Protein AF-A0A812YJB7-F1 (afdb_monomer_lite)

Secondary structure (DSSP, 8-state):
------TTHHHHHHHHHHHHHHHHHHHHHHHHHHHHHHHHHHHHHH------------------------PPPPHHHHHHHHHHHHHHHHHHHS--TTS-TTTSSSSSSSSTTSHHHHHHHHHHHHHHHHHHTTT---S---HHHHHHHHHHHTTS-GGGTHHHHHHHHT-S-HHHHHHHHS--HHHHHHHHH--STHHHHHHHHHHHHHHHHTTSTTHHHHHHHHHHHHHT-SSS-HHHHHHHHHHHHHHHHHHTTS---HHHHHHHHHHHHHHHHHHHHHHHTT-----HHHHHHHHHHHHHHHHHHHHHHHT-SS---HHHHHHHHHHHHHHHHHHHHHHHHHHHHHHHHHHHHHHHHHHTS------SEEEEESS--S-S-GGG--SHHHHHHHHHH---SEEE-TTT--EEESSEEEEEE-TTS-EEEEEE-TT-B-TTSPBP-HHHHHHHHHHHH-GGG--TTGGGGGGBTTHHHHHHHHHHHHHHHHTS-TTT--HHHHHHHHHHHHHHHHHHSSEEEEETTEEEEEBSS--TTHHHHHHSGGGS---HHHHGGGEEE-TTT--EEE-GGGGSTTT----SSEEEEEEETTTEEEEEE-TT-S-TTT---SEEEEEE--SHHHHHHHHHTTS-SEES----TTHHHHHHHHHTTS-SSEEEEEEEEEEEEEE--SSB-TTS-B-GGGSHHHHHHHHHT--HHHIIIIII-S-PPB-SSSSPTTSSTT----------HHHHHHHHHHTT-B--SSSS--B-TTSPBPPPEEEEEES-HHHHHHHHHHHHHHHHHH---EEEEEE-HHHHHHHHHTT--SEEEEEEE-SSSSTHHHHGGGSTT-TT-TT----HHHHHHHHHHHH--SHHHHHHHHHHHHHIIIIIS-SEEEEEEEEEEEEE--SB-TTS-B-TT-EE----STT----TTT-EE----HHHHHHHHHHHHHHHHHHSSS-TT--TTS-PPPHHHHHHHHHHHTTT-HHHHHHHHHHHHTSHHHHHHHH-TTSPPPSSSS---B-SSSTT-BHHHHHHHHHHHHHHHHHHHHHHHHHHHHHHHHHHHHSTTSHHHHHHHHHHHHHHHS-HHHHHHHHHIIIIIII--S-SS--SSTTTTHHHHHHHHHHHHHHHHHHHHHHHHHS-HHHHTHHHHHHHHHHHHHHHHTTHHHHHHHT--SHHHHHHHHHHTT-HHHHHHHHHHHHHHHHHHHHHHHHHHHHHSTTS----

InterPro domains:
  IPR000515 ABC transporter type 1, transmembrane domain MetI-like [PF00528] (1137-1233)
  IPR000515 ABC transporter type 1, transmembrane domain MetI-like [cd06261] (1047-1219)
  IPR000914 Solute-binding protein family 5 domain [PF00496] (415-853)
  IPR035906 MetI-like superfamily [SSF161098] (1042-1218)
  IPR039424 Solute-binding protein family 5 [PTHR30290] (349-913)

Radius of gyration: 46.29 Å; chains: 1; bounding box: 93×140×131 Å

Sequence (1236 aa):
MMAACGPETDRAARRCREDHQRSRARLTVRRGLMGTLFGVCAAIVVSGPVCGVASAQPGSGGGISTLSQAQTLSASQKDRAVEWMNGHFDAMLSGDASASGSSAQALIEPFTRRDEVTASFRLALQDALVARMRGDLSAGADPAARFAGLRMCGRLGMGKVLPFLEASLASSDPVERSLGVAAHADFFATVRETSSPVRESAVAAHLDALGAALADEDAATVVTEFVVVLAGADEGGTQLRLDAARAMAAGLAANLDRRTPDEMIDTWAVALSHALESVNEAALAGDYNEDVEVDRAFRDAVVGLCEAAIGFAADRPSGVSASTGVLLDDLSRRASAVQLRVGVKKLAAIVLVFALGMAGVVVSDRPLPRAELTVLEIADFNTLDPQRMSYLQDFRLAYGIFEGLARWDNDTMDVGPALAHSWDVSGDGTEYTFYLVDDARWSNGAPVTAGDVAYAWQRAIMPDTAADYSNLFYLIEGAEGFFAWRRDQLDAYASRPAEEKSVKAAEALRAEADEAFRAMVGVEVVDDATLRVRLVRPAPYFMDFIAFPPFYPVHEATVERYVSVDARTGAVRQDHQWTKPGRIVCNGPYVPVSWKFKREMRLARNPEYRDPALAKSGTISIIPITEGNTGVIAYETGVVDWHSDVSVDYLPEMIERMRAGERDDLHVVPAFGTFFWSFNCTGTLSNGAANPFADARVRKAFALCVNKGDLTEKVKRTGEEVADVLIPPGSIPGYAGPDGLAMDVEAARRLMREAGWVDRDGDGVPEDAGGRAFPVVEILVTTLSYHEDVGLAVAGMWREALGVESKVVVRETKVYRDNLKRRDYMVARGGWYGDYGDPLTFLDLHRTGDGNNDRGYSNPAYDALLDRADAERDPAARMEILREAERMIVEEELPIVPFWHYNYVYLFDPPERSDGSPNPGGLRGITRHPRLVQYLFELEIVKGGLPVILLAIYTITFVLAWALPGSAVINDEGRQPPAAVLEAMEAQYDLDDPVRFYFGYLKKATGVQWLHSKIDADVRAPAYVFDFGPSFSYEDWTVNELLASTLPVSVTLGFGAILIAVFIGVGSGVIGAVRPNSLADHATLGVALIGISLPSFVTGTVLLMVFPVLLGIGRVGSWGRPGDFVLPALTLSLPFAAYIARLTRLGMIEHALKNAFLPVLSYLGPATAYAMTGSFVVELVFNVPGVGQHFVNAVQNKDLFVIMGVTLVFAGMLVVFNLVVDVLYSWVDPRIEAGG

Organism: NCBI:txid1628268

Foldseek 3Di:
DDDDDDDPVVVVVVVVVVVVVVVVVVVVVVVVVVVVVVVVVVCVVPDDDDDDDDDDDDDDDDDDDDDDDDDDDDPVVVVVVVVVVVVVVVCVVVPDPPPPPDDPVVPPPPPPPPVVVVVVVVVVVVVVVVCVVVPDDDDDDDPVVVVVVVVVVLVPDPVPCVVVLVVLCVDPDPVSVVVNPPDDPVVVVVVPPDDDPVVPVVVVVVLVVLLVVLPDDVSPVVLLVVLLVVLSDPDDDPVVLVVSLVSLVVSCVVCVVPDDDPVVVVVSLVSVVVSVVSVVVVVVVPPDDDDPVVVVVVVVSLVVSLVVVVVVVVVDPDDDDPVNVVSNVVSVVVVVVVVVVVVVVVVVVVVVVVVVVLQVVLPVDQFDAAFLAEEEDQFDAPACLLLADDDPVSQLVLLFFAWFQWAADQFQRDIAGIQFNDWDADPQQFKIKTFGDQLFAKLVRHHQFLVLLLVLLLCSLAVLNVGPCNVLLLQFFQSVVLNVVNVVVLVVQLPDDPVCQDQVNLVVSVVVSVVCCQVRTQWDRPDRGMIMTGGPHRDPQVSQVRNGRSSTGADPVLFVVQWGADSNRSGIDGDSPCRAAVRGMTRGQWGFNHDDHQAWTKIAGRPSHPDNLLQQTGMYIYHHHNDQVVLVVCCVLVVHQKHFFHDDPCLLVVVVCVVVQNDQQKDKFFAFKFWWKFFQLDQAAPVGDGFLLVDLLQLLLLLLLDPLCCLCVPQVNNPFDFDQFGGDPQQAPLADADPGHYHDLPSSQVSCVVSQFPDPPPPQFTDHPVRHTDDAAEEEEEDDPSRVVSQVNSQVSCCVSRVHHYDYDYDHPVVSVVCLQVVNHRMYIDMDRQPGRDLCSRLVCQDQPDSNVSNNHYDPVLNVLVVVLSNDDPPNVSSVSSSVSRCCCRPNRVSMRTSGGDIGMMGHAAQAGPVRHGDQQGKDQFRSRNPRSGNNSSIRTRHDDPVVVLVVLLVVLLVVLVPDPDALQDDVPDDRDDVVVVVVVCVVQVVVDSVCNSVVLCCQQCLVLQVVVVVDVVRDHDPDSGALADWSLDPPGGLVRLCVVFLVQLLVLLVLLQVVLLVLQLVLLLQCQVDPPDPSVVVSLVQLCVLSNDDLLRQLVVLCCVACNVVVHEDAQDDDDPRLSPSLSPSLNSNSSSVSSVQLNVCSNVHPNLRSCLVVLQVSLQSSLCSSVVSLSSCVSRVGRHLNVVCVVCVVSSGSSNVSNVSSVSVVSSVVSNLVSQCVCCSSNVNHHRDD

Structure (mmCIF, N/CA/C/O backbone):
data_AF-A0A812YJB7-F1
#
_entry.id   AF-A0A812YJB7-F1
#
loop_
_atom_site.group_PDB
_atom_site.id
_atom_site.type_symbol
_atom_site.label_atom_id
_atom_site.label_alt_id
_atom_site.label_comp_id
_atom_site.label_asym_id
_atom_site.label_entity_id
_atom_site.label_seq_id
_atom_site.pdbx_PDB_ins_code
_atom_site.Cartn_x
_atom_site.Cartn_y
_atom_site.Cartn_z
_atom_site.occupancy
_atom_site.B_iso_or_equiv
_atom_site.auth_seq_id
_atom_site.auth_comp_id
_atom_site.auth_asym_id
_atom_site.auth_atom_id
_atom_site.pdbx_PDB_model_num
ATOM 1 N N . MET A 1 1 ? 18.305 -77.089 46.419 1.00 30.67 1 MET A N 1
ATOM 2 C CA . MET A 1 1 ? 18.014 -76.663 45.034 1.00 30.67 1 MET A CA 1
ATOM 3 C C . MET A 1 1 ? 18.472 -75.215 44.928 1.00 30.67 1 MET A C 1
ATOM 5 O O . MET A 1 1 ? 17.911 -74.401 45.639 1.00 30.67 1 MET A O 1
ATOM 9 N N . MET A 1 2 ? 19.611 -74.867 44.312 1.00 23.17 2 MET A N 1
ATOM 10 C CA . MET A 1 2 ? 20.051 -75.192 42.935 1.00 23.17 2 MET A CA 1
ATOM 11 C C . MET A 1 2 ? 18.994 -74.748 41.920 1.00 23.17 2 MET A C 1
ATOM 13 O O . MET A 1 2 ? 17.828 -75.021 42.157 1.00 23.17 2 MET A O 1
ATOM 17 N N . ALA A 1 3 ? 19.257 -74.180 40.753 1.00 24.20 3 ALA A N 1
ATOM 18 C CA . ALA A 1 3 ? 20.416 -73.682 40.018 1.00 24.20 3 ALA A CA 1
ATOM 19 C C . ALA A 1 3 ? 19.834 -73.247 38.648 1.00 24.20 3 ALA A C 1
ATOM 21 O O . ALA A 1 3 ? 18.806 -73.793 38.255 1.00 24.20 3 ALA A O 1
ATOM 22 N N . ALA A 1 4 ? 20.550 -72.378 37.920 1.00 28.11 4 ALA A N 1
ATOM 23 C CA . ALA A 1 4 ? 20.450 -72.140 36.464 1.00 28.11 4 ALA A CA 1
ATOM 24 C C . ALA A 1 4 ? 19.177 -71.427 35.943 1.00 28.11 4 ALA A C 1
ATOM 26 O O . ALA A 1 4 ? 18.068 -71.790 36.298 1.00 28.11 4 ALA A O 1
ATOM 27 N N . CYS A 1 5 ? 19.205 -70.426 35.056 1.00 26.92 5 CYS A N 1
ATOM 28 C CA . CYS A 1 5 ? 20.218 -69.715 34.252 1.00 26.92 5 CYS A CA 1
ATOM 29 C C . CYS A 1 5 ? 19.511 -68.417 33.759 1.00 26.92 5 CYS A C 1
ATOM 31 O O . CYS A 1 5 ? 18.311 -68.453 33.525 1.00 26.92 5 CYS A O 1
ATOM 33 N N . GLY A 1 6 ? 20.126 -67.233 33.665 1.00 30.03 6 GLY A N 1
ATOM 34 C CA . GLY A 1 6 ? 21.035 -66.816 32.587 1.00 30.03 6 GLY A CA 1
ATOM 35 C C . GLY A 1 6 ? 20.982 -65.278 32.351 1.00 30.03 6 GLY A C 1
ATOM 36 O O . GLY A 1 6 ? 20.148 -64.599 32.947 1.00 30.03 6 GLY A O 1
ATOM 37 N N . PRO A 1 7 ? 21.874 -64.708 31.514 1.00 33.50 7 PRO A N 1
ATOM 38 C CA . PRO A 1 7 ? 22.428 -63.347 31.645 1.00 33.50 7 PRO A CA 1
ATOM 39 C C . PRO A 1 7 ? 21.633 -62.207 30.966 1.00 33.50 7 PRO A C 1
ATOM 41 O O . PRO A 1 7 ? 22.196 -61.165 30.624 1.00 33.50 7 PRO A O 1
ATOM 44 N N . GLU A 1 8 ? 20.321 -62.364 30.790 1.00 36.66 8 GLU A N 1
ATOM 45 C CA . GLU A 1 8 ? 19.449 -61.316 30.224 1.00 36.66 8 GLU A CA 1
ATOM 46 C C . GLU A 1 8 ? 18.775 -60.443 31.293 1.00 36.66 8 GLU A C 1
ATOM 48 O O . GLU A 1 8 ? 18.465 -59.274 31.051 1.00 36.66 8 GLU A O 1
ATOM 53 N N . THR A 1 9 ? 18.656 -60.945 32.522 1.00 42.00 9 THR A N 1
ATOM 54 C CA . THR A 1 9 ? 18.075 -60.209 33.657 1.00 42.00 9 THR A CA 1
ATOM 55 C C . THR A 1 9 ? 18.990 -59.101 34.180 1.00 42.00 9 THR A C 1
ATOM 57 O O . THR A 1 9 ? 18.497 -58.093 34.681 1.00 42.00 9 THR A O 1
ATOM 60 N N . ASP A 1 10 ? 20.309 -59.207 33.988 1.00 38.94 10 ASP A N 1
ATOM 61 C CA . ASP A 1 10 ? 21.261 -58.180 34.436 1.00 38.94 10 ASP A CA 1
ATOM 62 C C . ASP A 1 10 ? 21.357 -56.993 33.452 1.00 38.94 10 ASP A C 1
ATOM 64 O O . ASP A 1 10 ? 21.602 -55.853 33.850 1.00 38.94 10 ASP A O 1
ATOM 68 N N . ARG A 1 11 ? 21.037 -57.217 32.165 1.00 39.44 11 ARG A N 1
ATOM 69 C CA . ARG A 1 11 ? 20.844 -56.139 31.177 1.00 39.44 11 ARG A CA 1
ATOM 70 C C . ARG A 1 11 ? 19.532 -55.389 31.411 1.00 39.44 11 ARG A C 1
ATOM 72 O O . ARG A 1 11 ? 19.522 -54.163 31.327 1.00 39.44 11 ARG A O 1
ATOM 79 N N . ALA A 1 12 ? 18.465 -56.097 31.783 1.00 42.34 12 ALA A N 1
ATOM 80 C CA . ALA A 1 12 ? 17.198 -55.483 32.178 1.00 42.34 12 ALA A CA 1
ATOM 81 C C . ALA A 1 12 ? 17.317 -54.715 33.508 1.00 42.34 12 ALA A C 1
ATOM 83 O O . ALA A 1 12 ? 16.810 -53.604 33.617 1.00 42.34 12 ALA A O 1
ATOM 84 N N . ALA A 1 13 ? 18.062 -55.235 34.490 1.00 39.22 13 ALA A N 1
ATOM 85 C CA . ALA A 1 13 ? 18.287 -54.556 35.767 1.00 39.22 13 ALA A CA 1
ATOM 86 C C . ALA A 1 13 ? 19.255 -53.360 35.662 1.00 39.22 13 ALA A C 1
ATOM 88 O O . ALA A 1 13 ? 19.120 -52.400 36.422 1.00 39.22 13 ALA A O 1
ATOM 89 N N . ARG A 1 14 ? 20.214 -53.372 34.719 1.00 41.84 14 ARG A N 1
ATOM 90 C CA . ARG A 1 14 ? 21.017 -52.181 34.378 1.00 41.84 14 ARG A CA 1
ATOM 91 C C . ARG A 1 14 ? 20.202 -51.137 33.622 1.00 41.84 14 ARG A C 1
ATOM 93 O O . ARG A 1 14 ? 20.233 -49.989 34.043 1.00 41.84 14 ARG A O 1
ATOM 100 N N . ARG A 1 15 ? 19.390 -51.526 32.628 1.00 39.97 15 ARG A N 1
ATOM 101 C CA . ARG A 1 15 ? 18.445 -50.605 31.965 1.00 39.97 15 ARG A CA 1
ATOM 102 C C . ARG A 1 15 ? 17.447 -50.003 32.943 1.00 39.97 15 ARG A C 1
ATOM 104 O O . ARG A 1 15 ? 17.234 -48.806 32.914 1.00 39.97 15 ARG A O 1
ATOM 111 N N . CYS A 1 16 ? 16.912 -50.791 33.872 1.00 37.25 16 CYS A N 1
ATOM 112 C CA . CYS A 1 16 ? 15.968 -50.286 34.861 1.00 37.25 16 CYS A CA 1
ATOM 113 C C . CYS A 1 16 ? 16.643 -49.360 35.889 1.00 37.25 16 CYS A C 1
ATOM 115 O O . CYS A 1 16 ? 16.010 -48.422 36.354 1.00 37.25 16 CYS A O 1
ATOM 117 N N . ARG A 1 17 ? 17.930 -49.561 36.221 1.00 39.00 17 ARG A N 1
ATOM 118 C CA . ARG A 1 17 ? 18.706 -48.636 37.074 1.00 39.00 17 ARG A CA 1
ATOM 119 C C . ARG A 1 17 ? 19.152 -47.371 36.336 1.00 39.00 17 ARG A C 1
ATOM 121 O O . ARG A 1 17 ? 19.125 -46.302 36.938 1.00 39.00 17 ARG A O 1
ATOM 128 N N . GLU A 1 18 ? 19.488 -47.468 35.053 1.00 41.44 18 GLU A N 1
ATOM 129 C CA . GLU A 1 18 ? 19.781 -46.321 34.184 1.00 41.44 18 GLU A CA 1
ATOM 130 C C . GLU A 1 18 ? 18.516 -45.507 33.883 1.00 41.44 18 GLU A C 1
ATOM 132 O O . GLU A 1 18 ? 18.564 -44.282 33.936 1.00 41.44 18 GLU A O 1
ATOM 137 N N . ASP A 1 19 ? 17.362 -46.152 33.692 1.00 40.22 19 ASP A N 1
ATOM 138 C CA . ASP A 1 19 ? 16.063 -45.489 33.556 1.00 40.22 19 ASP A CA 1
ATOM 139 C C . ASP A 1 19 ? 15.572 -44.929 34.894 1.00 40.22 19 ASP A C 1
ATOM 141 O O . ASP A 1 19 ? 14.959 -43.864 34.908 1.00 40.22 19 ASP A O 1
ATOM 145 N N . HIS A 1 20 ? 15.905 -45.544 36.037 1.00 36.75 20 HIS A N 1
ATOM 146 C CA . HIS A 1 20 ? 15.619 -44.981 37.363 1.00 36.75 20 HIS A CA 1
ATOM 147 C C . HIS A 1 20 ? 16.531 -43.784 37.708 1.00 36.75 20 HIS A C 1
ATOM 149 O O . HIS A 1 20 ? 16.091 -42.827 38.344 1.00 36.75 20 HIS A O 1
ATOM 155 N N . GLN A 1 21 ? 17.783 -43.770 37.232 1.00 40.00 21 GLN A N 1
ATOM 156 C CA . GLN A 1 21 ? 18.673 -42.606 37.331 1.00 40.00 21 GLN A CA 1
ATOM 157 C C . GLN A 1 21 ? 18.317 -41.498 36.327 1.00 40.00 21 GLN A C 1
ATOM 159 O O . GLN A 1 21 ? 18.346 -40.326 36.698 1.00 40.00 21 GLN A O 1
ATOM 164 N N . ARG A 1 22 ? 17.897 -41.833 35.098 1.00 36.78 22 ARG A N 1
ATOM 165 C CA . ARG A 1 22 ? 17.394 -40.867 34.102 1.00 36.78 22 ARG A CA 1
ATOM 166 C C . ARG A 1 22 ? 16.036 -40.292 34.490 1.00 36.78 22 ARG A C 1
ATOM 168 O O . ARG A 1 22 ? 15.800 -39.111 34.255 1.00 36.78 22 ARG A O 1
ATOM 175 N N . SER A 1 23 ? 15.166 -41.068 35.134 1.00 36.03 23 SER A N 1
ATOM 176 C CA . SER A 1 23 ? 13.912 -40.558 35.700 1.00 36.03 23 SER A CA 1
ATOM 177 C C . SER A 1 23 ? 14.147 -39.730 36.960 1.00 36.03 23 SER A C 1
ATOM 179 O O . SER A 1 23 ? 13.502 -38.697 37.086 1.00 36.03 23 SER A O 1
ATOM 181 N N . ARG A 1 24 ? 15.127 -40.055 37.821 1.00 29.91 24 ARG A N 1
ATOM 182 C CA . ARG A 1 24 ? 15.565 -39.150 38.903 1.00 29.91 24 ARG A CA 1
ATOM 183 C C . ARG A 1 24 ? 16.170 -37.848 38.375 1.00 29.91 24 ARG A C 1
ATOM 185 O O . ARG A 1 24 ? 15.799 -36.800 38.876 1.00 29.91 24 ARG A O 1
ATOM 192 N N . ALA A 1 25 ? 17.002 -37.876 37.332 1.00 34.00 25 ALA A N 1
ATOM 193 C CA . ALA A 1 25 ? 17.526 -36.661 36.699 1.00 34.00 25 ALA A CA 1
ATOM 194 C C . ALA A 1 25 ? 16.416 -35.834 36.018 1.00 34.00 25 ALA A C 1
ATOM 196 O O . ALA A 1 25 ? 16.382 -34.617 36.169 1.00 34.00 25 ALA A O 1
ATOM 197 N N . ARG A 1 26 ? 15.442 -36.482 35.359 1.00 33.19 26 ARG A N 1
ATOM 198 C CA . ARG A 1 26 ? 14.245 -35.819 34.809 1.00 33.19 26 ARG A CA 1
ATOM 199 C C . ARG A 1 26 ? 13.284 -35.317 35.888 1.00 33.19 26 ARG A C 1
ATOM 201 O O . ARG A 1 26 ? 12.611 -34.330 35.638 1.00 33.19 26 ARG A O 1
ATOM 208 N N . LEU A 1 27 ? 13.236 -35.927 37.075 1.00 31.39 27 LEU A N 1
ATOM 209 C CA . LEU A 1 27 ? 12.476 -35.447 38.239 1.00 31.39 27 LEU A CA 1
ATOM 210 C C . LEU A 1 27 ? 13.182 -34.291 38.956 1.00 31.39 27 LEU A C 1
ATOM 212 O O . LEU A 1 27 ? 12.496 -33.405 39.449 1.00 31.39 27 LEU A O 1
ATOM 216 N N . THR A 1 28 ? 14.516 -34.242 38.970 1.00 31.05 28 THR A N 1
ATOM 217 C CA . THR A 1 28 ? 15.277 -33.086 39.476 1.00 31.05 28 THR A CA 1
ATOM 218 C C . THR A 1 28 ? 15.215 -31.911 38.497 1.00 31.05 28 THR A C 1
ATOM 220 O O . THR A 1 28 ? 15.063 -30.779 38.935 1.00 31.05 28 THR A O 1
ATOM 223 N N . VAL A 1 29 ? 15.202 -32.168 37.181 1.00 34.03 29 VAL A N 1
ATOM 224 C CA . VAL A 1 29 ? 14.956 -31.142 36.150 1.00 34.03 29 VAL A CA 1
ATOM 225 C C . VAL A 1 29 ? 13.481 -30.726 36.104 1.00 34.03 29 VAL A C 1
ATOM 227 O O . VAL A 1 29 ? 13.226 -29.543 35.975 1.00 34.03 29 VAL A O 1
ATOM 230 N N . ARG A 1 30 ? 12.498 -31.620 36.315 1.00 32.22 30 ARG A N 1
ATOM 231 C CA . ARG A 1 30 ? 11.076 -31.234 36.485 1.00 32.22 30 ARG A CA 1
ATOM 232 C C . ARG A 1 30 ? 10.807 -30.508 37.800 1.00 32.22 30 ARG A C 1
ATOM 234 O O . ARG A 1 30 ? 9.939 -29.653 37.807 1.00 32.22 30 ARG A O 1
ATOM 241 N N . ARG A 1 31 ? 11.527 -30.808 38.889 1.00 29.06 31 ARG A N 1
ATOM 242 C CA . ARG A 1 31 ? 11.472 -30.031 40.144 1.00 29.06 31 ARG A CA 1
ATOM 243 C C . ARG A 1 31 ? 12.189 -28.688 40.017 1.00 29.06 31 ARG A C 1
ATOM 245 O O . ARG A 1 31 ? 11.725 -27.726 40.607 1.00 29.06 31 ARG A O 1
ATOM 252 N N . GLY A 1 32 ? 13.248 -28.613 39.209 1.00 30.34 32 GLY A N 1
ATOM 253 C CA . GLY A 1 32 ? 13.868 -27.359 38.782 1.00 30.34 32 GLY A CA 1
ATOM 254 C C . GLY A 1 32 ? 12.907 -26.526 37.938 1.00 30.34 32 GLY A C 1
ATOM 255 O O . GLY A 1 32 ? 12.623 -25.405 38.310 1.00 30.34 32 GLY A O 1
ATOM 256 N N . LEU A 1 33 ? 12.303 -27.107 36.897 1.00 31.34 33 LEU A N 1
ATOM 257 C CA . LEU A 1 33 ? 11.356 -26.445 35.995 1.00 31.34 33 LEU A CA 1
ATOM 258 C C . LEU A 1 33 ? 10.043 -26.065 36.694 1.00 31.34 33 LEU A C 1
ATOM 260 O O . LEU A 1 33 ? 9.535 -24.985 36.442 1.00 31.34 33 LEU A O 1
ATOM 264 N N . MET A 1 34 ? 9.515 -26.896 37.605 1.00 30.14 34 MET A N 1
ATOM 265 C CA . MET A 1 34 ? 8.385 -26.523 38.469 1.00 30.14 34 MET A CA 1
ATOM 266 C C . MET A 1 34 ? 8.783 -25.488 39.515 1.00 30.14 34 MET A C 1
ATOM 268 O O . MET A 1 34 ? 7.951 -24.661 39.839 1.00 30.14 34 MET A O 1
ATOM 272 N N . GLY A 1 35 ? 10.022 -25.491 40.016 1.00 28.00 35 GLY A N 1
ATOM 273 C CA . GLY A 1 35 ? 10.548 -24.442 40.894 1.00 28.00 35 GLY A CA 1
ATOM 274 C C . GLY A 1 35 ? 10.780 -23.117 40.163 1.00 28.00 35 GLY A C 1
ATOM 275 O O . GLY A 1 35 ? 10.573 -22.061 40.747 1.00 28.00 35 GLY A O 1
ATOM 276 N N . THR A 1 36 ? 11.129 -23.154 38.874 1.00 30.73 36 THR A N 1
ATOM 277 C CA . THR A 1 36 ? 11.237 -21.979 37.999 1.00 30.73 36 THR A CA 1
ATOM 278 C C . THR A 1 36 ? 9.860 -21.505 37.535 1.00 30.73 36 THR A C 1
ATOM 280 O O . THR A 1 36 ? 9.631 -20.310 37.524 1.00 30.73 36 THR A O 1
ATOM 283 N N . LEU A 1 37 ? 8.905 -22.399 37.256 1.00 31.28 37 LEU A N 1
ATOM 284 C CA . LEU A 1 37 ? 7.502 -22.051 36.984 1.00 31.28 37 LEU A CA 1
ATOM 285 C C . LEU A 1 37 ? 6.800 -21.505 38.236 1.00 31.28 37 LEU A C 1
ATOM 287 O O . LEU A 1 37 ? 6.115 -20.500 38.133 1.00 31.28 37 LEU A O 1
ATOM 291 N N . PHE A 1 38 ? 7.028 -22.070 39.428 1.00 30.42 38 PHE A N 1
ATOM 292 C CA . PHE A 1 38 ? 6.554 -21.480 40.690 1.00 30.42 38 PHE A CA 1
ATOM 293 C C . PHE A 1 38 ? 7.279 -20.172 41.016 1.00 30.42 38 PHE A C 1
ATOM 295 O O . PHE A 1 38 ? 6.648 -19.252 41.517 1.00 30.42 38 PHE A O 1
ATOM 302 N N . GLY A 1 39 ? 8.575 -20.058 40.710 1.00 27.14 39 GLY A N 1
ATOM 303 C CA . GLY A 1 39 ? 9.346 -18.824 40.879 1.00 27.14 39 GLY A CA 1
ATOM 304 C C . GLY A 1 39 ? 8.904 -17.706 39.931 1.00 27.14 39 GLY A C 1
ATOM 305 O O . GLY A 1 39 ? 8.826 -16.556 40.347 1.00 27.14 39 GLY A O 1
ATOM 306 N N . VAL A 1 40 ? 8.541 -18.039 38.689 1.00 29.75 40 VAL A N 1
ATOM 307 C CA . VAL A 1 40 ? 8.009 -17.106 37.682 1.00 29.75 40 VAL A CA 1
ATOM 308 C C . VAL A 1 40 ? 6.544 -16.766 37.972 1.00 29.75 40 VAL A C 1
ATOM 310 O O . VAL A 1 40 ? 6.182 -15.599 37.911 1.00 29.75 40 VAL A O 1
ATOM 313 N N . CYS A 1 41 ? 5.710 -17.718 38.399 1.00 28.73 41 CYS A N 1
ATOM 314 C CA . CYS A 1 41 ? 4.329 -17.441 38.810 1.00 28.73 41 CYS A CA 1
ATOM 315 C C . CYS A 1 41 ? 4.245 -16.658 40.133 1.00 28.73 41 CYS A C 1
ATOM 317 O O . CYS A 1 41 ? 3.390 -15.787 40.262 1.00 28.73 41 CYS A O 1
ATOM 319 N N . ALA A 1 42 ? 5.153 -16.888 41.088 1.00 26.77 42 ALA A N 1
ATOM 320 C CA . ALA A 1 42 ? 5.266 -16.062 42.292 1.00 26.77 42 ALA A CA 1
ATOM 321 C C . ALA A 1 42 ? 5.832 -14.665 41.978 1.00 26.77 42 ALA A C 1
ATOM 323 O O . ALA A 1 42 ? 5.401 -13.687 42.582 1.00 26.77 42 ALA A O 1
ATOM 324 N N . ALA A 1 43 ? 6.726 -14.540 40.989 1.00 26.78 43 ALA A N 1
ATOM 325 C CA . ALA A 1 43 ? 7.201 -13.245 40.502 1.00 26.78 43 ALA A CA 1
ATOM 326 C C . ALA A 1 43 ? 6.122 -12.462 39.730 1.00 26.78 43 ALA A C 1
ATOM 328 O O . ALA A 1 43 ? 6.090 -11.242 39.820 1.00 26.78 43 ALA A O 1
ATOM 329 N N . ILE A 1 44 ? 5.199 -13.129 39.033 1.00 28.41 44 ILE A N 1
ATOM 330 C CA . ILE A 1 44 ? 4.073 -12.473 38.342 1.00 28.41 44 ILE A CA 1
ATOM 331 C C . ILE A 1 44 ? 3.032 -11.927 39.338 1.00 28.41 44 ILE A C 1
ATOM 333 O O . ILE A 1 44 ? 2.336 -10.965 39.032 1.00 28.41 44 ILE A O 1
ATOM 337 N N . VAL A 1 45 ? 2.961 -12.483 40.552 1.00 27.58 45 VAL A N 1
ATOM 338 C CA . VAL A 1 45 ? 2.044 -12.014 41.609 1.00 27.58 45 VAL A CA 1
ATOM 339 C C . VAL A 1 45 ? 2.716 -11.023 42.580 1.00 27.58 45 VAL A C 1
ATOM 341 O O . VAL A 1 45 ? 2.013 -10.295 43.276 1.00 27.58 45 VAL A O 1
ATOM 344 N N . VAL A 1 46 ? 4.058 -10.938 42.624 1.00 26.84 46 VAL A N 1
ATOM 345 C CA . VAL A 1 46 ? 4.790 -10.140 43.640 1.00 26.84 46 VAL A CA 1
ATOM 346 C C . VAL A 1 46 ? 5.847 -9.161 43.072 1.00 26.84 46 VAL A C 1
ATOM 348 O O . VAL A 1 46 ? 6.324 -8.301 43.810 1.00 26.84 46 VAL A O 1
ATOM 351 N N . SER A 1 47 ? 6.186 -9.177 41.777 1.00 24.39 47 SER A N 1
ATOM 352 C CA . SER A 1 47 ? 7.288 -8.360 41.228 1.00 24.39 47 SER A CA 1
ATOM 353 C C . SER A 1 47 ? 6.828 -7.261 40.261 1.00 24.39 47 SER A C 1
ATOM 355 O O . SER A 1 47 ? 6.607 -7.503 39.077 1.00 24.39 47 SER A O 1
ATOM 357 N N . GLY A 1 48 ? 6.802 -6.014 40.742 1.00 25.33 48 GLY A N 1
ATOM 358 C CA . GLY A 1 48 ? 7.084 -4.843 39.899 1.00 25.33 48 GLY A CA 1
ATOM 359 C C . GLY A 1 48 ? 8.569 -4.806 39.484 1.00 25.33 48 GLY A C 1
ATOM 360 O O . GLY A 1 48 ? 9.373 -5.572 40.024 1.00 25.33 48 GLY A O 1
ATOM 361 N N . PRO A 1 49 ? 8.972 -3.950 38.528 1.00 26.38 49 PRO A N 1
ATOM 362 C CA . PRO A 1 49 ? 10.263 -4.059 37.860 1.00 26.38 49 PRO A CA 1
ATOM 363 C C . PRO A 1 49 ? 11.415 -3.731 38.817 1.00 26.38 49 PRO A C 1
ATOM 365 O O . PRO A 1 49 ? 11.652 -2.577 39.159 1.00 26.38 49 PRO A O 1
ATOM 368 N N . VAL A 1 50 ? 12.183 -4.750 39.194 1.00 22.14 50 VAL A N 1
ATOM 369 C CA . VAL A 1 50 ? 13.553 -4.597 39.689 1.00 22.14 50 VAL A CA 1
ATOM 370 C C . VAL A 1 50 ? 14.483 -5.093 38.583 1.00 22.14 50 VAL A C 1
ATOM 372 O O . VAL A 1 50 ? 14.464 -6.266 38.232 1.00 22.14 50 VAL A O 1
ATOM 375 N N . CYS A 1 51 ? 15.245 -4.155 38.016 1.00 23.00 51 CYS A N 1
ATOM 376 C CA . CYS A 1 51 ? 16.442 -4.301 37.180 1.00 23.00 51 CYS A CA 1
ATOM 377 C C . CYS A 1 51 ? 16.807 -5.701 36.643 1.00 23.00 51 CYS A C 1
ATOM 379 O O . CYS A 1 51 ? 17.369 -6.529 37.356 1.00 23.00 51 CYS A O 1
ATOM 381 N N . GLY A 1 52 ? 16.690 -5.859 35.321 1.00 23.03 52 GLY A N 1
ATOM 382 C CA . GLY A 1 52 ? 17.462 -6.804 34.512 1.00 23.03 52 GLY A CA 1
ATOM 383 C C . GLY A 1 52 ? 18.474 -6.071 33.626 1.00 23.03 52 GLY A C 1
ATOM 384 O O . GLY A 1 52 ? 18.315 -6.024 32.415 1.00 23.03 52 GLY A O 1
ATOM 385 N N . VAL A 1 53 ? 19.508 -5.475 34.228 1.00 24.27 53 VAL A N 1
ATOM 386 C CA . VAL A 1 53 ? 20.756 -5.109 33.537 1.00 24.27 53 VAL A CA 1
ATOM 387 C C . VAL A 1 53 ? 21.867 -5.914 34.198 1.00 24.27 53 VAL A C 1
ATOM 389 O O . VAL A 1 53 ? 22.351 -5.512 35.251 1.00 24.27 53 VAL A O 1
ATOM 392 N N . ALA A 1 54 ? 22.244 -7.055 33.611 1.00 23.02 54 ALA A N 1
ATOM 393 C CA . ALA A 1 54 ? 23.546 -7.698 33.825 1.00 23.02 54 ALA A CA 1
ATOM 394 C C . ALA A 1 54 ? 23.743 -8.922 32.906 1.00 23.02 54 ALA A C 1
ATOM 396 O O . ALA A 1 54 ? 23.402 -10.035 33.287 1.00 23.02 54 ALA A O 1
ATOM 397 N N . SER A 1 55 ? 24.372 -8.723 31.744 1.00 23.97 55 SER A N 1
ATOM 398 C CA . SER A 1 55 ? 25.571 -9.484 31.343 1.00 23.97 55 SER A CA 1
ATOM 399 C C . SER A 1 55 ? 26.129 -8.942 30.020 1.00 23.97 55 SER A C 1
ATOM 401 O O . SER A 1 55 ? 25.815 -9.439 28.944 1.00 23.97 55 SER A O 1
ATOM 403 N N . ALA A 1 56 ? 26.981 -7.922 30.110 1.00 23.31 56 ALA A N 1
ATOM 404 C CA . ALA A 1 56 ? 27.918 -7.559 29.053 1.00 23.31 56 ALA A CA 1
ATOM 405 C C . ALA A 1 56 ? 29.340 -7.729 29.598 1.00 23.31 56 ALA A C 1
ATOM 407 O O . ALA A 1 56 ? 29.642 -7.213 30.674 1.00 23.31 56 ALA A O 1
ATOM 408 N N . GLN A 1 57 ? 30.191 -8.445 28.862 1.00 24.77 57 GLN A N 1
ATOM 409 C CA . GLN A 1 57 ? 31.658 -8.456 28.960 1.00 24.77 57 GLN A CA 1
ATOM 410 C C . GLN A 1 57 ? 32.235 -8.997 27.631 1.00 24.77 57 GLN A C 1
ATOM 412 O O . GLN A 1 57 ? 31.602 -9.859 27.028 1.00 24.77 57 GLN A O 1
ATOM 417 N N . PRO A 1 58 ? 33.461 -8.622 27.212 1.00 30.72 58 PRO A N 1
ATOM 418 C CA . PRO A 1 58 ? 33.934 -7.259 26.944 1.00 30.72 58 PRO A CA 1
ATOM 419 C C . PRO A 1 58 ? 34.664 -7.160 25.576 1.00 30.72 58 PRO A C 1
ATOM 421 O O . PRO A 1 58 ? 35.374 -8.080 25.179 1.00 30.72 58 PRO A O 1
ATOM 424 N N . GLY A 1 59 ? 34.602 -6.017 24.882 1.00 22.12 59 GLY A N 1
ATOM 425 C CA . GLY A 1 59 ? 35.478 -5.790 23.721 1.00 22.12 59 GLY A CA 1
ATOM 426 C C . GLY A 1 59 ? 35.302 -4.443 23.016 1.00 22.12 59 GLY A C 1
ATOM 427 O O . GLY A 1 59 ? 34.260 -4.214 22.421 1.00 22.12 59 GLY A O 1
ATOM 428 N N . SER A 1 60 ? 36.366 -3.620 23.045 1.00 23.86 60 SER A N 1
ATOM 429 C CA . SER A 1 60 ? 36.656 -2.400 22.245 1.00 23.86 60 SER A CA 1
ATOM 430 C C . SER A 1 60 ? 35.663 -1.224 22.342 1.00 23.86 60 SER A C 1
ATOM 432 O O . SER A 1 60 ? 34.470 -1.413 22.228 1.00 23.86 60 SER A O 1
ATOM 434 N N . GLY A 1 61 ? 36.025 0.048 22.511 1.00 22.56 61 GLY A N 1
ATOM 435 C CA . GLY A 1 61 ? 37.296 0.768 22.535 1.00 22.56 61 GLY A CA 1
ATOM 436 C C . GLY A 1 61 ? 36.996 2.251 22.232 1.00 22.56 61 GLY A C 1
ATOM 437 O O . GLY A 1 61 ? 36.353 2.535 21.232 1.00 22.56 61 GLY A O 1
ATOM 438 N N . GLY A 1 62 ? 37.460 3.177 23.086 1.00 22.81 62 GLY A N 1
ATOM 439 C CA . GLY A 1 62 ? 37.322 4.643 22.939 1.00 22.81 62 GLY A CA 1
ATOM 440 C C . GLY A 1 62 ? 36.003 5.188 23.509 1.00 22.81 62 GLY A C 1
ATOM 441 O O . GLY A 1 62 ? 34.939 4.712 23.166 1.00 22.81 62 GLY A O 1
ATOM 442 N N . GLY A 1 63 ? 35.928 6.156 24.417 1.00 22.41 63 GLY A N 1
ATOM 443 C CA . GLY A 1 63 ? 36.884 7.126 24.929 1.00 22.41 63 GLY A CA 1
ATOM 444 C C . GLY A 1 63 ? 36.106 8.424 25.148 1.00 22.41 63 GLY A C 1
ATOM 445 O O . GLY A 1 63 ? 35.770 9.060 24.167 1.00 22.41 63 GLY A O 1
ATOM 446 N N . ILE A 1 64 ? 35.795 8.780 26.399 1.00 23.30 64 ILE A N 1
ATOM 447 C CA . ILE A 1 64 ? 35.656 10.153 26.925 1.00 23.30 64 ILE A CA 1
ATOM 448 C C . ILE A 1 64 ? 35.717 10.022 28.452 1.00 23.30 64 ILE A C 1
ATOM 450 O O . ILE A 1 64 ? 34.874 9.416 29.109 1.00 23.30 64 ILE A O 1
ATOM 454 N N . SER A 1 65 ? 36.809 10.537 28.995 1.00 21.83 65 SER A N 1
ATOM 455 C CA . SER A 1 65 ? 37.128 10.627 30.410 1.00 21.83 65 SER A CA 1
ATOM 456 C C . SER A 1 65 ? 36.537 11.900 31.007 1.00 21.83 65 SER A C 1
ATOM 458 O O . SER A 1 65 ? 36.887 12.966 30.511 1.00 21.83 65 SER A O 1
ATOM 460 N N . THR A 1 66 ? 35.766 11.789 32.093 1.00 22.28 66 THR A N 1
ATOM 461 C CA . THR A 1 66 ? 35.825 12.659 33.292 1.00 22.28 66 THR A CA 1
ATOM 462 C C . THR A 1 66 ? 34.736 12.256 34.292 1.00 22.28 66 THR A C 1
ATOM 464 O O . THR A 1 66 ? 33.579 12.600 34.109 1.00 22.28 66 THR A O 1
ATOM 467 N N . LEU A 1 67 ? 35.113 11.535 35.357 1.00 22.94 67 LEU A N 1
ATOM 468 C CA . LEU A 1 67 ? 34.541 11.602 36.717 1.00 22.94 67 LEU A CA 1
ATOM 469 C C . LEU A 1 67 ? 35.241 10.540 37.581 1.00 22.94 67 LEU A C 1
ATOM 471 O O . LEU A 1 67 ? 34.928 9.354 37.532 1.00 22.94 67 LEU A O 1
ATOM 475 N N . SER A 1 68 ? 36.238 10.976 38.351 1.00 22.55 68 SER A N 1
ATOM 476 C CA . SER A 1 68 ? 36.864 10.174 39.403 1.00 22.55 68 SER A CA 1
ATOM 477 C C . SER A 1 68 ? 36.365 10.650 40.765 1.00 22.55 68 SER A C 1
ATOM 479 O O . SER A 1 68 ? 36.296 11.860 40.969 1.00 22.55 68 SER A O 1
ATOM 481 N N . GLN A 1 69 ? 36.181 9.691 41.680 1.00 24.52 69 GLN A N 1
ATOM 482 C CA . GLN A 1 69 ? 35.967 9.788 43.138 1.00 24.52 69 GLN A CA 1
ATOM 483 C C . GLN A 1 69 ? 34.530 9.590 43.651 1.00 24.52 69 GLN A C 1
ATOM 485 O O . GLN A 1 69 ? 33.811 10.543 43.918 1.00 24.52 69 GLN A O 1
ATOM 490 N N . ALA A 1 70 ? 34.189 8.330 43.947 1.00 23.98 70 ALA A N 1
ATOM 491 C CA . ALA A 1 70 ? 33.597 7.931 45.230 1.00 23.98 70 ALA A CA 1
ATOM 492 C C . ALA A 1 70 ? 33.863 6.428 45.462 1.00 23.98 70 ALA A C 1
ATOM 494 O O . ALA A 1 70 ? 33.617 5.600 44.590 1.00 23.98 70 ALA A O 1
ATOM 495 N N . GLN A 1 71 ? 34.445 6.090 46.613 1.00 27.95 71 GLN A N 1
ATOM 496 C CA . GLN A 1 71 ? 34.917 4.753 46.986 1.00 27.95 71 GLN A CA 1
ATOM 497 C C . GLN A 1 71 ? 33.756 3.814 47.372 1.00 27.95 71 GLN A C 1
ATOM 499 O O . GLN A 1 71 ? 32.893 4.173 48.168 1.00 27.95 71 GLN A O 1
ATOM 504 N N . THR A 1 72 ? 33.765 2.588 46.847 1.00 29.98 72 THR A N 1
ATOM 505 C CA . THR A 1 72 ? 32.837 1.487 47.170 1.00 29.98 72 THR A CA 1
ATOM 506 C C . THR A 1 72 ? 33.242 0.731 48.445 1.00 29.98 72 THR A C 1
ATOM 508 O O . THR A 1 72 ? 34.398 0.329 48.576 1.00 29.98 72 THR A O 1
ATOM 511 N N . LEU A 1 73 ? 32.284 0.480 49.352 1.00 30.66 73 LEU A N 1
ATOM 512 C CA . LEU A 1 73 ? 32.431 -0.367 50.554 1.00 30.66 73 LEU A CA 1
ATOM 513 C C . LEU A 1 73 ? 32.774 -1.829 50.199 1.00 30.66 73 LEU A C 1
ATOM 515 O O . LEU A 1 73 ? 32.280 -2.360 49.199 1.00 30.66 73 LEU A O 1
ATOM 519 N N . SER A 1 74 ? 33.579 -2.496 51.037 1.00 32.22 74 SER A N 1
ATOM 520 C CA . SER A 1 74 ? 34.032 -3.879 50.813 1.00 32.22 74 SER A CA 1
ATOM 521 C C . SER A 1 74 ? 32.970 -4.930 51.173 1.00 32.22 74 SER A C 1
ATOM 523 O O . SER A 1 74 ? 32.059 -4.681 51.964 1.00 32.22 74 SER A O 1
ATOM 525 N N . ALA A 1 75 ? 33.104 -6.138 50.611 1.00 30.33 75 ALA A N 1
ATOM 526 C CA . ALA A 1 75 ? 32.174 -7.257 50.810 1.00 30.33 75 ALA A CA 1
ATOM 527 C C . ALA A 1 75 ? 31.945 -7.605 52.296 1.00 30.33 75 ALA A C 1
ATOM 529 O O . ALA A 1 75 ? 30.807 -7.796 52.709 1.00 30.33 75 ALA A O 1
ATOM 530 N N . SER A 1 76 ? 32.981 -7.524 53.140 1.00 30.33 76 SER A N 1
ATOM 531 C CA . SER A 1 76 ? 32.862 -7.801 54.581 1.00 30.33 76 SER A CA 1
ATOM 532 C C . SER A 1 76 ? 32.018 -6.775 55.351 1.00 30.33 76 SER A C 1
ATOM 534 O O . SER A 1 76 ? 31.554 -7.054 56.454 1.00 30.33 76 SER A O 1
ATOM 536 N N . GLN A 1 77 ? 31.838 -5.563 54.812 1.00 33.38 77 GLN A N 1
ATOM 537 C CA . GLN A 1 77 ? 30.964 -4.543 55.401 1.00 33.38 77 GLN A CA 1
ATOM 538 C C . GLN A 1 77 ? 29.504 -4.727 54.971 1.00 33.38 77 GLN A C 1
ATOM 540 O O . GLN A 1 77 ? 28.607 -4.355 55.724 1.00 33.38 77 GLN A O 1
ATOM 545 N N . LYS A 1 78 ? 29.269 -5.338 53.803 1.00 34.50 78 LYS A N 1
ATOM 546 C CA . LYS A 1 78 ? 27.929 -5.715 53.338 1.00 34.50 78 LYS A CA 1
ATOM 547 C C . LYS A 1 78 ? 27.407 -6.935 54.099 1.00 34.50 78 LYS A C 1
ATOM 549 O O . LYS A 1 78 ? 26.279 -6.891 54.575 1.00 34.50 78 LYS A O 1
ATOM 554 N N . ASP A 1 79 ? 28.253 -7.935 54.337 1.00 33.50 79 ASP A N 1
ATOM 555 C CA . ASP A 1 79 ? 27.866 -9.142 55.085 1.00 33.50 79 ASP A CA 1
ATOM 556 C C . ASP A 1 79 ? 27.491 -8.824 56.543 1.00 33.50 79 ASP A C 1
ATOM 558 O O . ASP A 1 79 ? 26.478 -9.302 57.048 1.00 33.50 79 ASP A O 1
ATOM 562 N N . ARG A 1 80 ? 28.214 -7.899 57.190 1.00 32.47 80 ARG A N 1
ATOM 563 C CA . ARG A 1 80 ? 27.876 -7.409 58.539 1.00 32.47 80 ARG A CA 1
ATOM 564 C C . ARG A 1 80 ? 26.571 -6.611 58.615 1.00 32.47 80 ARG A C 1
ATOM 566 O O . ARG A 1 80 ? 25.935 -6.592 59.665 1.00 32.47 80 ARG A O 1
ATOM 573 N N . ALA A 1 81 ? 26.198 -5.903 57.549 1.00 33.53 81 ALA A N 1
ATOM 574 C CA . ALA A 1 81 ? 24.940 -5.157 57.501 1.00 33.53 81 ALA A CA 1
ATOM 575 C C . ALA A 1 81 ? 23.745 -6.103 57.306 1.00 33.53 81 ALA A C 1
ATOM 577 O O . ALA A 1 81 ? 22.689 -5.891 57.897 1.00 33.53 81 ALA A O 1
ATOM 578 N N . VAL A 1 82 ? 23.947 -7.182 56.543 1.00 34.66 82 VAL A N 1
ATOM 579 C CA . VAL A 1 82 ? 22.963 -8.252 56.346 1.00 34.66 82 VAL A CA 1
ATOM 580 C C . VAL A 1 82 ? 22.795 -9.094 57.618 1.00 34.66 82 VAL A C 1
ATOM 582 O O . VAL A 1 82 ? 21.663 -9.367 58.002 1.00 34.66 82 VAL A O 1
ATOM 585 N N . GLU A 1 83 ? 23.873 -9.420 58.341 1.00 33.62 83 GLU A N 1
ATOM 586 C CA . GLU A 1 83 ? 23.786 -10.073 59.663 1.00 33.62 83 GLU A CA 1
ATOM 587 C C . GLU A 1 83 ? 23.069 -9.203 60.707 1.00 33.62 83 GLU A C 1
ATOM 589 O O . GLU A 1 83 ? 22.260 -9.711 61.483 1.00 33.62 83 GLU A O 1
ATOM 594 N N . TRP A 1 84 ? 23.313 -7.887 60.711 1.00 35.12 84 TRP A N 1
ATOM 595 C CA . TRP A 1 84 ? 22.634 -6.957 61.620 1.00 35.12 84 TRP A CA 1
ATOM 596 C C . TRP A 1 84 ? 21.132 -6.828 61.312 1.00 35.12 84 TRP A C 1
ATOM 598 O O . TRP A 1 84 ? 20.319 -6.804 62.236 1.00 35.12 84 TRP A O 1
ATOM 608 N N . MET A 1 85 ? 20.754 -6.803 60.028 1.00 33.22 85 MET A N 1
ATOM 609 C CA . MET A 1 85 ? 19.352 -6.772 59.595 1.00 33.22 85 MET A CA 1
ATOM 610 C C . MET A 1 85 ? 18.621 -8.087 59.875 1.00 33.22 85 MET A C 1
ATOM 612 O O . MET A 1 85 ? 17.519 -8.049 60.415 1.00 33.22 85 MET A O 1
ATOM 616 N N . ASN A 1 86 ? 19.232 -9.235 59.571 1.00 35.09 86 ASN A N 1
ATOM 617 C CA . ASN A 1 86 ? 18.613 -10.542 59.808 1.00 35.09 86 ASN A CA 1
ATOM 618 C C . ASN A 1 86 ? 18.439 -10.817 61.309 1.00 35.09 86 ASN A C 1
ATOM 620 O O . ASN A 1 86 ? 17.387 -11.293 61.720 1.00 35.09 86 ASN A O 1
ATOM 624 N N . GLY A 1 87 ? 19.398 -10.404 62.149 1.00 32.56 87 GLY A N 1
ATOM 625 C CA . GLY A 1 87 ? 19.273 -10.519 63.606 1.00 32.56 87 GLY A CA 1
ATOM 626 C C . GLY A 1 87 ? 18.154 -9.661 64.214 1.00 32.56 87 GLY A C 1
ATOM 627 O O . GLY A 1 87 ? 17.556 -10.058 65.211 1.00 32.56 87 GLY A O 1
ATOM 628 N N . HIS A 1 88 ? 17.833 -8.506 63.618 1.00 34.78 88 HIS A N 1
ATOM 629 C CA . HIS A 1 88 ? 16.685 -7.687 64.037 1.00 34.78 88 HIS A CA 1
ATOM 630 C C . HIS A 1 88 ? 15.350 -8.247 63.532 1.00 34.78 88 HIS A C 1
ATOM 632 O O . HIS A 1 88 ? 14.337 -8.127 64.218 1.00 34.78 88 HIS A O 1
ATOM 638 N N . PHE A 1 89 ? 15.351 -8.869 62.352 1.00 33.22 89 PHE A N 1
ATOM 639 C CA . PHE A 1 89 ? 14.157 -9.448 61.741 1.00 33.22 89 PHE A CA 1
ATOM 640 C C . PHE A 1 89 ? 13.731 -10.753 62.435 1.00 33.22 89 PHE A C 1
ATOM 642 O O . PHE A 1 89 ? 12.551 -10.925 62.737 1.00 33.22 89 PHE A O 1
ATOM 649 N N . ASP A 1 90 ? 14.686 -11.618 62.792 1.00 33.81 90 ASP A N 1
ATOM 650 C CA . ASP A 1 90 ? 14.414 -12.872 63.509 1.00 33.81 90 ASP A CA 1
ATOM 651 C C . ASP A 1 90 ? 13.911 -12.625 64.943 1.00 33.81 90 ASP A C 1
ATOM 653 O O . ASP A 1 90 ? 12.999 -13.312 65.401 1.00 33.81 90 ASP A O 1
ATOM 657 N N . ALA A 1 91 ? 14.416 -11.591 65.629 1.00 32.31 91 ALA A N 1
ATOM 658 C CA . ALA A 1 91 ? 13.943 -11.195 66.962 1.00 32.31 91 ALA A CA 1
ATOM 659 C C . ALA A 1 91 ? 12.519 -10.602 66.953 1.00 32.31 91 ALA A C 1
ATOM 661 O O . ALA A 1 91 ? 11.797 -10.692 67.946 1.00 32.31 91 ALA A O 1
ATOM 662 N N . MET A 1 92 ? 12.104 -10.001 65.833 1.00 31.95 92 MET A N 1
ATOM 663 C CA . MET A 1 92 ? 10.767 -9.425 65.663 1.00 31.95 92 MET A CA 1
ATOM 664 C C . MET A 1 92 ? 9.724 -10.491 65.291 1.00 31.95 92 MET A C 1
ATOM 666 O O . MET A 1 92 ? 8.552 -10.344 65.634 1.00 31.95 92 MET A O 1
ATOM 670 N N . LEU A 1 93 ? 10.151 -11.580 64.640 1.00 31.62 93 LEU A N 1
ATOM 671 C CA . LEU A 1 93 ? 9.297 -12.702 64.238 1.00 31.62 93 LEU A CA 1
ATOM 672 C C . LEU A 1 93 ? 9.155 -13.790 65.319 1.00 31.62 93 LEU A C 1
ATOM 674 O O . LEU A 1 93 ? 8.149 -14.495 65.324 1.00 31.62 93 LEU A O 1
ATOM 678 N N . SER A 1 94 ? 10.110 -13.929 66.249 1.00 30.28 94 SER A N 1
ATOM 679 C CA . SER A 1 94 ? 10.084 -14.985 67.278 1.00 30.28 94 SER A CA 1
ATOM 680 C C . SER A 1 94 ? 9.330 -14.629 68.568 1.00 30.28 94 SER A C 1
ATOM 682 O O . SER A 1 94 ? 9.207 -15.481 69.445 1.00 30.28 94 SER A O 1
ATOM 684 N N . GLY A 1 95 ? 8.828 -13.395 68.714 1.00 31.91 95 GLY A N 1
ATOM 685 C CA . GLY A 1 95 ? 8.007 -12.980 69.862 1.00 31.91 95 GLY A CA 1
ATOM 686 C C . GLY A 1 95 ? 8.713 -13.011 71.229 1.00 31.91 95 GLY A C 1
ATOM 687 O O . GLY A 1 95 ? 8.041 -13.030 72.260 1.00 31.91 95 GLY A O 1
ATOM 688 N N . ASP A 1 96 ? 10.049 -13.015 71.263 1.00 27.05 96 ASP A N 1
ATOM 689 C CA . ASP A 1 96 ? 10.830 -13.199 72.492 1.00 27.05 96 ASP A CA 1
ATOM 690 C C . ASP A 1 96 ? 11.201 -11.838 73.123 1.00 27.05 96 ASP A C 1
ATOM 692 O O . ASP A 1 96 ? 12.185 -11.183 72.771 1.00 27.05 96 ASP A O 1
ATOM 696 N N . ALA A 1 97 ? 10.371 -11.367 74.059 1.00 32.25 97 ALA A N 1
ATOM 697 C CA . ALA A 1 97 ? 10.424 -10.020 74.646 1.00 32.25 97 ALA A CA 1
ATOM 698 C C . ALA A 1 97 ? 11.581 -9.769 75.645 1.00 32.25 97 ALA A C 1
ATOM 700 O O . ALA A 1 97 ? 11.560 -8.779 76.381 1.00 32.25 97 ALA A O 1
ATOM 701 N N . SER A 1 98 ? 12.604 -10.628 75.705 1.00 30.39 98 SER A N 1
ATOM 702 C CA . SER A 1 98 ? 13.702 -10.509 76.680 1.00 30.39 98 SER A CA 1
ATOM 703 C C . SER A 1 98 ? 15.021 -9.948 76.132 1.00 30.39 98 SER A C 1
ATOM 705 O O . SER A 1 98 ? 15.977 -9.833 76.896 1.00 30.39 98 SER A O 1
ATOM 707 N N . ALA A 1 99 ? 15.097 -9.547 74.857 1.00 31.77 99 ALA A N 1
ATOM 708 C CA . ALA A 1 99 ? 16.343 -9.053 74.244 1.00 31.77 99 ALA A CA 1
ATOM 709 C C . ALA A 1 99 ? 16.414 -7.530 73.975 1.00 31.77 99 ALA A C 1
ATOM 711 O O . ALA A 1 99 ? 17.363 -7.069 73.346 1.00 31.77 99 ALA A O 1
ATOM 712 N N . SER A 1 100 ? 15.485 -6.716 74.493 1.00 29.45 100 SER A N 1
ATOM 713 C CA . SER A 1 100 ? 15.579 -5.239 74.424 1.00 29.45 100 SER A CA 1
ATOM 714 C C . SER A 1 100 ? 15.264 -4.531 75.749 1.00 29.45 100 SER A C 1
ATOM 716 O O . SER A 1 100 ? 14.773 -3.398 75.786 1.00 29.45 100 SER A O 1
ATOM 718 N N . GLY A 1 101 ? 15.563 -5.190 76.869 1.00 30.02 101 GLY A N 1
ATOM 719 C CA . GLY A 1 101 ? 15.476 -4.607 78.204 1.00 30.02 101 GLY A CA 1
ATOM 720 C C . GLY A 1 101 ? 16.686 -3.735 78.541 1.00 30.02 101 GLY A C 1
ATOM 721 O O . GLY A 1 101 ? 17.563 -4.192 79.262 1.00 30.02 101 GLY A O 1
ATOM 722 N N . SER A 1 102 ? 16.738 -2.495 78.035 1.00 30.36 102 SER A N 1
ATOM 723 C CA . SER A 1 102 ? 17.420 -1.364 78.718 1.00 30.36 102 SER A CA 1
ATOM 724 C C . SER A 1 102 ? 17.225 0.028 78.082 1.00 30.36 102 SER A C 1
ATOM 726 O O . SER A 1 102 ? 17.940 0.962 78.441 1.00 30.36 102 SER A O 1
ATOM 728 N N . SER A 1 103 ? 16.256 0.245 77.179 1.00 30.12 103 SER A N 1
ATOM 729 C CA . SER A 1 103 ? 16.025 1.602 76.619 1.00 30.12 103 SER A CA 1
ATOM 730 C C . SER A 1 103 ? 14.560 2.008 76.425 1.00 30.12 103 SER A C 1
ATOM 732 O O . SER A 1 103 ? 14.293 3.164 76.117 1.00 30.12 103 SER A O 1
ATOM 734 N N . ALA A 1 104 ? 13.597 1.110 76.657 1.00 28.27 104 ALA A N 1
ATOM 735 C CA . ALA A 1 104 ? 12.170 1.387 76.446 1.00 28.27 104 ALA A CA 1
ATOM 736 C C . ALA A 1 104 ? 11.405 1.817 77.717 1.00 28.27 104 ALA A C 1
ATOM 738 O O . ALA A 1 104 ? 10.299 2.338 77.622 1.00 28.27 104 ALA A O 1
ATOM 739 N N . GLN A 1 105 ? 11.990 1.662 78.912 1.00 27.20 105 GLN A N 1
ATOM 740 C CA . GLN A 1 105 ? 11.327 1.985 80.188 1.00 27.20 105 GLN A CA 1
ATOM 741 C C . GLN A 1 105 ? 11.711 3.349 80.791 1.00 27.20 105 GLN A C 1
ATOM 743 O O . GLN A 1 105 ? 11.197 3.710 81.841 1.00 27.20 105 GLN A O 1
ATOM 748 N N . ALA A 1 106 ? 12.543 4.144 80.108 1.00 29.84 106 ALA A N 1
ATOM 749 C CA . ALA A 1 106 ? 12.871 5.523 80.501 1.00 29.84 106 ALA A CA 1
ATOM 750 C C . ALA A 1 106 ? 12.212 6.597 79.604 1.00 29.84 106 ALA A C 1
ATOM 752 O O . ALA A 1 106 ? 12.480 7.784 79.767 1.00 29.84 106 ALA A O 1
ATOM 753 N N . LEU A 1 107 ? 11.348 6.200 78.660 1.00 29.75 107 LEU A N 1
ATOM 754 C CA . LEU A 1 107 ? 10.734 7.096 77.664 1.00 29.75 107 LEU A CA 1
ATOM 755 C C . LEU A 1 107 ? 9.192 7.089 77.661 1.00 29.75 107 LEU A C 1
ATOM 757 O O . LEU A 1 107 ? 8.589 7.803 76.866 1.00 29.75 107 LEU A O 1
ATOM 761 N N . ILE A 1 108 ? 8.547 6.341 78.567 1.00 30.36 108 ILE A N 1
ATOM 762 C CA . ILE A 1 108 ? 7.075 6.191 78.618 1.00 30.36 108 ILE A CA 1
ATOM 763 C C . ILE A 1 108 ? 6.426 6.915 79.823 1.00 30.36 108 ILE A C 1
ATOM 765 O O . ILE A 1 108 ? 5.206 6.961 79.933 1.00 30.36 108 ILE A O 1
ATOM 769 N N . GLU A 1 109 ? 7.191 7.596 80.682 1.00 25.91 109 GLU A N 1
ATOM 770 C CA . GLU A 1 109 ? 6.628 8.325 81.838 1.00 25.91 109 GLU A CA 1
ATOM 771 C C . GLU A 1 109 ? 6.237 9.820 81.658 1.00 25.91 109 GLU A C 1
ATOM 773 O O . GLU A 1 109 ? 5.571 10.333 82.558 1.00 25.91 109 GLU A O 1
ATOM 778 N N . PRO A 1 110 ? 6.505 10.546 80.539 1.00 26.80 110 PRO A N 1
ATOM 779 C CA . PRO A 1 110 ? 5.980 11.919 80.388 1.00 26.80 110 PRO A CA 1
ATOM 780 C C . PRO A 1 110 ? 4.665 12.085 79.597 1.00 26.80 110 PRO A C 1
ATOM 782 O O . PRO A 1 110 ? 4.087 13.170 79.640 1.00 26.80 110 PRO A O 1
ATOM 785 N N . PHE A 1 111 ? 4.167 11.083 78.858 1.00 29.19 111 PHE A N 1
ATOM 786 C CA . PHE A 1 111 ? 3.122 11.312 77.833 1.00 29.19 111 PHE A CA 1
ATOM 787 C C . PHE A 1 111 ? 1.692 10.864 78.185 1.00 29.19 111 PHE A C 1
ATOM 789 O O . PHE A 1 111 ? 0.774 11.088 77.401 1.00 29.19 111 PHE A O 1
ATOM 796 N N . THR A 1 112 ? 1.452 10.345 79.390 1.00 30.70 112 THR A N 1
ATOM 797 C CA . THR A 1 112 ? 0.117 9.933 79.873 1.00 30.70 112 THR A CA 1
ATOM 798 C C . THR A 1 112 ? -0.696 11.037 80.575 1.00 30.70 112 THR A C 1
ATOM 800 O O . THR A 1 112 ? -1.763 10.749 81.101 1.00 30.70 112 THR A O 1
ATOM 803 N N . ARG A 1 113 ? -0.266 12.314 80.566 1.00 31.72 113 ARG A N 1
ATOM 804 C CA . ARG A 1 113 ? -0.964 13.426 81.269 1.00 31.72 113 ARG A CA 1
ATOM 805 C C . ARG A 1 113 ? -1.661 14.478 80.388 1.00 31.72 113 ARG A C 1
ATOM 807 O O . ARG A 1 113 ? -2.046 15.526 80.901 1.00 31.72 113 ARG A O 1
ATOM 814 N N . ARG A 1 114 ? -1.830 14.263 79.076 1.00 29.70 114 ARG A N 1
ATOM 815 C CA . ARG A 1 114 ? -2.488 15.266 78.203 1.00 29.70 114 ARG A CA 1
ATOM 816 C C . ARG A 1 114 ? -4.014 15.142 78.124 1.00 29.70 114 ARG A C 1
ATOM 818 O O . ARG A 1 114 ? -4.674 16.172 78.029 1.00 29.70 114 ARG A O 1
ATOM 825 N N . ASP A 1 115 ? -4.571 13.942 78.274 1.00 31.28 115 ASP A N 1
ATOM 826 C CA . ASP A 1 115 ? -6.024 13.731 78.160 1.00 31.28 115 ASP A CA 1
ATOM 827 C C . ASP A 1 115 ? -6.800 13.996 79.471 1.00 31.28 115 ASP A C 1
ATOM 829 O O . ASP A 1 115 ? -7.992 14.308 79.433 1.00 31.28 115 ASP A O 1
ATOM 833 N N . GLU A 1 116 ? -6.134 14.010 80.634 1.00 31.64 116 GLU A N 1
ATOM 834 C CA . GLU A 1 116 ? -6.765 14.374 81.919 1.00 31.64 116 GLU A CA 1
ATOM 835 C C . GLU A 1 116 ? -6.980 15.892 82.086 1.00 31.64 116 GLU A C 1
ATOM 837 O O . GLU A 1 116 ? -7.920 16.317 82.764 1.00 31.64 116 GLU A O 1
ATOM 842 N N . VAL A 1 117 ? -6.177 16.740 81.427 1.00 31.72 117 VAL A N 1
ATOM 843 C CA . VAL A 1 117 ? -6.276 18.209 81.556 1.00 31.72 117 VAL A CA 1
ATOM 844 C C . VAL A 1 117 ? -7.454 18.764 80.752 1.00 31.72 117 VAL A C 1
ATOM 846 O O . VAL A 1 117 ? -8.162 19.651 81.226 1.00 31.72 117 VAL A O 1
ATOM 849 N N . THR A 1 118 ? -7.742 18.216 79.569 1.00 31.80 118 THR A N 1
ATOM 850 C CA . THR A 1 118 ? -8.871 18.679 78.741 1.00 31.80 118 THR A CA 1
ATOM 851 C C . THR A 1 118 ? -10.221 18.167 79.258 1.00 31.80 118 THR A C 1
ATOM 853 O O . THR A 1 118 ? -11.225 18.870 79.135 1.00 31.80 118 THR A O 1
ATOM 856 N N . ALA A 1 119 ? -10.252 16.994 79.905 1.00 33.16 119 ALA A N 1
ATOM 857 C CA . ALA A 1 119 ? -11.436 16.491 80.603 1.00 33.16 119 ALA A CA 1
ATOM 858 C C . ALA A 1 119 ? -11.725 17.285 81.895 1.00 33.16 119 ALA A C 1
ATOM 860 O O . ALA A 1 119 ? -12.864 17.705 82.107 1.00 33.16 119 ALA A O 1
ATOM 861 N N . SER A 1 120 ? -10.695 17.599 82.694 1.00 30.61 120 SER A N 1
ATOM 862 C CA . SER A 1 120 ? -10.828 18.405 83.923 1.00 30.61 120 SER A CA 1
ATOM 863 C C . SER A 1 120 ? -11.235 19.859 83.645 1.00 30.61 120 SER A C 1
ATOM 865 O O . SER A 1 120 ? -12.032 20.430 84.385 1.00 30.61 120 SER A O 1
ATOM 867 N N . PHE A 1 121 ? -10.760 20.452 82.542 1.00 32.03 121 PHE A N 1
ATOM 868 C CA . PHE A 1 121 ? -11.123 21.816 82.136 1.00 32.03 121 PHE A CA 1
ATOM 869 C C . PHE A 1 121 ? -12.577 21.919 81.644 1.00 32.03 121 PHE A C 1
ATOM 871 O O . PHE A 1 121 ? -13.253 22.911 81.904 1.00 32.03 121 PHE A O 1
ATOM 878 N N . ARG A 1 122 ? -13.099 20.875 80.982 1.00 33.47 122 ARG A N 1
ATOM 879 C CA . ARG A 1 122 ? -14.511 20.801 80.560 1.00 33.47 122 ARG A CA 1
ATOM 880 C C . ARG A 1 122 ? -15.464 20.631 81.744 1.00 33.47 122 ARG A C 1
ATOM 882 O O . ARG A 1 122 ? -16.507 21.279 81.755 1.00 33.47 122 ARG A O 1
ATOM 889 N N . LEU A 1 123 ? -15.085 19.814 82.731 1.00 36.00 123 LEU A N 1
ATOM 890 C CA . LEU A 1 123 ? -15.832 19.623 83.979 1.00 36.00 123 LEU A CA 1
ATOM 891 C C . LEU A 1 123 ? -15.831 20.893 84.850 1.00 36.00 123 LEU A C 1
ATOM 893 O O . LEU A 1 123 ? -16.895 21.308 85.296 1.00 36.00 123 LEU A O 1
ATOM 897 N N . ALA A 1 124 ? -14.694 21.589 84.985 1.00 34.47 124 ALA A N 1
ATOM 898 C CA . ALA A 1 124 ? -14.615 22.867 85.705 1.00 34.47 124 ALA A CA 1
ATOM 899 C C . ALA A 1 124 ? -15.438 23.990 85.037 1.00 34.47 124 ALA A C 1
ATOM 901 O O . ALA A 1 124 ? -16.047 24.816 85.720 1.00 34.47 124 ALA A O 1
ATOM 902 N N . LEU A 1 125 ? -15.500 24.007 83.699 1.00 35.97 125 LEU A N 1
ATOM 903 C CA . LEU A 1 125 ? -16.312 24.956 82.932 1.00 35.97 125 LEU A CA 1
ATOM 904 C C . LEU A 1 125 ? -17.818 24.662 83.069 1.00 35.97 125 LEU A C 1
ATOM 906 O O . LEU A 1 125 ? -18.618 25.593 83.156 1.00 35.97 125 LEU A O 1
ATOM 910 N N . GLN A 1 126 ? -18.206 23.382 83.135 1.00 38.94 126 GLN A N 1
ATOM 911 C CA . GLN A 1 126 ? -19.582 22.959 83.415 1.00 38.94 126 GLN A CA 1
ATOM 912 C C . GLN A 1 126 ? -20.004 23.285 84.857 1.00 38.94 126 GLN A C 1
ATOM 914 O O . GLN A 1 126 ? -21.099 23.815 85.051 1.00 38.94 126 GLN A O 1
ATOM 919 N N . ASP A 1 127 ? -19.132 23.069 85.846 1.00 35.47 127 ASP A N 1
ATOM 920 C CA . ASP A 1 127 ? -19.401 23.390 87.254 1.00 35.47 127 ASP A CA 1
ATOM 921 C C . ASP A 1 127 ? -19.503 24.907 87.502 1.00 35.47 127 ASP A C 1
ATOM 923 O O . ASP A 1 127 ? -20.389 25.357 88.232 1.00 35.47 127 ASP A O 1
ATOM 927 N N . ALA A 1 128 ? -18.685 25.728 86.827 1.00 36.38 128 ALA A N 1
ATOM 928 C CA . ALA A 1 128 ? -18.764 27.193 86.898 1.00 36.38 128 ALA A CA 1
ATOM 929 C C . ALA A 1 128 ? -20.052 27.763 86.262 1.00 36.38 128 ALA A C 1
ATOM 931 O O . ALA A 1 128 ? -20.623 28.741 86.756 1.00 36.38 128 ALA A O 1
ATOM 932 N N . LEU A 1 129 ? -20.551 27.130 85.193 1.00 37.78 129 LEU A N 1
ATOM 933 C CA . LEU A 1 129 ? -21.835 27.458 84.557 1.00 37.78 129 LEU A CA 1
ATOM 934 C C . LEU A 1 129 ? -23.033 27.067 85.442 1.00 37.78 129 LEU A C 1
ATOM 936 O O . LEU A 1 129 ? -24.005 27.821 85.522 1.00 37.78 129 LEU A O 1
ATOM 940 N N . VAL A 1 130 ? -22.954 25.939 86.158 1.00 38.34 130 VAL A N 1
ATOM 941 C CA . VAL A 1 130 ? -23.985 25.489 87.115 1.00 38.34 130 VAL A CA 1
ATOM 942 C C . VAL A 1 130 ? -23.983 26.330 88.402 1.00 38.34 130 VAL A C 1
ATOM 944 O O . VAL A 1 130 ? -25.057 26.622 88.932 1.00 38.34 130 VAL A O 1
ATOM 947 N N . ALA A 1 131 ? -22.819 26.802 88.865 1.00 36.97 131 ALA A N 1
ATOM 948 C CA . ALA A 1 131 ? -22.696 27.703 90.016 1.00 36.97 131 ALA A CA 1
ATOM 949 C C . ALA A 1 131 ? -23.285 29.102 89.744 1.00 36.97 131 ALA A C 1
ATOM 951 O O . ALA A 1 131 ? -24.013 29.648 90.575 1.00 36.97 131 ALA A O 1
ATOM 952 N N . ARG A 1 132 ? -23.079 29.661 88.540 1.00 38.84 132 ARG A N 1
ATOM 953 C CA . ARG A 1 132 ? -23.642 30.972 88.162 1.00 38.84 132 ARG A CA 1
ATOM 954 C C . ARG A 1 132 ? -25.156 30.947 87.933 1.00 38.84 132 ARG A C 1
ATOM 956 O O . ARG A 1 132 ? -25.815 31.952 88.178 1.00 38.84 132 ARG A O 1
ATOM 963 N N . MET A 1 133 ? -25.730 29.803 87.550 1.00 37.91 133 MET A N 1
ATOM 964 C CA . MET A 1 133 ? -27.190 29.623 87.509 1.00 37.91 133 MET A CA 1
ATOM 965 C C . MET A 1 133 ? -27.837 29.534 88.904 1.00 37.91 133 MET A C 1
ATOM 967 O O . MET A 1 133 ? -29.053 29.671 89.011 1.00 37.91 133 MET A O 1
ATOM 971 N N . ARG A 1 134 ? -27.050 29.329 89.972 1.00 39.22 134 ARG A N 1
ATOM 972 C CA . ARG A 1 134 ? -27.527 29.245 91.366 1.00 39.22 134 ARG A CA 1
ATOM 973 C C . ARG A 1 134 ? -27.227 30.480 92.223 1.00 39.22 134 ARG A C 1
ATOM 975 O O . ARG A 1 134 ? -27.636 30.507 93.375 1.00 39.22 134 ARG A O 1
ATOM 982 N N . GLY A 1 135 ? -26.606 31.516 91.656 1.00 38.91 135 GLY A N 1
ATOM 983 C CA . GLY A 1 135 ? -26.498 32.827 92.303 1.00 38.91 135 GLY A CA 1
ATOM 984 C C . GLY A 1 135 ? -25.439 32.961 93.401 1.00 38.91 135 GLY A C 1
ATOM 985 O O . GLY A 1 135 ? -25.539 33.900 94.179 1.00 38.91 135 GLY A O 1
ATOM 986 N N . ASP A 1 136 ? -24.418 32.103 93.445 1.00 42.22 136 ASP A N 1
ATOM 987 C CA . ASP A 1 136 ? -23.315 32.223 94.409 1.00 42.22 136 ASP A CA 1
ATOM 988 C C . ASP A 1 136 ? -21.973 32.353 93.686 1.00 42.22 136 ASP A C 1
ATOM 990 O O . ASP A 1 136 ? -21.493 31.389 93.098 1.00 42.22 136 ASP A O 1
ATOM 994 N N . LEU A 1 137 ? -21.357 33.538 93.744 1.00 34.19 137 LEU A N 1
ATOM 995 C CA . LEU A 1 137 ? -19.901 33.717 93.659 1.00 34.19 137 LEU A CA 1
ATOM 996 C C . LEU A 1 137 ? -19.524 35.091 94.237 1.00 34.19 137 LEU A C 1
ATOM 998 O O . LEU A 1 137 ? -19.580 36.122 93.567 1.00 34.19 137 LEU A O 1
ATOM 1002 N N . SER A 1 138 ? -19.124 35.089 95.506 1.00 35.47 138 SER A N 1
ATOM 1003 C CA . SER A 1 138 ? -18.396 36.180 96.150 1.00 35.47 138 SER A CA 1
ATOM 1004 C C . SER A 1 138 ? -16.915 36.152 95.748 1.00 35.47 138 SER A C 1
ATOM 1006 O O . SER A 1 138 ? -16.277 35.106 95.818 1.00 35.47 138 SER A O 1
ATOM 1008 N N . ALA A 1 139 ? -16.400 37.319 95.348 1.00 44.28 139 ALA A N 1
ATOM 1009 C CA . ALA A 1 139 ? -15.001 37.770 95.304 1.00 44.28 139 ALA A CA 1
ATOM 1010 C C . ALA A 1 139 ? -13.883 36.698 95.348 1.00 44.28 139 ALA A C 1
ATOM 1012 O O . ALA A 1 139 ? -13.380 36.358 96.417 1.00 44.28 139 ALA A O 1
ATOM 1013 N N . GLY A 1 140 ? -13.419 36.250 94.173 1.00 43.38 140 GLY A N 1
ATOM 1014 C CA . GLY A 1 140 ? -12.191 35.445 94.069 1.00 43.38 140 GLY A CA 1
ATOM 1015 C C . GLY A 1 140 ? -11.843 34.862 92.691 1.00 43.38 140 GLY A C 1
ATOM 1016 O O . GLY A 1 140 ? -11.172 33.839 92.643 1.00 43.38 140 GLY A O 1
ATOM 1017 N N . ALA A 1 141 ? -12.302 35.446 91.575 1.00 36.47 141 ALA A N 1
ATOM 1018 C CA . ALA A 1 141 ? -12.038 34.909 90.231 1.00 36.47 141 ALA A CA 1
ATOM 1019 C C . ALA A 1 141 ? -10.842 35.585 89.523 1.00 36.47 141 ALA A C 1
ATOM 1021 O O . ALA A 1 141 ? -10.747 36.813 89.494 1.00 36.47 141 ALA A O 1
ATOM 1022 N N . ASP A 1 142 ? -9.993 34.737 88.934 1.00 36.47 142 ASP A N 1
ATOM 1023 C CA . ASP A 1 142 ? -8.805 34.976 88.094 1.00 36.47 142 ASP A CA 1
ATOM 1024 C C . ASP A 1 142 ? -9.038 36.006 86.951 1.00 36.47 142 ASP A C 1
ATOM 1026 O O . ASP A 1 142 ? -10.083 35.945 86.287 1.00 36.47 142 ASP A O 1
ATOM 1030 N N . PRO A 1 143 ? -8.095 36.939 86.675 1.00 35.72 143 PRO A N 1
ATOM 1031 C CA . PRO A 1 143 ? -8.113 37.834 85.507 1.00 35.72 143 PRO A CA 1
ATOM 1032 C C . PRO A 1 143 ? -8.451 37.151 84.168 1.00 35.72 143 PRO A C 1
ATOM 1034 O O . PRO A 1 143 ? -9.164 37.735 83.348 1.00 35.72 143 PRO A O 1
ATOM 1037 N N . ALA A 1 144 ? -8.043 35.892 83.971 1.00 34.38 144 ALA A N 1
ATOM 1038 C CA . ALA A 1 144 ? -8.352 35.119 82.765 1.00 34.38 144 ALA A CA 1
ATOM 1039 C C . ALA A 1 144 ? -9.859 34.812 82.602 1.00 34.38 144 ALA A C 1
ATOM 1041 O O . ALA A 1 144 ? -10.382 34.783 81.484 1.00 34.38 144 ALA A O 1
ATOM 1042 N N . ALA A 1 145 ? -10.598 34.656 83.707 1.00 36.44 145 ALA A N 1
ATOM 1043 C CA . ALA A 1 145 ? -12.046 34.433 83.691 1.00 36.44 145 ALA A CA 1
ATOM 1044 C C . ALA A 1 145 ? -12.845 35.729 83.438 1.00 36.44 145 ALA A C 1
ATOM 1046 O O . ALA A 1 145 ? -13.952 35.677 82.898 1.00 36.44 145 ALA A O 1
ATOM 1047 N N . ARG A 1 146 ? -12.281 36.899 83.774 1.00 38.25 146 ARG A N 1
ATOM 1048 C CA . ARG A 1 146 ? -12.865 38.218 83.459 1.00 38.25 146 ARG A CA 1
ATOM 1049 C C . ARG A 1 146 ? -12.697 38.574 81.974 1.00 38.25 146 ARG A C 1
ATOM 1051 O O . ARG A 1 146 ? -13.643 39.070 81.365 1.00 38.25 146 ARG A O 1
ATOM 1058 N N . PHE A 1 147 ? -11.566 38.202 81.367 1.00 35.69 147 PHE A N 1
ATOM 1059 C CA . PHE A 1 147 ? -11.302 38.344 79.924 1.00 35.69 147 PHE A CA 1
ATOM 1060 C C . PHE A 1 147 ? -12.221 37.476 79.041 1.00 35.69 147 PHE A C 1
ATOM 1062 O O . PHE A 1 147 ? -12.651 37.900 77.966 1.00 35.69 147 PHE A O 1
ATOM 1069 N N . ALA A 1 148 ? -12.598 36.281 79.506 1.00 36.03 148 ALA A N 1
ATOM 1070 C CA . ALA A 1 148 ? -13.541 35.412 78.797 1.00 36.03 148 ALA A CA 1
ATOM 1071 C C . ALA A 1 148 ? -14.973 35.991 78.722 1.00 36.03 148 ALA A C 1
ATOM 1073 O O . ALA A 1 148 ? -15.702 35.699 77.773 1.00 36.03 148 ALA A O 1
ATOM 1074 N N . GLY A 1 149 ? -15.369 36.842 79.680 1.00 35.53 149 GLY A N 1
ATOM 1075 C CA . GLY A 1 149 ? -16.678 37.508 79.696 1.00 35.53 149 GLY A CA 1
ATOM 1076 C C . GLY A 1 149 ? -16.834 38.585 78.616 1.00 35.53 149 GLY A C 1
ATOM 1077 O O . GLY A 1 149 ? -17.874 38.652 77.965 1.00 35.53 149 GLY A O 1
ATOM 1078 N N . LEU A 1 150 ? -15.785 39.373 78.359 1.00 37.22 150 LEU A N 1
ATOM 1079 C CA . LEU A 1 150 ? -15.778 40.411 77.315 1.00 37.22 150 LEU A CA 1
ATOM 1080 C C . LEU A 1 150 ? -15.807 39.817 75.897 1.00 37.22 150 LEU A C 1
ATOM 1082 O O . LEU A 1 150 ? -16.531 40.319 75.037 1.00 37.22 150 LEU A O 1
ATOM 1086 N N . ARG A 1 151 ? -15.136 38.674 75.678 1.00 34.12 151 ARG A N 1
ATOM 1087 C CA . ARG A 1 151 ? -15.220 37.899 74.421 1.00 34.12 151 ARG A CA 1
ATOM 1088 C C . ARG A 1 151 ? -16.642 37.446 74.071 1.00 34.12 151 ARG A C 1
ATOM 1090 O O . ARG A 1 151 ? -16.930 37.209 72.900 1.00 34.12 151 ARG A O 1
ATOM 1097 N N . MET A 1 152 ? -17.533 37.314 75.055 1.00 36.19 152 MET A N 1
ATOM 1098 C CA . MET A 1 152 ? -18.916 36.888 74.824 1.00 36.19 152 MET A CA 1
ATOM 1099 C C . MET A 1 152 ? -19.841 38.056 74.430 1.00 36.19 152 MET A C 1
ATOM 1101 O O . MET A 1 152 ? -20.805 37.840 73.697 1.00 36.19 152 MET A O 1
ATOM 1105 N N . CYS A 1 153 ? -19.536 39.295 74.839 1.00 37.62 153 CYS A N 1
ATOM 1106 C CA . CYS A 1 153 ? -20.355 40.477 74.536 1.00 37.62 153 CYS A CA 1
ATOM 1107 C C . CYS A 1 153 ? -20.276 40.912 73.063 1.00 37.62 153 CYS A C 1
ATOM 1109 O O . CYS A 1 153 ? -21.284 41.346 72.506 1.00 37.62 153 CYS A O 1
ATOM 1111 N N . GLY A 1 154 ? -19.128 40.720 72.404 1.00 38.44 154 GLY A N 1
ATOM 1112 C CA . GLY A 1 154 ? -18.947 41.052 70.983 1.00 38.44 154 GLY A CA 1
ATOM 1113 C C . GLY A 1 154 ? -19.828 40.244 70.018 1.00 38.44 154 GLY A C 1
ATOM 1114 O O . GLY A 1 154 ? -20.085 40.690 68.910 1.00 38.44 154 GLY A O 1
ATOM 1115 N N . ARG A 1 155 ? -20.362 39.087 70.437 1.00 37.34 155 ARG A N 1
ATOM 1116 C CA . ARG A 1 155 ? -21.218 38.228 69.592 1.00 37.34 155 ARG A CA 1
ATOM 1117 C C . ARG A 1 155 ? -22.728 38.487 69.720 1.00 37.34 155 ARG A C 1
ATOM 1119 O O . ARG A 1 155 ? -23.504 37.777 69.091 1.00 37.34 155 ARG A O 1
ATOM 1126 N N . LEU A 1 156 ? -23.173 39.446 70.542 1.00 36.28 156 LEU A N 1
ATOM 1127 C CA . LEU A 1 156 ? -24.598 39.610 70.900 1.00 36.28 156 LEU A CA 1
ATOM 1128 C C . LEU A 1 156 ? -25.290 40.891 70.381 1.00 36.28 156 LEU A C 1
ATOM 1130 O O . LEU A 1 156 ? -26.479 41.070 70.652 1.00 36.28 156 LEU A O 1
ATOM 1134 N N . GLY A 1 157 ? -24.608 41.734 69.598 1.00 37.00 157 GLY A N 1
ATOM 1135 C CA . GLY A 1 157 ? -25.181 42.928 68.954 1.00 37.00 157 GLY A CA 1
ATOM 1136 C C . GLY A 1 157 ? -25.365 44.150 69.878 1.00 37.00 157 GLY A C 1
ATOM 1137 O O . GLY A 1 157 ? -25.703 44.033 71.058 1.00 37.00 157 GLY A O 1
ATOM 1138 N N . MET A 1 158 ? -25.179 45.358 69.320 1.00 38.56 158 MET A N 1
ATOM 1139 C CA . MET A 1 158 ? -25.150 46.661 70.027 1.00 38.56 158 MET A CA 1
ATOM 1140 C C . MET A 1 158 ? -26.395 46.983 70.884 1.00 38.56 158 MET A C 1
ATOM 1142 O O . MET A 1 158 ? -26.299 47.740 71.848 1.00 38.56 158 MET A O 1
ATOM 1146 N N . GLY A 1 159 ? -27.555 46.375 70.613 1.00 41.19 159 GLY A N 1
ATOM 1147 C CA . GLY A 1 159 ? -28.789 46.604 71.382 1.00 41.19 159 GLY A CA 1
ATOM 1148 C C . GLY A 1 159 ? -28.769 46.091 72.832 1.00 41.19 159 GLY A C 1
ATOM 1149 O O . GLY A 1 159 ? -29.659 46.439 73.605 1.00 41.19 159 GLY A O 1
ATOM 1150 N N . LYS A 1 160 ? -27.779 45.273 73.223 1.00 40.91 160 LYS A N 1
ATOM 1151 C CA . LYS A 1 160 ? -27.669 44.693 74.579 1.00 40.91 160 LYS A CA 1
ATOM 1152 C C . LYS A 1 160 ? -26.466 45.182 75.391 1.00 40.91 160 LYS A C 1
ATOM 1154 O O . LYS A 1 160 ? -26.378 44.861 76.572 1.00 40.91 160 LYS A O 1
ATOM 1159 N N . VAL A 1 161 ? -25.569 45.964 74.789 1.00 44.28 161 VAL A N 1
ATOM 1160 C CA . VAL A 1 161 ? -24.348 46.486 75.439 1.00 44.28 161 VAL A CA 1
ATOM 1161 C C . VAL A 1 161 ? -24.598 47.843 76.115 1.00 44.28 161 VAL A C 1
ATOM 1163 O O . VAL A 1 161 ? -24.006 48.145 77.147 1.00 44.28 161 VAL A O 1
ATOM 1166 N N . LEU A 1 162 ? -25.541 48.634 75.599 1.00 41.47 162 LEU A N 1
ATOM 1167 C CA . LEU A 1 162 ? -25.874 49.967 76.118 1.00 41.47 162 LEU A CA 1
ATOM 1168 C C . LEU A 1 162 ? -26.328 49.992 77.602 1.00 41.47 162 LEU A C 1
ATOM 1170 O O . LEU A 1 162 ? -25.825 50.828 78.350 1.00 41.47 162 LEU A O 1
ATOM 1174 N N . PRO A 1 163 ? -27.165 49.049 78.090 1.00 41.56 163 PRO A N 1
ATOM 1175 C CA . PRO A 1 163 ? -27.577 49.016 79.500 1.00 41.56 163 PRO A CA 1
ATOM 1176 C C . PRO A 1 163 ? -26.439 48.646 80.465 1.00 41.56 163 PRO A C 1
ATOM 1178 O O . PRO A 1 163 ? -26.494 48.970 81.648 1.00 41.56 163 PRO A O 1
ATOM 1181 N N . PHE A 1 164 ? -25.409 47.948 79.971 1.00 44.75 164 PHE A N 1
ATOM 1182 C CA . PHE A 1 164 ? -24.227 47.563 80.746 1.00 44.75 164 PHE A CA 1
ATOM 1183 C C . PHE A 1 164 ? -23.300 48.768 80.974 1.00 44.75 164 PHE A C 1
ATOM 1185 O O . PHE A 1 164 ? -22.828 48.976 82.088 1.00 44.75 164 PHE A O 1
ATOM 1192 N N . LEU A 1 165 ? -23.125 49.615 79.955 1.00 44.56 165 LEU A N 1
ATOM 1193 C CA . LEU A 1 165 ? -22.356 50.862 80.050 1.00 44.56 165 LEU A CA 1
ATOM 1194 C C . LEU A 1 165 ? -23.051 51.913 80.935 1.00 44.56 165 LEU A C 1
ATOM 1196 O O . LEU A 1 165 ? -22.394 52.569 81.742 1.00 44.56 165 LEU A O 1
ATOM 1200 N N . GLU A 1 166 ? -24.380 52.028 80.854 1.00 44.38 166 GLU A N 1
ATOM 1201 C CA . GLU A 1 166 ? -25.173 52.892 81.746 1.00 44.38 166 GLU A CA 1
ATOM 1202 C C . GLU A 1 166 ? -25.114 52.429 83.216 1.00 44.38 166 GLU A C 1
ATOM 1204 O O . GLU A 1 166 ? -25.070 53.260 84.126 1.00 44.38 166 GLU A O 1
ATOM 1209 N N . ALA A 1 167 ? -25.043 51.114 83.462 1.00 44.75 167 ALA A N 1
ATOM 1210 C CA . ALA A 1 167 ? -24.895 50.543 84.801 1.00 44.75 167 ALA A CA 1
ATOM 1211 C C . ALA A 1 167 ? -23.490 50.762 85.398 1.00 44.75 167 ALA A C 1
ATOM 1213 O O . ALA A 1 167 ? -23.382 51.074 86.585 1.00 44.75 167 ALA A O 1
ATOM 1214 N N . SER A 1 168 ? -22.425 50.672 84.590 1.00 43.94 168 SER A N 1
ATOM 1215 C CA . SER A 1 168 ? -21.051 50.973 85.031 1.00 43.94 168 SER A CA 1
ATOM 1216 C C . SER A 1 168 ? -20.855 52.450 85.394 1.00 43.94 168 SER A C 1
ATOM 1218 O O . SER A 1 168 ? -20.162 52.756 86.363 1.00 43.94 168 SER A O 1
ATOM 1220 N N . LEU A 1 169 ? -21.529 53.375 84.700 1.00 41.47 169 LEU A N 1
ATOM 1221 C CA . LEU A 1 169 ? -21.507 54.811 85.018 1.00 41.47 169 LEU A CA 1
ATOM 1222 C C . LEU A 1 169 ? -22.173 55.153 86.365 1.00 41.47 169 LEU A C 1
ATOM 1224 O O . LEU A 1 169 ? -21.814 56.149 86.996 1.00 41.47 169 LEU A O 1
ATOM 1228 N N . ALA A 1 170 ? -23.114 54.327 86.830 1.00 41.72 170 ALA A N 1
ATOM 1229 C CA . ALA A 1 170 ? -23.809 54.496 88.107 1.00 41.72 170 ALA A CA 1
ATOM 1230 C C . ALA A 1 170 ? -23.091 53.821 89.298 1.00 41.72 170 ALA A C 1
ATOM 1232 O O . ALA A 1 170 ? -23.530 53.965 90.442 1.00 41.72 170 ALA A O 1
ATOM 1233 N N . SER A 1 171 ? -21.987 53.106 89.052 1.00 42.12 171 SER A N 1
ATOM 1234 C CA . SER A 1 171 ? -21.240 52.370 90.074 1.00 42.12 171 SER A CA 1
ATOM 1235 C C . SER A 1 171 ? -20.533 53.294 91.074 1.00 42.12 171 SER A C 1
ATOM 1237 O O . SER A 1 171 ? -20.088 54.406 90.761 1.00 42.12 171 SER A O 1
ATOM 1239 N N . SER A 1 172 ? -20.434 52.842 92.324 1.00 37.97 172 SER A N 1
ATOM 1240 C CA . SER A 1 172 ? -19.644 53.479 93.385 1.00 37.97 172 SER A CA 1
ATOM 1241 C C . SER A 1 172 ? -18.189 52.992 93.442 1.00 37.97 172 SER A C 1
ATOM 1243 O O . SER A 1 172 ? -17.430 53.500 94.266 1.00 37.97 172 SER A O 1
ATOM 1245 N N . ASP A 1 173 ? -17.795 52.047 92.580 1.00 43.75 173 ASP A N 1
ATOM 1246 C CA . ASP A 1 173 ? -16.415 51.569 92.439 1.00 43.75 173 ASP A CA 1
ATOM 1247 C C . ASP A 1 173 ? -15.583 52.545 91.562 1.00 43.75 173 ASP A C 1
ATOM 1249 O O . ASP A 1 173 ? -15.980 52.836 90.427 1.00 43.75 173 ASP A O 1
ATOM 1253 N N . PRO A 1 174 ? -14.441 53.080 92.047 1.00 37.62 174 PRO A N 1
ATOM 1254 C CA . PRO A 1 174 ? -13.591 53.998 91.284 1.00 37.62 174 PRO A CA 1
ATOM 1255 C C . PRO A 1 174 ? -13.042 53.410 89.975 1.00 37.62 174 PRO A C 1
ATOM 1257 O O . PRO A 1 174 ? -12.800 54.171 89.040 1.00 37.62 174 PRO A O 1
ATOM 1260 N N . VAL A 1 175 ? -12.868 52.084 89.898 1.00 42.94 175 VAL A N 1
ATOM 1261 C CA . VAL A 1 175 ? -12.334 51.381 88.717 1.00 42.94 175 VAL A CA 1
ATOM 1262 C C . VAL A 1 175 ? -13.415 51.198 87.645 1.00 42.94 175 VAL A C 1
ATOM 1264 O O . VAL A 1 175 ? -13.147 51.334 86.452 1.00 42.94 175 VAL A O 1
ATOM 1267 N N . GLU A 1 176 ? -14.669 50.970 88.043 1.00 45.84 176 GLU A N 1
ATOM 1268 C CA . GLU A 1 176 ? -15.794 50.917 87.096 1.00 45.84 176 GLU A CA 1
ATOM 1269 C C . GLU A 1 176 ? -16.178 52.311 86.576 1.00 45.84 176 GLU A C 1
ATOM 1271 O O . GLU A 1 176 ? -16.575 52.453 85.420 1.00 45.84 176 GLU A O 1
ATOM 1276 N N . ARG A 1 177 ? -15.975 53.367 87.376 1.00 39.03 177 ARG A N 1
ATOM 1277 C CA . ARG A 1 177 ? -16.128 54.756 86.915 1.00 39.03 177 ARG A CA 1
ATOM 1278 C C . ARG A 1 177 ? -15.027 55.199 85.955 1.00 39.03 177 ARG A C 1
ATOM 1280 O O . ARG A 1 177 ? -15.329 55.935 85.020 1.00 39.03 177 ARG A O 1
ATOM 1287 N N . SER A 1 178 ? -13.776 54.771 86.145 1.00 36.88 178 SER A N 1
ATOM 1288 C CA . SER A 1 178 ? -12.681 55.118 85.223 1.00 36.88 178 SER A CA 1
ATOM 1289 C C . SER A 1 178 ? -12.863 54.489 83.840 1.00 36.88 178 SER A C 1
ATOM 1291 O O . SER A 1 178 ? -12.515 55.118 82.846 1.00 36.88 178 SER A O 1
ATOM 1293 N N . LEU A 1 179 ? -13.501 53.315 83.769 1.00 41.38 179 LEU A N 1
ATOM 1294 C CA . LEU A 1 179 ? -13.931 52.681 82.515 1.00 41.38 179 LEU A CA 1
ATOM 1295 C C . LEU A 1 179 ? -15.054 53.454 81.791 1.00 41.38 179 LEU A C 1
ATOM 1297 O O . LEU A 1 179 ? -15.205 53.306 80.583 1.00 41.38 179 LEU A O 1
ATOM 1301 N N . GLY A 1 180 ? -15.832 54.285 82.498 1.00 43.38 180 GLY A N 1
ATOM 1302 C CA . GLY A 1 180 ? -16.920 55.086 81.917 1.00 43.38 180 GLY A CA 1
ATOM 1303 C C . GLY A 1 180 ? -16.608 56.574 81.681 1.00 43.38 180 GLY A C 1
ATOM 1304 O O . GLY A 1 180 ? -17.278 57.210 80.872 1.00 43.38 180 GLY A O 1
ATOM 1305 N N . VAL A 1 181 ? -15.627 57.158 82.381 1.00 33.72 181 VAL A N 1
ATOM 1306 C CA . VAL A 1 181 ? -15.415 58.625 82.437 1.00 33.72 181 VAL A CA 1
ATOM 1307 C C . VAL A 1 181 ? -14.250 59.131 81.567 1.00 33.72 181 VAL A C 1
ATOM 1309 O O . VAL A 1 181 ? -14.147 60.335 81.334 1.00 33.72 181 VAL A O 1
ATOM 1312 N N . ALA A 1 182 ? -13.428 58.262 80.974 1.00 35.34 182 ALA A N 1
ATOM 1313 C CA . ALA A 1 182 ? -12.521 58.667 79.892 1.00 35.34 182 ALA A CA 1
ATOM 1314 C C . ALA A 1 182 ? -13.313 58.786 78.573 1.00 35.34 182 ALA A C 1
ATOM 1316 O O . ALA A 1 182 ? -13.384 57.878 77.752 1.00 35.34 182 ALA A O 1
ATOM 1317 N N . ALA A 1 183 ? -14.023 59.903 78.465 1.00 37.97 183 ALA A N 1
ATOM 1318 C CA . ALA A 1 183 ? -15.077 60.177 77.510 1.00 37.97 183 ALA A CA 1
ATOM 1319 C C . ALA A 1 183 ? -14.639 60.171 76.036 1.00 37.97 183 ALA A C 1
ATOM 1321 O O . ALA A 1 183 ? -13.697 60.857 75.662 1.00 37.97 183 ALA A O 1
ATOM 1322 N N . HIS A 1 184 ? -15.494 59.579 75.194 1.00 38.34 184 HIS A N 1
ATOM 1323 C CA . HIS A 1 184 ? -16.211 60.366 74.183 1.00 38.34 184 HIS A CA 1
ATOM 1324 C C . HIS A 1 184 ? -17.640 59.838 73.963 1.00 38.34 184 HIS A C 1
ATOM 1326 O O . HIS A 1 184 ? -17.957 59.187 72.969 1.00 38.34 184 HIS A O 1
ATOM 1332 N N . ALA A 1 185 ? -18.543 60.198 74.881 1.00 36.97 185 ALA A N 1
ATOM 1333 C CA . ALA A 1 185 ? -19.991 60.124 74.660 1.00 36.97 185 ALA A CA 1
ATOM 1334 C C . ALA A 1 185 ? -20.464 61.069 73.525 1.00 36.97 185 ALA A C 1
ATOM 1336 O O . ALA A 1 185 ? -21.464 60.785 72.869 1.00 36.97 185 ALA A O 1
ATOM 1337 N N . ASP A 1 186 ? -19.702 62.126 73.209 1.00 38.53 186 ASP A N 1
ATOM 1338 C CA . ASP A 1 186 ? -19.981 63.030 72.077 1.00 38.53 186 ASP A CA 1
ATOM 1339 C C . ASP A 1 186 ? -19.733 62.384 70.699 1.00 38.53 186 ASP A C 1
ATOM 1341 O O . ASP A 1 186 ? -20.421 62.697 69.723 1.00 38.53 186 ASP A O 1
ATOM 1345 N N . PHE A 1 187 ? -18.799 61.430 70.602 1.00 44.03 187 PHE A N 1
ATOM 1346 C CA . PHE A 1 187 ? -18.523 60.712 69.351 1.00 44.03 187 PHE A CA 1
ATOM 1347 C C . PHE A 1 187 ? -19.686 59.782 68.983 1.00 44.03 187 PHE A C 1
ATOM 1349 O O . PHE A 1 187 ? -20.167 59.787 67.849 1.00 44.03 187 PHE A O 1
ATOM 1356 N N . PHE A 1 188 ? -20.222 59.062 69.973 1.00 41.94 188 PHE A N 1
ATOM 1357 C CA . PHE A 1 188 ? -21.381 58.186 69.788 1.00 41.94 188 PHE A CA 1
ATOM 1358 C C . PHE A 1 188 ? -22.684 58.955 69.517 1.00 41.94 188 PHE A C 1
ATOM 1360 O O . PHE A 1 188 ? -23.560 58.424 68.836 1.00 41.94 188 PHE A O 1
ATOM 1367 N N . ALA A 1 189 ? -22.800 60.213 69.963 1.00 39.84 189 ALA A N 1
ATOM 1368 C CA . ALA A 1 189 ? -23.897 61.100 69.567 1.00 39.84 189 ALA A CA 1
ATOM 1369 C C . ALA A 1 189 ? -23.761 61.577 68.104 1.00 39.84 189 ALA A C 1
ATOM 1371 O O . ALA A 1 189 ? -24.743 61.584 67.364 1.00 39.84 189 ALA A O 1
ATOM 1372 N N . THR A 1 190 ? -22.539 61.878 67.647 1.00 38.97 190 THR A N 1
ATOM 1373 C CA . THR A 1 190 ? -22.265 62.370 66.280 1.00 38.97 190 THR A CA 1
ATOM 1374 C C . THR A 1 190 ? -22.430 61.278 65.212 1.00 38.97 190 THR A C 1
ATOM 1376 O O . THR A 1 190 ? -22.969 61.530 64.134 1.00 38.97 190 THR A O 1
ATOM 1379 N N . VAL A 1 191 ? -22.046 60.033 65.523 1.00 42.84 191 VAL A N 1
ATOM 1380 C CA . VAL A 1 191 ? -22.207 58.864 64.630 1.00 42.84 191 VAL A CA 1
ATOM 1381 C C . VAL A 1 191 ? -23.683 58.467 64.441 1.00 42.84 191 VAL A C 1
ATOM 1383 O O . VAL A 1 191 ? -24.014 57.805 63.451 1.00 42.84 191 VAL A O 1
ATOM 1386 N N . ARG A 1 192 ? -24.576 58.897 65.347 1.00 40.31 192 ARG A N 1
ATOM 1387 C CA . ARG A 1 192 ? -25.998 58.519 65.374 1.00 40.31 192 ARG A CA 1
ATOM 1388 C C . ARG A 1 192 ? -26.913 59.397 64.507 1.00 40.31 192 ARG A C 1
ATOM 1390 O O . ARG A 1 192 ? -27.967 58.908 64.112 1.00 40.31 192 ARG A O 1
ATOM 1397 N N . GLU A 1 193 ? -26.548 60.643 64.185 1.00 40.09 193 GLU A N 1
ATOM 1398 C CA . GLU A 1 193 ? -27.491 61.611 63.576 1.00 40.09 193 GLU A CA 1
ATOM 1399 C C . GLU A 1 193 ? -27.208 62.063 62.127 1.00 40.09 193 GLU A C 1
ATOM 1401 O O . GLU A 1 193 ? -27.986 62.848 61.589 1.00 40.09 193 GLU A O 1
ATOM 1406 N N . THR A 1 194 ? -26.180 61.570 61.423 1.00 35.41 194 THR A N 1
ATOM 1407 C CA . THR A 1 194 ? -25.919 62.010 60.029 1.00 35.41 194 THR A CA 1
ATOM 1408 C C . THR A 1 194 ? -25.687 60.873 59.029 1.00 35.41 194 THR A C 1
ATOM 1410 O O . THR A 1 194 ? -24.799 60.038 59.179 1.00 35.41 194 THR A O 1
ATOM 1413 N N . SER A 1 195 ? -26.482 60.873 57.957 1.00 37.16 195 SER A N 1
ATOM 1414 C CA . SER A 1 195 ? -26.440 59.946 56.819 1.00 37.16 195 SER A CA 1
ATOM 1415 C C . SER A 1 195 ? -25.920 60.657 55.556 1.00 37.16 195 SER A C 1
ATOM 1417 O O . SER A 1 195 ? -26.713 61.140 54.753 1.00 37.16 195 SER A O 1
ATOM 1419 N N . SER A 1 196 ? -24.592 60.800 55.381 1.00 39.50 196 SER A N 1
ATOM 1420 C CA . SER A 1 196 ? -23.975 61.403 54.169 1.00 39.50 196 SER A CA 1
ATOM 1421 C C . SER A 1 196 ? -22.428 61.244 54.120 1.00 39.50 196 SER A C 1
ATOM 1423 O O . SER A 1 196 ? -21.838 61.029 55.183 1.00 39.50 196 SER A O 1
ATOM 1425 N N . PRO A 1 197 ? -21.733 61.419 52.960 1.00 39.25 197 PRO A N 1
ATOM 1426 C CA . PRO A 1 197 ? -20.275 61.239 52.754 1.00 39.25 197 PRO A CA 1
ATOM 1427 C C . PRO A 1 197 ? -19.332 62.124 53.590 1.00 39.25 197 PRO A C 1
ATOM 1429 O O . PRO A 1 197 ? -18.118 62.056 53.447 1.00 39.25 197 PRO A O 1
ATOM 1432 N N . VAL A 1 198 ? -19.868 62.935 54.503 1.00 42.84 198 VAL A N 1
ATOM 1433 C CA . VAL A 1 198 ? -19.105 63.681 55.518 1.00 42.84 198 VAL A CA 1
ATOM 1434 C C . VAL A 1 198 ? -18.474 62.731 56.564 1.00 42.84 198 VAL A C 1
ATOM 1436 O O . VAL A 1 198 ? -17.555 63.124 57.283 1.00 42.84 198 VAL A O 1
ATOM 1439 N N . ARG A 1 199 ? -18.916 61.459 56.614 1.00 47.78 199 ARG A N 1
ATOM 1440 C CA . ARG A 1 199 ? -18.387 60.394 57.491 1.00 47.78 199 ARG A CA 1
ATOM 1441 C C . ARG A 1 199 ? -16.891 60.112 57.295 1.00 47.78 199 ARG A C 1
ATOM 1443 O O . ARG A 1 199 ? -16.196 59.924 58.284 1.00 47.78 199 ARG A O 1
ATOM 1450 N N . GLU A 1 200 ? -16.377 60.100 56.067 1.00 46.44 200 GLU A N 1
ATOM 1451 C CA . GLU A 1 200 ? -14.992 59.661 55.810 1.00 46.44 200 GLU A CA 1
ATOM 1452 C C . GLU A 1 200 ? -13.957 60.744 56.131 1.00 46.44 200 GLU A C 1
ATOM 1454 O O . GLU A 1 200 ? -12.946 60.455 56.763 1.00 46.44 200 GLU A O 1
ATOM 1459 N N . SER A 1 201 ? -14.228 62.013 55.805 1.00 41.22 201 SER A N 1
ATOM 1460 C CA . SER A 1 201 ? -13.283 63.108 56.068 1.00 41.22 201 SER A CA 1
ATOM 1461 C C . SER A 1 201 ? -13.171 63.468 57.553 1.00 41.22 201 SER A C 1
ATOM 1463 O O . SER A 1 201 ? -12.099 63.853 58.013 1.00 41.22 201 SER A O 1
ATOM 1465 N N . ALA A 1 202 ? -14.265 63.344 58.316 1.00 43.19 202 ALA A N 1
ATOM 1466 C CA . ALA A 1 202 ? -14.262 63.616 59.755 1.00 43.19 202 ALA A CA 1
ATOM 1467 C C . ALA A 1 202 ? -13.580 62.492 60.552 1.00 43.19 202 ALA A C 1
ATOM 1469 O O . ALA A 1 202 ? -12.874 62.772 61.518 1.00 43.19 202 ALA A O 1
ATOM 1470 N N . VAL A 1 203 ? -13.747 61.235 60.124 1.00 47.28 203 VAL A N 1
ATOM 1471 C CA . VAL A 1 203 ? -13.099 60.075 60.751 1.00 47.28 203 VAL A CA 1
ATOM 1472 C C . VAL A 1 203 ? -11.617 59.998 60.369 1.00 47.28 203 VAL A C 1
ATOM 1474 O O . VAL A 1 203 ? -10.792 59.760 61.246 1.00 47.28 203 VAL A O 1
ATOM 1477 N N . ALA A 1 204 ? -11.246 60.304 59.120 1.00 46.66 204 ALA A N 1
ATOM 1478 C CA . ALA A 1 204 ? -9.845 60.375 58.695 1.00 46.66 204 ALA A CA 1
ATOM 1479 C C . ALA A 1 204 ? -9.057 61.474 59.437 1.00 46.66 204 ALA A C 1
ATOM 1481 O O . ALA A 1 204 ? -7.974 61.211 59.949 1.00 46.66 204 ALA A O 1
ATOM 1482 N N . ALA A 1 205 ? -9.632 62.672 59.603 1.00 45.12 205 ALA A N 1
ATOM 1483 C CA . ALA A 1 205 ? -8.998 63.750 60.371 1.00 45.12 205 ALA A CA 1
ATOM 1484 C C . ALA A 1 205 ? -8.838 63.415 61.870 1.00 45.12 205 ALA A C 1
ATOM 1486 O O . ALA A 1 205 ? -7.922 63.913 62.525 1.00 45.12 205 ALA A O 1
ATOM 1487 N N . HIS A 1 206 ? -9.714 62.568 62.423 1.00 45.81 206 HIS A N 1
ATOM 1488 C CA . HIS A 1 206 ? -9.616 62.095 63.806 1.00 45.81 206 HIS A CA 1
ATOM 1489 C C . HIS A 1 206 ? -8.575 60.976 63.963 1.00 45.81 206 HIS A C 1
ATOM 1491 O O . HIS A 1 206 ? -7.862 60.945 64.963 1.00 45.81 206 HIS A O 1
ATOM 1497 N N . LEU A 1 207 ? -8.436 60.102 62.960 1.00 47.97 207 LEU A N 1
ATOM 1498 C CA . LEU A 1 207 ? -7.401 59.066 62.905 1.00 47.97 207 LEU A CA 1
ATOM 1499 C C . LEU A 1 207 ? -5.994 59.666 62.732 1.00 47.97 207 LEU A C 1
ATOM 1501 O O . LEU A 1 207 ? -5.065 59.206 63.392 1.00 47.97 207 LEU A O 1
ATOM 1505 N N . ASP A 1 208 ? -5.848 60.749 61.961 1.00 45.94 208 ASP A N 1
ATOM 1506 C CA . ASP A 1 208 ? -4.593 61.513 61.871 1.00 45.94 208 ASP A CA 1
ATOM 1507 C C . ASP A 1 208 ? -4.230 62.199 63.205 1.00 45.94 208 ASP A C 1
ATOM 1509 O O . ASP A 1 208 ? -3.063 62.221 63.606 1.00 45.94 208 ASP A O 1
ATOM 1513 N N . ALA A 1 209 ? -5.221 62.711 63.947 1.00 45.84 209 ALA A N 1
ATOM 1514 C CA . ALA A 1 209 ? -5.007 63.284 65.281 1.00 45.84 209 ALA A CA 1
ATOM 1515 C C . ALA A 1 209 ? -4.623 62.218 66.331 1.00 45.84 209 ALA A C 1
ATOM 1517 O O . ALA A 1 209 ? -3.781 62.472 67.193 1.00 45.84 209 ALA A O 1
ATOM 1518 N N . LEU A 1 210 ? -5.188 61.010 66.227 1.00 46.12 210 LEU A N 1
ATOM 1519 C CA . LEU A 1 210 ? -4.826 59.838 67.034 1.00 46.12 210 LEU A CA 1
ATOM 1520 C C . LEU A 1 210 ? -3.411 59.329 66.715 1.00 46.12 210 LEU A C 1
ATOM 1522 O O . LEU A 1 210 ? -2.666 58.976 67.629 1.00 46.12 210 LEU A O 1
ATOM 1526 N N . GLY A 1 211 ? -3.012 59.369 65.440 1.00 46.53 211 GLY A N 1
ATOM 1527 C CA . GLY A 1 211 ? -1.645 59.094 64.990 1.00 46.53 211 GLY A CA 1
ATOM 1528 C C . GLY A 1 211 ? -0.605 60.013 65.638 1.00 46.53 211 GLY A C 1
ATOM 1529 O O . GLY A 1 211 ? 0.476 59.560 66.009 1.00 46.53 211 GLY A O 1
ATOM 1530 N N . ALA A 1 212 ? -0.948 61.288 65.847 1.00 44.69 212 ALA A N 1
ATOM 1531 C CA . ALA A 1 212 ? -0.084 62.257 66.524 1.00 44.69 212 ALA A CA 1
ATOM 1532 C C . ALA A 1 212 ? -0.057 62.106 68.063 1.00 44.69 212 ALA A C 1
ATOM 1534 O O . ALA A 1 212 ? 0.925 62.499 68.693 1.00 44.69 212 ALA A O 1
ATOM 1535 N N . ALA A 1 213 ? -1.101 61.529 68.674 1.00 43.00 213 ALA A N 1
ATOM 1536 C CA . ALA A 1 213 ? -1.200 61.300 70.122 1.00 43.00 213 ALA A CA 1
ATOM 1537 C C . ALA A 1 213 ? -0.478 60.024 70.609 1.00 43.00 213 ALA A C 1
ATOM 1539 O O . ALA A 1 213 ? -0.204 59.888 71.798 1.00 43.00 213 ALA A O 1
ATOM 1540 N N . LEU A 1 214 ? -0.095 59.121 69.699 1.00 46.81 214 LEU A N 1
ATOM 1541 C CA . LEU A 1 214 ? 0.637 57.870 69.976 1.00 46.81 214 LEU A CA 1
ATOM 1542 C C . LEU A 1 214 ? 2.112 58.060 70.408 1.00 46.81 214 LEU A C 1
ATOM 1544 O O . LEU A 1 214 ? 2.884 57.101 70.433 1.00 46.81 214 LEU A O 1
ATOM 1548 N N . ALA A 1 215 ? 2.511 59.283 70.760 1.00 44.72 215 ALA A N 1
ATOM 1549 C CA . ALA A 1 215 ? 3.846 59.622 71.248 1.00 44.72 215 ALA A CA 1
ATOM 1550 C C . ALA A 1 215 ? 3.979 59.623 72.791 1.00 44.72 215 ALA A C 1
ATOM 1552 O O . ALA A 1 215 ? 5.084 59.876 73.278 1.00 44.72 215 ALA A O 1
ATOM 1553 N N . ASP A 1 216 ? 2.897 59.345 73.534 1.00 45.41 216 ASP A N 1
ATOM 1554 C CA . ASP A 1 216 ? 2.837 59.279 75.007 1.00 45.41 216 ASP A CA 1
ATOM 1555 C C . ASP A 1 216 ? 2.495 57.845 75.490 1.00 45.41 216 ASP A C 1
ATOM 1557 O O . ASP A 1 216 ? 1.633 57.184 74.902 1.00 45.41 216 ASP A O 1
ATOM 1561 N N . GLU A 1 217 ? 3.181 57.336 76.524 1.00 45.19 217 GLU A N 1
ATOM 1562 C CA . GLU A 1 217 ? 3.173 55.906 76.918 1.00 45.19 217 GLU A CA 1
ATOM 1563 C C . GLU A 1 217 ? 1.817 55.428 77.470 1.00 45.19 217 GLU A C 1
ATOM 1565 O O . GLU A 1 217 ? 1.412 54.297 77.198 1.00 45.19 217 GLU A O 1
ATOM 1570 N N . ASP A 1 218 ? 1.061 56.290 78.155 1.00 44.06 218 ASP A N 1
ATOM 1571 C CA . ASP A 1 218 ? -0.249 55.929 78.725 1.00 44.06 218 ASP A CA 1
ATOM 1572 C C . ASP A 1 218 ? -1.389 55.929 77.682 1.00 44.06 218 ASP A C 1
ATOM 1574 O O . ASP A 1 218 ? -2.476 55.399 77.930 1.00 44.06 218 ASP A O 1
ATOM 1578 N N . ALA A 1 219 ? -1.156 56.474 76.481 1.00 42.56 219 ALA A N 1
ATOM 1579 C CA . ALA A 1 219 ? -2.155 56.532 75.411 1.00 42.56 219 ALA A CA 1
ATOM 1580 C C . ALA A 1 219 ? -2.229 55.233 74.580 1.00 42.56 219 ALA A C 1
ATOM 1582 O O . ALA A 1 219 ? -3.284 54.909 74.032 1.00 42.56 219 ALA A O 1
ATOM 1583 N N . ALA A 1 220 ? -1.149 54.448 74.502 1.00 43.75 220 ALA A N 1
ATOM 1584 C CA . ALA A 1 220 ? -1.056 53.284 73.612 1.00 43.75 220 ALA A CA 1
ATOM 1585 C C . ALA A 1 220 ? -2.046 52.154 73.964 1.00 43.75 220 ALA A C 1
ATOM 1587 O O . ALA A 1 220 ? -2.625 51.529 73.071 1.00 43.75 220 ALA A O 1
ATOM 1588 N N . THR A 1 221 ? -2.307 51.927 75.252 1.00 44.00 221 THR A N 1
ATOM 1589 C CA . THR A 1 221 ? -3.252 50.899 75.724 1.00 44.00 221 THR A CA 1
ATOM 1590 C C . THR A 1 221 ? -4.700 51.269 75.384 1.00 44.00 221 THR A C 1
ATOM 1592 O O . THR A 1 221 ? -5.463 50.430 74.909 1.00 44.00 221 THR A O 1
ATOM 1595 N N . VAL A 1 222 ? -5.058 52.550 75.523 1.00 42.88 222 VAL A N 1
ATOM 1596 C CA . VAL A 1 222 ? -6.409 53.073 75.246 1.00 42.88 222 VAL A CA 1
ATOM 1597 C C . VAL A 1 222 ? -6.703 53.107 73.741 1.00 42.88 222 VAL A C 1
ATOM 1599 O O . VAL A 1 222 ? -7.810 52.788 73.310 1.00 42.88 222 VAL A O 1
ATOM 1602 N N . VAL A 1 223 ? -5.700 53.419 72.913 1.00 45.84 223 VAL A N 1
ATOM 1603 C CA . VAL A 1 223 ? -5.825 53.404 71.444 1.00 45.84 223 VAL A CA 1
ATOM 1604 C C . VAL A 1 223 ? -5.949 51.975 70.901 1.00 45.84 223 VAL A C 1
ATOM 1606 O O . VAL A 1 223 ? -6.711 51.736 69.963 1.00 45.84 223 VAL A O 1
ATOM 1609 N N . THR A 1 224 ? -5.277 51.005 71.526 1.00 47.19 224 THR A N 1
ATOM 1610 C CA . THR A 1 224 ? -5.386 49.583 71.159 1.00 47.19 224 THR A CA 1
ATOM 1611 C C . THR A 1 224 ? -6.791 49.037 71.442 1.00 47.19 224 THR A C 1
ATOM 1613 O O . THR A 1 224 ? -7.352 48.332 70.604 1.00 47.19 224 THR A O 1
ATOM 1616 N N . GLU A 1 225 ? -7.420 49.427 72.556 1.00 47.34 225 GLU A N 1
ATOM 1617 C CA . GLU A 1 225 ? -8.817 49.068 72.850 1.00 47.34 225 GLU A CA 1
ATOM 1618 C C . GLU A 1 225 ? -9.825 49.766 71.913 1.00 47.34 225 GLU A C 1
ATOM 1620 O O . GLU A 1 225 ? -10.795 49.142 71.477 1.00 47.34 225 GLU A O 1
ATOM 1625 N N . PHE A 1 226 ? -9.577 51.021 71.518 1.00 43.62 226 PHE A N 1
ATOM 1626 C CA . PHE A 1 226 ? -10.453 51.781 70.611 1.00 43.62 226 PHE A CA 1
ATOM 1627 C C . PHE A 1 226 ? -10.475 51.213 69.177 1.00 43.62 226 PHE A C 1
ATOM 1629 O O . PHE A 1 226 ? -11.524 51.157 68.530 1.00 43.62 226 PHE A O 1
ATOM 1636 N N . VAL A 1 227 ? -9.331 50.725 68.684 1.00 47.59 227 VAL A N 1
ATOM 1637 C CA . VAL A 1 227 ? -9.198 50.126 67.341 1.00 47.59 227 VAL A CA 1
ATOM 1638 C C . VAL A 1 227 ? -9.793 48.710 67.279 1.00 47.59 227 VAL A C 1
ATOM 1640 O O . VAL A 1 227 ? -10.405 48.350 66.272 1.00 47.59 227 VAL A O 1
ATOM 1643 N N . VAL A 1 228 ? -9.722 47.935 68.370 1.00 46.94 228 VAL A N 1
ATOM 1644 C CA . VAL A 1 228 ? -10.402 46.627 68.491 1.00 46.94 228 VAL A CA 1
ATOM 1645 C C . VAL A 1 228 ? -11.930 46.778 68.431 1.00 46.94 228 VAL A C 1
ATOM 1647 O O . VAL A 1 228 ? -12.609 45.938 67.841 1.00 46.94 228 VAL A O 1
ATOM 1650 N N . VAL A 1 229 ? -12.481 47.873 68.966 1.00 44.34 229 VAL A N 1
ATOM 1651 C CA . VAL A 1 229 ? -13.920 48.182 68.885 1.00 44.34 229 VAL A CA 1
ATOM 1652 C C . VAL A 1 229 ? -14.341 48.605 67.470 1.00 44.34 229 VAL A C 1
ATOM 1654 O O . VAL A 1 229 ? -15.401 48.186 67.004 1.00 44.34 229 VAL A O 1
ATOM 1657 N N . LEU A 1 230 ? -13.513 49.365 66.742 1.00 45.78 230 LEU A N 1
ATOM 1658 C CA . LEU A 1 230 ? -13.778 49.731 65.340 1.00 45.78 230 LEU A CA 1
ATOM 1659 C C . LEU A 1 230 ? -13.707 48.527 64.383 1.00 45.78 230 LEU A C 1
ATOM 1661 O O . LEU A 1 230 ? -14.483 48.455 63.430 1.00 45.78 230 LEU A O 1
ATOM 1665 N N . ALA A 1 231 ? -12.837 47.550 64.659 1.00 47.06 231 ALA A N 1
ATOM 1666 C CA . ALA A 1 231 ? -12.741 46.308 63.887 1.00 47.06 231 ALA A CA 1
ATOM 1667 C C . ALA A 1 231 ? -13.968 45.380 64.048 1.00 47.06 231 ALA A C 1
ATOM 1669 O O . ALA A 1 231 ? -14.182 44.506 63.209 1.00 47.06 231 ALA A O 1
ATOM 1670 N N . GLY A 1 232 ? -14.786 45.581 65.092 1.00 43.56 232 GLY A N 1
ATOM 1671 C CA . GLY A 1 232 ? -16.002 44.807 65.378 1.00 43.56 232 GLY A CA 1
ATOM 1672 C C . GLY A 1 232 ? -17.329 45.494 65.023 1.00 43.56 232 GLY A C 1
ATOM 1673 O O . GLY A 1 232 ? -18.384 44.967 65.368 1.00 43.56 232 GLY A O 1
ATOM 1674 N N . ALA A 1 233 ? -17.317 46.669 64.383 1.00 46.84 233 ALA A N 1
ATOM 1675 C CA . ALA A 1 233 ? -18.539 47.353 63.954 1.00 46.84 233 ALA A CA 1
ATOM 1676 C C . ALA A 1 233 ? -19.036 46.804 62.601 1.00 46.84 233 ALA A C 1
ATOM 1678 O O . ALA A 1 233 ? -18.306 46.844 61.608 1.00 46.84 233 ALA A O 1
ATOM 1679 N N . ASP A 1 234 ? -20.279 46.312 62.560 1.00 46.47 234 ASP A N 1
ATOM 1680 C CA . ASP A 1 234 ? -20.859 45.605 61.402 1.00 46.47 234 ASP A CA 1
ATOM 1681 C C . ASP A 1 234 ? -21.238 46.506 60.208 1.00 46.47 234 ASP A C 1
ATOM 1683 O O . ASP A 1 234 ? -21.442 46.000 59.110 1.00 46.47 234 ASP A O 1
ATOM 1687 N N . GLU A 1 235 ? -21.288 47.834 60.359 1.00 46.41 235 GLU A N 1
ATOM 1688 C CA . GLU A 1 235 ? -21.726 48.736 59.280 1.00 46.41 235 GLU A CA 1
ATOM 1689 C C . GLU A 1 235 ? -20.758 49.917 59.066 1.00 46.41 235 GLU A C 1
ATOM 1691 O O . GLU A 1 235 ? -20.927 51.005 59.623 1.00 46.41 235 GLU A O 1
ATOM 1696 N N . GLY A 1 236 ? -19.737 49.704 58.221 1.00 47.34 236 GLY A N 1
ATOM 1697 C CA . GLY A 1 236 ? -18.836 50.759 57.730 1.00 47.34 236 GLY A CA 1
ATOM 1698 C C . GLY A 1 236 ? -17.554 50.262 57.034 1.00 47.34 236 GLY A C 1
ATOM 1699 O O . GLY A 1 236 ? -16.608 49.878 57.707 1.00 47.34 236 GLY A O 1
ATOM 1700 N N . GLY A 1 237 ? -17.542 50.314 55.693 1.00 51.31 237 GLY A N 1
ATOM 1701 C CA . GLY A 1 237 ? -16.407 50.372 54.743 1.00 51.31 237 GLY A CA 1
ATOM 1702 C C . GLY A 1 237 ? -15.092 49.616 55.019 1.00 51.31 237 GLY A C 1
ATOM 1703 O O . GLY A 1 237 ? -14.279 50.039 55.836 1.00 51.31 237 GLY A O 1
ATOM 1704 N N . THR A 1 238 ? -14.786 48.604 54.195 1.00 51.34 238 THR A N 1
ATOM 1705 C CA . THR A 1 238 ? -13.503 47.860 54.124 1.00 51.34 238 THR A CA 1
ATOM 1706 C C . THR A 1 238 ? -12.258 48.759 54.079 1.00 51.34 238 THR A C 1
ATOM 1708 O O . THR A 1 238 ? -11.230 48.421 54.667 1.00 51.34 238 THR A O 1
ATOM 1711 N N . GLN A 1 239 ? -12.358 49.933 53.448 1.00 49.22 239 GLN A N 1
ATOM 1712 C CA . GLN A 1 239 ? -11.268 50.908 53.364 1.00 49.22 239 GLN A CA 1
ATOM 1713 C C . GLN A 1 239 ? -10.887 51.489 54.736 1.00 49.22 239 GLN A C 1
ATOM 1715 O O . GLN A 1 239 ? -9.708 51.636 55.036 1.00 49.22 239 GLN A O 1
ATOM 1720 N N . LEU A 1 240 ? -11.867 51.704 55.620 1.00 50.94 240 LEU A N 1
ATOM 1721 C CA . LEU A 1 240 ? -11.646 52.220 56.971 1.00 50.94 240 LEU A CA 1
ATOM 1722 C C . LEU A 1 240 ? -10.886 51.214 57.850 1.00 50.94 240 LEU A C 1
ATOM 1724 O O . LEU A 1 240 ? -10.022 51.595 58.638 1.00 50.94 240 LEU A O 1
ATOM 1728 N N . ARG A 1 241 ? -11.171 49.914 57.682 1.00 52.91 241 ARG A N 1
ATOM 1729 C CA . ARG A 1 241 ? -10.460 48.823 58.374 1.00 52.91 241 ARG A CA 1
ATOM 1730 C C . ARG A 1 241 ? -9.010 48.693 57.884 1.00 52.91 241 ARG A C 1
ATOM 1732 O O . ARG A 1 241 ? -8.115 48.434 58.686 1.00 52.91 241 ARG A O 1
ATOM 1739 N N . LEU A 1 242 ? -8.770 48.924 56.591 1.00 52.94 242 LEU A N 1
ATOM 1740 C CA . LEU A 1 242 ? -7.432 48.957 55.985 1.00 52.94 242 LEU A CA 1
ATOM 1741 C C . LEU A 1 242 ? -6.617 50.183 56.421 1.00 52.94 242 LEU A C 1
ATOM 1743 O O . LEU A 1 242 ? -5.443 50.037 56.760 1.00 52.94 242 LEU A O 1
ATOM 1747 N N . ASP A 1 243 ? -7.225 51.368 56.461 1.00 51.16 243 ASP A N 1
ATOM 1748 C CA . ASP A 1 243 ? -6.551 52.598 56.891 1.00 51.16 243 ASP A CA 1
ATOM 1749 C C . ASP A 1 243 ? -6.247 52.581 58.400 1.00 51.16 243 ASP A C 1
ATOM 1751 O O . ASP A 1 243 ? -5.154 52.979 58.807 1.00 51.16 243 ASP A O 1
ATOM 1755 N N . ALA A 1 244 ? -7.129 52.000 59.225 1.00 51.22 244 ALA A N 1
ATOM 1756 C CA . ALA A 1 244 ? -6.856 51.740 60.641 1.00 51.22 244 ALA A CA 1
ATOM 1757 C C . ALA A 1 244 ? -5.677 50.767 60.836 1.00 51.22 244 ALA A C 1
ATOM 1759 O O . ALA A 1 244 ? -4.786 51.034 61.641 1.00 51.22 244 ALA A O 1
ATOM 1760 N N . ALA A 1 245 ? -5.616 49.678 60.061 1.00 52.62 245 ALA A N 1
ATOM 1761 C CA . ALA A 1 245 ? -4.496 48.735 60.106 1.00 52.62 245 ALA A CA 1
ATOM 1762 C C . ALA A 1 245 ? -3.166 49.376 59.654 1.00 52.62 245 ALA A C 1
ATOM 1764 O O . ALA A 1 245 ? -2.120 49.114 60.251 1.00 52.62 245 ALA A O 1
ATOM 1765 N N . ARG A 1 246 ? -3.193 50.260 58.644 1.00 51.97 246 ARG A N 1
ATOM 1766 C CA . ARG A 1 246 ? -2.017 51.027 58.188 1.00 51.97 246 ARG A CA 1
ATOM 1767 C C . ARG A 1 246 ? -1.538 52.041 59.225 1.00 51.97 246 ARG A C 1
ATOM 1769 O O . ARG A 1 246 ? -0.336 52.112 59.471 1.00 51.97 246 ARG A O 1
ATOM 1776 N N . ALA A 1 247 ? -2.448 52.783 59.858 1.00 50.47 247 ALA A N 1
ATOM 1777 C CA . ALA A 1 247 ? -2.113 53.708 60.942 1.00 50.47 247 ALA A CA 1
ATOM 1778 C C . ALA A 1 247 ? -1.499 52.969 62.147 1.00 50.47 247 ALA A C 1
ATOM 1780 O O . ALA A 1 247 ? -0.520 53.432 62.730 1.00 50.47 247 ALA A O 1
ATOM 1781 N N . MET A 1 248 ? -2.011 51.774 62.463 1.00 52.66 248 MET A N 1
ATOM 1782 C CA . MET A 1 248 ? -1.497 50.911 63.530 1.00 52.66 248 MET A CA 1
ATOM 1783 C C . MET A 1 248 ? -0.078 50.402 63.227 1.00 52.66 248 MET A C 1
ATOM 1785 O O . MET A 1 248 ? 0.794 50.454 64.093 1.00 52.66 248 MET A O 1
ATOM 1789 N N . ALA A 1 249 ? 0.186 49.992 61.982 1.00 51.44 249 ALA A N 1
ATOM 1790 C CA . ALA A 1 249 ? 1.518 49.586 61.532 1.00 51.44 249 ALA A CA 1
ATOM 1791 C C . ALA A 1 249 ? 2.524 50.755 61.528 1.00 51.44 249 ALA A C 1
ATOM 1793 O O . ALA A 1 249 ? 3.669 50.583 61.947 1.00 51.44 249 ALA A O 1
ATOM 1794 N N . ALA A 1 250 ? 2.095 51.954 61.113 1.00 49.41 250 ALA A N 1
ATOM 1795 C CA . ALA A 1 250 ? 2.924 53.161 61.133 1.00 49.41 250 ALA A CA 1
ATOM 1796 C C . ALA A 1 250 ? 3.254 53.626 62.566 1.00 49.41 250 ALA A C 1
ATOM 1798 O O . ALA A 1 250 ? 4.391 54.012 62.838 1.00 49.41 250 ALA A O 1
ATOM 1799 N N . GLY A 1 251 ? 2.297 53.531 63.498 1.00 48.94 251 GLY A N 1
ATOM 1800 C CA . GLY A 1 251 ? 2.508 53.813 64.923 1.00 48.94 251 GLY A CA 1
ATOM 1801 C C . GLY A 1 251 ? 3.446 52.812 65.608 1.00 48.94 251 GLY A C 1
ATOM 1802 O O . GLY A 1 251 ? 4.311 53.216 66.386 1.00 48.94 251 GLY A O 1
ATOM 1803 N N . LEU A 1 252 ? 3.342 51.519 65.269 1.00 51.53 252 LEU A N 1
ATOM 1804 C CA . LEU A 1 252 ? 4.289 50.485 65.711 1.00 51.53 252 LEU A CA 1
ATOM 1805 C C . LEU A 1 252 ? 5.713 50.798 65.240 1.00 51.53 252 LEU A C 1
ATOM 1807 O O . LEU A 1 252 ? 6.648 50.768 66.037 1.00 51.53 252 LEU A O 1
ATOM 1811 N N . ALA A 1 253 ? 5.869 51.130 63.955 1.00 48.16 253 ALA A N 1
ATOM 1812 C CA . ALA A 1 253 ? 7.163 51.447 63.357 1.00 48.16 253 ALA A CA 1
ATOM 1813 C C . ALA A 1 253 ? 7.818 52.689 63.988 1.00 48.16 253 ALA A C 1
ATOM 1815 O O . ALA A 1 253 ? 9.035 52.716 64.147 1.00 48.16 253 ALA A O 1
ATOM 1816 N N . ALA A 1 254 ? 7.027 53.689 64.396 1.00 47.84 254 ALA A N 1
ATOM 1817 C CA . ALA A 1 254 ? 7.528 54.908 65.035 1.00 47.84 254 ALA A CA 1
ATOM 1818 C C . ALA A 1 254 ? 7.944 54.724 66.512 1.00 47.84 254 ALA A C 1
ATOM 1820 O O . ALA A 1 254 ? 8.826 55.442 66.984 1.00 47.84 254 ALA A O 1
ATOM 1821 N N . ASN A 1 255 ? 7.344 53.774 67.244 1.00 47.28 255 ASN A N 1
ATOM 1822 C CA . ASN A 1 255 ? 7.655 53.516 68.662 1.00 47.28 255 ASN A CA 1
ATOM 1823 C C . ASN A 1 255 ? 8.686 52.397 68.894 1.00 47.28 255 ASN A C 1
ATOM 1825 O O . ASN A 1 255 ? 9.239 52.304 69.988 1.00 47.28 255 ASN A O 1
ATOM 1829 N N . LEU A 1 256 ? 9.012 51.602 67.870 1.00 50.66 256 LEU A N 1
ATOM 1830 C CA . LEU A 1 256 ? 10.027 50.539 67.931 1.00 50.66 256 LEU A CA 1
ATOM 1831 C C . LEU A 1 256 ? 11.459 51.040 68.227 1.00 50.66 256 LEU A C 1
ATOM 1833 O O . LEU A 1 256 ? 12.306 50.245 68.634 1.00 50.66 256 LEU A O 1
ATOM 1837 N N . ASP A 1 257 ? 11.721 52.346 68.107 1.00 47.03 257 ASP A N 1
ATOM 1838 C CA . ASP A 1 257 ? 13.017 52.972 68.425 1.00 47.03 257 ASP A CA 1
ATOM 1839 C C . ASP A 1 257 ? 13.183 53.363 69.912 1.00 47.03 257 ASP A C 1
ATOM 1841 O O . ASP A 1 257 ? 14.271 53.753 70.352 1.00 47.03 257 ASP A O 1
ATOM 1845 N N . ARG A 1 258 ? 12.128 53.250 70.734 1.00 48.22 258 ARG A N 1
ATOM 1846 C CA . ARG A 1 258 ? 12.182 53.521 72.181 1.00 48.22 258 ARG A CA 1
ATOM 1847 C C . ARG A 1 258 ? 12.055 52.202 72.938 1.00 48.22 258 ARG A C 1
ATOM 1849 O O . ARG A 1 258 ? 11.112 51.452 72.751 1.00 48.22 258 ARG A O 1
ATOM 1856 N N . ARG A 1 259 ? 13.057 51.878 73.760 1.00 50.94 259 ARG A N 1
ATOM 1857 C CA . ARG A 1 259 ? 13.193 50.582 74.454 1.00 50.94 259 ARG A CA 1
ATOM 1858 C C . ARG A 1 259 ? 11.971 50.271 75.339 1.00 50.94 259 ARG A C 1
ATOM 1860 O O . ARG A 1 259 ? 11.940 50.725 76.477 1.00 50.94 259 ARG A O 1
ATOM 1867 N N . THR A 1 260 ? 11.031 49.457 74.862 1.00 47.34 260 THR A N 1
ATOM 1868 C CA . THR A 1 260 ? 9.852 49.010 75.632 1.00 47.34 260 THR A CA 1
ATOM 1869 C C . THR A 1 260 ? 10.019 47.597 76.240 1.00 47.34 260 THR A C 1
ATOM 1871 O O . THR A 1 260 ? 10.803 46.806 75.702 1.00 47.34 260 THR A O 1
ATOM 1874 N N . PRO A 1 261 ? 9.318 47.254 77.348 1.00 48.12 261 PRO A N 1
ATOM 1875 C CA . PRO A 1 261 ? 9.408 45.954 78.042 1.00 48.12 261 PRO A CA 1
ATOM 1876 C C . PRO A 1 261 ? 8.636 44.808 77.354 1.00 48.12 261 PRO A C 1
ATOM 1878 O O . PRO A 1 261 ? 7.694 45.046 76.599 1.00 48.12 261 PRO A O 1
ATOM 1881 N N . ASP A 1 262 ? 8.994 43.559 77.679 1.00 44.38 262 ASP A N 1
ATOM 1882 C CA . ASP A 1 262 ? 8.483 42.318 77.060 1.00 44.38 262 ASP A CA 1
ATOM 1883 C C . ASP A 1 262 ? 6.948 42.118 77.154 1.00 44.38 262 ASP A C 1
ATOM 1885 O O . ASP A 1 262 ? 6.368 41.464 76.291 1.00 44.38 262 ASP A O 1
ATOM 1889 N N . GLU A 1 263 ? 6.255 42.732 78.122 1.00 45.09 263 GLU A N 1
ATOM 1890 C CA . GLU A 1 263 ? 4.784 42.645 78.266 1.00 45.09 263 GLU A CA 1
ATOM 1891 C C . GLU A 1 263 ? 4.008 43.395 77.160 1.00 45.09 263 GLU A C 1
ATOM 1893 O O . GLU A 1 263 ? 2.878 43.029 76.818 1.00 45.09 263 GLU A O 1
ATOM 1898 N N . MET A 1 264 ? 4.611 44.412 76.530 1.00 46.97 264 MET A N 1
ATOM 1899 C CA . MET A 1 264 ? 3.988 45.098 75.391 1.00 46.97 264 MET A CA 1
ATOM 1900 C C . MET A 1 264 ? 3.979 44.217 74.137 1.00 46.97 264 MET A C 1
ATOM 1902 O O . MET A 1 264 ? 3.023 44.267 73.367 1.00 46.97 264 MET A O 1
ATOM 1906 N N . ILE A 1 265 ? 5.002 43.381 73.937 1.00 49.34 265 ILE A N 1
ATOM 1907 C CA . ILE A 1 265 ? 5.163 42.544 72.735 1.00 49.34 265 ILE A CA 1
ATOM 1908 C C . ILE A 1 265 ? 4.010 41.542 72.601 1.00 49.34 265 ILE A C 1
ATOM 1910 O O . ILE A 1 265 ? 3.462 41.385 71.509 1.00 49.34 265 ILE A O 1
ATOM 1914 N N . ASP A 1 266 ? 3.581 40.931 73.706 1.00 44.84 266 ASP A N 1
ATOM 1915 C CA . ASP A 1 266 ? 2.442 40.007 73.711 1.00 44.84 266 ASP A CA 1
ATOM 1916 C C . ASP A 1 266 ? 1.118 40.731 73.401 1.00 44.84 266 ASP A C 1
ATOM 1918 O O . ASP A 1 266 ? 0.277 40.213 72.664 1.00 44.84 266 ASP A O 1
ATOM 1922 N N . THR A 1 267 ? 0.960 41.970 73.874 1.00 47.19 267 THR A N 1
ATOM 1923 C CA . THR A 1 267 ? -0.229 42.798 73.609 1.00 47.19 267 THR A CA 1
ATOM 1924 C C . THR A 1 267 ? -0.317 43.200 72.129 1.00 47.19 267 THR A C 1
ATOM 1926 O O . THR A 1 267 ? -1.377 43.087 71.507 1.00 47.19 267 THR A O 1
ATOM 1929 N N . TRP A 1 268 ? 0.810 43.583 71.520 1.00 52.12 268 TRP A N 1
ATOM 1930 C CA . TRP A 1 268 ? 0.891 43.930 70.097 1.00 52.12 268 TRP A CA 1
ATOM 1931 C C . TRP A 1 268 ? 0.722 42.719 69.174 1.00 52.12 268 TRP A C 1
ATOM 1933 O O . TRP A 1 268 ? 0.085 42.824 68.125 1.00 52.12 268 TRP A O 1
ATOM 1943 N N . ALA A 1 269 ? 1.227 41.550 69.569 1.00 49.50 269 ALA A N 1
ATOM 1944 C CA . ALA A 1 269 ? 1.075 40.321 68.798 1.00 49.50 269 ALA A CA 1
ATOM 1945 C C . ALA A 1 269 ? -0.379 39.807 68.795 1.00 49.50 269 ALA A C 1
ATOM 1947 O O . ALA A 1 269 ? -0.868 39.315 67.774 1.00 49.50 269 ALA A O 1
ATOM 1948 N N . VAL A 1 270 ? -1.107 39.986 69.904 1.00 47.84 270 VAL A N 1
ATOM 1949 C CA . VAL A 1 270 ? -2.550 39.704 69.987 1.00 47.84 270 VAL A CA 1
ATOM 1950 C C . VAL A 1 270 ? -3.360 40.681 69.128 1.00 47.84 270 VAL A C 1
ATOM 1952 O O . VAL A 1 270 ? -4.263 40.247 68.409 1.00 47.84 270 VAL A O 1
ATOM 1955 N N . ALA A 1 271 ? -3.013 41.972 69.134 1.00 48.97 271 ALA A N 1
ATOM 1956 C CA . ALA A 1 271 ? -3.662 42.974 68.288 1.00 48.97 271 ALA A CA 1
ATOM 1957 C C . ALA A 1 271 ? -3.459 42.688 66.787 1.00 48.97 271 ALA A C 1
ATOM 1959 O O . ALA A 1 271 ? -4.412 42.740 66.007 1.00 48.97 271 ALA A O 1
ATOM 1960 N N . LEU A 1 272 ? -2.244 42.296 66.390 1.00 51.56 272 LEU A N 1
ATOM 1961 C CA . LEU A 1 272 ? -1.922 41.922 65.012 1.00 51.56 272 LEU A CA 1
ATOM 1962 C C . LEU A 1 272 ? -2.651 40.642 64.570 1.00 51.56 272 LEU A C 1
ATOM 1964 O O . LEU A 1 272 ? -3.155 40.564 63.450 1.00 51.56 272 LEU A O 1
ATOM 1968 N N . SER A 1 273 ? -2.756 39.656 65.466 1.00 49.03 273 SER A N 1
ATOM 1969 C CA . SER A 1 273 ? -3.514 38.422 65.236 1.00 49.03 273 SER A CA 1
ATOM 1970 C C . SER A 1 273 ? -5.001 38.705 64.992 1.00 49.03 273 SER A C 1
ATOM 1972 O O . SER A 1 273 ? -5.571 38.200 64.026 1.00 49.03 273 SER A O 1
ATOM 1974 N N . HIS A 1 274 ? -5.620 39.585 65.788 1.00 49.72 274 HIS A N 1
ATOM 1975 C CA . HIS A 1 274 ? -7.023 39.970 65.602 1.00 49.72 274 HIS A CA 1
ATOM 1976 C C . HIS A 1 274 ? -7.262 40.833 64.354 1.00 49.72 274 HIS A C 1
ATOM 1978 O O . HIS A 1 274 ? -8.283 40.655 63.689 1.00 49.72 274 HIS A O 1
ATOM 1984 N N . ALA A 1 275 ? -6.320 41.705 63.979 1.00 50.00 275 ALA A N 1
ATOM 1985 C CA . ALA A 1 275 ? -6.388 42.442 62.717 1.00 50.00 275 ALA A CA 1
ATOM 1986 C C . ALA A 1 275 ? -6.364 41.489 61.506 1.00 50.00 275 ALA A C 1
ATOM 1988 O O . ALA A 1 275 ? -7.176 41.621 60.591 1.00 50.00 275 ALA A O 1
ATOM 1989 N N . LEU A 1 276 ? -5.492 40.475 61.529 1.00 51.34 276 LEU A N 1
ATOM 1990 C CA . LEU A 1 276 ? -5.427 39.438 60.493 1.00 51.34 276 LEU A CA 1
ATOM 1991 C C . LEU A 1 276 ? -6.696 38.571 60.447 1.00 51.34 276 LEU A C 1
ATOM 1993 O O . LEU A 1 276 ? -7.147 38.202 59.364 1.00 51.34 276 LEU A O 1
ATOM 1997 N N . GLU A 1 277 ? -7.286 38.257 61.601 1.00 51.41 277 GLU A N 1
ATOM 1998 C CA . GLU A 1 277 ? -8.505 37.446 61.713 1.00 51.41 277 GLU A CA 1
ATOM 1999 C C . GLU A 1 277 ? -9.740 38.195 61.180 1.00 51.41 277 GLU A C 1
ATOM 2001 O O . GLU A 1 277 ? -10.488 37.644 60.373 1.00 51.41 277 GLU A O 1
ATOM 2006 N N . SER A 1 278 ? -9.886 39.480 61.521 1.00 47.38 278 SER A N 1
ATOM 2007 C CA . SER A 1 278 ? -10.973 40.350 61.044 1.00 47.38 278 SER A CA 1
ATOM 2008 C C . SER A 1 278 ? -10.892 40.606 59.527 1.00 47.38 278 SER A C 1
ATOM 2010 O O . SER A 1 278 ? -11.905 40.593 58.823 1.00 47.38 278 SER A O 1
ATOM 2012 N N . VAL A 1 279 ? -9.678 40.737 58.978 1.00 49.78 279 VAL A N 1
ATOM 2013 C CA . VAL A 1 279 ? -9.465 40.844 57.524 1.00 49.78 279 VAL A CA 1
ATOM 2014 C C . VAL A 1 279 ? -9.754 39.520 56.801 1.00 49.78 279 VAL A C 1
ATOM 2016 O O . VAL A 1 279 ? -10.324 39.518 55.709 1.00 49.78 279 VAL A O 1
ATOM 2019 N N . ASN A 1 280 ? -9.418 38.381 57.411 1.00 48.22 280 ASN A N 1
ATOM 2020 C CA . ASN A 1 280 ? -9.713 37.059 56.856 1.00 48.22 280 ASN A CA 1
ATOM 2021 C C . ASN A 1 280 ? -11.226 36.753 56.850 1.00 48.22 280 ASN A C 1
ATOM 2023 O O . ASN A 1 280 ? -11.722 36.156 55.896 1.00 48.22 280 ASN A O 1
ATOM 2027 N N . GLU A 1 281 ? -11.978 37.196 57.862 1.00 48.16 281 GLU A N 1
ATOM 2028 C CA . GLU A 1 281 ? -13.445 37.087 57.879 1.00 48.16 281 GLU A CA 1
ATOM 2029 C C . GLU A 1 281 ? -14.110 37.978 56.815 1.00 48.16 281 GLU A C 1
ATOM 2031 O O . GLU A 1 281 ? -15.017 37.515 56.121 1.00 48.16 281 GLU A O 1
ATOM 2036 N N . ALA A 1 282 ? -13.606 39.198 56.590 1.00 45.72 282 ALA A N 1
ATOM 2037 C CA . ALA A 1 282 ? -14.081 40.067 55.507 1.00 45.72 282 ALA A CA 1
ATOM 2038 C C . ALA A 1 282 ? -13.858 39.445 54.113 1.00 45.72 282 ALA A C 1
ATOM 2040 O O . ALA A 1 282 ? -14.741 39.496 53.258 1.00 45.72 282 ALA A O 1
ATOM 2041 N N . ALA A 1 283 ? -12.713 38.786 53.894 1.00 46.34 283 ALA A N 1
ATOM 2042 C CA . ALA A 1 283 ? -12.412 38.064 52.652 1.00 46.34 283 ALA A CA 1
ATOM 2043 C C . ALA A 1 283 ? -13.305 36.827 52.425 1.00 46.34 283 ALA A C 1
ATOM 2045 O O . ALA A 1 283 ? -13.549 36.438 51.281 1.00 46.34 283 ALA A O 1
ATOM 2046 N N . LEU A 1 284 ? -13.799 36.198 53.497 1.00 42.50 284 LEU A N 1
ATOM 2047 C CA . LEU A 1 284 ? -14.670 35.019 53.439 1.00 42.50 284 LEU A CA 1
ATOM 2048 C C . LEU A 1 284 ? -16.153 35.366 53.223 1.00 42.50 284 LEU A C 1
ATOM 2050 O O . LEU A 1 284 ? -16.883 34.530 52.691 1.00 42.50 284 LEU A O 1
ATOM 2054 N N . ALA A 1 285 ? -16.591 36.575 53.592 1.00 43.16 285 ALA A N 1
ATOM 2055 C CA . ALA A 1 285 ? -17.980 37.028 53.458 1.00 43.16 285 ALA A CA 1
ATOM 2056 C C . ALA A 1 285 ? -18.396 37.407 52.018 1.00 43.16 285 ALA A C 1
ATOM 2058 O O . ALA A 1 285 ? -19.583 37.578 51.754 1.00 43.16 285 ALA A O 1
ATOM 2059 N N . GLY A 1 286 ? -17.451 37.481 51.072 1.00 42.56 286 GLY A N 1
ATOM 2060 C CA . GLY A 1 286 ? -17.745 37.601 49.637 1.00 42.56 286 GLY A CA 1
ATOM 2061 C C . GLY A 1 286 ? -18.152 38.993 49.138 1.00 42.56 286 GLY A C 1
ATOM 2062 O O . GLY A 1 286 ? -18.586 39.102 47.997 1.00 42.56 286 GLY A O 1
ATOM 2063 N N . ASP A 1 287 ? -17.979 40.049 49.934 1.00 42.31 287 ASP A N 1
ATOM 2064 C CA . ASP A 1 287 ? -18.421 41.416 49.601 1.00 42.31 287 ASP A CA 1
ATOM 2065 C C . ASP A 1 287 ? -17.354 42.249 48.843 1.00 42.31 287 ASP A C 1
ATOM 2067 O O . ASP A 1 287 ? -17.189 43.448 49.064 1.00 42.31 287 ASP A O 1
ATOM 2071 N N . TYR A 1 288 ? -16.566 41.611 47.967 1.00 44.69 288 TYR A N 1
ATOM 2072 C CA . TYR A 1 288 ? -15.468 42.257 47.228 1.00 44.69 288 TYR A CA 1
ATOM 2073 C C . TYR A 1 288 ? -15.844 42.536 45.769 1.00 44.69 288 TYR A C 1
ATOM 2075 O O . TYR A 1 288 ? -16.016 41.609 44.978 1.00 44.69 288 TYR A O 1
ATOM 2083 N N . ASN A 1 289 ? -15.893 43.819 45.402 1.00 36.50 289 ASN A N 1
ATOM 2084 C CA . ASN A 1 289 ? -15.880 44.264 44.007 1.00 36.50 289 ASN A CA 1
ATOM 2085 C C . ASN A 1 289 ? -14.427 44.316 43.477 1.00 36.50 289 ASN A C 1
ATOM 2087 O O . ASN A 1 289 ? -13.495 44.612 44.225 1.00 36.50 289 ASN A O 1
ATOM 2091 N N . GLU A 1 290 ? -14.247 43.985 42.196 1.00 43.91 290 GLU A N 1
ATOM 2092 C CA . GLU A 1 290 ? -12.990 43.596 41.526 1.00 43.91 290 GLU A CA 1
ATOM 2093 C C . GLU A 1 290 ? -11.944 44.715 41.278 1.00 43.91 290 GLU A C 1
ATOM 2095 O O . GLU A 1 290 ? -11.500 44.904 40.146 1.00 43.91 290 GLU A O 1
ATOM 2100 N N . ASP A 1 291 ? -11.451 45.406 42.310 1.00 38.56 291 ASP A N 1
ATOM 2101 C CA . ASP A 1 291 ? -10.299 46.313 42.150 1.00 38.56 291 ASP A CA 1
ATOM 2102 C C . ASP A 1 291 ? -8.968 45.649 42.559 1.00 38.56 291 ASP A C 1
ATOM 2104 O O . ASP A 1 291 ? -8.618 45.493 43.731 1.00 38.56 291 ASP A O 1
ATOM 2108 N N . VAL A 1 292 ? -8.183 45.275 41.540 1.00 42.72 292 VAL A N 1
ATOM 2109 C CA . VAL A 1 292 ? -6.869 44.593 41.605 1.00 42.72 292 VAL A CA 1
ATOM 2110 C C . VAL A 1 292 ? -5.817 45.350 42.443 1.00 42.72 292 VAL A C 1
ATOM 2112 O O . VAL A 1 292 ? -4.837 44.750 42.894 1.00 42.72 292 VAL A O 1
ATOM 2115 N N . GLU A 1 293 ? -6.002 46.648 42.698 1.00 39.97 293 GLU A N 1
ATOM 2116 C CA . GLU A 1 293 ? -5.096 47.448 43.535 1.00 39.97 293 GLU A CA 1
ATOM 2117 C C . GLU A 1 293 ? -5.147 47.075 45.025 1.00 39.97 293 GLU A C 1
ATOM 2119 O O . GLU A 1 293 ? -4.102 47.079 45.686 1.00 39.97 293 GLU A O 1
ATOM 2124 N N . VAL A 1 294 ? -6.311 46.670 45.551 1.00 44.22 294 VAL A N 1
ATOM 2125 C CA . VAL A 1 294 ? -6.466 46.313 46.974 1.00 44.22 294 VAL A CA 1
ATOM 2126 C C . VAL A 1 294 ? -5.681 45.036 47.307 1.00 44.22 294 VAL A C 1
ATOM 2128 O O . VAL A 1 294 ? -5.032 44.961 48.347 1.00 44.22 294 VAL A O 1
ATOM 2131 N N . ASP A 1 295 ? -5.630 44.072 46.382 1.00 48.03 295 ASP A N 1
ATOM 2132 C CA . ASP A 1 295 ? -4.956 42.772 46.549 1.00 48.03 295 ASP A CA 1
ATOM 2133 C C . ASP A 1 295 ? -3.417 42.849 46.434 1.00 48.03 295 ASP A C 1
ATOM 2135 O O . ASP A 1 295 ? -2.695 41.922 46.822 1.00 48.03 295 ASP A O 1
ATOM 2139 N N . ARG A 1 296 ? -2.877 43.943 45.879 1.00 44.09 296 ARG A N 1
ATOM 2140 C CA . ARG A 1 296 ? -1.431 44.224 45.881 1.00 44.09 296 ARG A CA 1
ATOM 2141 C C . ARG A 1 296 ? -1.041 44.976 47.149 1.00 44.09 296 ARG A C 1
ATOM 2143 O O . ARG A 1 296 ? -0.174 44.510 47.878 1.00 44.09 296 ARG A O 1
ATOM 2150 N N . ALA A 1 297 ? -1.757 46.052 47.473 1.00 46.44 297 ALA A N 1
ATOM 2151 C CA . ALA A 1 297 ? -1.459 46.862 48.649 1.00 46.44 297 ALA A CA 1
ATOM 2152 C C . ALA A 1 297 ? -1.673 46.105 49.977 1.00 46.44 297 ALA A C 1
ATOM 2154 O O . ALA A 1 297 ? -0.944 46.334 50.939 1.00 46.44 297 ALA A O 1
ATOM 2155 N N . PHE A 1 298 ? -2.638 45.178 50.030 1.00 48.81 298 PHE A N 1
ATOM 2156 C CA . PHE A 1 298 ? -2.841 44.265 51.161 1.00 48.81 298 PHE A CA 1
ATOM 2157 C C . PHE A 1 298 ? -1.662 43.296 51.345 1.00 48.81 298 PHE A C 1
ATOM 2159 O O . PHE A 1 298 ? -1.186 43.080 52.458 1.00 48.81 298 PHE A O 1
ATOM 2166 N N . ARG A 1 299 ? -1.150 42.749 50.239 1.00 49.03 299 ARG A N 1
ATOM 2167 C CA . ARG A 1 299 ? -0.005 41.829 50.225 1.00 49.03 299 ARG A CA 1
ATOM 2168 C C . ARG A 1 299 ? 1.266 42.516 50.696 1.00 49.03 299 ARG A C 1
ATOM 2170 O O . ARG A 1 299 ? 1.965 41.969 51.539 1.00 49.03 299 ARG A O 1
ATOM 2177 N N . ASP A 1 300 ? 1.513 43.718 50.188 1.00 49.19 300 ASP A N 1
ATOM 2178 C CA . ASP A 1 300 ? 2.705 44.498 50.511 1.00 49.19 300 ASP A CA 1
ATOM 2179 C C . ASP A 1 300 ? 2.695 44.928 51.989 1.00 49.19 300 ASP A C 1
ATOM 2181 O O . ASP A 1 300 ? 3.732 44.890 52.648 1.00 49.19 300 ASP A O 1
ATOM 2185 N N . ALA A 1 301 ? 1.519 45.237 52.552 1.00 48.03 301 ALA A N 1
ATOM 2186 C CA . ALA A 1 301 ? 1.368 45.564 53.972 1.00 48.03 301 ALA A CA 1
ATOM 2187 C C . ALA A 1 301 ? 1.624 44.361 54.899 1.00 48.03 301 ALA A C 1
ATOM 2189 O O . ALA A 1 301 ? 2.334 44.497 55.893 1.00 48.03 301 ALA A O 1
ATOM 2190 N N . VAL A 1 302 ? 1.081 43.180 54.575 1.00 49.41 302 VAL A N 1
ATOM 2191 C CA . VAL A 1 302 ? 1.288 41.954 55.370 1.00 49.41 302 VAL A CA 1
ATOM 2192 C C . VAL A 1 302 ? 2.740 41.477 55.279 1.00 49.41 302 VAL A C 1
ATOM 2194 O O . VAL A 1 302 ? 3.324 41.102 56.293 1.00 49.41 302 VAL A O 1
ATOM 2197 N N . VAL A 1 303 ? 3.345 41.539 54.090 1.00 48.81 303 VAL A N 1
ATOM 2198 C CA . VAL A 1 303 ? 4.757 41.185 53.885 1.00 48.81 303 VAL A CA 1
ATOM 2199 C C . VAL A 1 303 ? 5.673 42.159 54.626 1.00 48.81 303 VAL A C 1
ATOM 2201 O O . VAL A 1 303 ? 6.537 41.703 55.370 1.00 48.81 303 VAL A O 1
ATOM 2204 N N . GLY A 1 304 ? 5.434 43.472 54.532 1.00 48.75 304 GLY A N 1
ATOM 2205 C CA . GLY A 1 304 ? 6.220 44.474 55.260 1.00 48.75 304 GLY A CA 1
ATOM 2206 C C . GLY A 1 304 ? 6.149 44.319 56.786 1.00 48.75 304 GLY A C 1
ATOM 2207 O O . GLY A 1 304 ? 7.156 44.479 57.472 1.00 48.75 304 GLY A O 1
ATOM 2208 N N . LEU A 1 305 ? 4.987 43.934 57.330 1.00 49.78 305 LEU A N 1
ATOM 2209 C CA . LEU A 1 305 ? 4.811 43.638 58.760 1.00 49.78 305 LEU A CA 1
ATOM 2210 C C . LEU A 1 305 ? 5.574 42.382 59.202 1.00 49.78 305 LEU A C 1
ATOM 2212 O O . LEU A 1 305 ? 6.202 42.380 60.263 1.00 49.78 305 LEU A O 1
ATOM 2216 N N . CYS A 1 306 ? 5.554 41.323 58.389 1.00 48.16 306 CYS A N 1
ATOM 2217 C CA . CYS A 1 306 ? 6.336 40.117 58.649 1.00 48.16 306 CYS A CA 1
ATOM 2218 C C . CYS A 1 306 ? 7.845 40.388 58.560 1.00 48.16 306 CYS A C 1
ATOM 2220 O O . CYS A 1 306 ? 8.592 39.920 59.414 1.00 48.16 306 CYS A O 1
ATOM 2222 N N . GLU A 1 307 ? 8.295 41.173 57.580 1.00 47.84 307 GLU A N 1
ATOM 2223 C CA . GLU A 1 307 ? 9.704 41.551 57.424 1.00 47.84 307 GLU A CA 1
ATOM 2224 C C . GLU A 1 307 ? 10.203 42.412 58.595 1.00 47.84 307 GLU A C 1
ATOM 2226 O O . GLU A 1 307 ? 11.291 42.158 59.113 1.00 47.84 307 GLU A O 1
ATOM 2231 N N . ALA A 1 308 ? 9.392 43.355 59.088 1.00 48.41 308 ALA A N 1
ATOM 2232 C CA . ALA A 1 308 ? 9.715 44.155 60.272 1.00 48.41 308 ALA A CA 1
ATOM 2233 C C . ALA A 1 308 ? 9.801 43.305 61.556 1.00 48.41 308 ALA A C 1
ATOM 2235 O O . ALA A 1 308 ? 10.732 43.467 62.347 1.00 48.41 308 ALA A O 1
ATOM 2236 N N . ALA A 1 309 ? 8.877 42.355 61.747 1.00 48.66 309 ALA A N 1
ATOM 2237 C CA . ALA A 1 309 ? 8.886 41.442 62.894 1.00 48.66 309 ALA A CA 1
ATOM 2238 C C . ALA A 1 309 ? 10.080 40.467 62.865 1.00 48.66 309 ALA A C 1
ATOM 2240 O O . ALA A 1 309 ? 10.688 40.191 63.901 1.00 48.66 309 ALA A O 1
ATOM 2241 N N . ILE A 1 310 ? 10.452 39.978 61.676 1.00 47.53 310 ILE A N 1
ATOM 2242 C CA . ILE A 1 310 ? 11.619 39.109 61.472 1.00 47.53 310 ILE A CA 1
ATOM 2243 C C . ILE A 1 310 ? 12.923 39.894 61.678 1.00 47.53 310 ILE A C 1
ATOM 2245 O O . ILE A 1 310 ? 13.836 39.390 62.333 1.00 47.53 310 ILE A O 1
ATOM 2249 N N . GLY A 1 311 ? 13.000 41.138 61.190 1.00 46.66 311 GLY A N 1
ATOM 2250 C CA . GLY A 1 311 ? 14.139 42.033 61.417 1.00 46.66 311 GLY A CA 1
ATOM 2251 C C . GLY A 1 311 ? 14.374 42.332 62.902 1.00 46.66 311 GLY A C 1
ATOM 2252 O O . GLY A 1 311 ? 15.508 42.265 63.368 1.00 46.66 311 GLY A O 1
ATOM 2253 N N . PHE A 1 312 ? 13.304 42.562 63.672 1.00 46.88 312 PHE A N 1
ATOM 2254 C CA . PHE A 1 312 ? 13.376 42.774 65.124 1.00 46.88 312 PHE A CA 1
ATOM 2255 C C . PHE A 1 312 ? 13.822 41.517 65.897 1.00 46.88 312 PHE A C 1
ATOM 2257 O O . PHE A 1 312 ? 14.581 41.617 66.862 1.00 46.88 312 PHE A O 1
ATOM 2264 N N . ALA A 1 313 ? 13.397 40.322 65.466 1.00 46.59 313 ALA A N 1
ATOM 2265 C CA . ALA A 1 313 ? 13.808 39.053 66.075 1.00 46.59 313 ALA A CA 1
ATOM 2266 C C . ALA A 1 313 ? 15.275 38.683 65.775 1.00 46.59 313 ALA A C 1
ATOM 2268 O O . ALA A 1 313 ? 15.916 38.010 66.583 1.00 46.59 313 ALA A O 1
ATOM 2269 N N . ALA A 1 314 ? 15.818 39.129 64.638 1.00 45.91 314 ALA A N 1
ATOM 2270 C CA . ALA A 1 314 ? 17.190 38.836 64.226 1.00 45.91 314 ALA A CA 1
ATOM 2271 C C . ALA A 1 314 ? 18.258 39.603 65.035 1.00 45.91 314 ALA A C 1
ATOM 2273 O O . ALA A 1 314 ? 19.375 39.106 65.180 1.00 45.91 314 ALA A O 1
ATOM 2274 N N . ASP A 1 315 ? 17.921 40.766 65.608 1.00 44.47 315 ASP A N 1
ATOM 2275 C CA . ASP A 1 315 ? 18.880 41.670 66.270 1.00 44.47 315 ASP A CA 1
ATOM 2276 C C . ASP A 1 315 ? 19.040 41.440 67.795 1.00 44.47 315 ASP A C 1
ATOM 2278 O O . ASP A 1 315 ? 19.788 42.150 68.473 1.00 44.47 315 ASP A O 1
ATOM 2282 N N . ARG A 1 316 ? 18.386 40.414 68.373 1.00 45.22 316 ARG A N 1
ATOM 2283 C CA . ARG A 1 316 ? 18.572 39.995 69.782 1.00 45.22 316 ARG A CA 1
ATOM 2284 C C . ARG A 1 316 ? 18.819 38.481 69.915 1.00 45.22 316 ARG A C 1
ATOM 2286 O O . ARG A 1 316 ? 17.864 37.711 69.911 1.00 45.22 316 ARG A O 1
ATOM 2293 N N . PRO A 1 317 ? 20.065 38.022 70.155 1.00 43.12 317 PRO A N 1
ATOM 2294 C CA . PRO A 1 317 ? 20.368 36.588 70.275 1.00 43.12 317 PRO A CA 1
ATOM 2295 C C . PRO A 1 317 ? 19.979 35.939 71.616 1.00 43.12 317 PRO A C 1
ATOM 2297 O O . PRO A 1 317 ? 20.146 34.734 71.782 1.00 43.12 317 PRO A O 1
ATOM 2300 N N . SER A 1 318 ? 19.500 36.699 72.604 1.00 41.97 318 SER A N 1
ATOM 2301 C CA . SER A 1 318 ? 19.213 36.165 73.942 1.00 41.97 318 SER A CA 1
ATOM 2302 C C . SER A 1 318 ? 18.068 36.924 74.613 1.00 41.97 318 SER A C 1
ATOM 2304 O O . SER A 1 318 ? 18.283 38.019 75.133 1.00 41.97 318 SER A O 1
ATOM 2306 N N . GLY A 1 319 ? 16.866 36.343 74.610 1.00 44.34 319 GLY A N 1
ATOM 2307 C CA . GLY A 1 319 ? 15.747 36.838 75.422 1.00 44.34 319 GLY A CA 1
ATOM 2308 C C . GLY A 1 319 ? 14.334 36.648 74.867 1.00 44.34 319 GLY A C 1
ATOM 2309 O O . GLY A 1 319 ? 13.402 37.132 75.491 1.00 44.34 319 GLY A O 1
ATOM 2310 N N . VAL A 1 320 ? 14.124 35.966 73.736 1.00 46.00 320 VAL A N 1
ATOM 2311 C CA . VAL A 1 320 ? 12.756 35.705 73.248 1.00 46.00 320 VAL A CA 1
ATOM 2312 C C . VAL A 1 320 ? 12.125 34.587 74.086 1.00 46.00 320 VAL A C 1
ATOM 2314 O O . VAL A 1 320 ? 12.662 33.479 74.150 1.00 46.00 320 VAL A O 1
ATOM 2317 N N . SER A 1 321 ? 11.007 34.871 74.759 1.00 45.59 321 SER A N 1
ATOM 2318 C CA . SER A 1 321 ? 10.299 33.871 75.564 1.00 45.59 321 SER A CA 1
ATOM 2319 C C . SER A 1 321 ? 9.714 32.752 74.682 1.00 45.59 321 SER A C 1
ATOM 2321 O O . SER A 1 321 ? 9.399 32.955 73.505 1.00 45.59 321 SER A O 1
ATOM 2323 N N . ALA A 1 322 ? 9.549 31.550 75.244 1.00 42.72 322 ALA A N 1
ATOM 2324 C CA . ALA A 1 322 ? 9.033 30.389 74.514 1.00 42.72 322 ALA A CA 1
ATOM 2325 C C . ALA A 1 322 ? 7.617 30.607 73.935 1.00 42.72 322 ALA A C 1
ATOM 2327 O O . ALA A 1 322 ? 7.279 29.987 72.929 1.00 42.72 322 ALA A O 1
ATOM 2328 N N . SER A 1 323 ? 6.802 31.497 74.516 1.00 40.53 323 SER A N 1
ATOM 2329 C CA . SER A 1 323 ? 5.478 31.853 73.982 1.00 40.53 323 SER A CA 1
ATOM 2330 C C . SER A 1 323 ? 5.575 32.709 72.718 1.00 40.53 323 SER A C 1
ATOM 2332 O O . SER A 1 323 ? 4.834 32.468 71.766 1.00 40.53 323 SER A O 1
ATOM 2334 N N . THR A 1 324 ? 6.529 33.640 72.653 1.00 42.03 324 THR A N 1
ATOM 2335 C CA . THR A 1 324 ? 6.734 34.534 71.502 1.00 42.03 324 THR A CA 1
ATOM 2336 C C . THR A 1 324 ? 7.279 33.775 70.281 1.00 42.03 324 THR A C 1
ATOM 2338 O O . THR A 1 324 ? 6.859 34.028 69.153 1.00 42.03 324 THR A O 1
ATOM 2341 N N . GLY A 1 325 ? 8.142 32.772 70.497 1.00 44.84 325 GLY A N 1
ATOM 2342 C CA . GLY A 1 325 ? 8.620 31.872 69.436 1.00 44.84 325 GLY A CA 1
ATOM 2343 C C . GLY A 1 325 ? 7.519 30.978 68.847 1.00 44.84 325 GLY A C 1
ATOM 2344 O O . GLY A 1 325 ? 7.473 30.780 67.637 1.00 44.84 325 GLY A O 1
ATOM 2345 N N . VAL A 1 326 ? 6.589 30.495 69.680 1.00 48.41 326 VAL A N 1
ATOM 2346 C CA . VAL A 1 326 ? 5.420 29.713 69.231 1.00 48.41 326 VAL A CA 1
ATOM 2347 C C . VAL A 1 326 ? 4.436 30.580 68.440 1.00 48.41 326 VAL A C 1
ATOM 2349 O O . VAL A 1 326 ? 3.853 30.110 67.466 1.00 48.41 326 VAL A O 1
ATOM 2352 N N . LEU A 1 327 ? 4.272 31.851 68.819 1.00 43.97 327 LEU A N 1
ATOM 2353 C CA . LEU A 1 327 ? 3.364 32.775 68.138 1.00 43.97 327 LEU A CA 1
ATOM 2354 C C . LEU A 1 327 ? 3.883 33.203 66.755 1.00 43.97 327 LEU A C 1
ATOM 2356 O O . LEU A 1 327 ? 3.111 33.254 65.801 1.00 43.97 327 LEU A O 1
ATOM 2360 N N . LEU A 1 328 ? 5.187 33.472 66.632 1.00 45.97 328 LEU A N 1
ATOM 2361 C CA . LEU A 1 328 ? 5.841 33.781 65.352 1.00 45.97 328 LEU A CA 1
ATOM 2362 C C . LEU A 1 328 ? 5.808 32.586 64.388 1.00 45.97 328 LEU A C 1
ATOM 2364 O O . LEU A 1 328 ? 5.613 32.763 63.185 1.00 45.97 328 LEU A O 1
ATOM 2368 N N . ASP A 1 329 ? 5.937 31.370 64.919 1.00 45.97 329 ASP A N 1
ATOM 2369 C CA . ASP A 1 329 ? 5.828 30.133 64.149 1.00 45.97 329 ASP A CA 1
ATOM 2370 C C . ASP A 1 329 ? 4.371 29.858 63.710 1.00 45.97 329 ASP A C 1
ATOM 2372 O O . ASP A 1 329 ? 4.130 29.495 62.559 1.00 45.97 329 ASP A O 1
ATOM 2376 N N . ASP A 1 330 ? 3.366 30.137 64.554 1.00 47.66 330 ASP A N 1
ATOM 2377 C CA . ASP A 1 330 ? 1.944 30.070 64.166 1.00 47.66 330 ASP A CA 1
ATOM 2378 C C . ASP A 1 330 ? 1.579 31.141 63.115 1.00 47.66 330 ASP A C 1
ATOM 2380 O O . ASP A 1 330 ? 0.898 30.842 62.132 1.00 47.66 330 ASP A O 1
ATOM 2384 N N . LEU A 1 331 ? 2.095 32.371 63.245 1.00 46.34 331 LEU A N 1
ATOM 2385 C CA . LEU A 1 331 ? 1.903 33.454 62.268 1.00 46.34 331 LEU A CA 1
ATOM 2386 C C . LEU A 1 331 ? 2.559 33.140 60.915 1.00 46.34 331 LEU A C 1
ATOM 2388 O O . LEU A 1 331 ? 1.924 33.316 59.874 1.00 46.34 331 LEU A O 1
ATOM 2392 N N . SER A 1 332 ? 3.782 32.604 60.917 1.00 45.81 332 SER A N 1
ATOM 2393 C CA . SER A 1 332 ? 4.484 32.144 59.711 1.00 45.81 332 SER A CA 1
ATOM 2394 C C . SER A 1 332 ? 3.732 31.005 59.009 1.00 45.81 332 SER A C 1
ATOM 2396 O O . SER A 1 332 ? 3.508 31.046 57.792 1.00 45.81 332 SER A O 1
ATOM 2398 N N . ARG A 1 333 ? 3.242 30.014 59.769 1.00 48.59 333 ARG A N 1
ATOM 2399 C CA . ARG A 1 333 ? 2.430 28.904 59.237 1.00 48.59 333 ARG A CA 1
ATOM 2400 C C . ARG A 1 333 ? 1.093 29.385 58.670 1.00 48.59 333 ARG A C 1
ATOM 2402 O O . ARG A 1 333 ? 0.673 28.897 57.620 1.00 48.59 333 ARG A O 1
ATOM 2409 N N . ARG A 1 334 ? 0.431 30.354 59.312 1.00 46.62 334 ARG A N 1
ATOM 2410 C CA . ARG A 1 334 ? -0.841 30.935 58.840 1.00 46.62 334 ARG A CA 1
ATOM 2411 C C . ARG A 1 334 ? -0.661 31.811 57.598 1.00 46.62 334 ARG A C 1
ATOM 2413 O O . ARG A 1 334 ? -1.444 31.670 56.659 1.00 46.62 334 ARG A O 1
ATOM 2420 N N . ALA A 1 335 ? 0.388 32.632 57.536 1.00 42.19 335 ALA A N 1
ATOM 2421 C CA . ALA A 1 335 ? 0.744 33.406 56.343 1.00 42.19 335 ALA A CA 1
ATOM 2422 C C . ALA A 1 335 ? 1.067 32.487 55.148 1.00 42.19 335 ALA A C 1
ATOM 2424 O O . ALA A 1 335 ? 0.555 32.684 54.041 1.00 42.19 335 ALA A O 1
ATOM 2425 N N . SER A 1 336 ? 1.814 31.407 55.401 1.00 42.41 336 SER A N 1
ATOM 2426 C CA . SER A 1 336 ? 2.115 30.367 54.408 1.00 42.41 336 SER A CA 1
ATOM 2427 C C . SER A 1 336 ? 0.855 29.625 53.939 1.00 42.41 336 SER A C 1
ATOM 2429 O O . SER A 1 336 ? 0.711 29.332 52.752 1.00 42.41 336 SER A O 1
ATOM 2431 N N . ALA A 1 337 ? -0.108 29.366 54.833 1.00 43.66 337 ALA A N 1
ATOM 2432 C CA . ALA A 1 337 ? -1.380 28.719 54.497 1.00 43.66 337 ALA A CA 1
ATOM 2433 C C . ALA A 1 337 ? -2.297 29.595 53.619 1.00 43.66 337 ALA A C 1
ATOM 2435 O O . ALA A 1 337 ? -3.016 29.066 52.766 1.00 43.66 337 ALA A O 1
ATOM 2436 N N . VAL A 1 338 ? -2.262 30.923 53.785 1.00 40.78 338 VAL A N 1
ATOM 2437 C CA . VAL A 1 338 ? -2.991 31.875 52.926 1.00 40.78 338 VAL A CA 1
ATOM 2438 C C . VAL A 1 338 ? -2.347 31.956 51.536 1.00 40.78 338 VAL A C 1
ATOM 2440 O O . VAL A 1 338 ? -3.058 31.842 50.533 1.00 40.78 338 VAL A O 1
ATOM 2443 N N . GLN A 1 339 ? -1.012 32.035 51.453 1.00 41.31 339 GLN A N 1
ATOM 2444 C CA . GLN A 1 339 ? -0.285 31.970 50.175 1.00 41.31 339 GLN A CA 1
ATOM 2445 C C . GLN A 1 339 ? -0.542 30.652 49.425 1.00 41.31 339 GLN A C 1
ATOM 2447 O O . GLN A 1 339 ? -0.794 30.677 48.216 1.00 41.31 339 GLN A O 1
ATOM 2452 N N . LEU A 1 340 ? -0.571 29.511 50.129 1.00 40.94 340 LEU A N 1
ATOM 2453 C CA . LEU A 1 340 ? -0.880 28.213 49.523 1.00 40.94 340 LEU A CA 1
ATOM 2454 C C . LEU A 1 340 ? -2.318 28.145 48.989 1.00 40.94 340 LEU A C 1
ATOM 2456 O O . LEU A 1 340 ? -2.534 27.658 47.884 1.00 40.94 340 LEU A O 1
ATOM 2460 N N . ARG A 1 341 ? -3.318 28.645 49.729 1.00 41.88 341 ARG A N 1
ATOM 2461 C CA . ARG A 1 341 ? -4.735 28.575 49.313 1.00 41.88 341 ARG A CA 1
ATOM 2462 C C . ARG A 1 341 ? -5.042 29.446 48.092 1.00 41.88 341 ARG A C 1
ATOM 2464 O O . ARG A 1 341 ? -5.835 29.036 47.243 1.00 41.88 341 ARG A O 1
ATOM 2471 N N . VAL A 1 342 ? -4.397 30.606 47.964 1.00 39.66 342 VAL A N 1
ATOM 2472 C CA . VAL A 1 342 ? -4.501 31.464 46.768 1.00 39.66 342 VAL A CA 1
ATOM 2473 C C . VAL A 1 342 ? -3.744 30.845 45.585 1.00 39.66 342 VAL A C 1
ATOM 2475 O O . VAL A 1 342 ? -4.252 30.856 44.462 1.00 39.66 342 VAL A O 1
ATOM 2478 N N . GLY A 1 343 ? -2.579 30.235 45.834 1.00 39.31 343 GLY A N 1
ATOM 2479 C CA . GLY A 1 343 ? -1.827 29.475 44.832 1.00 39.31 343 GLY A CA 1
ATOM 2480 C C . GLY A 1 343 ? -2.607 28.277 44.279 1.00 39.31 343 GLY A C 1
ATOM 2481 O O . GLY A 1 343 ? -2.679 28.104 43.066 1.00 39.31 343 GLY A O 1
ATOM 2482 N N . VAL A 1 344 ? -3.278 27.512 45.146 1.00 40.31 344 VAL A N 1
ATOM 2483 C CA . VAL A 1 344 ? -4.107 26.352 44.769 1.00 40.31 344 VAL A CA 1
ATOM 2484 C C . VAL A 1 344 ? -5.339 26.770 43.958 1.00 40.31 344 VAL A C 1
ATOM 2486 O O . VAL A 1 344 ? -5.657 26.112 42.972 1.00 40.31 344 VAL A O 1
ATOM 2489 N N . LYS A 1 345 ? -6.004 27.888 44.292 1.00 40.78 345 LYS A N 1
ATOM 2490 C CA . LYS A 1 345 ? -7.136 28.407 43.496 1.00 40.78 345 LYS A CA 1
ATOM 2491 C C . LYS A 1 345 ? -6.703 28.895 42.107 1.00 40.78 345 LYS A C 1
ATOM 2493 O O . LYS A 1 345 ? -7.399 28.626 41.131 1.00 40.78 345 LYS A O 1
ATOM 2498 N N . LYS A 1 346 ? -5.546 29.560 41.995 1.00 40.56 346 LYS A N 1
ATOM 2499 C CA . LYS A 1 346 ? -4.979 29.976 40.697 1.00 40.56 346 LYS A CA 1
ATOM 2500 C C . LYS A 1 346 ? -4.546 28.779 39.855 1.00 40.56 346 LYS A C 1
ATOM 2502 O O . LYS A 1 346 ? -4.824 28.751 38.661 1.00 40.56 346 LYS A O 1
ATOM 2507 N N . LEU A 1 347 ? -3.935 27.772 40.477 1.00 39.94 347 LEU A N 1
ATOM 2508 C CA . LEU A 1 347 ? -3.570 26.525 39.810 1.00 39.94 347 LEU A CA 1
ATOM 2509 C C . LEU A 1 347 ? -4.818 25.774 39.321 1.00 39.94 347 LEU A C 1
ATOM 2511 O O . LEU A 1 347 ? -4.850 25.353 38.173 1.00 39.94 347 LEU A O 1
ATOM 2515 N N . ALA A 1 348 ? -5.877 25.689 40.134 1.00 44.06 348 ALA A N 1
ATOM 2516 C CA . ALA A 1 348 ? -7.148 25.076 39.746 1.00 44.06 348 ALA A CA 1
ATOM 2517 C C . ALA A 1 348 ? -7.840 25.819 38.588 1.00 44.06 348 ALA A C 1
ATOM 2519 O O . ALA A 1 348 ? -8.366 25.177 37.686 1.00 44.06 348 ALA A O 1
ATOM 2520 N N . ALA A 1 349 ? -7.798 27.156 38.568 1.00 44.09 349 ALA A N 1
ATOM 2521 C CA . ALA A 1 349 ? -8.340 27.956 37.468 1.00 44.09 349 ALA A CA 1
ATOM 2522 C C . ALA A 1 349 ? -7.533 27.788 36.168 1.00 44.09 349 ALA A C 1
ATOM 2524 O O . ALA A 1 349 ? -8.120 27.654 35.099 1.00 44.09 349 ALA A O 1
ATOM 2525 N N . ILE A 1 350 ? -6.199 27.729 36.253 1.00 51.41 350 ILE A N 1
ATOM 2526 C CA . ILE A 1 350 ? -5.330 27.456 35.098 1.00 51.41 350 ILE A CA 1
ATOM 2527 C C . ILE A 1 350 ? -5.573 26.038 34.572 1.00 51.41 350 ILE A C 1
ATOM 2529 O O . ILE A 1 350 ? -5.722 25.861 33.367 1.00 51.41 350 ILE A O 1
ATOM 2533 N N . VAL A 1 351 ? -5.690 25.046 35.460 1.00 48.81 351 VAL A N 1
ATOM 2534 C CA . VAL A 1 351 ? -6.035 23.662 35.100 1.00 48.81 351 VAL A CA 1
ATOM 2535 C C . VAL A 1 351 ? -7.421 23.592 34.456 1.00 48.81 351 VAL A C 1
ATOM 2537 O O . VAL A 1 351 ? -7.577 22.898 33.459 1.00 48.81 351 VAL A O 1
ATOM 2540 N N . LEU A 1 352 ? -8.410 24.343 34.951 1.00 54.69 352 LEU A N 1
ATOM 2541 C CA . LEU A 1 352 ? -9.762 24.380 34.386 1.00 54.69 352 LEU A CA 1
ATOM 2542 C C . LEU A 1 352 ? -9.801 25.055 33.009 1.00 54.69 352 LEU A C 1
ATOM 2544 O O . LEU A 1 352 ? -10.434 24.533 32.099 1.00 54.69 352 LEU A O 1
ATOM 2548 N N . VAL A 1 353 ? -9.109 26.183 32.824 1.00 56.38 353 VAL A N 1
ATOM 2549 C CA . VAL A 1 353 ? -9.010 26.869 31.522 1.00 56.38 353 VAL A CA 1
ATOM 2550 C C . VAL A 1 353 ? -8.245 26.012 30.516 1.00 56.38 353 VAL A C 1
ATOM 2552 O O . VAL A 1 353 ? -8.647 25.920 29.359 1.00 56.38 353 VAL A O 1
ATOM 2555 N N . PHE A 1 354 ? -7.187 25.331 30.955 1.00 49.03 354 PHE A N 1
ATOM 2556 C CA . PHE A 1 354 ? -6.453 24.380 30.128 1.00 49.03 354 PHE A CA 1
ATOM 2557 C C . PHE A 1 354 ? -7.312 23.163 29.761 1.00 49.03 354 PHE A C 1
ATOM 2559 O O . PHE A 1 354 ? -7.337 22.765 28.600 1.00 49.03 354 PHE A O 1
ATOM 2566 N N . ALA A 1 355 ? -8.085 22.624 30.710 1.00 50.59 355 ALA A N 1
ATOM 2567 C CA . ALA A 1 355 ? -9.025 21.528 30.479 1.00 50.59 355 ALA A CA 1
ATOM 2568 C C . ALA A 1 355 ? -10.174 21.931 29.538 1.00 50.59 355 ALA A C 1
ATOM 2570 O O . ALA A 1 355 ? -10.532 21.162 28.651 1.00 50.59 355 ALA A O 1
ATOM 2571 N N . LEU A 1 356 ? -10.717 23.146 29.672 1.00 56.34 356 LEU A N 1
ATOM 2572 C CA . LEU A 1 356 ? -11.754 23.691 28.789 1.00 56.34 356 LEU A CA 1
ATOM 2573 C C . LEU A 1 356 ? -11.211 24.009 27.388 1.00 56.34 356 LEU A C 1
ATOM 2575 O O . LEU A 1 356 ? -11.892 23.756 26.396 1.00 56.34 356 LEU A O 1
ATOM 2579 N N . GLY A 1 357 ? -9.975 24.509 27.288 1.00 47.53 357 GLY A N 1
ATOM 2580 C CA . GLY A 1 357 ? -9.274 24.703 26.017 1.00 47.53 357 GLY A CA 1
ATOM 2581 C C . GLY A 1 357 ? -9.002 23.377 25.302 1.00 47.53 357 GLY A C 1
ATOM 2582 O O . GLY A 1 357 ? -9.271 23.255 24.108 1.00 47.53 357 GLY A O 1
ATOM 2583 N N . MET A 1 358 ? -8.567 22.356 26.047 1.00 44.66 358 MET A N 1
ATOM 2584 C CA . MET A 1 358 ? -8.446 20.977 25.562 1.00 44.66 358 MET A CA 1
ATOM 2585 C C . MET A 1 358 ? -9.797 20.429 25.088 1.00 44.66 358 MET A C 1
ATOM 2587 O O . MET A 1 358 ? -9.887 19.920 23.973 1.00 44.66 358 MET A O 1
ATOM 2591 N N . ALA A 1 359 ? -10.866 20.606 25.871 1.00 46.91 359 ALA A N 1
ATOM 2592 C CA . ALA A 1 359 ? -12.212 20.168 25.507 1.00 46.91 359 ALA A CA 1
ATOM 2593 C C . ALA A 1 359 ? -12.741 20.870 24.238 1.00 46.91 359 ALA A C 1
ATOM 2595 O O . ALA A 1 359 ? -13.339 20.224 23.381 1.00 46.91 359 ALA A O 1
ATOM 2596 N N . GLY A 1 360 ? -12.472 22.167 24.047 1.00 43.75 360 GLY A N 1
ATOM 2597 C CA . GLY A 1 360 ? -12.881 22.905 22.842 1.00 43.75 360 GLY A CA 1
ATOM 2598 C C . GLY A 1 360 ? -12.182 22.440 21.553 1.00 43.75 360 GLY A C 1
ATOM 2599 O O . GLY A 1 360 ? -12.804 22.363 20.489 1.00 43.75 360 GLY A O 1
ATOM 2600 N N . VAL A 1 361 ? -10.903 22.065 21.642 1.00 42.59 361 VAL A N 1
ATOM 2601 C CA . VAL A 1 361 ? -10.125 21.485 20.524 1.00 42.59 361 VAL A CA 1
ATOM 2602 C C . VAL A 1 361 ? -10.516 20.023 20.252 1.00 42.59 361 VAL A C 1
ATOM 2604 O O . VAL A 1 361 ? -10.323 19.499 19.153 1.00 42.59 361 VAL A O 1
ATOM 2607 N N . VAL A 1 362 ? -11.077 19.339 21.246 1.00 42.12 362 VAL A N 1
ATOM 2608 C CA . VAL A 1 362 ? -11.613 17.980 21.124 1.00 42.12 362 VAL A CA 1
ATOM 2609 C C . VAL A 1 362 ? -12.992 17.971 20.456 1.00 42.12 362 VAL A C 1
ATOM 2611 O O . VAL A 1 362 ? -13.217 17.156 19.573 1.00 42.12 362 VAL A O 1
ATOM 2614 N N . VAL A 1 363 ? -13.883 18.903 20.808 1.00 45.31 363 VAL A N 1
ATOM 2615 C CA . VAL A 1 363 ? -15.292 18.915 20.359 1.00 45.31 363 VAL A CA 1
ATOM 2616 C C . VAL A 1 363 ? -15.494 19.472 18.935 1.00 45.31 363 VAL A C 1
ATOM 2618 O O . VAL A 1 363 ? -16.519 19.206 18.307 1.00 45.31 363 VAL A O 1
ATOM 2621 N N . SER A 1 364 ? -14.541 20.243 18.400 1.00 39.62 364 SER A N 1
ATOM 2622 C CA . SER A 1 364 ? -14.668 20.915 17.089 1.00 39.62 364 SER A CA 1
ATOM 2623 C C . SER A 1 364 ? -14.361 20.030 15.871 1.00 39.62 364 SER A C 1
ATOM 2625 O O . SER A 1 364 ? -14.769 20.362 14.760 1.00 39.62 364 SER A O 1
ATOM 2627 N N . ASP A 1 365 ? -13.711 18.885 16.067 1.00 39.91 365 ASP A N 1
ATOM 2628 C CA . ASP A 1 365 ? -13.570 17.821 15.072 1.00 39.91 365 ASP A CA 1
ATOM 2629 C C . ASP A 1 365 ? -14.406 16.657 15.607 1.00 39.91 365 ASP A C 1
ATOM 2631 O O . ASP A 1 365 ? -14.151 16.203 16.718 1.00 39.91 365 ASP A O 1
ATOM 2635 N N . ARG A 1 366 ? -15.413 16.185 14.865 1.00 41.88 366 ARG A N 1
ATOM 2636 C CA . ARG A 1 366 ? -16.149 14.949 15.192 1.00 41.88 366 ARG A CA 1
ATOM 2637 C C . ARG A 1 366 ? -15.572 13.804 14.361 1.00 41.88 366 ARG A C 1
ATOM 2639 O O . ARG A 1 366 ? -15.957 13.663 13.199 1.00 41.88 366 ARG A O 1
ATOM 2646 N N . PRO A 1 367 ? -14.568 13.077 14.857 1.00 48.56 367 PRO A N 1
ATOM 2647 C CA . PRO A 1 367 ? -14.090 11.910 14.155 1.00 48.56 367 PRO A CA 1
ATOM 2648 C C . PRO A 1 367 ? -15.012 10.697 14.309 1.00 48.56 367 PRO A C 1
ATOM 2650 O O . PRO A 1 367 ? -15.986 10.719 15.059 1.00 48.56 367 PRO A O 1
ATOM 2653 N N . LEU A 1 368 ? -14.761 9.724 13.436 1.00 47.22 368 LEU A N 1
ATOM 2654 C CA . LEU A 1 368 ? -15.547 8.510 13.274 1.00 47.22 368 LEU A CA 1
ATOM 2655 C C . LEU A 1 368 ? -14.998 7.411 14.201 1.00 47.22 368 LEU A C 1
ATOM 2657 O O . LEU A 1 368 ? -13.828 7.491 14.567 1.00 47.22 368 LEU A O 1
ATOM 2661 N N . PRO A 1 369 ? -15.798 6.379 14.519 1.00 58.19 369 PRO A N 1
ATOM 2662 C CA . PRO A 1 369 ? -15.357 5.175 15.215 1.00 58.19 369 PRO A CA 1
ATOM 2663 C C . PRO A 1 369 ? -13.987 4.632 14.820 1.00 58.19 369 PRO A C 1
ATOM 2665 O O . PRO A 1 369 ? -13.604 4.788 13.665 1.00 58.19 369 PRO A O 1
ATOM 2668 N N . ARG A 1 370 ? -13.327 3.825 15.668 1.00 72.75 370 ARG A N 1
ATOM 2669 C CA . ARG A 1 370 ? -12.205 2.985 15.209 1.00 72.75 370 ARG A CA 1
ATOM 2670 C C . ARG A 1 370 ? -12.772 2.057 14.137 1.00 72.75 370 ARG A C 1
ATOM 2672 O O . ARG A 1 370 ? -13.931 1.646 14.215 1.00 72.75 370 ARG A O 1
ATOM 2679 N N . ALA A 1 371 ? -12.020 1.812 13.075 1.00 83.62 371 ALA A N 1
ATOM 2680 C CA . ALA A 1 371 ? -12.452 0.838 12.086 1.00 83.62 371 ALA A CA 1
ATOM 2681 C C . ALA A 1 371 ? -12.370 -0.570 12.672 1.00 83.62 371 ALA A C 1
ATOM 2683 O O . ALA A 1 371 ? -11.571 -0.826 13.570 1.00 83.62 371 ALA A O 1
ATOM 2684 N N . GLU A 1 372 ? -13.162 -1.492 12.131 1.00 88.12 372 GLU A N 1
ATOM 2685 C CA . GLU A 1 372 ? -12.971 -2.914 12.434 1.00 88.12 372 GLU A CA 1
ATOM 2686 C C . GLU A 1 372 ? -11.630 -3.440 11.901 1.00 88.12 372 GLU A C 1
ATOM 2688 O O . GLU A 1 372 ? -11.117 -4.423 12.425 1.00 88.12 372 GLU A O 1
ATOM 2693 N N . LEU A 1 373 ? -11.084 -2.789 10.869 1.00 91.69 373 LEU A N 1
ATOM 2694 C CA . LEU A 1 373 ? -9.754 -3.031 10.322 1.00 91.69 373 LEU A CA 1
ATOM 2695 C C . LEU A 1 373 ? -9.052 -1.697 10.059 1.00 91.69 373 LEU A C 1
ATOM 2697 O O . LEU A 1 373 ? -9.563 -0.848 9.327 1.00 91.69 373 LEU A O 1
ATOM 2701 N N . THR A 1 374 ? -7.862 -1.520 10.613 1.00 92.62 374 THR A N 1
ATOM 2702 C CA . THR A 1 374 ? -7.025 -0.339 10.417 1.00 92.62 374 THR A CA 1
ATOM 2703 C C . THR A 1 374 ? -5.735 -0.734 9.709 1.00 92.62 374 THR A C 1
ATOM 2705 O O . THR A 1 374 ? -4.920 -1.478 10.245 1.00 92.62 374 THR A O 1
ATOM 2708 N N . VAL A 1 375 ? -5.540 -0.220 8.500 1.00 93.62 375 VAL A N 1
ATOM 2709 C CA . VAL A 1 375 ? -4.373 -0.483 7.653 1.00 93.62 375 VAL A CA 1
ATOM 2710 C C . VAL A 1 375 ? -3.473 0.745 7.642 1.00 93.62 375 VAL A C 1
ATOM 2712 O O . VAL A 1 375 ? -3.955 1.873 7.547 1.00 93.62 375 VAL A O 1
ATOM 2715 N N . LEU A 1 376 ? -2.165 0.543 7.718 1.00 92.88 376 LEU A N 1
ATOM 2716 C CA . LEU A 1 376 ? -1.167 1.583 7.519 1.00 92.88 376 LEU A CA 1
ATOM 2717 C C . LEU A 1 376 ? -0.607 1.494 6.108 1.00 92.88 376 LEU A C 1
ATOM 2719 O O . LEU A 1 376 ? -0.094 0.446 5.726 1.00 92.88 376 LEU A O 1
ATOM 2723 N N . GLU A 1 377 ? -0.629 2.617 5.395 1.00 91.12 377 GLU A N 1
ATOM 2724 C CA . GLU A 1 377 ? 0.085 2.810 4.129 1.00 91.12 377 GLU A CA 1
ATOM 2725 C C . GLU A 1 377 ? 1.203 3.850 4.317 1.00 91.12 377 GLU A C 1
ATOM 2727 O O . GLU A 1 377 ? 1.064 4.796 5.093 1.00 91.12 377 GLU A O 1
ATOM 2732 N N . ILE A 1 378 ? 2.323 3.715 3.603 1.00 84.19 378 ILE A N 1
ATOM 2733 C CA . ILE A 1 378 ? 3.480 4.626 3.758 1.00 84.19 378 ILE A CA 1
ATOM 2734 C C . ILE A 1 378 ? 3.291 6.000 3.092 1.00 84.19 378 ILE A C 1
ATOM 2736 O O . ILE A 1 378 ? 4.085 6.931 3.265 1.00 84.19 378 ILE A O 1
ATOM 2740 N N . ALA A 1 379 ? 2.219 6.162 2.325 1.00 85.88 379 ALA A N 1
ATOM 2741 C CA . ALA A 1 379 ? 1.862 7.401 1.654 1.00 85.88 379 ALA A CA 1
ATOM 2742 C C . ALA A 1 379 ? 0.341 7.564 1.607 1.00 85.88 379 ALA A C 1
ATOM 2744 O O . ALA A 1 379 ? -0.408 6.595 1.698 1.00 85.88 379 ALA A O 1
ATOM 2745 N N . ASP A 1 380 ? -0.112 8.808 1.456 1.00 88.56 380 ASP A N 1
ATOM 2746 C CA . ASP A 1 380 ? -1.519 9.084 1.157 1.00 88.56 380 ASP A CA 1
ATOM 2747 C C . ASP A 1 380 ? -1.827 8.777 -0.319 1.00 88.56 380 ASP A C 1
ATOM 2749 O O . ASP A 1 380 ? -0.920 8.628 -1.148 1.00 88.56 380 ASP A O 1
ATOM 2753 N N . PHE A 1 381 ? -3.113 8.703 -0.645 1.00 91.06 381 PHE A N 1
ATOM 2754 C CA . PHE A 1 381 ? -3.588 8.450 -2.001 1.00 91.06 381 PHE A CA 1
ATOM 2755 C C . PHE A 1 381 ? -3.332 9.660 -2.899 1.00 91.06 381 PHE A C 1
ATOM 2757 O O . PHE A 1 381 ? -3.553 10.809 -2.502 1.00 91.06 381 PHE A O 1
ATOM 2764 N N . ASN A 1 382 ? -2.897 9.417 -4.134 1.00 90.38 382 ASN A N 1
ATOM 2765 C CA . ASN A 1 382 ? -2.708 10.495 -5.107 1.00 90.38 382 ASN A CA 1
ATOM 2766 C C . ASN A 1 382 ? -4.025 10.840 -5.799 1.00 90.38 382 ASN A C 1
ATOM 2768 O O . ASN A 1 382 ? -4.309 12.007 -6.078 1.00 90.38 382 ASN A O 1
ATOM 2772 N N . THR A 1 383 ? -4.837 9.821 -6.077 1.00 90.69 383 THR A N 1
ATOM 2773 C CA . THR A 1 383 ? -6.126 9.960 -6.747 1.00 90.69 383 THR A CA 1
ATOM 2774 C C . THR A 1 383 ? -7.030 8.769 -6.446 1.00 90.69 383 THR A C 1
ATOM 2776 O O . THR A 1 383 ? -6.565 7.674 -6.160 1.00 90.69 383 THR A O 1
ATOM 2779 N N . LEU A 1 384 ? -8.340 8.993 -6.539 1.00 94.19 384 LEU A N 1
ATOM 2780 C CA . LEU A 1 384 ? -9.373 7.952 -6.487 1.00 94.19 384 LEU A CA 1
ATOM 2781 C C . LEU A 1 384 ? -10.021 7.733 -7.872 1.00 94.19 384 LEU A C 1
ATOM 2783 O O . LEU A 1 384 ? -10.983 6.984 -7.987 1.00 94.19 384 LEU A O 1
ATOM 2787 N N . ASP A 1 385 ? -9.526 8.415 -8.910 1.00 94.56 385 ASP A N 1
ATOM 2788 C CA . ASP A 1 385 ? -9.950 8.261 -10.310 1.00 94.56 385 ASP A CA 1
ATOM 2789 C C . ASP A 1 385 ? -9.188 7.084 -10.941 1.00 94.56 385 ASP A C 1
ATOM 2791 O O . ASP A 1 385 ? -7.982 7.246 -11.160 1.00 94.56 385 ASP A O 1
ATOM 2795 N N . PRO A 1 386 ? -9.833 5.934 -11.229 1.00 94.81 386 PRO A N 1
ATOM 2796 C CA . PRO A 1 386 ? -9.135 4.720 -11.657 1.00 94.81 386 PRO A CA 1
ATOM 2797 C C . PRO A 1 386 ? -8.274 4.923 -12.906 1.00 94.81 386 PRO A C 1
ATOM 2799 O O . PRO A 1 386 ? -7.142 4.451 -12.961 1.00 94.81 386 PRO A O 1
ATOM 2802 N N . GLN A 1 387 ? -8.746 5.726 -13.865 1.00 93.94 387 GLN A N 1
ATOM 2803 C CA . GLN A 1 387 ? -8.026 6.010 -15.111 1.00 93.94 387 GLN A CA 1
ATOM 2804 C C . GLN A 1 387 ? -6.768 6.867 -14.906 1.00 93.94 387 GLN A C 1
ATOM 2806 O O . GLN A 1 387 ? -5.996 7.047 -15.840 1.00 93.94 387 GLN A O 1
ATOM 2811 N N . ARG A 1 388 ? -6.545 7.420 -13.710 1.00 91.06 388 ARG A N 1
ATOM 2812 C CA . ARG A 1 388 ? -5.371 8.246 -13.381 1.00 91.06 388 ARG A CA 1
ATOM 2813 C C . ARG A 1 388 ? -4.480 7.628 -12.302 1.00 91.06 388 ARG A C 1
ATOM 2815 O O . ARG A 1 388 ? -3.575 8.309 -11.822 1.00 91.06 388 ARG A O 1
ATOM 2822 N N . MET A 1 389 ? -4.777 6.409 -11.858 1.00 90.75 389 MET A N 1
ATOM 2823 C CA . MET A 1 389 ? -4.018 5.745 -10.802 1.00 90.75 389 MET A CA 1
ATOM 2824 C C . MET A 1 389 ? -2.702 5.190 -11.333 1.00 90.75 389 MET A C 1
ATOM 2826 O O . MET A 1 389 ? -2.678 4.551 -12.384 1.00 90.75 389 MET A O 1
ATOM 2830 N N . SER A 1 390 ? -1.640 5.383 -10.550 1.00 86.31 390 SER A N 1
ATOM 2831 C CA . SER A 1 390 ? -0.297 4.902 -10.901 1.00 86.31 390 SER A CA 1
ATOM 2832 C C . SER A 1 390 ? 0.469 4.280 -9.743 1.00 86.31 390 SER A C 1
ATOM 2834 O O . SER A 1 390 ? 1.556 3.743 -9.943 1.00 86.31 390 SER A O 1
ATOM 2836 N N . TYR A 1 391 ? -0.079 4.353 -8.531 1.00 84.50 391 TYR A N 1
ATOM 2837 C CA . TYR A 1 391 ? 0.603 3.942 -7.314 1.00 84.50 391 TYR A CA 1
ATOM 2838 C C . TYR A 1 391 ? -0.128 2.784 -6.639 1.00 84.50 391 TYR A C 1
ATOM 2840 O O . TYR A 1 391 ? -1.357 2.717 -6.646 1.00 84.50 391 TYR A O 1
ATOM 2848 N N . LEU A 1 392 ? 0.637 1.890 -6.010 1.00 83.56 392 LEU A N 1
ATOM 2849 C CA . LEU A 1 392 ? 0.124 0.658 -5.408 1.00 83.56 392 LEU A CA 1
ATOM 2850 C C . LEU A 1 392 ? -0.958 0.907 -4.350 1.00 83.56 392 LEU A C 1
ATOM 2852 O O . LEU A 1 392 ? -1.955 0.189 -4.327 1.00 83.56 392 LEU A O 1
ATOM 2856 N N . GLN A 1 393 ? -0.802 1.935 -3.512 1.00 87.75 393 GLN A N 1
ATOM 2857 C CA . GLN A 1 393 ? -1.820 2.298 -2.525 1.00 87.75 393 GLN A CA 1
ATOM 2858 C C . GLN A 1 393 ? -3.132 2.745 -3.189 1.00 87.75 393 GLN A C 1
ATOM 2860 O O . GLN A 1 393 ? -4.209 2.385 -2.716 1.00 87.75 393 GLN A O 1
ATOM 2865 N N . ASP A 1 394 ? -3.062 3.452 -4.324 1.00 91.94 394 ASP A N 1
ATOM 2866 C CA . ASP A 1 394 ? -4.254 3.857 -5.076 1.00 91.94 394 ASP A CA 1
ATOM 2867 C C . ASP A 1 394 ? -4.963 2.613 -5.645 1.00 91.94 394 ASP A C 1
ATOM 2869 O O . ASP A 1 394 ? -6.183 2.490 -5.532 1.00 91.94 394 ASP A O 1
ATOM 2873 N N . PHE A 1 395 ? -4.200 1.642 -6.167 1.00 91.31 395 PHE A N 1
ATOM 2874 C CA . PHE A 1 395 ? -4.740 0.374 -6.668 1.00 91.31 395 PHE A CA 1
ATOM 2875 C C . PHE A 1 395 ? -5.369 -0.487 -5.567 1.00 91.31 395 PHE A C 1
ATOM 2877 O O . PHE A 1 395 ? -6.485 -0.968 -5.751 1.00 91.31 395 PHE A O 1
ATOM 2884 N N . ARG A 1 396 ? -4.721 -0.633 -4.399 1.00 90.12 396 ARG A N 1
ATOM 2885 C CA . ARG A 1 396 ? -5.289 -1.352 -3.237 1.00 90.12 396 ARG A CA 1
ATOM 2886 C C . ARG A 1 396 ? -6.625 -0.765 -2.799 1.00 90.12 396 ARG A C 1
ATOM 2888 O O . ARG A 1 396 ? -7.554 -1.507 -2.486 1.00 90.12 396 ARG A O 1
ATOM 2895 N N . LEU A 1 397 ? -6.739 0.563 -2.815 1.00 93.38 397 LEU A N 1
ATOM 2896 C CA . LEU A 1 397 ? -8.005 1.237 -2.558 1.00 93.38 397 LEU A CA 1
ATOM 2897 C C . LEU A 1 397 ? -9.031 0.930 -3.657 1.00 93.38 397 LEU A C 1
ATOM 2899 O O . LEU A 1 397 ? -10.167 0.575 -3.340 1.00 93.38 397 LEU A O 1
ATOM 2903 N N . ALA A 1 398 ? -8.640 1.031 -4.931 1.00 94.94 398 ALA A N 1
ATOM 2904 C CA . ALA A 1 398 ? -9.513 0.771 -6.075 1.00 94.94 398 ALA A CA 1
ATOM 2905 C C . ALA A 1 398 ? -10.107 -0.637 -6.061 1.00 94.94 398 ALA A C 1
ATOM 2907 O O . ALA A 1 398 ? -11.306 -0.779 -6.277 1.00 94.94 398 ALA A O 1
ATOM 2908 N N . TYR A 1 399 ? -9.307 -1.647 -5.714 1.00 93.00 399 TYR A N 1
ATOM 2909 C CA . TYR A 1 399 ? -9.748 -3.031 -5.534 1.00 93.00 399 TYR A CA 1
ATOM 2910 C C . TYR A 1 399 ? -10.858 -3.196 -4.482 1.00 93.00 399 TYR A C 1
ATOM 2912 O O . TYR A 1 399 ?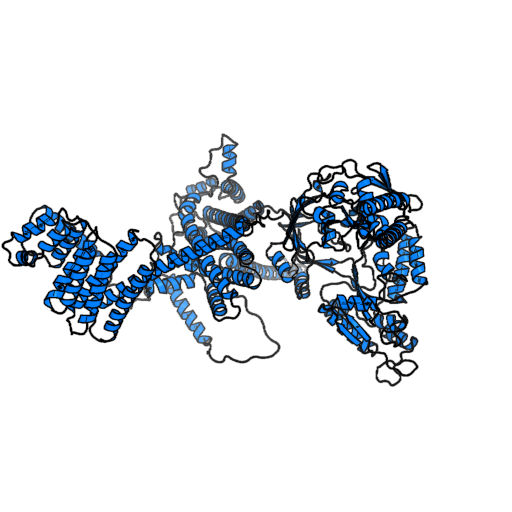 -11.587 -4.184 -4.505 1.00 93.00 399 TYR A O 1
ATOM 2920 N N . GLY A 1 400 ? -10.993 -2.249 -3.548 1.00 93.56 400 GLY A N 1
ATOM 2921 C CA . GLY A 1 400 ? -12.062 -2.234 -2.551 1.00 93.56 400 GLY A CA 1
ATOM 2922 C C . GLY A 1 400 ? -13.284 -1.395 -2.936 1.00 93.56 400 GLY A C 1
ATOM 2923 O O . GLY A 1 400 ? -14.385 -1.702 -2.482 1.00 93.56 400 GLY A O 1
ATOM 2924 N N . ILE A 1 401 ? -13.116 -0.333 -3.730 1.00 95.81 401 ILE A N 1
ATOM 2925 C CA . ILE A 1 401 ? -14.194 0.636 -4.016 1.00 95.81 401 ILE A CA 1
ATOM 2926 C C . ILE A 1 401 ? -14.748 0.551 -5.445 1.00 95.81 401 ILE A C 1
ATOM 2928 O O . ILE A 1 401 ? -15.819 1.081 -5.725 1.00 95.81 401 ILE A O 1
ATOM 2932 N N . PHE A 1 402 ? -14.073 -0.148 -6.348 1.00 96.88 402 PHE A N 1
ATOM 2933 C CA . PHE A 1 402 ? -14.532 -0.414 -7.708 1.00 96.88 402 PHE A CA 1
ATOM 2934 C C . PHE A 1 402 ? -14.439 -1.912 -8.010 1.00 96.88 402 PHE A C 1
ATOM 2936 O O . PHE A 1 402 ? -13.709 -2.650 -7.354 1.00 96.88 402 PHE A O 1
ATOM 2943 N N . GLU A 1 403 ? -15.185 -2.355 -9.015 1.00 95.31 403 GLU A N 1
ATOM 2944 C CA . GLU A 1 403 ? -15.129 -3.718 -9.541 1.00 95.31 403 GLU A CA 1
ATOM 2945 C C . GLU A 1 403 ? -15.023 -3.663 -11.072 1.00 95.31 403 GLU A C 1
ATOM 2947 O O . GLU A 1 403 ? -15.859 -3.045 -11.738 1.00 95.31 403 GLU A O 1
ATOM 2952 N N . GLY A 1 404 ? -13.978 -4.279 -11.630 1.00 95.50 404 GLY A N 1
ATOM 2953 C CA . GLY A 1 404 ? -13.785 -4.417 -13.075 1.00 95.50 404 GLY A CA 1
ATOM 2954 C C . GLY A 1 404 ? -14.638 -5.525 -13.689 1.00 95.50 404 GLY A C 1
ATOM 2955 O O . GLY A 1 404 ? -15.312 -6.277 -12.985 1.00 95.50 404 GLY A O 1
ATOM 2956 N N . LEU A 1 405 ? -14.582 -5.667 -15.019 1.00 97.38 405 LEU A N 1
ATOM 2957 C CA . LEU A 1 405 ? -15.250 -6.774 -15.727 1.00 97.38 405 LEU A CA 1
ATOM 2958 C C . LEU A 1 405 ? -14.761 -8.143 -15.228 1.00 97.38 405 LEU A C 1
ATOM 2960 O O . LEU A 1 405 ? -15.560 -9.068 -15.116 1.00 97.38 405 LEU A O 1
ATOM 2964 N N . ALA A 1 406 ? -13.482 -8.250 -14.873 1.00 95.44 406 ALA A N 1
ATOM 2965 C CA . ALA A 1 406 ? -12.883 -9.443 -14.291 1.00 95.44 406 ALA A CA 1
ATOM 2966 C C . ALA A 1 406 ? -12.106 -9.095 -13.011 1.00 95.44 406 ALA A C 1
ATOM 2968 O O . ALA A 1 406 ? -11.868 -7.922 -12.713 1.00 95.44 406 ALA A O 1
ATOM 2969 N N . ARG A 1 407 ? -11.722 -10.117 -12.247 1.00 92.12 407 ARG A N 1
ATOM 2970 C CA . ARG A 1 407 ? -10.888 -9.992 -11.042 1.00 92.12 407 ARG A CA 1
ATOM 2971 C C . ARG A 1 407 ? -9.887 -11.133 -10.975 1.00 92.12 407 ARG A C 1
ATOM 2973 O O . ARG A 1 407 ? -10.159 -12.203 -11.514 1.00 92.12 407 ARG A O 1
ATOM 2980 N N . TRP A 1 408 ? -8.771 -10.927 -10.291 1.00 90.44 408 TRP A N 1
ATOM 2981 C CA . TRP A 1 408 ? -7.847 -12.018 -9.998 1.00 90.44 408 TRP A CA 1
ATOM 2982 C C . TRP A 1 408 ? -8.355 -12.848 -8.822 1.00 90.44 408 TRP A C 1
ATOM 2984 O O . TRP A 1 408 ? -9.006 -12.332 -7.915 1.00 90.44 408 TRP A O 1
ATOM 2994 N N . ASP A 1 409 ? -8.040 -14.134 -8.830 1.00 87.75 409 ASP A N 1
ATOM 2995 C CA . ASP A 1 409 ? -8.029 -14.941 -7.618 1.00 87.75 409 ASP A CA 1
ATOM 2996 C C . ASP A 1 409 ? -6.776 -14.615 -6.789 1.00 87.75 409 ASP A C 1
ATOM 2998 O O . ASP A 1 409 ? -5.678 -14.512 -7.334 1.00 87.75 409 ASP A O 1
ATOM 3002 N N . ASN A 1 410 ? -6.928 -14.439 -5.475 1.00 81.31 410 ASN A N 1
ATOM 3003 C CA . ASN A 1 410 ? -5.856 -13.942 -4.607 1.00 81.31 410 ASN A CA 1
ATOM 3004 C C . ASN A 1 410 ? -4.676 -14.903 -4.426 1.00 81.31 410 ASN A C 1
ATOM 3006 O O . ASN A 1 410 ? -3.574 -14.450 -4.107 1.00 81.31 410 ASN A O 1
ATOM 3010 N N . ASP A 1 411 ? -4.878 -16.202 -4.627 1.00 80.19 411 ASP A N 1
ATOM 3011 C CA . ASP A 1 411 ? -3.844 -17.210 -4.396 1.00 80.19 411 ASP A CA 1
ATOM 3012 C C . ASP A 1 411 ? -3.208 -17.677 -5.706 1.00 80.19 411 ASP A C 1
ATOM 3014 O O . ASP A 1 411 ? -1.993 -17.862 -5.778 1.00 80.19 411 ASP A O 1
ATOM 3018 N N . THR A 1 412 ? -4.020 -17.856 -6.748 1.00 82.62 412 THR A N 1
ATOM 3019 C CA . THR A 1 412 ? -3.582 -18.382 -8.051 1.00 82.62 412 THR A CA 1
ATOM 3020 C C . THR A 1 412 ? -3.239 -17.291 -9.062 1.00 82.62 412 THR A C 1
ATOM 3022 O O . THR A 1 412 ? -2.501 -17.557 -10.007 1.00 82.62 412 THR A O 1
ATOM 3025 N N . MET A 1 413 ? -3.754 -16.070 -8.869 1.00 85.44 413 MET A N 1
ATOM 3026 C CA . MET A 1 413 ? -3.735 -14.974 -9.848 1.00 85.44 413 MET A CA 1
ATOM 3027 C C . MET A 1 413 ? -4.414 -15.300 -11.183 1.00 85.44 413 MET A C 1
ATOM 3029 O O . MET A 1 413 ? -4.240 -14.559 -12.153 1.00 85.44 413 MET A O 1
ATOM 3033 N N . ASP A 1 414 ? -5.219 -16.361 -11.241 1.00 86.31 414 ASP A N 1
ATOM 3034 C CA . ASP A 1 414 ? -6.053 -16.639 -12.403 1.00 86.31 414 ASP A CA 1
ATOM 3035 C C . ASP A 1 414 ? -7.146 -15.568 -12.520 1.00 86.31 414 ASP A C 1
ATOM 3037 O O . ASP A 1 414 ? -7.742 -15.137 -11.528 1.00 86.31 414 ASP A O 1
ATOM 3041 N N . VAL A 1 415 ? -7.422 -15.122 -13.746 1.00 89.75 415 VAL A N 1
ATOM 3042 C CA . VAL A 1 415 ? -8.465 -14.122 -13.996 1.00 89.75 415 VAL A CA 1
ATOM 3043 C C . VAL A 1 415 ? -9.833 -14.801 -14.040 1.00 89.75 415 VAL A C 1
ATOM 3045 O O . VAL A 1 415 ? -10.117 -15.620 -14.916 1.00 89.75 415 VAL A O 1
ATOM 3048 N N . GLY A 1 416 ? -10.696 -14.431 -13.098 1.00 91.69 416 GLY A N 1
ATOM 3049 C CA . GLY A 1 416 ? -12.048 -14.947 -12.933 1.00 91.69 416 GLY A CA 1
ATOM 3050 C C . GLY A 1 416 ? -13.149 -13.893 -13.123 1.00 91.69 416 GLY A C 1
ATOM 3051 O O . GLY A 1 416 ? -12.876 -12.698 -13.276 1.00 91.69 416 GLY A O 1
ATOM 3052 N N . PRO A 1 417 ? -14.422 -14.328 -13.109 1.00 93.94 417 PRO A N 1
ATOM 3053 C CA . PRO A 1 417 ? -15.575 -13.448 -13.272 1.00 93.94 417 PRO A CA 1
ATOM 3054 C C . PRO A 1 417 ? -15.717 -12.437 -12.125 1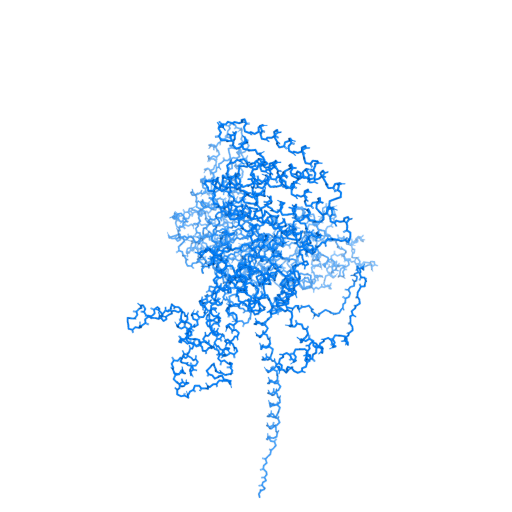.00 93.94 417 PRO A C 1
ATOM 3056 O O . PRO A 1 417 ? -15.466 -12.746 -10.955 1.00 93.94 417 PRO A O 1
ATOM 3059 N N . ALA A 1 418 ? -16.160 -11.232 -12.490 1.00 94.56 418 ALA A N 1
ATOM 3060 C CA . ALA A 1 418 ? -16.481 -10.122 -11.596 1.00 94.56 418 ALA A CA 1
ATOM 3061 C C . ALA A 1 418 ? -17.716 -9.376 -12.130 1.00 94.56 418 ALA A C 1
ATOM 3063 O O . ALA A 1 418 ? -18.813 -9.942 -12.096 1.00 94.56 418 ALA A O 1
ATOM 3064 N N . LEU A 1 419 ? -17.609 -8.127 -12.596 1.00 95.81 419 LEU A N 1
ATOM 3065 C CA . LEU A 1 419 ? -18.753 -7.416 -13.182 1.00 95.81 419 LEU A CA 1
ATOM 3066 C C . LEU A 1 419 ? -19.282 -8.132 -14.437 1.00 95.81 419 LEU A C 1
ATOM 3068 O O . LEU A 1 419 ? -20.491 -8.125 -14.662 1.00 95.81 419 LEU A O 1
ATOM 3072 N N . ALA A 1 420 ? -18.408 -8.798 -15.200 1.00 97.44 420 ALA A N 1
ATOM 3073 C CA . ALA A 1 420 ? -18.794 -9.775 -16.209 1.00 97.44 420 ALA A CA 1
ATOM 3074 C C . ALA A 1 420 ? -18.843 -11.181 -15.597 1.00 97.44 420 ALA A C 1
ATOM 3076 O O . ALA A 1 420 ? -17.856 -11.658 -15.029 1.00 97.44 420 ALA A O 1
ATOM 3077 N N . HIS A 1 421 ? -19.981 -11.867 -15.727 1.00 95.19 421 HIS A N 1
ATOM 3078 C CA . HIS A 1 421 ? -20.108 -13.251 -15.251 1.00 95.19 421 HIS A CA 1
ATOM 3079 C C . HIS A 1 421 ? -19.516 -14.269 -16.230 1.00 95.19 421 HIS A C 1
ATOM 3081 O O . HIS A 1 421 ? -19.258 -15.410 -15.850 1.00 95.19 421 HIS A O 1
ATOM 3087 N N . SER A 1 422 ? -19.348 -13.885 -17.497 1.00 96.94 422 SER A N 1
ATOM 3088 C CA . SER A 1 422 ? -18.730 -14.707 -18.538 1.00 96.94 422 SER A CA 1
ATOM 3089 C C . SER A 1 422 ? -18.256 -13.846 -19.706 1.00 96.94 422 SER A C 1
ATOM 3091 O O . SER A 1 422 ? -18.659 -12.686 -19.839 1.00 96.94 422 SER A O 1
ATOM 3093 N N . TRP A 1 423 ? -17.414 -14.425 -20.559 1.00 97.44 423 TRP A N 1
ATOM 3094 C CA . TRP A 1 423 ? -16.989 -13.823 -21.814 1.00 97.44 423 TRP A CA 1
ATOM 3095 C C . TRP A 1 423 ? -16.727 -14.890 -22.875 1.00 97.44 423 TRP A C 1
ATOM 3097 O O . TRP A 1 423 ? -16.305 -16.003 -22.558 1.00 97.44 423 TRP A O 1
ATOM 3107 N N . ASP A 1 424 ? -16.938 -14.519 -24.133 1.00 96.56 424 ASP A N 1
ATOM 3108 C CA . ASP A 1 424 ? -16.560 -15.313 -25.298 1.00 96.56 424 ASP A CA 1
ATOM 3109 C C . ASP A 1 424 ? -15.305 -14.730 -25.948 1.00 96.56 424 ASP A C 1
ATOM 3111 O O . ASP A 1 424 ? -15.162 -13.510 -26.058 1.00 96.56 424 ASP A O 1
ATOM 3115 N N . VAL A 1 425 ? -14.422 -15.607 -26.427 1.00 94.69 425 VAL A N 1
ATOM 3116 C CA . VAL A 1 425 ? -13.237 -15.234 -27.209 1.00 94.69 425 VAL A CA 1
ATOM 3117 C C . VAL A 1 425 ? -13.352 -15.852 -28.597 1.00 94.69 425 VAL A C 1
ATOM 3119 O O . VAL A 1 425 ? -13.581 -17.054 -28.747 1.00 94.69 425 VAL A O 1
ATOM 3122 N N . SER A 1 426 ? -13.207 -15.022 -29.623 1.00 93.75 426 SER A N 1
ATOM 3123 C CA . SER A 1 426 ? -13.164 -15.451 -31.025 1.00 93.75 426 SER A CA 1
ATOM 3124 C C . SER A 1 426 ? -12.043 -16.464 -31.294 1.00 93.75 426 SER A C 1
ATOM 3126 O O . SER A 1 426 ? -11.012 -16.488 -30.625 1.00 93.75 426 SER A O 1
ATOM 3128 N N . GLY A 1 427 ? -12.210 -17.298 -32.327 1.00 86.00 427 GLY A N 1
ATOM 3129 C CA . GLY A 1 427 ? -11.242 -18.354 -32.655 1.00 86.00 427 GLY A CA 1
ATOM 3130 C C . GLY A 1 427 ? -9.858 -17.858 -33.101 1.00 86.00 427 GLY A C 1
ATOM 3131 O O . GLY A 1 427 ? -8.915 -18.648 -33.148 1.00 86.00 427 GLY A O 1
ATOM 3132 N N . ASP A 1 428 ? -9.717 -16.575 -33.448 1.00 85.75 428 ASP A N 1
ATOM 3133 C CA . ASP A 1 428 ? -8.422 -15.950 -33.720 1.00 85.75 428 ASP A CA 1
ATOM 3134 C C . ASP A 1 428 ? -7.824 -15.209 -32.515 1.00 85.75 428 ASP A C 1
ATOM 3136 O O . ASP A 1 428 ? -6.662 -14.819 -32.599 1.00 85.75 428 ASP A O 1
ATOM 3140 N N . GLY A 1 429 ? -8.557 -15.090 -31.403 1.00 86.81 429 GLY A N 1
ATOM 3141 C CA . GLY A 1 429 ? -8.104 -14.453 -30.167 1.00 86.81 429 GLY A CA 1
ATOM 3142 C C . GLY A 1 429 ? -8.097 -12.924 -30.201 1.00 86.81 429 GLY A C 1
ATOM 3143 O O . GLY A 1 429 ? -7.483 -12.316 -29.329 1.00 86.81 429 GLY A O 1
ATOM 3144 N N . THR A 1 430 ? -8.721 -12.297 -31.203 1.00 92.44 430 THR A N 1
ATOM 3145 C CA . THR A 1 430 ? -8.693 -10.832 -31.378 1.00 92.44 430 THR A CA 1
ATOM 3146 C C . THR A 1 430 ? -9.971 -10.137 -30.928 1.00 92.44 430 THR A C 1
ATOM 3148 O O . THR A 1 430 ? -9.948 -8.950 -30.636 1.00 92.44 430 THR A O 1
ATOM 3151 N N . GLU A 1 431 ? -11.082 -10.856 -30.825 1.00 96.12 431 GLU A N 1
ATOM 3152 C CA . GLU A 1 431 ? -12.361 -10.323 -30.353 1.00 96.12 431 GLU A CA 1
ATOM 3153 C C . GLU A 1 431 ? -12.812 -11.001 -29.055 1.00 96.12 431 GLU A C 1
ATOM 3155 O O . GLU A 1 431 ? -12.816 -12.234 -28.969 1.00 96.12 431 GLU A O 1
ATOM 3160 N N . TYR A 1 432 ? -13.211 -10.176 -28.084 1.00 97.50 432 TYR A N 1
ATOM 3161 C CA . TYR A 1 432 ? -13.741 -10.550 -26.773 1.00 97.50 432 TYR A CA 1
ATOM 3162 C C . TYR A 1 432 ? -15.151 -9.976 -26.615 1.00 97.50 432 TYR A C 1
ATOM 3164 O O . TYR A 1 432 ? -15.370 -8.796 -26.882 1.00 97.50 432 TYR A O 1
ATOM 3172 N N . THR A 1 433 ? -16.109 -10.782 -26.161 1.00 98.25 433 THR A N 1
ATOM 3173 C CA . THR A 1 433 ? -17.464 -10.315 -25.818 1.00 98.25 433 THR A CA 1
ATOM 3174 C C . THR A 1 433 ? -17.739 -10.602 -24.351 1.00 98.25 433 THR A C 1
ATOM 3176 O O . THR A 1 433 ? -17.747 -11.761 -23.956 1.00 98.25 433 THR A O 1
ATOM 3179 N N . PHE A 1 434 ? -17.951 -9.561 -23.551 1.00 98.50 434 PHE A N 1
ATOM 3180 C CA . PHE A 1 434 ? -18.210 -9.637 -22.115 1.00 98.50 434 PHE A CA 1
ATOM 3181 C C . PHE A 1 434 ? -19.704 -9.506 -21.826 1.00 98.50 434 PHE A C 1
ATOM 3183 O O . PHE A 1 434 ? -20.353 -8.591 -22.338 1.00 98.50 434 PHE A O 1
ATOM 3190 N N . TYR A 1 435 ? -20.210 -10.378 -20.954 1.00 98.25 435 TYR A N 1
ATOM 3191 C CA . TYR A 1 435 ? -21.599 -10.382 -20.498 1.00 98.25 435 TYR A CA 1
ATOM 3192 C C . TYR A 1 435 ? -21.658 -9.959 -19.028 1.00 98.25 435 TYR A C 1
ATOM 3194 O O . TYR A 1 435 ? -21.154 -10.663 -18.144 1.00 98.25 435 TYR A O 1
ATOM 3202 N N . LEU A 1 436 ? -22.216 -8.774 -18.781 1.00 97.50 436 LEU A N 1
ATOM 3203 C CA . LEU A 1 436 ? -22.314 -8.143 -17.467 1.00 97.50 436 LEU A CA 1
ATOM 3204 C C . LEU A 1 436 ? -23.440 -8.760 -16.635 1.00 97.50 436 LEU A C 1
ATOM 3206 O O . LEU A 1 436 ? -24.390 -9.336 -17.156 1.00 97.50 436 LEU A O 1
ATOM 3210 N N . VAL A 1 437 ? -23.332 -8.635 -15.315 1.00 94.12 437 VAL A N 1
ATOM 3211 C CA . VAL A 1 437 ? -24.375 -9.092 -14.391 1.00 94.12 437 VAL A CA 1
ATOM 3212 C C . VAL A 1 437 ? -25.538 -8.093 -14.329 1.00 94.12 437 VAL A C 1
ATOM 3214 O O . VAL A 1 437 ? -25.337 -6.926 -14.002 1.00 94.12 437 VAL A O 1
ATOM 3217 N N . ASP A 1 438 ? -26.764 -8.573 -14.554 1.00 89.56 438 ASP A N 1
ATOM 3218 C CA . ASP A 1 438 ? -27.995 -7.760 -14.622 1.00 89.56 438 ASP A CA 1
ATOM 3219 C C . ASP A 1 438 ? -28.327 -6.971 -13.333 1.00 89.56 438 ASP A C 1
ATOM 3221 O O . ASP A 1 438 ? -28.981 -5.917 -13.352 1.00 89.56 438 ASP A O 1
ATOM 3225 N N . ASP A 1 439 ? -27.917 -7.482 -12.171 1.00 90.94 439 ASP A N 1
ATOM 3226 C CA . ASP A 1 439 ? -28.194 -6.880 -10.864 1.00 90.94 439 ASP A CA 1
ATOM 3227 C C . ASP A 1 439 ? -27.062 -5.985 -10.338 1.00 90.94 439 ASP A C 1
ATOM 3229 O O . ASP A 1 439 ? -27.186 -5.440 -9.243 1.00 90.94 439 ASP A O 1
ATOM 3233 N N . ALA A 1 440 ? -26.005 -5.748 -11.125 1.00 95.00 440 ALA A N 1
ATOM 3234 C CA . ALA A 1 440 ? -24.923 -4.855 -10.731 1.00 95.00 440 ALA A CA 1
ATOM 3235 C C . ALA A 1 440 ? -25.436 -3.418 -10.529 1.00 95.00 440 ALA A C 1
ATOM 3237 O O . ALA A 1 440 ? -26.139 -2.855 -11.380 1.00 95.00 440 ALA A O 1
ATOM 3238 N N . ARG A 1 441 ? -25.094 -2.813 -9.385 1.00 96.75 441 ARG A N 1
ATOM 3239 C CA . ARG A 1 441 ? -25.490 -1.447 -9.020 1.00 96.75 441 ARG A CA 1
ATOM 3240 C C . ARG A 1 441 ? -24.291 -0.603 -8.610 1.00 96.75 441 ARG A C 1
ATOM 3242 O O . ARG A 1 441 ? -23.371 -1.056 -7.934 1.00 96.75 441 ARG A O 1
ATOM 3249 N N . TRP A 1 442 ? -24.350 0.660 -9.000 1.00 98.06 442 TRP A N 1
ATOM 3250 C CA . TRP A 1 442 ? -23.554 1.733 -8.434 1.00 98.06 442 TRP A CA 1
ATOM 3251 C C . TRP A 1 442 ? -24.019 2.036 -7.003 1.00 98.06 442 TRP A C 1
ATOM 3253 O O . TRP A 1 442 ? -25.173 1.814 -6.647 1.00 98.06 442 TRP A O 1
ATOM 3263 N N . SER A 1 443 ? -23.159 2.641 -6.188 1.00 96.94 443 SER A N 1
ATOM 3264 C CA . SER A 1 443 ? -23.430 2.987 -4.784 1.00 96.94 443 SER A CA 1
ATOM 3265 C C . SER A 1 443 ? -24.555 4.011 -4.580 1.00 96.94 443 SER A C 1
ATOM 3267 O O . SER A 1 443 ? -24.941 4.297 -3.450 1.00 96.94 443 SER A O 1
ATOM 3269 N N . ASN A 1 444 ? -25.063 4.604 -5.663 1.00 96.00 444 ASN A N 1
ATOM 3270 C CA . ASN A 1 444 ? -26.237 5.476 -5.684 1.00 96.00 444 ASN A CA 1
ATOM 3271 C C . ASN A 1 444 ? -27.528 4.744 -6.122 1.00 96.00 444 ASN A C 1
ATOM 3273 O O . ASN A 1 444 ? -28.557 5.400 -6.290 1.00 96.00 444 ASN A O 1
ATOM 3277 N N . GLY A 1 445 ? -27.468 3.428 -6.347 1.00 95.88 445 GLY A N 1
ATOM 3278 C CA . GLY A 1 445 ? -28.569 2.574 -6.795 1.00 95.88 445 GLY A CA 1
ATOM 3279 C C . GLY A 1 445 ? -28.786 2.516 -8.315 1.00 95.88 445 GLY A C 1
ATOM 3280 O O . GLY A 1 445 ? -29.683 1.805 -8.766 1.00 95.88 445 GLY A O 1
ATOM 3281 N N . ALA A 1 446 ? -28.009 3.244 -9.127 1.00 97.06 446 ALA A N 1
ATOM 3282 C CA . ALA A 1 446 ? -28.106 3.165 -10.588 1.00 97.06 446 ALA A CA 1
ATOM 3283 C C . ALA A 1 446 ? -27.567 1.815 -11.111 1.00 97.06 446 ALA A C 1
ATOM 3285 O O . ALA A 1 446 ? -26.632 1.276 -10.517 1.00 97.06 446 ALA A O 1
ATOM 3286 N N . PRO A 1 447 ? -28.113 1.250 -12.205 1.00 97.25 447 PRO A N 1
ATOM 3287 C CA . PRO A 1 447 ? -27.540 0.057 -12.827 1.00 97.25 447 PRO A CA 1
ATOM 3288 C C . PRO A 1 447 ? -26.142 0.347 -13.388 1.00 97.25 447 PRO A C 1
ATOM 3290 O O . PRO A 1 447 ? -25.912 1.430 -13.923 1.00 97.25 447 PRO A O 1
ATOM 3293 N N . VAL A 1 448 ? -25.226 -0.616 -13.264 1.00 97.81 448 VAL A N 1
ATOM 3294 C CA . VAL A 1 448 ? -23.930 -0.579 -13.961 1.00 97.81 448 VAL A CA 1
ATOM 3295 C C . VAL A 1 448 ? -24.126 -1.149 -15.361 1.00 97.81 448 VAL A C 1
ATOM 3297 O O . VAL A 1 448 ? -24.683 -2.236 -15.495 1.00 97.81 448 VAL A O 1
ATOM 3300 N N . THR A 1 449 ? -23.679 -0.433 -16.392 1.00 97.75 449 THR A N 1
ATOM 3301 C CA . THR A 1 449 ? -23.905 -0.811 -17.797 1.00 97.75 449 THR A CA 1
ATOM 3302 C C . THR A 1 449 ? -22.602 -0.973 -18.578 1.00 97.75 449 THR A C 1
ATOM 3304 O O . THR A 1 449 ? -21.554 -0.447 -18.201 1.00 97.75 449 THR A O 1
ATOM 3307 N N . ALA A 1 450 ? -22.666 -1.647 -19.728 1.00 97.88 450 ALA A N 1
ATOM 3308 C CA . ALA A 1 450 ? -21.566 -1.700 -20.691 1.00 97.88 450 ALA A CA 1
ATOM 3309 C C . ALA A 1 450 ? -21.183 -0.297 -21.212 1.00 97.88 450 ALA A C 1
ATOM 3311 O O . ALA A 1 450 ? -20.018 -0.054 -21.536 1.00 97.88 450 ALA A O 1
ATOM 3312 N N . GLY A 1 451 ? -22.134 0.646 -21.222 1.00 97.75 451 GLY A N 1
ATOM 3313 C CA . GLY A 1 451 ? -21.893 2.058 -21.526 1.00 97.75 451 GLY A CA 1
ATOM 3314 C C . GLY A 1 451 ? -20.927 2.730 -20.546 1.00 97.75 451 GLY A C 1
ATOM 3315 O O . GLY A 1 451 ? -20.003 3.411 -20.986 1.00 97.75 451 GLY A O 1
ATOM 3316 N N . ASP A 1 452 ? -21.062 2.466 -19.241 1.00 98.12 452 ASP A N 1
ATOM 3317 C CA . ASP A 1 452 ? -20.155 3.012 -18.217 1.00 98.12 452 ASP A CA 1
ATOM 3318 C C . ASP A 1 452 ? -18.705 2.534 -18.421 1.00 98.12 452 ASP A C 1
ATOM 3320 O O . ASP A 1 452 ? -17.747 3.284 -18.210 1.00 98.12 452 ASP A O 1
ATOM 3324 N N . VAL A 1 453 ? -18.532 1.280 -18.858 1.00 98.06 453 VAL A N 1
ATOM 3325 C CA . VAL A 1 453 ? -17.214 0.701 -19.163 1.00 98.06 453 VAL A CA 1
ATOM 3326 C C . VAL A 1 453 ? -16.613 1.365 -20.402 1.00 98.06 453 VAL A C 1
ATOM 3328 O O . VAL A 1 453 ? -15.478 1.840 -20.359 1.00 98.06 453 VAL A O 1
ATOM 3331 N N . ALA A 1 454 ? -17.382 1.459 -21.491 1.00 97.81 454 ALA A N 1
ATOM 3332 C CA . ALA A 1 454 ? -16.935 2.105 -22.723 1.00 97.81 454 ALA A CA 1
ATOM 3333 C C . ALA A 1 454 ? -16.566 3.582 -22.497 1.00 97.81 454 ALA A C 1
ATOM 3335 O O . ALA A 1 454 ? -15.536 4.046 -22.991 1.00 97.81 454 ALA A O 1
ATOM 3336 N N . TYR A 1 455 ? -17.354 4.299 -21.691 1.00 97.00 455 TYR A N 1
ATOM 3337 C CA . TYR A 1 455 ? -17.073 5.670 -21.272 1.00 97.00 455 TYR A CA 1
ATOM 3338 C C . TYR A 1 455 ? -15.757 5.778 -20.486 1.00 97.00 455 TYR A C 1
ATOM 3340 O O . TYR A 1 455 ? -14.918 6.639 -20.774 1.00 97.00 455 TYR A O 1
ATOM 3348 N N . ALA A 1 456 ? -15.533 4.890 -19.512 1.00 96.75 456 ALA A N 1
ATOM 3349 C CA . ALA A 1 456 ? -14.303 4.868 -18.724 1.00 96.75 456 ALA A CA 1
ATOM 3350 C C . ALA A 1 456 ? -13.061 4.637 -19.600 1.00 96.75 456 ALA A C 1
ATOM 3352 O O . ALA A 1 456 ? -12.053 5.330 -19.446 1.00 96.75 456 ALA A O 1
ATOM 3353 N N . TRP A 1 457 ? -13.143 3.718 -20.562 1.00 97.12 457 TRP A N 1
ATOM 3354 C CA . TRP A 1 457 ? -12.034 3.414 -21.468 1.00 97.12 457 TRP A CA 1
ATOM 3355 C C . TRP A 1 457 ? -11.791 4.537 -22.470 1.00 97.12 457 TRP A C 1
ATOM 3357 O O . TRP A 1 457 ? -10.643 4.902 -22.716 1.00 97.12 457 TRP A O 1
ATOM 3367 N N . GLN A 1 458 ? -12.850 5.171 -22.978 1.00 95.69 458 GLN A N 1
ATOM 3368 C CA . GLN A 1 458 ? -12.713 6.386 -23.773 1.00 95.69 458 GLN A CA 1
ATOM 3369 C C . GLN A 1 458 ? -11.957 7.469 -22.997 1.00 95.69 458 GLN A C 1
ATOM 3371 O O . GLN A 1 458 ? -11.051 8.104 -23.539 1.00 95.69 458 GLN A O 1
ATOM 3376 N N . ARG A 1 459 ? -12.294 7.669 -21.716 1.00 94.31 459 ARG A N 1
ATOM 3377 C CA . ARG A 1 459 ? -11.577 8.611 -20.848 1.00 94.31 459 ARG A CA 1
ATOM 3378 C C . ARG A 1 459 ? -10.107 8.252 -20.675 1.00 94.31 459 ARG A C 1
ATOM 3380 O O . ARG A 1 459 ? -9.288 9.167 -20.669 1.00 94.31 459 ARG A O 1
ATOM 3387 N N . ALA A 1 460 ? -9.779 6.971 -20.550 1.00 93.81 460 ALA A N 1
ATOM 3388 C CA . ALA A 1 460 ? -8.399 6.509 -20.428 1.00 93.81 460 ALA A CA 1
ATOM 3389 C C . ALA A 1 460 ? -7.584 6.721 -21.715 1.00 93.81 460 ALA A C 1
ATOM 3391 O O . ALA A 1 460 ? -6.402 7.031 -21.644 1.00 93.81 460 ALA A O 1
ATOM 3392 N N . ILE A 1 461 ? -8.218 6.585 -22.885 1.00 95.19 461 ILE A N 1
ATOM 3393 C CA . ILE A 1 461 ? -7.570 6.735 -24.199 1.00 95.19 461 ILE A CA 1
ATOM 3394 C C . ILE A 1 461 ? -7.465 8.214 -24.617 1.00 95.19 461 ILE A C 1
ATOM 3396 O O . ILE A 1 461 ? -6.663 8.566 -25.476 1.00 95.19 461 ILE A O 1
ATOM 3400 N N . MET A 1 462 ? -8.257 9.127 -24.052 1.00 92.19 462 MET A N 1
ATOM 3401 C CA . MET A 1 462 ? -8.146 10.542 -24.412 1.00 92.19 462 MET A CA 1
ATOM 3402 C C . MET A 1 462 ? -6.805 11.150 -23.951 1.00 92.19 462 MET A C 1
ATOM 3404 O O . MET A 1 462 ? -6.522 11.140 -22.755 1.00 92.19 462 MET A O 1
ATOM 3408 N N . PRO A 1 463 ? -6.025 11.814 -24.832 1.00 91.31 463 PRO A N 1
ATOM 3409 C CA . PRO A 1 463 ? -4.810 12.533 -24.424 1.00 91.31 463 PRO A CA 1
ATOM 3410 C C . PRO A 1 463 ? -5.098 13.670 -23.428 1.00 91.31 463 PRO A C 1
ATOM 3412 O O . PRO A 1 463 ? -4.209 14.114 -22.703 1.00 91.31 463 PRO A O 1
ATOM 3415 N N . ASP A 1 464 ? -6.348 14.131 -23.373 1.00 87.94 464 ASP A N 1
ATOM 3416 C CA . ASP A 1 464 ? -6.852 15.173 -22.485 1.00 87.94 464 ASP A CA 1
ATOM 3417 C C . ASP A 1 464 ? -6.714 14.813 -20.989 1.00 87.94 464 ASP A C 1
ATOM 3419 O O . ASP A 1 464 ? -6.550 15.700 -20.149 1.00 87.94 464 ASP A O 1
ATOM 3423 N N . THR A 1 465 ? -6.793 13.525 -20.633 1.00 75.19 465 THR A N 1
ATOM 3424 C CA . THR A 1 465 ? -6.865 13.069 -19.234 1.00 75.19 465 THR A CA 1
ATOM 3425 C C . THR A 1 465 ? -5.498 12.771 -18.619 1.00 75.19 465 THR A C 1
ATOM 3427 O O . THR A 1 465 ? -5.439 12.560 -17.411 1.00 75.19 465 THR A O 1
ATOM 3430 N N . ALA A 1 466 ? -4.397 12.836 -19.379 1.00 69.81 466 ALA A N 1
ATOM 3431 C CA . ALA A 1 466 ? -3.029 12.585 -18.898 1.00 69.81 466 ALA A CA 1
ATOM 3432 C C . ALA A 1 466 ? -2.907 11.306 -18.037 1.00 69.81 466 ALA A C 1
ATOM 3434 O O . ALA A 1 466 ? -2.294 11.331 -16.970 1.00 69.81 466 ALA A O 1
ATOM 3435 N N . ALA A 1 467 ? -3.555 10.221 -18.467 1.00 82.88 467 ALA A N 1
ATOM 3436 C CA . ALA A 1 467 ? -3.492 8.923 -17.810 1.00 82.88 467 ALA A CA 1
ATOM 3437 C C . ALA A 1 467 ? -2.143 8.244 -18.091 1.00 82.88 467 ALA A C 1
ATOM 3439 O O . ALA A 1 467 ? -1.795 8.023 -19.254 1.00 82.88 467 ALA A O 1
ATOM 3440 N N . ASP A 1 468 ? -1.406 7.871 -17.041 1.00 81.38 468 ASP A N 1
ATOM 3441 C CA . ASP A 1 468 ? -0.078 7.249 -17.176 1.00 81.38 468 ASP A CA 1
ATOM 3442 C C . ASP A 1 468 ? -0.137 5.892 -17.910 1.00 81.38 468 ASP A C 1
ATOM 3444 O O . ASP A 1 468 ? 0.812 5.530 -18.599 1.00 81.38 468 ASP A O 1
ATOM 3448 N N . TYR A 1 469 ? -1.277 5.190 -17.838 1.00 88.38 469 TYR A N 1
ATOM 3449 C CA . TYR A 1 469 ? -1.511 3.879 -18.465 1.00 88.38 469 TYR A CA 1
ATOM 3450 C C . TYR A 1 469 ? -2.305 3.926 -19.782 1.00 88.38 469 TYR A C 1
ATOM 3452 O O . TYR A 1 469 ? -2.841 2.906 -20.218 1.00 88.38 469 TYR A O 1
ATOM 3460 N N . SER A 1 470 ? -2.389 5.086 -20.447 1.00 89.94 470 SER A N 1
ATOM 3461 C CA . SER A 1 470 ? -3.111 5.220 -21.733 1.00 89.94 470 SER A CA 1
ATOM 3462 C C . SER A 1 470 ? -2.626 4.212 -22.789 1.00 89.94 470 SER A C 1
ATOM 3464 O O . SER A 1 470 ? -3.409 3.707 -23.589 1.00 89.94 470 SER A O 1
ATOM 3466 N N . ASN A 1 471 ? -1.331 3.886 -22.771 1.00 87.50 471 ASN A N 1
ATOM 3467 C CA . ASN A 1 471 ? -0.691 2.956 -23.699 1.00 87.50 471 ASN A CA 1
ATOM 3468 C C . ASN A 1 471 ? -1.190 1.508 -23.575 1.00 87.50 471 ASN A C 1
ATOM 3470 O O . ASN A 1 471 ? -1.186 0.796 -24.576 1.00 87.50 471 ASN A O 1
ATOM 3474 N N . LEU A 1 472 ? -1.660 1.069 -22.401 1.00 89.25 472 LEU A N 1
ATOM 3475 C CA . LEU A 1 472 ? -2.214 -0.284 -22.243 1.00 89.25 472 LEU A CA 1
ATOM 3476 C C . LEU A 1 472 ? -3.480 -0.482 -23.090 1.00 89.25 472 LEU A C 1
ATOM 3478 O O . LEU A 1 472 ? -3.759 -1.586 -23.555 1.00 89.25 472 LEU A O 1
ATOM 3482 N N . PHE A 1 473 ? -4.220 0.598 -23.353 1.00 94.19 473 PHE A N 1
ATOM 3483 C CA . PHE A 1 473 ? -5.416 0.569 -24.191 1.00 94.19 473 PHE A CA 1
ATOM 3484 C C . PHE A 1 473 ? -5.100 0.516 -25.691 1.00 94.19 473 PHE A C 1
ATOM 3486 O O . PHE A 1 473 ? -5.997 0.229 -26.477 1.00 94.19 473 PHE A O 1
ATOM 3493 N N . TYR A 1 474 ? -3.851 0.740 -26.120 1.00 92.69 474 TYR A N 1
ATOM 3494 C CA . TYR A 1 474 ? -3.471 0.711 -27.544 1.00 92.69 474 TYR A CA 1
ATOM 3495 C C . TYR A 1 474 ? -3.517 -0.688 -28.162 1.00 92.69 474 TYR A C 1
ATOM 3497 O O . TYR A 1 474 ? -3.486 -0.829 -29.382 1.00 92.69 474 TYR A O 1
ATOM 3505 N N . LEU A 1 475 ? -3.651 -1.722 -27.329 1.00 91.56 475 LEU A N 1
ATOM 3506 C CA . LEU A 1 475 ? -3.962 -3.070 -27.783 1.00 91.56 475 LEU A CA 1
ATOM 3507 C C . LEU A 1 475 ? -5.368 -3.167 -28.406 1.00 91.56 475 LEU A C 1
ATOM 3509 O O . LEU A 1 475 ? -5.599 -4.041 -29.240 1.00 91.56 475 LEU A O 1
ATOM 3513 N N . ILE A 1 476 ? -6.290 -2.272 -28.038 1.00 96.94 476 ILE A N 1
ATOM 3514 C CA . ILE A 1 476 ? -7.626 -2.178 -28.631 1.00 96.94 476 ILE A CA 1
ATOM 3515 C C . ILE A 1 476 ? -7.505 -1.558 -30.025 1.00 96.94 476 ILE A C 1
ATOM 3517 O O . ILE A 1 476 ? -6.854 -0.527 -30.216 1.00 96.94 476 ILE A O 1
ATOM 3521 N N . GLU A 1 477 ? -8.156 -2.182 -31.005 1.00 97.81 477 GLU A N 1
ATOM 3522 C CA . GLU A 1 477 ? -8.148 -1.752 -32.400 1.00 97.81 477 GLU A CA 1
ATOM 3523 C C . GLU A 1 477 ? -8.480 -0.253 -32.510 1.00 97.81 477 GLU A C 1
ATOM 3525 O O . GLU A 1 477 ? -9.476 0.216 -31.967 1.00 97.81 477 GLU A O 1
ATOM 3530 N N . GLY A 1 478 ? -7.611 0.518 -33.171 1.00 97.19 478 GLY A N 1
ATOM 3531 C CA . GLY A 1 478 ? -7.813 1.948 -33.428 1.00 97.19 478 GLY A CA 1
ATOM 3532 C C . GLY A 1 478 ? -7.612 2.908 -32.244 1.00 97.19 478 GLY A C 1
ATOM 3533 O O . GLY A 1 478 ? -7.637 4.120 -32.468 1.00 97.19 478 GLY A O 1
ATOM 3534 N N . ALA A 1 479 ? -7.343 2.429 -31.023 1.00 96.94 479 ALA A N 1
ATOM 3535 C CA . ALA A 1 479 ? -7.153 3.287 -29.846 1.00 96.94 479 ALA A CA 1
ATOM 3536 C C . ALA A 1 479 ? -5.947 4.241 -29.969 1.00 96.94 479 ALA A C 1
ATOM 3538 O O . ALA A 1 479 ? -6.091 5.442 -29.738 1.00 96.94 479 ALA A O 1
ATOM 3539 N N . GLU A 1 480 ? -4.778 3.748 -30.398 1.00 95.50 480 GLU A N 1
ATOM 3540 C CA . GLU A 1 480 ? -3.589 4.592 -30.623 1.00 95.50 480 GLU A CA 1
ATOM 3541 C C . GLU A 1 480 ? -3.836 5.634 -31.728 1.00 95.50 480 GLU A C 1
ATOM 3543 O O . GLU A 1 480 ? -3.486 6.810 -31.594 1.00 95.50 480 GLU A O 1
ATOM 3548 N N . GLY A 1 481 ? -4.503 5.219 -32.810 1.00 96.56 481 GLY A N 1
ATOM 3549 C CA . GLY A 1 481 ? -4.874 6.104 -33.912 1.00 96.56 481 GLY A CA 1
ATOM 3550 C C . GLY A 1 481 ? -5.824 7.217 -33.469 1.00 96.56 481 GLY A C 1
ATOM 3551 O O . GLY A 1 481 ? -5.640 8.371 -33.855 1.00 96.56 481 GLY A O 1
ATOM 3552 N N . PHE A 1 482 ? -6.803 6.897 -32.619 1.00 97.19 482 PHE A N 1
ATOM 3553 C CA . PHE A 1 482 ? -7.700 7.881 -32.019 1.00 97.19 482 PHE A CA 1
ATOM 3554 C C . PHE A 1 482 ? -6.956 8.839 -31.076 1.00 97.19 482 PHE A C 1
ATOM 3556 O O . PHE A 1 482 ? -7.164 10.051 -31.165 1.00 97.19 482 PHE A O 1
ATOM 3563 N N . PHE A 1 483 ? -6.049 8.336 -30.228 1.00 95.69 483 PHE A N 1
ATOM 3564 C CA . PHE A 1 483 ? -5.210 9.171 -29.358 1.00 95.69 483 PHE A CA 1
ATOM 3565 C C . PHE A 1 483 ? -4.411 10.193 -30.180 1.00 95.69 483 PHE A C 1
ATOM 3567 O O . PHE A 1 483 ? -4.451 11.396 -29.903 1.00 95.69 483 PHE A O 1
ATOM 3574 N N . ALA A 1 484 ? -3.715 9.727 -31.224 1.00 95.62 484 ALA A N 1
ATOM 3575 C CA . ALA A 1 484 ? -2.925 10.577 -32.111 1.00 95.62 484 ALA A CA 1
ATOM 3576 C C . ALA A 1 484 ? -3.800 11.602 -32.847 1.00 95.62 484 ALA A C 1
ATOM 3578 O O . ALA A 1 484 ? -3.481 12.791 -32.850 1.00 95.62 484 ALA A O 1
ATOM 3579 N N . TRP A 1 485 ? -4.940 11.165 -33.396 1.00 97.06 485 TRP A N 1
ATOM 3580 C CA . TRP A 1 485 ? -5.906 12.051 -34.045 1.00 97.06 485 TRP A CA 1
ATOM 3581 C C . TRP A 1 485 ? -6.401 13.144 -33.092 1.00 97.06 485 TRP A C 1
ATOM 3583 O O . TRP A 1 485 ? -6.393 14.321 -33.454 1.00 97.06 485 TRP A O 1
ATOM 3593 N N . ARG A 1 486 ? -6.782 12.790 -31.857 1.00 96.12 486 ARG A N 1
ATOM 3594 C CA . ARG A 1 486 ? -7.293 13.749 -30.868 1.00 96.12 486 ARG A CA 1
ATOM 3595 C C . ARG A 1 486 ? -6.231 14.779 -30.500 1.00 96.12 486 ARG A C 1
ATOM 3597 O O . ARG A 1 486 ? -6.548 15.966 -30.435 1.00 96.12 486 ARG A O 1
ATOM 3604 N N . ARG A 1 487 ? -4.980 14.354 -30.308 1.00 95.38 487 ARG A N 1
ATOM 3605 C CA . ARG A 1 487 ? -3.850 15.263 -30.069 1.00 95.38 487 ARG A CA 1
ATOM 3606 C C . ARG A 1 487 ? -3.696 16.262 -31.219 1.00 95.38 487 ARG A C 1
ATOM 3608 O O . ARG A 1 487 ? -3.644 17.464 -30.971 1.00 95.38 487 ARG A O 1
ATOM 3615 N N . ASP A 1 488 ? -3.707 15.784 -32.461 1.00 96.75 488 ASP A N 1
ATOM 3616 C CA . ASP A 1 488 ? -3.566 16.642 -33.639 1.00 96.75 488 ASP A CA 1
ATOM 3617 C C . ASP A 1 488 ? -4.744 17.635 -33.765 1.00 96.75 488 ASP A C 1
ATOM 3619 O O . ASP A 1 488 ? -4.543 18.800 -34.120 1.00 96.75 488 ASP A O 1
ATOM 3623 N N . GLN A 1 489 ? -5.970 17.226 -33.404 1.00 96.62 489 GLN A N 1
ATOM 3624 C CA . GLN A 1 489 ? -7.122 18.135 -33.343 1.00 96.62 489 GLN A CA 1
ATOM 3625 C C . GLN A 1 489 ? -6.979 19.218 -32.267 1.00 96.62 489 GLN A C 1
ATOM 3627 O O . GLN A 1 489 ? -7.346 20.373 -32.503 1.00 96.62 489 GLN A O 1
ATOM 3632 N N . LEU A 1 490 ? -6.451 18.873 -31.089 1.00 95.62 490 LEU A N 1
ATOM 3633 C CA . LEU A 1 490 ? -6.187 19.843 -30.025 1.00 95.62 490 LEU A CA 1
ATOM 3634 C C . LEU A 1 490 ? -5.128 20.862 -30.445 1.00 95.62 490 LEU A C 1
ATOM 3636 O O . LEU A 1 490 ? -5.326 22.060 -30.243 1.00 95.62 490 LEU A O 1
ATOM 3640 N N . ASP A 1 491 ? -4.049 20.417 -31.088 1.00 95.38 491 ASP A N 1
ATOM 3641 C CA . ASP A 1 491 ? -2.996 21.299 -31.599 1.00 95.38 491 ASP A CA 1
ATOM 3642 C C . ASP A 1 491 ? -3.528 22.231 -32.702 1.00 95.38 491 ASP A C 1
ATOM 3644 O O . ASP A 1 491 ? -3.265 23.444 -32.700 1.00 95.38 491 ASP A O 1
ATOM 3648 N N . ALA A 1 492 ? -4.352 21.698 -33.611 1.00 96.25 492 ALA A N 1
ATOM 3649 C CA . ALA A 1 492 ? -5.028 22.482 -34.640 1.00 96.25 492 ALA A CA 1
ATOM 3650 C C . ALA A 1 492 ? -5.983 23.522 -34.030 1.00 96.25 492 ALA A C 1
ATOM 3652 O O . ALA A 1 492 ? -5.967 24.690 -34.427 1.00 96.25 492 ALA A O 1
ATOM 3653 N N . TYR A 1 493 ? -6.783 23.138 -33.031 1.00 96.12 493 TYR A N 1
ATOM 3654 C CA . TYR A 1 493 ? -7.684 24.049 -32.323 1.00 96.12 493 TYR A CA 1
ATOM 3655 C C . TYR A 1 493 ? -6.912 25.130 -31.555 1.00 96.12 493 TYR A C 1
ATOM 3657 O O . TYR A 1 493 ? -7.229 26.320 -31.652 1.00 96.12 493 TYR A O 1
ATOM 3665 N N . ALA A 1 494 ? -5.851 24.749 -30.839 1.00 93.88 494 ALA A N 1
ATOM 3666 C CA . ALA A 1 494 ? -4.981 25.662 -30.104 1.00 93.88 494 ALA A CA 1
ATOM 3667 C C . ALA A 1 494 ? -4.276 26.676 -31.021 1.00 93.88 494 ALA A C 1
ATOM 3669 O O . ALA A 1 494 ? -3.929 27.768 -30.563 1.00 93.88 494 ALA A O 1
ATOM 3670 N N . SER A 1 495 ? -4.143 26.373 -32.313 1.00 95.50 495 SER A N 1
ATOM 3671 C CA . SER A 1 495 ? -3.565 27.259 -33.330 1.00 95.50 495 SER A CA 1
ATOM 3672 C C . SER A 1 495 ? -4.574 28.220 -33.987 1.00 95.50 495 SER A C 1
ATOM 3674 O O . SER A 1 495 ? -4.156 29.133 -34.699 1.00 95.50 495 SER A O 1
ATOM 3676 N N . ARG A 1 496 ? -5.889 28.074 -33.741 1.00 95.00 496 ARG A N 1
ATOM 3677 C CA . ARG A 1 496 ? -6.931 28.957 -34.313 1.00 95.00 496 ARG A CA 1
ATOM 3678 C C . ARG A 1 496 ? -6.813 30.416 -33.827 1.00 95.00 496 ARG A C 1
ATOM 3680 O O . ARG A 1 496 ? -6.322 30.647 -32.712 1.00 95.00 496 ARG A O 1
ATOM 3687 N N . PRO A 1 497 ? -7.297 31.406 -34.603 1.00 95.06 497 PRO A N 1
ATOM 3688 C CA . PRO A 1 497 ? -7.452 32.787 -34.141 1.00 95.06 497 PRO A CA 1
ATOM 3689 C C . PRO A 1 497 ? -8.265 32.878 -32.842 1.00 95.06 497 PRO A C 1
ATOM 3691 O O . PRO A 1 497 ? -9.114 32.029 -32.559 1.00 95.06 497 PRO A O 1
ATOM 3694 N N . ALA A 1 498 ? -8.002 33.899 -32.023 1.00 91.25 498 ALA A N 1
ATOM 3695 C CA . ALA A 1 498 ? -8.654 34.046 -30.720 1.00 91.25 498 ALA A CA 1
ATOM 3696 C C . ALA A 1 498 ? -10.179 34.223 -30.839 1.00 91.25 498 ALA A C 1
ATOM 3698 O O . ALA A 1 498 ? -10.908 33.812 -29.943 1.00 91.25 498 ALA A O 1
ATOM 3699 N N . GLU A 1 499 ? -10.658 34.785 -31.951 1.00 92.06 499 GLU A N 1
ATOM 3700 C CA . GLU A 1 499 ? -12.074 35.033 -32.231 1.00 92.06 499 GLU A CA 1
ATOM 3701 C C . GLU A 1 499 ? -12.854 33.747 -32.554 1.00 92.06 499 GLU A C 1
ATOM 3703 O O . GLU A 1 499 ? -14.068 33.692 -32.363 1.00 92.06 499 GLU A O 1
ATOM 3708 N N . GLU A 1 500 ? -12.164 32.706 -33.028 1.00 90.50 500 GLU A N 1
ATOM 3709 C CA . GLU A 1 500 ? -12.750 31.398 -33.357 1.00 90.50 500 GLU A CA 1
ATOM 3710 C C . GLU A 1 500 ? -12.767 30.441 -32.153 1.00 90.50 500 GLU A C 1
ATOM 3712 O O . GLU A 1 500 ? -13.456 29.417 -32.164 1.00 90.50 500 GLU A O 1
ATOM 3717 N N . LYS A 1 501 ? -12.023 30.777 -31.093 1.00 95.31 501 LYS A N 1
ATOM 3718 C CA . LYS A 1 501 ? -11.935 30.008 -29.850 1.00 95.31 501 LYS A CA 1
ATOM 3719 C C . LYS A 1 501 ? -13.059 30.408 -28.903 1.00 95.31 501 LYS A C 1
ATOM 3721 O O . LYS A 1 501 ? -13.105 31.522 -28.389 1.00 95.31 501 LYS A O 1
ATOM 3726 N N . SER A 1 502 ? -13.970 29.480 -28.640 1.00 95.00 502 SER A N 1
ATOM 3727 C CA . SER A 1 502 ? -15.084 29.683 -27.712 1.00 95.00 502 SER A CA 1
ATOM 3728 C C . SER A 1 502 ? -15.430 28.383 -26.997 1.00 95.00 502 SER A C 1
ATOM 3730 O O . SER A 1 502 ? -15.099 27.304 -27.482 1.00 95.00 502 SER A O 1
ATOM 3732 N N . VAL A 1 503 ? -16.139 28.475 -25.869 1.00 94.50 503 VAL A N 1
ATOM 3733 C CA . VAL A 1 503 ? -16.645 27.288 -25.156 1.00 94.50 503 VAL A CA 1
ATOM 3734 C C . VAL A 1 503 ? -17.473 26.412 -26.099 1.00 94.50 503 VAL A C 1
ATOM 3736 O O . VAL A 1 503 ? -17.198 25.229 -26.221 1.00 94.50 503 VAL A O 1
ATOM 3739 N N . LYS A 1 504 ? -18.383 27.013 -26.876 1.00 96.12 504 LYS A N 1
ATOM 3740 C CA . LYS A 1 504 ? -19.214 26.296 -27.853 1.00 96.12 504 LYS A CA 1
ATOM 3741 C C . LYS A 1 504 ? -18.393 25.562 -28.923 1.00 96.12 504 LYS A C 1
ATOM 3743 O O . LYS A 1 504 ? -18.751 24.463 -29.330 1.00 96.12 504 LYS A O 1
ATOM 3748 N N . ALA A 1 505 ? -17.312 26.173 -29.411 1.00 95.56 505 ALA A N 1
ATOM 3749 C CA . ALA A 1 505 ? -16.438 25.538 -30.398 1.00 95.56 505 ALA A CA 1
ATOM 3750 C C . ALA A 1 505 ? -15.637 24.375 -29.786 1.00 95.56 505 ALA A C 1
ATOM 3752 O O . ALA A 1 505 ? -15.454 23.354 -30.443 1.00 95.56 505 ALA A O 1
ATOM 3753 N N . ALA A 1 506 ? -15.201 24.511 -28.532 1.00 95.88 506 ALA A N 1
ATOM 3754 C CA . ALA A 1 506 ? -14.544 23.440 -27.790 1.00 95.88 506 ALA A CA 1
ATOM 3755 C C . ALA A 1 506 ? -15.509 22.283 -27.453 1.00 95.88 506 ALA A C 1
ATOM 3757 O O . ALA A 1 506 ? -15.129 21.123 -27.568 1.00 95.88 506 ALA A O 1
ATOM 3758 N N . GLU A 1 507 ? -16.770 22.576 -27.119 1.00 96.06 507 GLU A N 1
ATOM 3759 C CA . GLU A 1 507 ? -17.829 21.572 -26.917 1.00 96.06 507 GLU A CA 1
ATOM 3760 C C . GLU A 1 507 ? -18.129 20.803 -28.209 1.00 96.06 507 GLU A C 1
ATOM 3762 O O . GLU A 1 507 ? -18.238 19.580 -28.186 1.00 96.06 507 GLU A O 1
ATOM 3767 N N . ALA A 1 508 ? -18.200 21.495 -29.351 1.00 96.50 508 ALA A N 1
ATOM 3768 C CA . ALA A 1 508 ? -18.361 20.842 -30.649 1.00 96.50 508 ALA A CA 1
ATOM 3769 C C . ALA A 1 508 ? -17.183 19.904 -30.961 1.00 96.50 508 ALA A C 1
ATOM 3771 O O . ALA A 1 508 ? -17.393 18.788 -31.424 1.00 96.50 508 ALA A O 1
ATOM 3772 N N . LEU A 1 509 ? -15.955 20.330 -30.645 1.00 96.56 509 LEU A N 1
ATOM 3773 C CA . LEU A 1 509 ? -14.762 19.505 -30.818 1.00 96.56 509 LEU A CA 1
ATOM 3774 C C . LEU A 1 509 ? -14.737 18.293 -29.864 1.00 96.56 509 LEU A C 1
ATOM 3776 O O . LEU A 1 509 ? -14.202 17.241 -30.208 1.00 96.56 509 LEU A O 1
ATOM 3780 N N . ARG A 1 510 ? -15.296 18.419 -28.654 1.00 94.88 510 ARG A N 1
ATOM 3781 C CA . ARG A 1 510 ? -15.486 17.283 -27.740 1.00 94.88 510 ARG A CA 1
ATOM 3782 C C . ARG A 1 510 ? -16.493 16.281 -28.311 1.00 94.88 510 ARG A C 1
ATOM 3784 O O . ARG A 1 510 ? -16.176 15.099 -28.359 1.00 94.88 510 ARG A O 1
ATOM 3791 N N . ALA A 1 511 ? -17.635 16.753 -28.809 1.00 96.19 511 ALA A N 1
ATOM 3792 C CA . ALA A 1 511 ? -18.646 15.895 -29.429 1.00 96.19 511 ALA A CA 1
ATOM 3793 C C . ALA A 1 511 ? -18.113 15.162 -30.675 1.00 96.19 511 ALA A C 1
ATOM 3795 O O . ALA A 1 511 ? -18.397 13.980 -30.863 1.00 96.19 511 ALA A O 1
ATOM 3796 N N . GLU A 1 512 ? -17.290 15.832 -31.490 1.00 96.88 512 GLU A N 1
ATOM 3797 C CA . GLU A 1 512 ? -16.584 15.205 -32.616 1.00 96.88 512 GLU A CA 1
ATOM 3798 C C . GLU A 1 512 ? -15.642 14.093 -32.138 1.00 96.88 512 GLU A C 1
ATOM 3800 O O . GLU A 1 512 ? -15.589 13.026 -32.743 1.00 96.88 512 GLU A O 1
ATOM 3805 N N . ALA A 1 513 ? -14.942 14.296 -31.017 1.00 95.69 513 ALA A N 1
ATOM 3806 C CA . ALA A 1 513 ? -14.102 13.257 -30.431 1.00 95.69 513 ALA A CA 1
ATOM 3807 C C . ALA A 1 513 ? -14.913 12.055 -29.917 1.00 95.69 513 ALA A C 1
ATOM 3809 O O . ALA A 1 513 ? -14.444 10.927 -30.027 1.00 95.69 513 ALA A O 1
ATOM 3810 N N . ASP A 1 514 ? -16.127 12.260 -29.401 1.00 94.75 514 ASP A N 1
ATOM 3811 C CA . ASP A 1 514 ? -17.014 11.155 -29.008 1.00 94.75 514 ASP A CA 1
ATOM 3812 C C . ASP A 1 514 ? -17.491 10.333 -30.209 1.00 94.75 514 ASP A C 1
ATOM 3814 O O . ASP A 1 514 ? -17.570 9.106 -30.145 1.00 94.75 514 ASP A O 1
ATOM 3818 N N . GLU A 1 515 ? -17.803 10.997 -31.321 1.00 96.50 515 GLU A N 1
ATOM 3819 C CA . GLU A 1 515 ? -18.171 10.325 -32.567 1.00 96.50 515 GLU A CA 1
ATOM 3820 C C . GLU A 1 515 ? -16.981 9.585 -33.185 1.00 96.50 515 GLU A C 1
ATOM 3822 O O . GLU A 1 515 ? -17.111 8.417 -33.554 1.00 96.50 515 GLU A O 1
ATOM 3827 N N . ALA A 1 516 ? -15.809 10.223 -33.219 1.00 96.56 516 ALA A N 1
ATOM 3828 C CA . ALA A 1 516 ? -14.577 9.611 -33.696 1.00 96.56 516 ALA A CA 1
ATOM 3829 C C . ALA A 1 516 ? -14.183 8.393 -32.850 1.00 96.56 516 ALA A C 1
ATOM 3831 O O . ALA A 1 516 ? -13.796 7.377 -33.418 1.00 96.56 516 ALA A O 1
ATOM 3832 N N . PHE A 1 517 ? -14.343 8.446 -31.523 1.00 96.56 517 PHE A N 1
ATOM 3833 C CA . PHE A 1 517 ? -14.087 7.295 -30.655 1.00 96.56 517 PHE A CA 1
ATOM 3834 C C . PHE A 1 517 ? -14.955 6.094 -31.048 1.00 96.56 517 PHE A C 1
ATOM 3836 O O . PHE A 1 517 ? -14.420 5.027 -31.334 1.00 96.56 517 PHE A O 1
ATOM 3843 N N . ARG A 1 518 ? -16.279 6.286 -31.157 1.00 95.38 518 ARG A N 1
ATOM 3844 C CA . ARG A 1 518 ? -17.220 5.222 -31.560 1.00 95.38 518 ARG A CA 1
ATOM 3845 C C . ARG A 1 518 ? -16.963 4.678 -32.967 1.00 95.38 518 ARG A C 1
ATOM 3847 O O . ARG A 1 518 ? -17.330 3.544 -33.254 1.00 95.38 518 ARG A O 1
ATOM 3854 N N . ALA A 1 519 ? -16.396 5.492 -33.856 1.00 96.25 519 ALA A N 1
ATOM 3855 C CA . ALA A 1 519 ? -16.116 5.102 -35.234 1.00 96.25 519 ALA A CA 1
ATOM 3856 C C . ALA A 1 519 ? -14.753 4.413 -35.409 1.00 96.25 519 ALA A C 1
ATOM 3858 O O . ALA A 1 519 ? -14.617 3.550 -36.273 1.00 96.25 519 ALA A O 1
ATOM 3859 N N . MET A 1 520 ? -13.740 4.825 -34.641 1.00 97.06 520 MET A N 1
ATOM 3860 C CA . MET A 1 520 ? -12.352 4.392 -34.819 1.00 97.06 520 MET A CA 1
ATOM 3861 C C . MET A 1 520 ? -11.939 3.283 -33.858 1.00 97.06 520 MET A C 1
ATOM 3863 O O . MET A 1 520 ? -11.116 2.457 -34.237 1.00 97.06 520 MET A O 1
ATOM 3867 N N . VAL A 1 521 ? -12.450 3.288 -32.624 1.00 98.00 521 VAL A N 1
ATOM 3868 C CA . VAL A 1 521 ? -11.962 2.411 -31.557 1.00 98.00 521 VAL A CA 1
ATOM 3869 C C . VAL A 1 521 ? -12.830 1.160 -31.464 1.00 98.00 521 VAL A C 1
ATOM 3871 O O . VAL A 1 521 ? -14.055 1.241 -31.446 1.00 98.00 521 VAL A O 1
ATOM 3874 N N . GLY A 1 522 ? -12.194 -0.008 -31.383 1.00 97.50 522 GLY A N 1
ATOM 3875 C CA . GLY A 1 522 ? -12.813 -1.332 -31.313 1.00 97.50 522 GLY A CA 1
ATOM 3876 C C . GLY A 1 522 ? -13.522 -1.638 -29.992 1.00 97.50 522 GLY A C 1
ATOM 3877 O O . GLY A 1 522 ? -13.336 -2.725 -29.460 1.00 97.50 522 GLY A O 1
ATOM 3878 N N . VAL A 1 523 ? -14.311 -0.706 -29.452 1.00 98.00 523 VAL A N 1
ATOM 3879 C CA . VAL A 1 523 ? -15.160 -0.881 -28.263 1.00 98.00 523 VAL A CA 1
ATOM 3880 C C . VAL A 1 523 ? -16.612 -0.661 -28.678 1.00 98.00 523 VAL A C 1
ATOM 3882 O O . VAL A 1 523 ? -17.024 0.455 -28.987 1.00 98.00 523 VAL A O 1
ATOM 3885 N N . GLU A 1 524 ? -17.394 -1.734 -28.697 1.00 97.56 524 GLU A N 1
ATOM 3886 C CA . GLU A 1 524 ? -18.785 -1.746 -29.141 1.00 97.56 524 GLU A CA 1
ATOM 3887 C C . GLU A 1 524 ? -19.704 -2.113 -27.968 1.00 97.56 524 GLU A C 1
ATOM 3889 O O . GLU A 1 524 ? -19.641 -3.216 -27.425 1.00 97.56 524 GLU A O 1
ATOM 3894 N N . VAL A 1 525 ? -20.584 -1.186 -27.588 1.00 97.81 525 VAL A N 1
ATOM 3895 C CA . VAL A 1 525 ? -21.685 -1.450 -26.651 1.00 97.81 525 VAL A CA 1
ATOM 3896 C C . VAL A 1 525 ? -22.835 -2.049 -27.457 1.00 97.81 525 VAL A C 1
ATOM 3898 O O . VAL A 1 525 ? -23.499 -1.332 -28.207 1.00 97.81 525 VAL A O 1
ATOM 3901 N N . VAL A 1 526 ? -23.033 -3.365 -27.354 1.00 97.62 526 VAL A N 1
ATOM 3902 C CA . VAL A 1 526 ? -24.075 -4.085 -28.108 1.00 97.62 526 VAL A CA 1
ATOM 3903 C C . VAL A 1 526 ? -25.452 -3.806 -27.499 1.00 97.62 526 VAL A C 1
ATOM 3905 O O . VAL A 1 526 ? -26.412 -3.532 -28.219 1.00 97.62 526 VAL A O 1
ATOM 3908 N N . ASP A 1 527 ? -25.521 -3.836 -26.169 1.00 97.06 527 ASP A N 1
ATOM 3909 C CA . ASP A 1 527 ? -26.656 -3.447 -25.332 1.00 97.06 527 ASP A CA 1
ATOM 3910 C C . ASP A 1 527 ? -26.153 -3.086 -23.919 1.00 97.06 527 ASP A C 1
ATOM 3912 O O . ASP A 1 527 ? -24.946 -3.086 -23.670 1.00 97.06 527 ASP A O 1
ATOM 3916 N N . ASP A 1 528 ? -27.062 -2.764 -22.991 1.00 96.56 528 ASP A N 1
ATOM 3917 C CA . ASP A 1 528 ? -26.716 -2.317 -21.632 1.00 96.56 528 ASP A CA 1
ATOM 3918 C C . ASP A 1 528 ? -25.881 -3.341 -20.837 1.00 96.56 528 ASP A C 1
ATOM 3920 O O . ASP A 1 528 ? -25.178 -2.941 -19.908 1.00 96.56 528 ASP A O 1
ATOM 3924 N N . ALA A 1 529 ? -25.919 -4.631 -21.193 1.00 97.12 529 ALA A N 1
ATOM 3925 C CA . ALA A 1 529 ? -25.231 -5.711 -20.482 1.00 97.12 529 ALA A CA 1
ATOM 3926 C C . ALA A 1 529 ? -24.146 -6.413 -21.321 1.00 97.12 529 ALA A C 1
ATOM 3928 O O . ALA A 1 529 ? -23.496 -7.333 -20.826 1.00 97.12 529 ALA A O 1
ATOM 3929 N N . THR A 1 530 ? -23.909 -5.986 -22.564 1.00 98.25 530 THR A N 1
ATOM 3930 C CA . THR A 1 530 ? -23.000 -6.679 -23.487 1.00 98.25 530 THR A CA 1
ATOM 3931 C C . THR A 1 530 ? -21.984 -5.717 -24.096 1.00 98.25 530 THR A C 1
ATOM 3933 O O . THR A 1 530 ? -22.333 -4.810 -24.856 1.00 98.25 530 THR A O 1
ATOM 3936 N N . LEU A 1 531 ? -20.701 -5.955 -23.808 1.00 98.38 531 LEU A N 1
ATOM 3937 C CA . LEU A 1 531 ? -19.576 -5.189 -24.349 1.00 98.38 531 LEU A CA 1
ATOM 3938 C C . LEU A 1 531 ? -18.730 -6.071 -25.268 1.00 98.38 531 LEU A C 1
ATOM 3940 O O . LEU A 1 531 ? -18.211 -7.097 -24.832 1.00 98.38 531 LEU A O 1
ATOM 3944 N N . ARG A 1 532 ? -18.531 -5.657 -26.519 1.00 98.44 532 ARG A N 1
ATOM 3945 C CA . ARG A 1 532 ? -17.625 -6.319 -27.463 1.00 98.44 532 ARG A CA 1
ATOM 3946 C C . ARG A 1 532 ? -16.376 -5.473 -27.682 1.00 98.44 532 ARG A C 1
ATOM 3948 O O . ARG A 1 532 ? -16.465 -4.268 -27.901 1.00 98.44 532 ARG A O 1
ATOM 3955 N N . VAL A 1 533 ? -15.213 -6.114 -27.649 1.00 98.19 533 VAL A N 1
ATOM 3956 C CA . VAL A 1 533 ? -13.904 -5.474 -27.786 1.00 98.19 533 VAL A CA 1
ATOM 3957 C C . VAL A 1 533 ? -13.096 -6.184 -28.863 1.00 98.19 533 VAL A C 1
ATOM 3959 O O . VAL A 1 533 ? -12.971 -7.407 -28.828 1.00 98.19 533 VAL A O 1
ATOM 3962 N N . ARG A 1 534 ? -12.530 -5.422 -29.801 1.00 97.94 534 ARG A N 1
ATOM 3963 C CA . ARG A 1 534 ? -11.606 -5.908 -30.833 1.00 97.94 534 ARG A CA 1
ATOM 3964 C C . ARG A 1 534 ? -10.195 -5.409 -30.564 1.00 97.94 534 ARG A C 1
ATOM 3966 O O . ARG A 1 534 ? -9.986 -4.232 -30.274 1.00 97.94 534 ARG A O 1
ATOM 3973 N N . LEU A 1 535 ? -9.231 -6.310 -30.666 1.00 96.00 535 LEU A N 1
ATOM 3974 C CA . LEU A 1 535 ? -7.815 -6.073 -30.440 1.00 96.00 535 LEU A CA 1
ATOM 3975 C C . LEU A 1 535 ? -7.069 -6.009 -31.773 1.00 96.00 535 LEU A C 1
ATOM 3977 O O . LEU A 1 535 ? -7.441 -6.663 -32.745 1.00 96.00 535 LEU A O 1
ATOM 3981 N N . VAL A 1 536 ? -5.961 -5.270 -31.800 1.00 92.75 536 VAL A N 1
ATOM 3982 C CA . VAL A 1 536 ? -5.066 -5.179 -32.969 1.00 92.75 536 VAL A CA 1
ATOM 3983 C C . VAL A 1 536 ? -4.431 -6.539 -33.298 1.00 92.75 536 VAL A C 1
ATOM 3985 O O . VAL A 1 536 ? -4.086 -6.816 -34.446 1.00 92.75 536 VAL A O 1
ATOM 3988 N N . ARG A 1 537 ? -4.252 -7.388 -32.281 1.00 87.12 537 ARG A N 1
ATOM 3989 C CA . ARG A 1 537 ? -3.619 -8.708 -32.367 1.00 87.12 537 ARG A CA 1
ATOM 3990 C C . ARG A 1 537 ? -4.072 -9.603 -31.208 1.00 87.12 537 ARG A C 1
ATOM 3992 O O . ARG A 1 537 ? -4.571 -9.072 -30.215 1.00 87.12 537 ARG A O 1
ATOM 3999 N N . PRO A 1 538 ? -3.880 -10.931 -31.296 1.00 85.94 538 PRO A N 1
ATOM 4000 C CA . PRO A 1 538 ? -4.163 -11.824 -30.181 1.00 85.94 538 PRO A CA 1
ATOM 4001 C C . PRO A 1 538 ? -3.292 -11.463 -28.975 1.00 85.94 538 PRO A C 1
ATOM 4003 O O . PRO A 1 538 ? -2.089 -11.244 -29.117 1.00 85.94 538 PRO A O 1
ATOM 4006 N N . ALA A 1 539 ? -3.897 -11.396 -27.792 1.00 86.62 539 ALA A N 1
ATOM 4007 C CA . ALA A 1 539 ? -3.196 -11.056 -26.558 1.00 86.62 539 ALA A CA 1
ATOM 4008 C C . ALA A 1 539 ? -3.777 -11.853 -25.383 1.00 86.62 539 ALA A C 1
ATOM 4010 O O . ALA A 1 539 ? -4.728 -11.406 -24.742 1.00 86.62 539 ALA A O 1
ATOM 4011 N N . PRO A 1 540 ? -3.210 -13.035 -25.073 1.00 80.50 540 PRO A N 1
ATOM 4012 C CA . PRO A 1 540 ? -3.699 -13.885 -23.985 1.00 80.50 540 PRO A CA 1
ATOM 4013 C C . PRO A 1 540 ? -3.749 -13.181 -22.617 1.00 80.50 540 PRO A C 1
ATOM 4015 O O . PRO A 1 540 ? -4.645 -13.449 -21.823 1.00 80.50 540 PRO A O 1
ATOM 4018 N N . TYR A 1 541 ? -2.839 -12.233 -22.378 1.00 86.06 541 TYR A N 1
ATOM 4019 C CA . TYR A 1 541 ? -2.748 -11.413 -21.165 1.00 86.06 541 TYR A CA 1
ATOM 4020 C C . TYR A 1 541 ? -3.744 -10.242 -21.122 1.00 86.06 541 TYR A C 1
ATOM 4022 O O . TYR A 1 541 ? -3.763 -9.487 -20.153 1.00 86.06 541 TYR A O 1
ATOM 4030 N N . PHE A 1 542 ? -4.591 -10.056 -22.143 1.00 91.50 542 PHE A N 1
ATOM 4031 C CA . PHE A 1 542 ? -5.591 -8.984 -22.145 1.00 91.50 542 PHE A CA 1
ATOM 4032 C C . PHE A 1 542 ? -6.524 -9.072 -20.930 1.00 91.50 542 PHE A C 1
ATOM 4034 O O . PHE A 1 542 ? -6.895 -8.050 -20.362 1.00 91.50 542 PHE A O 1
ATOM 4041 N N . MET A 1 543 ? -6.840 -10.284 -20.470 1.00 90.94 543 MET A N 1
ATOM 4042 C CA . MET A 1 543 ? -7.678 -10.486 -19.287 1.00 90.94 543 MET A CA 1
ATOM 4043 C C . MET A 1 543 ? -7.052 -9.927 -17.997 1.00 90.94 543 MET A C 1
ATOM 4045 O O . MET A 1 543 ? -7.793 -9.466 -17.132 1.00 90.94 543 MET A O 1
ATOM 4049 N N . ASP A 1 544 ? -5.720 -9.868 -17.879 1.00 90.06 544 ASP A N 1
ATOM 4050 C CA . ASP A 1 544 ? -5.064 -9.179 -16.761 1.00 90.06 544 ASP A CA 1
ATOM 4051 C C . ASP A 1 544 ? -5.319 -7.669 -16.797 1.00 90.06 544 ASP A C 1
ATOM 4053 O O . ASP A 1 544 ? -5.544 -7.065 -15.752 1.00 90.06 544 ASP A O 1
ATOM 4057 N N . PHE A 1 545 ? -5.355 -7.049 -17.982 1.00 92.31 545 PHE A N 1
ATOM 4058 C CA . PHE A 1 545 ? -5.716 -5.630 -18.102 1.00 92.31 545 PHE A CA 1
ATOM 4059 C C . PHE A 1 545 ? -7.155 -5.394 -17.659 1.00 92.31 545 PHE A C 1
ATOM 4061 O O . PHE A 1 545 ? -7.438 -4.444 -16.938 1.00 92.31 545 PHE A O 1
ATOM 4068 N N . ILE A 1 546 ? -8.053 -6.306 -18.022 1.00 94.88 546 ILE A N 1
ATOM 4069 C CA . ILE A 1 546 ? -9.466 -6.240 -17.652 1.00 94.88 546 ILE A CA 1
ATOM 4070 C C . ILE A 1 546 ? -9.687 -6.339 -16.130 1.00 94.88 546 ILE A C 1
ATOM 4072 O O . ILE A 1 546 ? -10.659 -5.780 -15.613 1.00 94.88 546 ILE A O 1
ATOM 4076 N N . ALA A 1 547 ? -8.778 -6.998 -15.408 1.00 93.25 547 ALA A N 1
ATOM 4077 C CA . ALA A 1 547 ? -8.773 -7.064 -13.948 1.00 93.25 547 ALA A CA 1
ATOM 4078 C C . ALA A 1 547 ? -8.027 -5.894 -13.264 1.00 93.25 547 ALA A C 1
ATOM 4080 O O . ALA A 1 547 ? -8.135 -5.735 -12.045 1.00 93.25 547 ALA A O 1
ATOM 4081 N N . PHE A 1 548 ? -7.333 -5.035 -14.021 1.00 92.81 548 PHE A N 1
ATOM 4082 C CA . PHE A 1 548 ? -6.498 -3.939 -13.516 1.00 92.81 548 PHE A CA 1
ATOM 4083 C C . PHE A 1 548 ? -7.279 -2.609 -13.370 1.00 92.81 548 PHE A C 1
ATOM 4085 O O . PHE A 1 548 ? -8.050 -2.257 -14.267 1.00 92.81 548 PHE A O 1
ATOM 4092 N N . PRO A 1 549 ? -7.088 -1.809 -12.292 1.00 94.25 549 PRO A N 1
ATOM 4093 C CA . PRO A 1 549 ? -7.957 -0.670 -11.983 1.00 94.25 549 PRO A CA 1
ATOM 4094 C C . PRO A 1 549 ? -8.125 0.407 -13.063 1.00 94.25 549 PRO A C 1
ATOM 4096 O O . PRO A 1 549 ? -9.237 0.918 -13.185 1.00 94.25 549 PRO A O 1
ATOM 4099 N N . PRO A 1 550 ? -7.122 0.759 -13.891 1.00 94.62 550 PRO A N 1
ATOM 4100 C CA . PRO A 1 550 ? -7.331 1.695 -14.998 1.00 94.62 550 PRO A CA 1
ATOM 4101 C C . PRO A 1 550 ? -8.466 1.304 -15.959 1.00 94.62 550 PRO A C 1
ATOM 4103 O O . PRO A 1 550 ? -9.096 2.188 -16.544 1.00 94.62 550 PRO A O 1
ATOM 4106 N N . PHE A 1 551 ? -8.778 0.008 -16.077 1.00 96.19 551 PHE A N 1
ATOM 4107 C CA . PHE A 1 551 ? -9.869 -0.524 -16.902 1.00 96.19 551 PHE A CA 1
ATOM 4108 C C . PHE A 1 551 ? -11.219 -0.596 -16.170 1.00 96.19 551 PHE A C 1
ATOM 4110 O O . PHE A 1 551 ? -12.217 -1.001 -16.771 1.00 96.19 551 PHE A O 1
ATOM 4117 N N . TYR A 1 552 ? -11.292 -0.206 -14.896 1.00 97.44 552 TYR A N 1
ATOM 4118 C CA . TYR A 1 552 ? -12.536 -0.264 -14.131 1.00 97.44 552 TYR A CA 1
ATOM 4119 C C . TYR A 1 552 ? -13.523 0.819 -14.585 1.00 97.44 552 TYR A C 1
ATOM 4121 O O . TYR A 1 552 ? -13.110 1.932 -14.934 1.00 97.44 552 TYR A O 1
ATOM 4129 N N . PRO A 1 553 ? -14.834 0.523 -14.583 1.00 97.62 553 PRO A N 1
ATOM 4130 C CA . PRO A 1 553 ? -15.842 1.491 -14.986 1.00 97.62 553 PRO A CA 1
ATOM 4131 C C . PRO A 1 553 ? -15.910 2.673 -14.014 1.00 97.62 553 PRO A C 1
ATOM 4133 O O . PRO A 1 553 ? -15.562 2.568 -12.836 1.00 97.62 553 PRO A O 1
ATOM 4136 N N . VAL A 1 554 ? -16.455 3.790 -14.492 1.00 97.19 554 VAL A N 1
ATOM 4137 C CA . VAL A 1 554 ? -16.844 4.935 -13.660 1.00 97.19 554 VAL A CA 1
ATOM 4138 C C . VAL A 1 554 ? -18.264 5.356 -14.016 1.00 97.19 554 VAL A C 1
ATOM 4140 O O . VAL A 1 554 ? -18.661 5.258 -15.172 1.00 97.19 554 VAL A O 1
ATOM 4143 N N . HIS A 1 555 ? -19.022 5.858 -13.042 1.00 97.62 555 HIS A N 1
ATOM 4144 C CA . HIS A 1 555 ? -20.393 6.313 -13.277 1.00 97.62 555 HIS A CA 1
ATOM 4145 C C . HIS A 1 555 ? -20.406 7.614 -14.100 1.00 97.62 555 HIS A C 1
ATOM 4147 O O . HIS A 1 555 ? -20.157 8.703 -13.559 1.00 97.62 555 HIS A O 1
ATOM 4153 N N . GLU A 1 556 ? -20.722 7.505 -15.394 1.00 95.88 556 GLU A N 1
ATOM 4154 C CA . GLU A 1 556 ? -20.646 8.592 -16.384 1.00 95.88 556 GLU A CA 1
ATOM 4155 C C . GLU A 1 556 ? -21.349 9.866 -15.896 1.00 95.88 556 GLU A C 1
ATOM 4157 O O . GLU A 1 556 ? -20.752 10.942 -15.827 1.00 95.88 556 GLU A O 1
ATOM 4162 N N . ALA A 1 557 ? -22.597 9.740 -15.438 1.00 96.69 557 ALA A N 1
ATOM 4163 C CA . ALA A 1 557 ? -23.409 10.888 -15.038 1.00 96.69 557 ALA A CA 1
ATOM 4164 C C . ALA A 1 557 ? -22.876 11.630 -13.796 1.00 96.69 557 ALA A C 1
ATOM 4166 O O . ALA A 1 557 ? -23.267 12.776 -13.550 1.00 96.69 557 ALA A O 1
ATOM 4167 N N . THR A 1 558 ? -22.025 10.992 -12.981 1.00 96.56 558 THR A N 1
ATOM 4168 C CA . THR A 1 558 ? -21.316 11.671 -11.885 1.00 96.56 558 THR A CA 1
ATOM 4169 C C . THR A 1 558 ? -20.098 12.403 -12.421 1.00 96.56 558 THR A C 1
ATOM 4171 O O . THR A 1 558 ? -19.922 13.571 -12.086 1.00 96.56 558 THR A O 1
ATOM 4174 N N . VAL A 1 559 ? -19.286 11.745 -13.252 1.00 95.19 559 VAL A N 1
ATOM 4175 C CA . VAL A 1 559 ? -18.044 12.314 -13.792 1.00 95.19 559 VAL A CA 1
ATOM 4176 C C . VAL A 1 559 ? -18.334 13.530 -14.673 1.00 95.19 559 VAL A C 1
ATOM 4178 O O . VAL A 1 559 ? -17.733 14.580 -14.458 1.00 95.19 559 VAL A O 1
ATOM 4181 N N . GLU A 1 560 ? -19.316 13.444 -15.576 1.00 94.81 560 GLU A N 1
ATOM 4182 C CA . GLU A 1 560 ? -19.668 14.519 -16.519 1.00 94.81 560 GLU A CA 1
ATOM 4183 C C . GLU A 1 560 ? -20.087 15.831 -15.833 1.00 94.81 560 GLU A C 1
ATOM 4185 O O . GLU A 1 560 ? -19.851 16.917 -16.357 1.00 94.81 560 GLU A O 1
ATOM 4190 N N . ARG A 1 561 ? -20.614 15.787 -14.600 1.00 95.50 561 ARG A N 1
ATOM 4191 C CA . ARG A 1 561 ? -20.923 17.012 -13.823 1.00 95.50 561 ARG A CA 1
ATOM 4192 C C . ARG A 1 561 ? -19.685 17.829 -13.460 1.00 95.50 561 ARG A C 1
ATOM 4194 O O . ARG A 1 561 ? -19.811 18.991 -13.076 1.00 95.50 561 ARG A O 1
ATOM 4201 N N . TYR A 1 562 ? -18.517 17.205 -13.531 1.00 94.44 562 TYR A N 1
ATOM 4202 C CA . TYR A 1 562 ? -17.219 17.783 -13.211 1.00 94.44 562 TYR A CA 1
ATOM 4203 C C . TYR A 1 562 ? -16.306 17.842 -14.439 1.00 94.44 562 TYR A C 1
ATOM 4205 O O . TYR A 1 562 ? -15.111 18.109 -14.316 1.00 94.44 562 TYR A O 1
ATOM 4213 N N . VAL A 1 563 ? -16.857 17.613 -15.628 1.00 92.81 563 VAL A N 1
ATOM 4214 C CA . VAL A 1 563 ? -16.158 17.766 -16.897 1.00 92.81 563 VAL A CA 1
ATOM 4215 C C . VAL A 1 563 ? -16.498 19.132 -17.489 1.00 92.81 563 VAL A C 1
ATOM 4217 O O . VAL A 1 563 ? -17.633 19.598 -17.469 1.00 92.81 563 VAL A O 1
ATOM 4220 N N . SER A 1 564 ? -15.478 19.815 -17.996 1.00 93.69 564 SER A N 1
ATOM 4221 C CA . SER A 1 564 ? -15.605 21.073 -18.731 1.00 93.69 564 SER A CA 1
ATOM 4222 C C . SER A 1 564 ? -14.630 21.079 -19.904 1.00 93.69 564 SER A C 1
ATOM 4224 O O . SER A 1 564 ? -13.740 20.236 -19.974 1.00 93.69 564 SER A O 1
ATOM 4226 N N . VAL A 1 565 ? -14.762 22.032 -20.824 1.00 94.62 565 VAL A N 1
ATOM 4227 C CA . VAL A 1 565 ? -13.808 22.208 -21.927 1.00 94.62 565 VAL A CA 1
ATOM 4228 C C . VAL A 1 565 ? -13.037 23.518 -21.785 1.00 94.62 565 VAL A C 1
ATOM 4230 O O . VAL A 1 565 ? -13.589 24.561 -21.428 1.00 94.62 565 VAL A O 1
ATOM 4233 N N . ASP A 1 566 ? -11.737 23.486 -22.068 1.00 93.69 566 ASP A N 1
ATOM 4234 C CA . ASP A 1 566 ? -10.910 24.686 -22.151 1.00 93.69 566 ASP A CA 1
ATOM 4235 C C . ASP A 1 566 ? -11.185 25.409 -23.475 1.00 93.69 566 ASP A C 1
ATOM 4237 O O . ASP A 1 566 ? -10.803 24.941 -24.545 1.00 93.69 566 ASP A O 1
ATOM 4241 N N . ALA A 1 567 ? -11.795 26.593 -23.416 1.00 94.19 567 ALA A N 1
ATOM 4242 C CA . ALA A 1 567 ? -12.092 27.383 -24.612 1.00 94.19 567 ALA A CA 1
ATOM 4243 C C . ALA A 1 567 ? -10.847 27.730 -25.455 1.00 94.19 567 ALA A C 1
ATOM 4245 O O . ALA A 1 567 ? -10.982 27.950 -26.658 1.00 94.19 567 ALA A O 1
ATOM 4246 N N . ARG A 1 568 ? -9.649 27.792 -24.850 1.00 92.81 568 ARG A N 1
ATOM 4247 C CA . ARG A 1 568 ? -8.389 28.168 -25.510 1.00 92.81 568 ARG A CA 1
ATOM 4248 C C . ARG A 1 568 ? -7.717 26.990 -26.208 1.00 92.81 568 ARG A C 1
ATOM 4250 O O . ARG A 1 568 ? -7.127 27.197 -27.266 1.00 92.81 568 ARG A O 1
ATOM 4257 N N . THR A 1 569 ? -7.758 25.802 -25.607 1.00 93.19 569 THR A N 1
ATOM 4258 C CA . THR A 1 569 ? -7.052 24.612 -26.118 1.00 93.19 569 THR A CA 1
ATOM 4259 C C . THR A 1 569 ? -7.982 23.565 -26.722 1.00 93.19 569 THR A C 1
ATOM 4261 O O . THR A 1 569 ? -7.508 22.710 -27.452 1.00 93.19 569 THR A O 1
ATOM 4264 N N . GLY A 1 570 ? -9.288 23.624 -26.452 1.00 93.06 570 GLY A N 1
ATOM 4265 C CA . GLY A 1 570 ? -10.258 22.612 -26.881 1.00 93.06 570 GLY A CA 1
ATOM 4266 C C . GLY A 1 570 ? -10.205 21.319 -26.058 1.00 93.06 570 GLY A C 1
ATOM 4267 O O . GLY A 1 570 ? -10.987 20.402 -26.311 1.00 93.06 570 GLY A O 1
ATOM 4268 N N . ALA A 1 571 ? -9.294 21.245 -25.082 1.00 93.56 571 ALA A N 1
ATOM 4269 C CA . ALA A 1 571 ? -9.072 20.064 -24.260 1.00 93.56 571 ALA A CA 1
ATOM 4270 C C . ALA A 1 571 ? -10.142 19.929 -23.179 1.00 93.56 571 ALA A C 1
ATOM 4272 O O . ALA A 1 571 ? -10.588 20.924 -22.595 1.00 93.56 571 ALA A O 1
ATOM 4273 N N . VAL A 1 572 ? -10.504 18.687 -22.877 1.00 92.44 572 VAL A N 1
ATOM 4274 C CA . VAL A 1 572 ? -11.303 18.358 -21.705 1.00 92.44 572 VAL A CA 1
ATOM 4275 C C . VAL A 1 572 ? -10.510 18.698 -20.445 1.00 92.44 572 VAL A C 1
ATOM 4277 O O . VAL A 1 572 ? -9.336 18.368 -20.299 1.00 92.44 572 VAL A O 1
ATOM 4280 N N . ARG A 1 573 ? -11.169 19.381 -19.514 1.00 89.81 573 ARG A N 1
ATOM 4281 C CA . ARG A 1 573 ? -10.694 19.645 -18.162 1.00 89.81 573 ARG A CA 1
ATOM 4282 C C . ARG A 1 573 ? -11.607 18.939 -17.182 1.00 89.81 573 ARG A C 1
ATOM 4284 O O . ARG A 1 573 ? -12.800 19.236 -17.112 1.00 89.81 573 ARG A O 1
ATOM 4291 N N . GLN A 1 574 ? -11.018 18.052 -16.400 1.00 87.50 574 GLN A N 1
ATOM 4292 C CA . GLN A 1 574 ? -11.723 17.307 -15.375 1.00 87.50 574 GLN A CA 1
ATOM 4293 C C . GLN A 1 574 ? -11.452 17.920 -13.998 1.00 87.50 574 GLN A C 1
ATOM 4295 O O . GLN A 1 574 ? -10.304 18.017 -13.569 1.00 87.50 574 GLN A O 1
ATOM 4300 N N . ASP A 1 575 ? -12.508 18.327 -13.298 1.00 89.25 575 ASP A N 1
ATOM 4301 C CA . ASP A 1 575 ? -12.437 18.702 -11.890 1.00 89.25 575 ASP A CA 1
ATOM 4302 C C . ASP A 1 575 ? -12.475 17.434 -11.028 1.00 89.25 575 ASP A C 1
ATOM 4304 O O . ASP A 1 575 ? -13.472 16.718 -10.956 1.00 89.25 575 ASP A O 1
ATOM 4308 N N . HIS A 1 576 ? -11.381 17.158 -10.323 1.00 86.25 576 HIS A N 1
ATOM 4309 C CA . HIS A 1 576 ? -11.243 15.980 -9.464 1.00 86.25 576 HIS A CA 1
ATOM 4310 C C . HIS A 1 576 ? -12.178 15.988 -8.245 1.00 86.25 576 HIS A C 1
ATOM 4312 O O . HIS A 1 576 ? -12.214 15.033 -7.480 1.00 86.25 576 HIS A O 1
ATOM 4318 N N . GLN A 1 577 ? -12.973 17.036 -8.039 1.00 89.62 577 GLN A N 1
ATOM 4319 C CA . GLN A 1 577 ? -13.971 17.084 -6.978 1.00 89.62 577 GLN A CA 1
ATOM 4320 C C . GLN A 1 577 ? -15.025 15.969 -7.015 1.00 89.62 577 GLN A C 1
ATOM 4322 O O . GLN A 1 577 ? -15.656 15.744 -5.976 1.00 89.62 577 GLN A O 1
ATOM 4327 N N . TRP A 1 578 ? -15.210 15.287 -8.149 1.00 93.50 578 TRP A N 1
ATOM 4328 C CA . TRP A 1 578 ? -16.103 14.131 -8.267 1.00 93.50 578 TRP A CA 1
ATOM 4329 C C . TRP A 1 578 ? -15.643 12.936 -7.423 1.00 93.50 578 TRP A C 1
ATOM 4331 O O . TRP A 1 578 ? -16.481 12.180 -6.947 1.00 93.50 578 TRP A O 1
ATOM 4341 N N . THR A 1 579 ? -14.337 12.797 -7.170 1.00 93.56 579 THR A N 1
ATOM 4342 C CA . THR A 1 579 ? -13.778 11.675 -6.400 1.00 93.56 579 THR A CA 1
ATOM 4343 C C . THR A 1 579 ? -13.834 11.879 -4.886 1.00 93.56 579 THR A C 1
ATOM 4345 O O . THR A 1 579 ? -13.458 10.996 -4.116 1.00 93.56 579 THR A O 1
ATOM 4348 N N . LYS A 1 580 ? -14.299 13.043 -4.417 1.00 91.75 580 LYS A N 1
ATOM 4349 C CA . LYS A 1 580 ? -14.384 13.316 -2.980 1.00 91.75 580 LYS A CA 1
ATOM 4350 C C . LYS A 1 580 ? -15.448 12.427 -2.317 1.00 91.75 580 LYS A C 1
ATOM 4352 O O . LYS A 1 580 ? -16.524 12.238 -2.894 1.00 91.75 580 LYS A O 1
ATOM 4357 N N . PRO A 1 581 ? -15.211 11.966 -1.076 1.00 90.50 581 PRO A N 1
ATOM 4358 C CA . PRO A 1 581 ? -16.228 11.279 -0.285 1.00 90.50 581 PRO A CA 1
ATOM 4359 C C . PRO A 1 581 ? -17.548 12.059 -0.233 1.00 90.50 581 PRO A C 1
ATOM 4361 O O . PRO A 1 581 ? -17.557 13.290 -0.134 1.00 90.50 581 PRO A O 1
ATOM 4364 N N . GLY A 1 582 ? -18.663 11.338 -0.355 1.00 87.75 582 GLY A N 1
ATOM 4365 C CA . GLY A 1 582 ? -20.012 11.902 -0.486 1.00 87.75 582 GLY A CA 1
ATOM 4366 C C . GLY A 1 582 ? -20.395 12.380 -1.895 1.00 87.75 582 GLY A C 1
ATOM 4367 O O . GLY A 1 582 ? -21.549 12.747 -2.107 1.00 87.75 582 GLY A O 1
ATOM 4368 N N . ARG A 1 583 ? -19.462 12.387 -2.858 1.00 93.75 583 ARG A N 1
ATOM 4369 C CA . ARG A 1 583 ? -19.720 12.703 -4.278 1.00 93.75 583 ARG A CA 1
ATOM 4370 C C . ARG A 1 583 ? -19.361 11.552 -5.206 1.00 93.75 583 ARG A C 1
ATOM 4372 O O . ARG A 1 583 ? -20.056 11.351 -6.199 1.00 93.75 583 ARG A O 1
ATOM 4379 N N . ILE A 1 584 ? -18.295 10.828 -4.875 1.00 95.69 584 ILE A N 1
ATOM 4380 C CA . ILE A 1 584 ? -17.859 9.658 -5.629 1.00 95.69 584 ILE A CA 1
ATOM 4381 C C . ILE A 1 584 ? -18.959 8.595 -5.643 1.00 95.69 584 ILE A C 1
ATOM 4383 O O . ILE A 1 584 ? -19.631 8.362 -4.636 1.00 95.69 584 ILE A O 1
ATOM 4387 N N . VAL A 1 585 ? -19.149 7.981 -6.807 1.00 97.38 585 VAL A N 1
ATOM 4388 C CA . VAL A 1 585 ? -20.073 6.868 -7.017 1.00 97.38 585 VAL A CA 1
ATOM 4389 C C . VAL A 1 585 ? -19.244 5.673 -7.472 1.00 97.38 585 VAL A C 1
ATOM 4391 O O . VAL A 1 585 ? -18.455 5.784 -8.407 1.00 97.38 585 VAL A O 1
ATOM 4394 N N . CYS A 1 586 ? -19.408 4.565 -6.763 1.00 96.12 586 CYS A N 1
ATOM 4395 C CA . CYS A 1 586 ? -18.526 3.401 -6.757 1.00 96.12 586 CYS A CA 1
ATOM 4396 C C . CYS A 1 586 ? -19.348 2.132 -7.021 1.00 96.12 586 CYS A C 1
ATOM 4398 O O . CYS A 1 586 ? -20.521 2.105 -6.662 1.00 96.12 586 CYS A O 1
ATOM 4400 N N . ASN A 1 587 ? -18.778 1.089 -7.626 1.00 96.62 587 ASN A N 1
ATOM 4401 C CA . ASN A 1 587 ? -19.463 -0.201 -7.839 1.00 96.62 587 ASN A CA 1
ATOM 4402 C C . ASN A 1 587 ? -18.823 -1.368 -7.067 1.00 96.62 587 ASN A C 1
ATOM 4404 O O . ASN A 1 587 ? -19.263 -2.501 -7.217 1.00 96.62 587 ASN A O 1
ATOM 4408 N N . GLY A 1 588 ? -17.793 -1.110 -6.255 1.00 95.75 588 GLY A N 1
ATOM 4409 C CA . GLY A 1 588 ? -17.138 -2.131 -5.439 1.00 95.75 588 GLY A CA 1
ATOM 4410 C C . GLY A 1 588 ? -17.824 -2.396 -4.088 1.00 95.75 588 GLY A C 1
ATOM 4411 O O . GLY A 1 588 ? -18.827 -1.753 -3.752 1.00 95.75 588 GLY A O 1
ATOM 4412 N N . PRO A 1 589 ? -17.267 -3.323 -3.285 1.00 95.56 589 PRO A N 1
ATOM 4413 C CA . PRO A 1 589 ? -17.812 -3.733 -1.985 1.00 95.56 589 PRO A CA 1
ATOM 4414 C C . PRO A 1 589 ? -17.764 -2.652 -0.897 1.00 95.56 589 PRO A C 1
ATOM 4416 O O . PRO A 1 589 ? -18.491 -2.752 0.095 1.00 95.56 589 PRO A O 1
ATOM 4419 N N . TYR A 1 590 ? -16.948 -1.611 -1.064 1.00 96.62 590 TYR A N 1
ATOM 4420 C CA . TYR A 1 590 ? -16.854 -0.485 -0.139 1.00 96.62 590 TYR A CA 1
ATOM 4421 C C . TYR A 1 590 ? -17.089 0.863 -0.823 1.00 96.62 590 TYR A C 1
ATOM 4423 O O . TYR A 1 590 ? -16.937 1.021 -2.031 1.00 96.62 590 TYR A O 1
ATOM 4431 N N . VAL A 1 591 ? -17.420 1.870 -0.017 1.00 95.75 591 VAL A N 1
ATOM 4432 C CA . VAL A 1 591 ? -17.508 3.276 -0.421 1.00 95.75 591 VAL A CA 1
ATOM 4433 C C . VAL A 1 591 ? -16.629 4.156 0.475 1.00 95.75 591 VAL A C 1
ATOM 4435 O O . VAL A 1 591 ? -16.599 3.949 1.694 1.00 95.75 591 VAL A O 1
ATOM 4438 N N . PRO A 1 592 ? -15.945 5.175 -0.078 1.00 95.31 592 PRO A N 1
ATOM 4439 C CA . PRO A 1 592 ? -15.260 6.187 0.721 1.00 95.31 592 PRO A CA 1
ATOM 4440 C C . PRO A 1 592 ? -16.250 7.048 1.519 1.00 95.31 592 PRO A C 1
ATOM 4442 O O . PRO A 1 592 ? -17.053 7.792 0.953 1.00 95.31 592 PRO A O 1
ATOM 4445 N N . VAL A 1 593 ? -16.162 6.991 2.848 1.00 91.62 593 VAL A N 1
ATOM 4446 C CA . VAL A 1 593 ? -16.986 7.778 3.783 1.00 91.62 593 VAL A CA 1
ATOM 4447 C C . VAL A 1 593 ? -16.323 9.108 4.112 1.00 91.62 593 VAL A C 1
ATOM 4449 O O . VAL A 1 593 ? -16.976 10.151 4.143 1.00 91.62 593 VAL A O 1
ATOM 4452 N N . SER A 1 594 ? -15.013 9.096 4.357 1.00 89.00 594 SER A N 1
ATOM 4453 C CA . SER A 1 594 ? -14.257 10.315 4.635 1.00 89.00 594 SER A CA 1
ATOM 4454 C C . SER A 1 594 ? -12.807 10.166 4.207 1.00 89.00 594 SER A C 1
ATOM 4456 O O . SER A 1 594 ? -12.240 9.092 4.340 1.00 89.00 594 SER A O 1
ATOM 4458 N N . TRP A 1 595 ? -12.203 11.252 3.739 1.00 90.69 595 TRP A N 1
ATOM 4459 C CA . TRP A 1 595 ? -10.793 11.307 3.379 1.00 90.69 595 TRP A CA 1
ATOM 4460 C C . TRP A 1 595 ? -10.226 12.593 3.954 1.00 90.69 595 TRP A C 1
ATOM 4462 O O . TRP A 1 595 ? -10.490 13.696 3.467 1.00 90.69 595 TRP A O 1
ATOM 4472 N N . LYS A 1 596 ? -9.510 12.449 5.064 1.00 83.12 596 LYS A N 1
ATOM 4473 C CA . LYS A 1 596 ? -8.775 13.522 5.718 1.00 83.12 596 LYS A CA 1
ATOM 4474 C C . LYS A 1 596 ? -7.325 13.385 5.268 1.00 83.12 596 LYS A C 1
ATOM 4476 O O . LYS A 1 596 ? -6.614 12.500 5.735 1.00 83.12 596 LYS A O 1
ATOM 4481 N N . PHE A 1 597 ? -6.921 14.251 4.344 1.00 79.81 597 PHE A N 1
ATOM 4482 C CA . PHE A 1 597 ? -5.590 14.228 3.736 1.00 79.81 597 PHE A CA 1
ATOM 4483 C C . PHE A 1 597 ? -4.473 14.158 4.794 1.00 79.81 597 PHE A C 1
ATOM 4485 O O . PHE A 1 597 ? -4.503 14.892 5.786 1.00 79.81 597 PHE A O 1
ATOM 4492 N N . LYS A 1 598 ? -3.508 13.262 4.570 1.00 76.69 598 LYS A N 1
ATOM 4493 C CA . LYS A 1 598 ? -2.374 12.882 5.427 1.00 76.69 598 LYS A CA 1
ATOM 4494 C C . LYS A 1 598 ? -2.758 12.428 6.833 1.00 76.69 598 LYS A C 1
ATOM 4496 O O . LYS A 1 598 ? -1.966 12.542 7.764 1.00 76.69 598 LYS A O 1
ATOM 4501 N N . ARG A 1 599 ? -3.993 11.965 7.004 1.00 77.88 599 ARG A N 1
ATOM 4502 C CA . ARG A 1 599 ? -4.522 11.562 8.303 1.00 77.88 599 ARG A CA 1
ATOM 4503 C C . ARG A 1 599 ? -5.257 10.236 8.239 1.00 77.88 599 ARG A C 1
ATOM 4505 O O . ARG A 1 599 ? -4.947 9.369 9.039 1.00 77.88 599 ARG A O 1
ATOM 4512 N N . GLU A 1 600 ? -6.260 10.111 7.374 1.00 85.56 600 GLU A N 1
ATOM 4513 C CA . GLU A 1 600 ? -7.121 8.926 7.344 1.00 85.56 600 GLU A CA 1
ATOM 4514 C C . GLU A 1 600 ? -8.006 8.892 6.089 1.00 85.56 600 GLU A C 1
ATOM 4516 O O . GLU A 1 600 ? -8.661 9.884 5.755 1.00 85.56 600 GLU A O 1
ATOM 4521 N N . MET A 1 601 ? -8.102 7.726 5.454 1.00 92.69 601 MET A N 1
ATOM 4522 C CA . MET A 1 601 ? -9.184 7.348 4.546 1.00 92.69 601 MET A CA 1
ATOM 4523 C C . MET A 1 601 ? -10.096 6.349 5.249 1.00 92.69 601 MET A C 1
ATOM 4525 O O . MET A 1 601 ? -9.643 5.305 5.701 1.00 92.69 601 MET A O 1
ATOM 4529 N N . ARG A 1 602 ? -11.390 6.651 5.318 1.00 93.31 602 ARG A N 1
ATOM 4530 C CA . ARG A 1 602 ? -12.404 5.792 5.927 1.00 93.31 602 ARG A CA 1
ATOM 4531 C C . ARG A 1 602 ? -13.291 5.188 4.858 1.00 93.31 602 ARG A C 1
ATOM 4533 O O . ARG A 1 602 ? -13.913 5.930 4.096 1.00 93.31 602 ARG A O 1
ATOM 4540 N N . LEU A 1 603 ? -13.428 3.870 4.891 1.00 95.38 603 LEU A N 1
ATOM 4541 C CA . LEU A 1 603 ? -14.330 3.093 4.055 1.00 95.38 603 LEU A CA 1
ATOM 4542 C C . LEU A 1 603 ? -15.436 2.456 4.904 1.00 95.38 603 LEU A C 1
ATOM 4544 O O . LEU A 1 603 ? -15.221 2.085 6.063 1.00 95.38 603 LEU A O 1
ATOM 4548 N N . ALA A 1 604 ? -16.615 2.310 4.313 1.00 93.94 604 ALA A N 1
ATOM 4549 C CA . ALA A 1 604 ? -17.712 1.509 4.851 1.00 93.94 604 ALA A CA 1
ATOM 4550 C C . ALA A 1 604 ? -18.283 0.620 3.752 1.00 93.94 604 ALA A C 1
ATOM 4552 O O . ALA A 1 604 ? -18.097 0.910 2.568 1.00 93.94 604 ALA A O 1
ATOM 4553 N N . ARG A 1 605 ? -18.958 -0.468 4.135 1.00 95.12 605 ARG A N 1
ATOM 4554 C CA . ARG A 1 605 ? -19.604 -1.365 3.168 1.00 95.12 605 ARG A CA 1
ATOM 4555 C C . ARG A 1 605 ? -20.538 -0.596 2.241 1.00 95.12 605 ARG A C 1
ATOM 4557 O O . ARG A 1 605 ? -21.296 0.265 2.688 1.00 95.12 605 ARG A O 1
ATOM 4564 N N . ASN A 1 606 ? -20.494 -0.945 0.964 1.00 95.44 606 ASN A N 1
ATOM 4565 C CA . ASN A 1 606 ? -21.445 -0.480 -0.025 1.00 95.44 606 ASN A CA 1
ATOM 4566 C C . ASN A 1 606 ? -22.745 -1.298 0.113 1.00 95.44 606 ASN A C 1
ATOM 4568 O O . ASN A 1 606 ? -22.729 -2.491 -0.191 1.00 95.44 606 ASN A O 1
ATOM 4572 N N . PRO A 1 607 ? -23.864 -0.706 0.568 1.00 92.81 607 PRO A N 1
ATOM 4573 C CA . PRO A 1 607 ? -25.116 -1.444 0.742 1.00 92.81 607 PRO A CA 1
ATOM 4574 C C . PRO A 1 607 ? -25.736 -1.901 -0.586 1.00 92.81 607 PRO A C 1
ATOM 4576 O O . PRO A 1 607 ? -26.532 -2.833 -0.581 1.00 92.81 607 PRO A O 1
ATOM 4579 N N . GLU A 1 608 ? -25.366 -1.266 -1.702 1.00 95.00 608 GLU A N 1
ATOM 4580 C CA . GLU A 1 608 ? -25.857 -1.595 -3.046 1.00 95.00 608 GLU A CA 1
ATOM 4581 C C . GLU A 1 608 ? -25.006 -2.673 -3.737 1.00 95.00 608 GLU A C 1
ATOM 4583 O O . GLU A 1 608 ? -25.335 -3.112 -4.837 1.00 95.00 608 GLU A O 1
ATOM 4588 N N . TYR A 1 609 ? -23.894 -3.104 -3.128 1.00 94.50 609 TYR A N 1
ATOM 4589 C CA . TYR A 1 609 ? -23.047 -4.131 -3.724 1.00 94.50 609 TYR A CA 1
ATOM 4590 C C . TYR A 1 609 ? -23.724 -5.506 -3.649 1.00 94.50 609 TYR A C 1
ATOM 4592 O O . TYR A 1 609 ? -24.153 -5.949 -2.582 1.00 94.50 609 TYR A O 1
ATOM 4600 N N . ARG A 1 610 ? -23.792 -6.191 -4.795 1.00 88.50 610 ARG A N 1
ATOM 4601 C CA . ARG A 1 610 ? -24.552 -7.437 -5.010 1.00 88.50 610 ARG A CA 1
ATOM 4602 C C . ARG A 1 610 ? -24.182 -8.597 -4.077 1.00 88.50 610 ARG A C 1
ATOM 4604 O O . ARG A 1 610 ? -25.044 -9.414 -3.767 1.00 88.50 610 ARG A O 1
ATOM 4611 N N . ASP A 1 611 ? -22.927 -8.670 -3.621 1.00 87.50 611 ASP A N 1
ATOM 4612 C CA . ASP A 1 611 ? -22.451 -9.712 -2.704 1.00 87.50 611 ASP A CA 1
ATOM 4613 C C . ASP A 1 611 ? -21.914 -9.104 -1.394 1.00 87.50 611 ASP A C 1
ATOM 4615 O O . ASP A 1 611 ? -20.707 -8.889 -1.228 1.00 87.50 611 ASP A O 1
ATOM 4619 N N . PRO A 1 612 ? -22.796 -8.842 -0.412 1.00 82.00 612 PRO A N 1
ATOM 4620 C CA . PRO A 1 612 ? -22.399 -8.294 0.881 1.00 82.00 612 PRO A CA 1
ATOM 4621 C C . PRO A 1 612 ? -21.467 -9.205 1.694 1.00 82.00 612 PRO A C 1
ATOM 4623 O O . PRO A 1 612 ? -20.882 -8.737 2.675 1.00 82.00 612 PRO A O 1
ATOM 4626 N N . ALA A 1 613 ? -21.358 -10.496 1.346 1.00 84.44 613 ALA A N 1
ATOM 4627 C CA . ALA A 1 613 ? -20.529 -11.463 2.062 1.00 84.44 613 ALA A CA 1
ATOM 4628 C C . ALA A 1 613 ? -19.047 -11.398 1.654 1.00 84.44 613 ALA A C 1
ATOM 4630 O O . ALA A 1 613 ? -18.200 -11.918 2.397 1.00 84.44 613 ALA A O 1
ATOM 4631 N N . LEU A 1 614 ? -18.735 -10.758 0.518 1.00 85.31 614 LEU A N 1
ATOM 4632 C CA . LEU A 1 614 ? -17.359 -10.478 0.103 1.00 85.31 614 LEU A CA 1
ATOM 4633 C C . LEU A 1 614 ? -16.692 -9.451 1.010 1.00 85.31 614 LEU A C 1
ATOM 4635 O O . LEU A 1 614 ? -15.542 -9.652 1.363 1.00 85.31 614 LEU A O 1
ATOM 4639 N N . ALA A 1 615 ? -17.400 -8.405 1.443 1.00 89.56 615 ALA A N 1
ATOM 4640 C CA . ALA A 1 615 ? -16.878 -7.464 2.430 1.00 89.56 615 ALA A CA 1
ATOM 4641 C C . ALA A 1 615 ? -16.828 -8.133 3.811 1.00 89.56 615 ALA A C 1
ATOM 4643 O O . ALA A 1 615 ? -17.859 -8.250 4.470 1.00 89.56 615 ALA A O 1
ATOM 4644 N N . LYS A 1 616 ? -15.663 -8.603 4.268 1.00 89.75 616 LYS A N 1
ATOM 4645 C CA . LYS A 1 616 ? -15.524 -9.232 5.592 1.00 89.75 616 LYS A CA 1
ATOM 4646 C C . LYS A 1 616 ? -15.536 -8.204 6.723 1.00 89.75 616 LYS A C 1
ATOM 4648 O O . LYS A 1 616 ? -16.288 -8.372 7.685 1.00 89.75 616 LYS A O 1
ATOM 4653 N N . SER A 1 617 ? -14.834 -7.084 6.572 1.00 89.88 617 SER A N 1
ATOM 4654 C CA . SER A 1 617 ? -14.905 -5.949 7.503 1.00 89.88 617 SER A CA 1
ATOM 4655 C C . SER A 1 617 ? -16.116 -5.046 7.237 1.00 89.88 617 SER A C 1
ATOM 4657 O O . SER A 1 617 ? -16.554 -4.834 6.110 1.00 89.88 617 SER A O 1
ATOM 4659 N N . GLY A 1 618 ? -16.725 -4.508 8.290 1.00 89.19 618 GLY A N 1
ATOM 4660 C CA . GLY A 1 618 ? -17.792 -3.505 8.223 1.00 89.19 618 GLY A CA 1
ATOM 4661 C C . GLY A 1 618 ? -17.268 -2.104 7.910 1.00 89.19 618 GLY A C 1
ATOM 4662 O O . GLY A 1 618 ? -17.874 -1.357 7.139 1.00 89.19 618 GLY A O 1
ATOM 4663 N N . THR A 1 619 ? -16.125 -1.757 8.499 1.00 92.25 619 THR A N 1
ATOM 4664 C CA . THR A 1 619 ? -15.444 -0.476 8.295 1.00 92.25 619 THR A CA 1
ATOM 4665 C C . THR A 1 619 ? -13.939 -0.682 8.228 1.00 92.25 619 THR A C 1
ATOM 4667 O O . THR A 1 619 ? -13.401 -1.506 8.967 1.00 92.25 619 THR A O 1
ATOM 4670 N N . ILE A 1 620 ? -13.277 0.080 7.357 1.00 94.62 620 ILE A N 1
ATOM 4671 C CA . ILE A 1 620 ? -11.823 0.039 7.168 1.00 94.62 620 ILE A CA 1
ATOM 4672 C C . ILE A 1 620 ? -11.287 1.466 7.278 1.00 94.62 620 ILE A C 1
ATOM 4674 O O . ILE A 1 620 ? -11.810 2.367 6.619 1.00 94.62 620 ILE A O 1
ATOM 4678 N N . SER A 1 621 ? -10.255 1.679 8.089 1.00 94.00 621 SER A N 1
ATOM 4679 C CA . SER A 1 621 ? -9.488 2.927 8.120 1.00 94.00 621 SER A CA 1
ATOM 4680 C C . SER A 1 621 ? -8.117 2.677 7.515 1.00 94.00 621 SER A C 1
ATOM 4682 O O . SER A 1 621 ? -7.444 1.729 7.894 1.00 94.00 621 SER A O 1
ATOM 4684 N N . ILE A 1 622 ? -7.696 3.531 6.590 1.00 94.25 622 ILE A N 1
ATOM 4685 C CA . ILE A 1 622 ? -6.353 3.509 6.018 1.00 94.25 622 ILE A CA 1
ATOM 4686 C C . ILE A 1 622 ? -5.629 4.770 6.484 1.00 94.25 622 ILE A C 1
ATOM 4688 O O . ILE A 1 622 ? -6.077 5.888 6.209 1.00 94.25 622 ILE A O 1
ATOM 4692 N N . ILE A 1 623 ? -4.544 4.593 7.230 1.00 90.44 623 ILE A N 1
ATOM 4693 C CA . ILE A 1 623 ? -3.782 5.664 7.868 1.00 90.44 623 ILE A CA 1
ATOM 4694 C C . ILE A 1 623 ? -2.453 5.826 7.123 1.00 90.44 623 ILE A C 1
ATOM 4696 O O . ILE A 1 623 ? -1.629 4.912 7.151 1.00 90.44 623 ILE A O 1
ATOM 4700 N N . PRO A 1 624 ? -2.213 6.974 6.467 1.00 89.88 624 PRO A N 1
ATOM 4701 C CA . PRO A 1 624 ? -0.939 7.231 5.817 1.00 89.88 624 PRO A CA 1
ATOM 4702 C C . PRO A 1 624 ? 0.115 7.688 6.841 1.00 89.88 624 PRO A C 1
ATOM 4704 O O . PRO A 1 624 ? 0.001 8.785 7.395 1.00 89.88 624 PRO A O 1
ATOM 4707 N N . ILE A 1 625 ? 1.158 6.886 7.077 1.00 84.75 625 ILE A N 1
ATOM 4708 C CA . ILE A 1 625 ? 2.318 7.243 7.915 1.00 84.75 625 ILE A CA 1
ATOM 4709 C C . ILE A 1 625 ? 3.598 7.028 7.110 1.00 84.75 625 ILE A C 1
ATOM 4711 O O . ILE A 1 625 ? 3.990 5.905 6.829 1.00 84.75 625 ILE A O 1
ATOM 4715 N N . THR A 1 626 ? 4.270 8.123 6.761 1.00 81.38 626 THR A N 1
ATOM 4716 C CA . THR A 1 626 ? 5.457 8.088 5.890 1.00 81.38 626 THR A CA 1
ATOM 4717 C C . THR A 1 626 ? 6.764 7.804 6.623 1.00 81.38 626 THR A C 1
ATOM 4719 O O . THR A 1 626 ? 7.723 7.356 6.003 1.00 81.38 626 THR A O 1
ATOM 4722 N N . GLU A 1 627 ? 6.839 8.079 7.926 1.00 81.31 627 GLU A N 1
ATOM 4723 C CA . GLU A 1 627 ? 8.047 7.800 8.706 1.00 81.31 627 GLU A CA 1
ATOM 4724 C C . GLU A 1 627 ? 7.979 6.369 9.259 1.00 81.31 627 GLU A C 1
ATOM 4726 O O . GLU A 1 627 ? 7.035 6.006 9.962 1.00 81.31 627 GLU A O 1
ATOM 4731 N N . GLY A 1 628 ? 8.967 5.546 8.895 1.00 80.75 628 GLY A N 1
ATOM 4732 C CA . GLY A 1 628 ? 8.936 4.104 9.136 1.00 80.75 628 GLY A CA 1
ATOM 4733 C C . GLY A 1 628 ? 8.886 3.713 10.614 1.00 80.75 628 GLY A C 1
ATOM 4734 O O . GLY A 1 628 ? 8.132 2.812 10.974 1.00 80.75 628 GLY A O 1
ATOM 4735 N N . ASN A 1 629 ? 9.621 4.402 11.496 1.00 82.25 629 ASN A N 1
ATOM 4736 C CA . ASN A 1 629 ? 9.617 4.082 12.930 1.00 82.25 629 ASN A CA 1
ATOM 4737 C C . ASN A 1 629 ? 8.266 4.366 13.575 1.00 82.25 629 ASN A C 1
ATOM 4739 O O . ASN A 1 629 ? 7.782 3.586 14.388 1.00 82.25 629 ASN A O 1
ATOM 4743 N N . THR A 1 630 ? 7.637 5.464 13.178 1.00 77.62 630 THR A N 1
ATOM 4744 C CA . THR A 1 630 ? 6.296 5.863 13.584 1.00 77.62 630 THR A CA 1
ATOM 4745 C C . THR A 1 630 ? 5.294 4.814 13.125 1.00 77.62 630 THR A C 1
ATOM 4747 O O . THR A 1 630 ? 4.379 4.494 13.877 1.00 77.62 630 THR A O 1
ATOM 4750 N N . GLY A 1 631 ? 5.484 4.235 11.934 1.00 83.25 631 GLY A N 1
ATOM 4751 C CA . GLY A 1 631 ? 4.654 3.137 11.446 1.00 83.25 631 GLY A CA 1
ATOM 4752 C C . GLY A 1 631 ? 4.791 1.859 12.271 1.00 83.25 631 GLY A C 1
ATOM 4753 O O . GLY A 1 631 ? 3.782 1.277 12.671 1.00 83.25 631 GLY A O 1
ATOM 4754 N N . VAL A 1 632 ? 6.022 1.471 12.621 1.00 87.50 632 VAL A N 1
ATOM 4755 C CA . VAL A 1 632 ? 6.281 0.332 13.520 1.00 87.50 632 VAL A CA 1
ATOM 4756 C C . VAL A 1 632 ? 5.695 0.584 14.915 1.00 87.50 632 VAL A C 1
ATOM 4758 O O . VAL A 1 632 ? 5.011 -0.280 15.452 1.00 87.50 632 VAL A O 1
ATOM 4761 N N . ILE A 1 633 ? 5.878 1.779 15.484 1.00 79.56 633 ILE A N 1
ATOM 4762 C CA . ILE A 1 633 ? 5.309 2.150 16.791 1.00 79.56 633 ILE A CA 1
ATOM 4763 C C . ILE A 1 633 ? 3.777 2.144 16.743 1.00 79.56 633 ILE A C 1
ATOM 4765 O O . ILE A 1 633 ? 3.137 1.666 17.679 1.00 79.56 633 ILE A O 1
ATOM 4769 N N . ALA A 1 634 ? 3.169 2.661 15.672 1.00 75.56 634 ALA A N 1
ATOM 4770 C CA . ALA A 1 634 ? 1.718 2.646 15.499 1.00 75.56 634 ALA A CA 1
ATOM 4771 C C . ALA A 1 634 ? 1.176 1.209 15.479 1.00 75.56 634 ALA A C 1
ATOM 4773 O O . ALA A 1 634 ? 0.134 0.943 16.076 1.00 75.56 634 ALA A O 1
ATOM 4774 N N . TYR A 1 635 ? 1.898 0.281 14.852 1.00 88.00 635 TYR A N 1
ATOM 4775 C CA . TYR A 1 635 ? 1.557 -1.137 14.881 1.00 88.00 635 TYR A CA 1
ATOM 4776 C C . TYR A 1 635 ? 1.724 -1.736 16.287 1.00 88.00 635 TYR A C 1
ATOM 4778 O O . TYR A 1 635 ? 0.773 -2.265 16.852 1.00 88.00 635 TYR A O 1
ATOM 4786 N N . GLU A 1 636 ? 2.893 -1.571 16.913 1.00 84.12 636 GLU A N 1
ATOM 4787 C CA . GLU A 1 636 ? 3.205 -2.159 18.229 1.00 84.12 636 GLU A CA 1
ATOM 4788 C C . GLU A 1 636 ? 2.326 -1.608 19.370 1.00 84.12 636 GLU A C 1
ATOM 4790 O O . GLU A 1 636 ? 2.140 -2.261 20.395 1.00 84.12 636 GLU A O 1
ATOM 4795 N N . THR A 1 637 ? 1.757 -0.411 19.198 1.00 77.50 637 THR A N 1
ATOM 4796 C CA . THR A 1 637 ? 0.790 0.193 20.133 1.00 77.50 637 THR A CA 1
ATOM 4797 C C . THR A 1 637 ? -0.666 -0.169 19.826 1.00 77.50 637 THR A C 1
ATOM 4799 O O . THR A 1 637 ? -1.569 0.276 20.537 1.00 77.50 637 THR A O 1
ATOM 4802 N N . GLY A 1 638 ? -0.909 -0.969 18.784 1.00 78.25 638 GLY A N 1
ATOM 4803 C CA . GLY A 1 638 ? -2.234 -1.405 18.356 1.00 78.25 638 GLY A CA 1
ATOM 4804 C C . GLY A 1 638 ? -3.061 -0.311 17.679 1.00 78.25 638 GLY A C 1
ATOM 4805 O O . GLY A 1 638 ? -4.275 -0.457 17.570 1.00 78.25 638 GLY A O 1
ATOM 4806 N N . VAL A 1 639 ? -2.465 0.803 17.236 1.00 77.88 639 VAL A N 1
ATOM 4807 C CA . VAL A 1 639 ? -3.168 1.853 16.470 1.00 77.88 639 VAL A CA 1
ATOM 4808 C C . VAL A 1 639 ? -3.544 1.350 15.077 1.00 77.88 639 VAL A C 1
ATOM 4810 O O . VAL A 1 639 ? -4.607 1.708 14.577 1.00 77.88 639 VAL A O 1
ATOM 4813 N N . VAL A 1 640 ? -2.702 0.508 14.476 1.00 88.00 640 VAL A N 1
ATOM 4814 C CA . VAL A 1 640 ? -2.951 -0.138 13.181 1.00 88.00 640 VAL A CA 1
ATOM 4815 C C . VAL A 1 640 ? -2.869 -1.652 13.329 1.00 88.00 640 VAL A C 1
ATOM 4817 O O . VAL A 1 640 ? -2.050 -2.150 14.095 1.00 88.00 640 VAL A O 1
ATOM 4820 N N . ASP A 1 641 ? -3.716 -2.369 12.599 1.00 91.62 641 ASP A N 1
ATOM 4821 C CA . ASP A 1 641 ? -3.799 -3.832 12.637 1.00 91.62 641 ASP A CA 1
ATOM 4822 C C . ASP A 1 641 ? -2.911 -4.478 11.556 1.00 91.62 641 ASP A C 1
ATOM 4824 O O . ASP A 1 641 ? -2.451 -5.607 11.707 1.00 91.62 641 ASP A O 1
ATOM 4828 N N . TRP A 1 642 ? -2.639 -3.751 10.466 1.00 94.38 642 TRP A N 1
ATOM 4829 C CA . TRP A 1 642 ? -1.725 -4.172 9.403 1.00 94.38 642 TRP A CA 1
ATOM 4830 C C . TRP A 1 642 ? -0.852 -3.014 8.938 1.00 94.38 642 TRP A C 1
ATOM 4832 O O . TRP A 1 642 ? -1.368 -1.988 8.497 1.00 94.38 642 TRP A O 1
ATOM 4842 N N . HIS A 1 643 ? 0.467 -3.193 8.973 1.00 94.44 643 HIS A N 1
ATOM 4843 C CA . HIS A 1 643 ? 1.414 -2.333 8.276 1.00 94.44 643 HIS A CA 1
ATOM 4844 C C . HIS A 1 643 ? 1.801 -2.965 6.937 1.00 94.44 643 HIS A C 1
ATOM 4846 O O . HIS A 1 643 ? 2.466 -4.001 6.906 1.00 94.44 643 HIS A O 1
ATOM 4852 N N . SER A 1 644 ? 1.391 -2.334 5.833 1.00 89.19 644 SER A N 1
ATOM 4853 C CA . SER A 1 644 ? 1.493 -2.912 4.487 1.00 89.19 644 SER A CA 1
ATOM 4854 C C . SER A 1 644 ? 2.852 -2.741 3.797 1.00 89.19 644 SER A C 1
ATOM 4856 O O . SER A 1 644 ? 3.026 -3.261 2.697 1.00 89.19 644 SER A O 1
ATOM 4858 N N . ASP A 1 645 ? 3.799 -2.006 4.386 1.00 87.00 645 ASP A N 1
ATOM 4859 C CA . ASP A 1 645 ? 5.122 -1.762 3.792 1.00 87.00 645 ASP A CA 1
ATOM 4860 C C . ASP A 1 645 ? 6.131 -1.251 4.838 1.00 87.00 645 ASP A C 1
ATOM 4862 O O . ASP A 1 645 ? 6.247 -0.052 5.093 1.00 87.00 645 ASP A O 1
ATOM 4866 N N . VAL A 1 646 ? 6.828 -2.169 5.507 1.00 90.62 646 VAL A N 1
ATOM 4867 C CA . VAL A 1 646 ? 7.763 -1.840 6.591 1.00 90.62 646 VAL A CA 1
ATOM 4868 C C . VAL A 1 646 ? 9.108 -1.401 6.015 1.00 90.62 646 VAL A C 1
ATOM 4870 O O . VAL A 1 646 ? 9.866 -2.208 5.478 1.00 90.62 646 VAL A O 1
ATOM 4873 N N . SER A 1 647 ? 9.452 -0.128 6.213 1.00 85.06 647 SER A N 1
ATOM 4874 C CA . SER A 1 647 ? 10.725 0.448 5.766 1.00 85.06 647 SER A CA 1
ATOM 4875 C C . SER A 1 647 ? 11.440 1.171 6.912 1.00 85.06 647 SER A C 1
ATOM 4877 O O . SER A 1 647 ? 11.219 2.361 7.136 1.00 85.06 647 SER A O 1
ATOM 4879 N N . VAL A 1 648 ? 12.326 0.462 7.619 1.00 87.69 648 VAL A N 1
ATOM 4880 C CA . VAL A 1 648 ? 13.163 0.995 8.714 1.00 87.69 648 VAL A CA 1
ATOM 4881 C C . VAL A 1 648 ? 14.623 0.559 8.566 1.00 87.69 648 VAL A C 1
ATOM 4883 O O . VAL A 1 648 ? 14.905 -0.509 8.026 1.00 87.69 648 VAL A O 1
ATOM 4886 N N . ASP A 1 649 ? 15.560 1.361 9.077 1.00 83.62 649 ASP A N 1
ATOM 4887 C CA . ASP A 1 649 ? 17.001 1.082 8.948 1.00 83.62 649 ASP A CA 1
ATOM 4888 C C . ASP A 1 649 ? 17.442 -0.188 9.699 1.00 83.62 649 ASP A C 1
ATOM 4890 O O . ASP A 1 649 ? 18.374 -0.860 9.266 1.00 83.62 649 ASP A O 1
ATOM 4894 N N . TYR A 1 650 ? 16.754 -0.547 10.791 1.00 88.25 650 TYR A N 1
ATOM 4895 C CA . TYR A 1 650 ? 17.025 -1.753 11.592 1.00 88.25 650 TYR A CA 1
ATOM 4896 C C . TYR A 1 650 ? 16.164 -2.968 11.193 1.00 88.25 650 TYR A C 1
ATOM 4898 O O . TYR A 1 650 ? 15.934 -3.896 11.977 1.00 88.25 650 TYR A O 1
ATOM 4906 N N . LEU A 1 651 ? 15.631 -2.967 9.967 1.00 90.00 651 LEU A N 1
ATOM 4907 C CA . LEU A 1 651 ? 14.876 -4.096 9.424 1.00 90.00 651 LEU A CA 1
ATOM 4908 C C . LEU A 1 651 ? 15.676 -5.418 9.437 1.00 90.00 651 LEU A C 1
ATOM 4910 O O . LEU A 1 651 ? 15.075 -6.444 9.770 1.00 90.00 651 LEU A O 1
ATOM 4914 N N . PRO A 1 652 ? 17.001 -5.444 9.155 1.00 90.00 652 PRO A N 1
ATOM 4915 C CA . PRO A 1 652 ? 17.804 -6.659 9.305 1.00 90.00 652 PRO A CA 1
ATOM 4916 C C . PRO A 1 652 ? 17.728 -7.264 10.713 1.00 90.00 652 PRO A C 1
ATOM 4918 O O . PRO A 1 652 ? 17.526 -8.468 10.853 1.00 90.00 652 PRO A O 1
ATOM 4921 N N . GLU A 1 653 ? 17.814 -6.444 11.762 1.00 90.94 653 GLU A N 1
ATOM 4922 C CA . GLU A 1 653 ? 17.722 -6.884 13.156 1.00 90.94 653 GLU A CA 1
ATOM 4923 C C . GLU A 1 653 ? 16.319 -7.414 13.489 1.00 90.94 653 GLU A C 1
ATOM 4925 O O . GLU A 1 653 ? 16.182 -8.400 14.215 1.00 90.94 653 GLU A O 1
ATOM 4930 N N . MET A 1 654 ? 15.257 -6.807 12.943 1.00 93.19 654 MET A N 1
ATOM 4931 C CA . MET A 1 654 ? 13.888 -7.326 13.096 1.00 93.19 654 MET A CA 1
ATOM 4932 C C . MET A 1 654 ? 13.733 -8.710 12.458 1.00 93.19 654 MET A C 1
ATOM 4934 O O . MET A 1 654 ? 13.135 -9.602 13.063 1.00 93.19 654 MET A O 1
ATOM 4938 N N . ILE A 1 655 ? 14.295 -8.902 11.264 1.00 91.94 655 ILE A N 1
ATOM 4939 C CA . ILE A 1 655 ? 14.260 -10.178 10.542 1.00 91.94 655 ILE A CA 1
ATOM 4940 C C . ILE A 1 655 ? 15.101 -11.238 11.261 1.00 91.94 655 ILE A C 1
ATOM 4942 O O . ILE A 1 655 ? 14.690 -12.395 11.334 1.00 91.94 655 ILE A O 1
ATOM 4946 N N . GLU A 1 656 ? 16.248 -10.874 11.838 1.00 90.62 656 GLU A N 1
ATOM 4947 C CA . GLU A 1 656 ? 17.042 -11.782 12.676 1.00 90.62 656 GLU A CA 1
ATOM 4948 C C . GLU A 1 656 ? 16.243 -12.266 13.895 1.00 90.62 656 GLU A C 1
ATOM 4950 O O . GLU A 1 656 ? 16.215 -13.467 14.170 1.00 90.62 656 GLU A O 1
ATOM 4955 N N . ARG A 1 657 ? 15.517 -11.365 14.568 1.00 91.69 657 ARG A N 1
ATOM 4956 C CA . ARG A 1 657 ? 14.626 -11.709 15.690 1.00 91.69 657 ARG A CA 1
ATOM 4957 C C . ARG A 1 657 ? 13.450 -12.589 15.262 1.00 91.69 657 ARG A C 1
ATOM 4959 O O . ARG A 1 657 ? 13.131 -13.552 15.954 1.00 91.69 657 ARG A O 1
ATOM 4966 N N . MET A 1 658 ? 12.849 -12.322 14.101 1.00 92.38 658 MET A N 1
ATOM 4967 C CA . MET A 1 658 ? 11.824 -13.188 13.499 1.00 92.38 658 MET A CA 1
ATOM 4968 C C . MET A 1 658 ? 12.376 -14.596 13.231 1.00 92.38 658 MET A C 1
ATOM 4970 O O . MET A 1 658 ? 11.778 -15.586 13.643 1.00 92.38 658 MET A O 1
ATOM 4974 N N . ARG A 1 659 ? 13.564 -14.715 12.620 1.00 89.50 659 ARG A N 1
ATOM 4975 C CA . ARG A 1 659 ? 14.229 -16.012 12.375 1.00 89.50 659 ARG A CA 1
ATOM 4976 C C . ARG A 1 659 ? 14.589 -16.751 13.667 1.00 89.50 659 ARG A C 1
ATOM 4978 O O . ARG A 1 659 ? 14.625 -17.979 13.668 1.00 89.50 659 ARG A O 1
ATOM 4985 N N . ALA A 1 660 ? 14.846 -16.023 14.753 1.00 90.06 660 ALA A N 1
ATOM 4986 C CA . ALA A 1 660 ? 15.066 -16.582 16.085 1.00 90.06 660 ALA A CA 1
ATOM 4987 C C . ALA A 1 660 ? 13.766 -17.017 16.798 1.00 90.06 660 ALA A C 1
ATOM 4989 O O . ALA A 1 660 ? 13.842 -17.599 17.880 1.00 90.06 660 ALA A O 1
ATOM 4990 N N . GLY A 1 661 ? 12.591 -16.765 16.207 1.00 86.94 661 GLY A N 1
ATOM 4991 C CA . GLY A 1 661 ? 11.285 -17.061 16.802 1.00 86.94 661 GLY A CA 1
ATOM 4992 C C . GLY A 1 661 ? 10.849 -16.060 17.877 1.00 86.94 661 GLY A C 1
ATOM 4993 O O . GLY A 1 661 ? 9.991 -16.376 18.694 1.00 86.94 661 GLY A O 1
ATOM 4994 N N . GLU A 1 662 ? 11.452 -14.868 17.924 1.00 89.62 662 GLU A N 1
ATOM 4995 C CA . GLU A 1 662 ? 11.076 -13.807 18.872 1.00 89.62 662 GLU A CA 1
ATOM 4996 C C . GLU A 1 662 ? 9.921 -12.925 18.369 1.00 89.62 662 GLU A C 1
ATOM 4998 O O . GLU A 1 662 ? 9.353 -12.163 19.153 1.00 89.62 662 GLU A O 1
ATOM 5003 N N . ARG A 1 663 ? 9.615 -12.978 17.066 1.00 90.44 663 ARG A N 1
ATOM 5004 C CA . ARG A 1 663 ? 8.556 -12.210 16.398 1.00 90.44 663 ARG A CA 1
ATOM 5005 C C . ARG A 1 663 ? 7.765 -13.117 15.459 1.00 90.44 663 ARG A C 1
ATOM 5007 O O . ARG A 1 663 ? 8.341 -13.654 14.518 1.00 90.44 663 ARG A O 1
ATOM 5014 N N . ASP A 1 664 ? 6.460 -13.216 15.702 1.00 90.50 664 ASP A N 1
ATOM 5015 C CA . ASP A 1 664 ? 5.490 -13.922 14.845 1.00 90.50 664 ASP A CA 1
ATOM 5016 C C . ASP A 1 664 ? 4.694 -12.957 13.949 1.00 90.50 664 ASP A C 1
ATOM 5018 O O . ASP A 1 664 ? 3.946 -13.374 13.068 1.00 90.50 664 ASP A O 1
ATOM 5022 N N . ASP A 1 665 ? 4.837 -11.660 14.205 1.00 92.25 665 ASP A N 1
ATOM 5023 C CA . ASP A 1 665 ? 4.081 -10.563 13.613 1.00 92.25 665 ASP A CA 1
ATOM 5024 C C . ASP A 1 665 ? 4.747 -9.960 12.369 1.00 92.25 665 ASP A C 1
ATOM 5026 O O . ASP A 1 665 ? 4.112 -9.217 11.625 1.00 92.25 665 ASP A O 1
ATOM 5030 N N . LEU A 1 666 ? 6.028 -10.259 12.138 1.00 94.06 666 LEU A N 1
ATOM 5031 C CA . LEU A 1 666 ? 6.787 -9.810 10.974 1.00 94.06 666 LEU A CA 1
ATOM 5032 C C . LEU A 1 666 ? 6.721 -10.863 9.867 1.00 94.06 666 LEU A C 1
ATOM 5034 O O . LEU A 1 666 ? 7.112 -12.010 10.076 1.00 94.06 666 LEU A O 1
ATOM 5038 N N . HIS A 1 667 ? 6.295 -10.461 8.671 1.00 91.75 667 HIS A N 1
ATOM 5039 C CA . HIS A 1 667 ? 6.155 -11.360 7.524 1.00 91.75 667 HIS A CA 1
ATOM 5040 C C . HIS A 1 667 ? 6.947 -10.821 6.340 1.00 91.75 667 HIS A C 1
ATOM 5042 O O . HIS A 1 667 ? 6.664 -9.733 5.845 1.00 91.75 667 HIS A O 1
ATOM 5048 N N . VAL A 1 668 ? 7.928 -11.595 5.877 1.00 91.38 668 VAL A N 1
ATOM 5049 C CA . VAL A 1 668 ? 8.692 -11.313 4.654 1.00 91.38 668 VAL A CA 1
ATOM 5050 C C . VAL A 1 668 ? 8.100 -12.152 3.528 1.00 91.38 668 VAL A C 1
ATOM 5052 O O . VAL A 1 668 ? 8.068 -13.380 3.625 1.00 91.38 668 VAL A O 1
ATOM 5055 N N . VAL A 1 669 ? 7.600 -11.496 2.485 1.00 89.50 669 VAL A N 1
ATOM 5056 C CA . VAL A 1 669 ? 6.859 -12.132 1.391 1.00 89.50 669 VAL A CA 1
ATOM 5057 C C . VAL A 1 669 ? 7.505 -11.761 0.054 1.00 89.50 669 VAL A C 1
ATOM 5059 O O . VAL A 1 669 ? 7.803 -10.581 -0.143 1.00 89.50 669 VAL A O 1
ATOM 5062 N N . PRO A 1 670 ? 7.714 -12.716 -0.873 1.00 89.31 670 PRO A N 1
ATOM 5063 C CA . PRO A 1 670 ? 8.248 -12.415 -2.198 1.00 89.31 670 PRO A CA 1
ATOM 5064 C C . PRO A 1 670 ? 7.420 -11.356 -2.926 1.00 89.31 670 PRO A C 1
ATOM 5066 O O . PRO A 1 670 ? 6.194 -11.348 -2.838 1.00 89.31 670 PRO A O 1
ATOM 5069 N N . ALA A 1 671 ? 8.086 -10.478 -3.667 1.00 90.56 671 ALA A N 1
ATOM 5070 C CA . ALA A 1 671 ? 7.460 -9.441 -4.473 1.00 90.56 671 ALA A CA 1
ATOM 5071 C C . ALA A 1 671 ? 7.584 -9.738 -5.970 1.00 90.56 671 ALA A C 1
ATOM 5073 O O . ALA A 1 671 ? 8.558 -10.331 -6.434 1.00 90.56 671 ALA A O 1
ATOM 5074 N N . PHE A 1 672 ? 6.641 -9.226 -6.759 1.00 92.62 672 PHE A N 1
ATOM 5075 C CA . PHE A 1 672 ? 6.686 -9.273 -8.217 1.00 92.62 672 PHE A CA 1
ATOM 5076 C C . PHE A 1 672 ? 7.603 -8.189 -8.784 1.00 92.62 672 PHE A C 1
ATOM 5078 O O . PHE A 1 672 ? 7.190 -7.324 -9.551 1.00 92.62 672 PHE A O 1
ATOM 5085 N N . GLY A 1 673 ? 8.867 -8.217 -8.374 1.00 94.56 673 GLY A N 1
ATOM 5086 C CA . GLY A 1 673 ? 9.866 -7.290 -8.862 1.00 94.56 673 GLY A CA 1
ATOM 5087 C C . GLY A 1 673 ? 11.287 -7.767 -8.625 1.00 94.56 673 GLY A C 1
ATOM 5088 O O . GLY A 1 673 ? 11.553 -8.605 -7.766 1.00 94.56 673 GLY A O 1
ATOM 5089 N N . THR A 1 674 ? 12.215 -7.180 -9.371 1.00 95.81 674 THR A N 1
ATOM 5090 C CA . THR A 1 674 ? 13.623 -7.582 -9.371 1.00 95.81 674 THR A CA 1
ATOM 5091 C C . THR A 1 674 ? 14.524 -6.362 -9.293 1.00 95.81 674 THR A C 1
ATOM 5093 O O . THR A 1 674 ? 14.333 -5.373 -10.008 1.00 95.81 674 THR A O 1
ATOM 5096 N N . PHE A 1 675 ? 15.531 -6.433 -8.425 1.00 95.56 675 PHE A N 1
ATOM 5097 C CA . PHE A 1 675 ? 16.639 -5.491 -8.384 1.00 95.56 675 PHE A CA 1
ATOM 5098 C C . PHE A 1 675 ? 17.733 -5.960 -9.345 1.00 95.56 675 PHE A C 1
ATOM 5100 O O . PHE A 1 675 ? 18.194 -7.101 -9.278 1.00 95.56 675 PHE A O 1
ATOM 5107 N N . PHE A 1 676 ? 18.191 -5.068 -10.219 1.00 95.69 676 PHE A N 1
ATOM 5108 C CA . PHE A 1 676 ? 19.227 -5.361 -11.203 1.00 95.69 676 PHE A CA 1
ATOM 5109 C C . PHE A 1 676 ? 20.148 -4.165 -11.420 1.00 95.69 676 PHE A C 1
ATOM 5111 O O . PHE A 1 676 ? 19.841 -3.032 -11.065 1.00 95.69 676 PHE A O 1
ATOM 5118 N N . TRP A 1 677 ? 21.287 -4.370 -12.058 1.00 95.31 677 TRP A N 1
ATOM 5119 C CA . TRP A 1 677 ? 22.076 -3.274 -12.616 1.00 95.31 677 TRP A CA 1
ATOM 5120 C C . TRP A 1 677 ? 21.912 -3.221 -14.125 1.00 95.31 677 TRP A C 1
ATOM 5122 O O . TRP A 1 677 ? 21.672 -4.236 -14.766 1.00 95.31 677 TRP A O 1
ATOM 5132 N N . SER A 1 678 ? 21.978 -2.021 -14.685 1.00 96.38 678 SER A N 1
ATOM 5133 C CA . SER A 1 678 ? 21.814 -1.751 -16.110 1.00 96.38 678 SER A CA 1
ATOM 5134 C C . SER A 1 678 ? 23.122 -1.253 -16.694 1.00 96.38 678 SER A C 1
ATOM 5136 O O . SER A 1 678 ? 23.723 -0.321 -16.157 1.00 96.38 678 SER A O 1
ATOM 5138 N N . PHE A 1 679 ? 23.529 -1.840 -17.814 1.00 97.38 679 PHE A N 1
ATOM 5139 C CA . PHE A 1 679 ? 24.670 -1.376 -18.589 1.00 97.38 679 PHE A CA 1
ATOM 5140 C C . PHE A 1 679 ? 24.208 -0.457 -19.714 1.00 97.38 679 PHE A C 1
ATOM 5142 O O . PHE A 1 679 ? 23.264 -0.766 -20.444 1.00 97.38 679 PHE A O 1
ATOM 5149 N N . ASN A 1 680 ? 24.915 0.654 -19.898 1.00 96.69 680 ASN A N 1
ATOM 5150 C CA . ASN A 1 680 ? 24.740 1.470 -21.087 1.00 96.69 680 ASN A CA 1
ATOM 5151 C C . ASN A 1 680 ? 25.259 0.702 -22.313 1.00 96.69 680 ASN A C 1
ATOM 5153 O O . ASN A 1 680 ? 26.445 0.377 -22.389 1.00 96.69 680 ASN A O 1
ATOM 5157 N N . CYS A 1 681 ? 24.375 0.411 -23.265 1.00 96.38 681 CYS A N 1
ATOM 5158 C CA . CYS A 1 681 ? 24.674 -0.387 -24.453 1.00 96.38 681 CYS A CA 1
ATOM 5159 C C . CYS A 1 681 ? 25.053 0.472 -25.674 1.00 96.38 681 CYS A C 1
ATOM 5161 O O . CYS A 1 681 ? 25.327 -0.073 -26.743 1.00 96.38 681 CYS A O 1
ATOM 5163 N N . THR A 1 682 ? 25.077 1.807 -25.557 1.00 94.31 682 THR A N 1
ATOM 5164 C CA . THR A 1 682 ? 25.466 2.686 -26.671 1.00 94.31 682 THR A CA 1
ATOM 5165 C C . THR A 1 682 ? 26.979 2.674 -26.892 1.00 94.31 682 THR A C 1
ATOM 5167 O O . THR A 1 682 ? 27.754 2.505 -25.957 1.00 94.31 682 THR A O 1
ATOM 5170 N N . GLY A 1 683 ? 27.428 2.905 -28.132 1.00 92.56 683 GLY A N 1
ATOM 5171 C CA . GLY A 1 683 ? 28.856 2.866 -28.486 1.00 92.56 683 GLY A CA 1
ATOM 5172 C C . GLY A 1 683 ? 29.720 3.990 -27.896 1.00 92.56 683 GLY A C 1
ATOM 5173 O O . GLY A 1 683 ? 30.944 3.865 -27.849 1.00 92.56 683 GLY A O 1
ATOM 5174 N N . THR A 1 684 ? 29.111 5.086 -27.443 1.00 91.12 684 THR A N 1
ATOM 5175 C CA . THR A 1 684 ? 29.816 6.284 -26.965 1.00 91.12 684 THR A CA 1
ATOM 5176 C C . THR A 1 684 ? 29.189 6.830 -25.691 1.00 91.12 684 THR A C 1
ATOM 5178 O O . THR A 1 684 ? 27.967 6.958 -25.610 1.00 91.12 684 THR A O 1
ATOM 5181 N N . LEU A 1 685 ? 30.035 7.215 -24.736 1.00 87.31 685 LEU A N 1
ATOM 5182 C CA . LEU A 1 685 ? 29.641 7.902 -23.507 1.00 87.31 685 LEU A CA 1
ATOM 5183 C C . LEU A 1 685 ? 29.327 9.384 -23.773 1.00 87.31 685 LEU A C 1
ATOM 5185 O O . LEU A 1 685 ? 29.705 9.944 -24.805 1.00 87.31 685 LEU A O 1
ATOM 5189 N N . SER A 1 686 ? 28.681 10.046 -22.813 1.00 82.44 686 SER A N 1
ATOM 5190 C CA . SER A 1 686 ? 28.309 11.471 -22.877 1.00 82.44 686 SER A CA 1
ATOM 5191 C C . SER A 1 686 ? 29.498 12.421 -23.077 1.00 82.44 686 SER A C 1
ATOM 5193 O O . SER A 1 686 ? 29.355 13.487 -23.673 1.00 82.44 686 SER A O 1
ATOM 5195 N N . ASN A 1 687 ? 30.689 12.021 -22.629 1.00 82.00 687 ASN A N 1
ATOM 5196 C CA . ASN A 1 687 ? 31.944 12.752 -22.812 1.00 82.00 687 ASN A CA 1
ATOM 5197 C C . ASN A 1 687 ? 32.629 12.492 -24.175 1.00 82.00 687 ASN A C 1
ATOM 5199 O O . ASN A 1 687 ? 33.718 13.011 -24.417 1.00 82.00 687 ASN A O 1
ATOM 5203 N N . GLY A 1 688 ? 32.017 11.689 -25.053 1.00 83.94 688 GLY A N 1
ATOM 5204 C CA . GLY A 1 688 ? 32.532 11.342 -26.381 1.00 83.94 688 GLY A CA 1
ATOM 5205 C C . GLY A 1 688 ? 33.536 10.183 -26.416 1.00 83.94 688 GLY A C 1
ATOM 5206 O O . GLY A 1 688 ? 34.007 9.833 -27.498 1.00 83.94 688 GLY A O 1
ATOM 5207 N N . ALA A 1 689 ? 33.874 9.572 -25.275 1.00 85.25 689 ALA A N 1
ATOM 5208 C CA . ALA A 1 689 ? 34.733 8.389 -25.232 1.00 85.25 689 ALA A CA 1
ATOM 5209 C C . ALA A 1 689 ? 33.996 7.128 -25.720 1.00 85.25 689 ALA A C 1
ATOM 5211 O O . ALA A 1 689 ? 32.770 7.033 -25.630 1.00 85.25 689 ALA A O 1
ATOM 5212 N N . ALA A 1 690 ? 34.749 6.139 -26.211 1.00 89.31 690 ALA A N 1
ATOM 5213 C CA . ALA A 1 690 ? 34.199 4.823 -26.531 1.00 89.31 690 ALA A CA 1
ATOM 5214 C C . ALA A 1 690 ? 33.694 4.140 -25.252 1.00 89.31 690 ALA A C 1
ATOM 5216 O O . ALA A 1 690 ? 34.395 4.139 -24.240 1.00 89.31 690 ALA A O 1
ATOM 5217 N N . ASN A 1 691 ? 32.496 3.563 -25.301 1.00 93.69 691 ASN A N 1
ATOM 5218 C CA . ASN A 1 691 ? 31.904 2.853 -24.172 1.00 93.69 691 ASN A CA 1
ATOM 5219 C C . ASN A 1 691 ? 32.257 1.352 -24.234 1.00 93.69 691 ASN A C 1
ATOM 5221 O O . ASN A 1 691 ? 31.785 0.670 -25.148 1.00 93.69 691 ASN A O 1
ATOM 5225 N N . PRO A 1 692 ? 33.028 0.799 -23.276 1.00 94.06 692 PRO A N 1
ATOM 5226 C CA . PRO A 1 692 ? 33.360 -0.628 -23.266 1.00 94.06 692 PRO A CA 1
ATOM 5227 C C . PRO A 1 692 ? 32.135 -1.543 -23.139 1.00 94.06 692 PRO A C 1
ATOM 5229 O O . PRO A 1 692 ? 32.152 -2.656 -23.656 1.00 94.06 692 PRO A O 1
ATOM 5232 N N . PHE A 1 693 ? 31.060 -1.075 -22.495 1.00 96.75 693 PHE A N 1
ATOM 5233 C CA . PHE A 1 693 ? 29.840 -1.858 -22.276 1.00 96.75 693 PHE A CA 1
ATOM 5234 C C . PHE A 1 693 ? 28.939 -1.972 -23.514 1.00 96.75 693 PHE A C 1
ATOM 5236 O O . PHE A 1 693 ? 27.944 -2.695 -23.478 1.00 96.75 693 PHE A O 1
ATOM 5243 N N . ALA A 1 694 ? 29.304 -1.338 -24.634 1.00 95.25 694 ALA A N 1
ATOM 5244 C CA . ALA A 1 694 ? 28.680 -1.617 -25.926 1.00 95.25 694 ALA A CA 1
ATOM 5245 C C . ALA A 1 694 ? 28.912 -3.077 -26.376 1.00 95.25 694 ALA A C 1
ATOM 5247 O O . ALA A 1 694 ? 28.071 -3.650 -27.066 1.00 95.25 694 ALA A O 1
ATOM 5248 N N . ASP A 1 695 ? 30.017 -3.704 -25.949 1.00 95.94 695 ASP A N 1
ATOM 5249 C CA . ASP A 1 695 ? 30.328 -5.110 -26.224 1.00 95.94 695 ASP A CA 1
ATOM 5250 C C . ASP A 1 695 ? 29.675 -6.041 -25.185 1.00 95.94 695 ASP A C 1
ATOM 5252 O O . ASP A 1 695 ? 29.968 -5.970 -23.987 1.00 95.94 695 ASP A O 1
ATOM 5256 N N . ALA A 1 696 ? 28.819 -6.958 -25.647 1.00 96.69 696 ALA A N 1
ATOM 5257 C CA . ALA A 1 696 ? 28.132 -7.941 -24.805 1.00 96.69 696 ALA A CA 1
ATOM 5258 C C . ALA A 1 696 ? 29.092 -8.820 -23.990 1.00 96.69 696 ALA A C 1
ATOM 5260 O O . ALA A 1 696 ? 28.794 -9.180 -22.851 1.00 96.69 696 ALA A O 1
ATOM 5261 N N . ARG A 1 697 ? 30.284 -9.117 -24.523 1.00 97.25 697 ARG A N 1
ATOM 5262 C CA . ARG A 1 697 ? 31.295 -9.934 -23.833 1.00 97.25 697 ARG A CA 1
ATOM 5263 C C . ARG A 1 697 ? 31.842 -9.222 -22.602 1.00 97.25 697 ARG A C 1
ATOM 5265 O O . ARG A 1 697 ? 32.083 -9.875 -21.590 1.00 97.25 697 ARG A O 1
ATOM 5272 N N . VAL A 1 698 ? 31.993 -7.896 -22.670 1.00 97.44 698 VAL A N 1
ATOM 5273 C CA . VAL A 1 698 ? 32.413 -7.070 -21.528 1.00 97.44 698 VAL A CA 1
ATOM 5274 C C . VAL A 1 698 ? 31.305 -7.047 -20.477 1.00 97.44 698 VAL A C 1
ATOM 5276 O O . VAL A 1 698 ? 31.579 -7.319 -19.312 1.00 97.44 698 VAL A O 1
ATOM 5279 N N . ARG A 1 699 ? 30.041 -6.828 -20.870 1.00 97.69 699 ARG A N 1
ATOM 5280 C CA . ARG A 1 699 ? 28.901 -6.878 -19.931 1.00 97.69 699 ARG A CA 1
ATOM 5281 C C . ARG A 1 699 ? 28.807 -8.229 -19.216 1.00 97.69 699 ARG A C 1
ATOM 5283 O O . ARG A 1 699 ? 28.741 -8.280 -17.988 1.00 97.69 699 ARG A O 1
ATOM 5290 N N . LYS A 1 700 ? 28.897 -9.325 -19.975 1.00 97.38 700 LYS A N 1
ATOM 5291 C CA . LYS A 1 700 ? 28.882 -10.692 -19.441 1.00 97.38 700 LYS A CA 1
ATOM 5292 C C . LYS A 1 700 ? 30.064 -10.971 -18.512 1.00 97.38 700 LYS A C 1
ATOM 5294 O O . LYS A 1 700 ? 29.870 -11.582 -17.466 1.00 97.38 700 LYS A O 1
ATOM 5299 N N . ALA A 1 701 ? 31.266 -10.488 -18.832 1.00 97.44 701 ALA A N 1
ATOM 5300 C CA . ALA A 1 701 ? 32.416 -10.614 -17.939 1.00 97.44 701 ALA A CA 1
ATOM 5301 C C . ALA A 1 701 ? 32.184 -9.916 -16.590 1.00 97.44 701 ALA A C 1
ATOM 5303 O O . ALA A 1 701 ? 32.483 -10.486 -15.547 1.00 97.44 701 ALA A O 1
ATOM 5304 N N . PHE A 1 702 ? 31.612 -8.711 -16.593 1.00 97.31 702 PHE A N 1
ATOM 5305 C CA . PHE A 1 702 ? 31.306 -7.989 -15.357 1.00 97.31 702 PHE A CA 1
ATOM 5306 C C . PHE A 1 702 ? 30.216 -8.686 -14.533 1.00 97.31 702 PHE A C 1
ATOM 5308 O O . PHE A 1 702 ? 30.333 -8.740 -13.310 1.00 97.31 702 PHE A O 1
ATOM 5315 N N . ALA A 1 703 ? 29.198 -9.258 -15.183 1.00 96.25 703 ALA A N 1
ATOM 5316 C CA . ALA A 1 703 ? 28.144 -10.025 -14.518 1.00 96.25 703 ALA A CA 1
ATOM 5317 C C . ALA A 1 703 ? 28.687 -11.287 -13.819 1.00 96.25 703 ALA A C 1
ATOM 5319 O O . ALA A 1 703 ? 28.370 -11.540 -12.659 1.00 96.25 703 ALA A O 1
ATOM 5320 N N . LEU A 1 704 ? 29.568 -12.035 -14.494 1.00 96.81 704 LEU A N 1
ATOM 5321 C CA . LEU A 1 704 ? 30.173 -13.279 -13.995 1.00 96.81 704 LEU A CA 1
ATOM 5322 C C . LEU A 1 704 ? 31.097 -13.102 -12.781 1.00 96.81 704 LEU A C 1
ATOM 5324 O O . LEU A 1 704 ? 31.456 -14.090 -12.142 1.00 96.81 704 LEU A O 1
ATOM 5328 N N . CYS A 1 705 ? 31.500 -11.870 -12.472 1.00 95.81 705 CYS A N 1
ATOM 5329 C CA . CYS A 1 705 ? 32.369 -11.549 -11.340 1.00 95.81 705 CYS A CA 1
ATOM 5330 C C . CYS A 1 705 ? 31.606 -11.221 -10.051 1.00 95.81 705 CYS A C 1
ATOM 5332 O O . CYS A 1 705 ? 32.241 -10.993 -9.023 1.00 95.81 705 CYS A O 1
ATOM 5334 N N . VAL A 1 706 ? 30.274 -11.142 -10.093 1.00 95.31 706 VAL A N 1
ATOM 5335 C CA . VAL A 1 706 ? 29.471 -10.718 -8.943 1.00 95.31 706 VAL A CA 1
ATOM 5336 C C . VAL A 1 706 ? 29.010 -11.933 -8.144 1.00 95.31 706 VAL A C 1
ATOM 5338 O O . VAL A 1 706 ? 28.246 -12.761 -8.638 1.00 95.31 706 VAL A O 1
ATOM 5341 N N . ASN A 1 707 ? 29.416 -12.008 -6.876 1.00 95.00 707 ASN A N 1
ATOM 5342 C CA . ASN A 1 707 ? 28.836 -12.958 -5.933 1.00 95.00 707 ASN A CA 1
ATOM 5343 C C . ASN A 1 707 ? 27.517 -12.392 -5.386 1.00 95.00 707 ASN A C 1
ATOM 5345 O O . ASN A 1 707 ? 27.503 -11.644 -4.408 1.00 95.00 707 ASN A O 1
ATOM 5349 N N . LYS A 1 708 ? 26.404 -12.747 -6.031 1.00 94.69 708 LYS A N 1
ATOM 5350 C CA . LYS A 1 708 ? 25.066 -12.260 -5.665 1.00 94.69 708 LYS A CA 1
ATOM 5351 C C . LYS A 1 708 ? 24.618 -12.724 -4.273 1.00 94.69 708 LYS A C 1
ATOM 5353 O O . LYS A 1 708 ? 23.957 -11.960 -3.578 1.00 94.69 708 LYS A O 1
ATOM 5358 N N . GLY A 1 709 ? 25.024 -13.923 -3.844 1.00 94.50 709 GLY A N 1
ATOM 5359 C CA . GLY A 1 709 ? 24.727 -14.439 -2.502 1.00 94.50 709 GLY A CA 1
ATOM 5360 C C . GLY A 1 709 ? 25.390 -13.611 -1.401 1.00 94.50 709 GLY A C 1
ATOM 5361 O O . GLY A 1 709 ? 24.761 -13.279 -0.404 1.00 94.50 709 GLY A O 1
ATOM 5362 N N . ASP A 1 710 ? 26.628 -13.160 -1.619 1.00 93.62 710 ASP A N 1
ATOM 5363 C CA . ASP A 1 710 ? 27.282 -12.236 -0.686 1.00 93.62 710 ASP A CA 1
ATOM 5364 C C . ASP A 1 710 ? 26.542 -10.890 -0.602 1.00 93.62 710 ASP A C 1
ATOM 5366 O O . ASP A 1 710 ? 26.459 -10.300 0.478 1.00 93.62 710 ASP A O 1
ATOM 5370 N N . LEU A 1 711 ? 25.968 -10.408 -1.711 1.00 93.81 711 LEU A N 1
ATOM 5371 C CA . LEU A 1 711 ? 25.163 -9.184 -1.698 1.00 93.81 711 LEU A CA 1
ATOM 5372 C C . LEU A 1 711 ? 23.879 -9.359 -0.878 1.00 93.81 711 LEU A C 1
ATOM 5374 O O . LEU A 1 711 ? 23.562 -8.482 -0.075 1.00 93.81 711 LEU A O 1
ATOM 5378 N N . THR A 1 712 ? 23.157 -10.472 -1.022 1.00 92.69 712 THR A N 1
ATOM 5379 C CA . THR A 1 712 ? 21.917 -10.707 -0.264 1.00 92.69 712 THR A CA 1
ATOM 5380 C C . THR A 1 712 ? 22.191 -11.015 1.211 1.00 92.69 712 THR A C 1
ATOM 5382 O O . THR A 1 712 ? 21.561 -10.424 2.089 1.00 92.69 712 THR A O 1
ATOM 5385 N N . GLU A 1 713 ? 23.168 -11.871 1.516 1.00 91.00 713 GLU A N 1
ATOM 5386 C CA . GLU A 1 713 ? 23.440 -12.353 2.876 1.00 91.00 713 GLU A CA 1
ATOM 5387 C C . GLU A 1 713 ? 24.261 -11.383 3.730 1.00 91.00 713 GLU A C 1
ATOM 5389 O O . GLU A 1 713 ? 24.036 -11.307 4.938 1.00 91.00 713 GLU A O 1
ATOM 5394 N N . LYS A 1 714 ? 25.224 -10.658 3.142 1.00 90.44 714 LYS A N 1
ATOM 5395 C CA . LYS A 1 714 ? 26.181 -9.829 3.902 1.00 90.44 714 LYS A CA 1
ATOM 5396 C C . LYS A 1 714 ? 25.915 -8.335 3.778 1.00 90.44 714 LYS A C 1
ATOM 5398 O O . LYS A 1 714 ? 26.165 -7.613 4.739 1.00 90.44 714 LYS A O 1
ATOM 5403 N N . VAL A 1 715 ? 25.430 -7.874 2.623 1.00 90.00 715 VAL A N 1
ATOM 5404 C CA . VAL A 1 715 ? 25.175 -6.443 2.381 1.00 90.00 715 VAL A CA 1
ATOM 5405 C C . VAL A 1 715 ? 23.721 -6.096 2.689 1.00 90.00 715 VAL A C 1
ATOM 5407 O O . VAL A 1 715 ? 23.461 -5.259 3.546 1.00 90.00 715 VAL A O 1
ATOM 5410 N N . LYS A 1 716 ? 22.764 -6.757 2.028 1.00 88.81 716 LYS A N 1
ATOM 5411 C CA . LYS A 1 716 ? 21.342 -6.405 2.108 1.00 88.81 716 LYS A CA 1
ATOM 5412 C C . LYS A 1 716 ? 20.651 -6.946 3.367 1.00 88.81 716 LYS A C 1
ATOM 5414 O O . LYS A 1 716 ? 19.921 -6.203 4.013 1.00 88.81 716 LYS A O 1
ATOM 5419 N N . ARG A 1 717 ? 20.909 -8.207 3.743 1.00 88.19 717 ARG A N 1
ATOM 5420 C CA . ARG A 1 717 ? 20.495 -8.865 5.006 1.00 88.19 717 ARG A CA 1
ATOM 5421 C C . ARG A 1 717 ? 18.983 -8.928 5.286 1.00 88.19 717 ARG A C 1
ATOM 5423 O O . ARG A 1 717 ? 18.593 -9.362 6.366 1.00 88.19 717 ARG A O 1
ATOM 5430 N N . THR A 1 718 ? 18.125 -8.580 4.327 1.00 86.06 718 THR A N 1
ATOM 5431 C CA . THR A 1 718 ? 16.659 -8.537 4.497 1.00 86.06 718 THR A CA 1
ATOM 5432 C C . THR A 1 718 ? 15.920 -9.750 3.915 1.00 86.06 718 THR A C 1
ATOM 5434 O O . THR A 1 718 ? 14.694 -9.781 3.864 1.00 86.06 718 THR A O 1
ATOM 5437 N N . GLY A 1 719 ? 16.657 -10.811 3.572 1.00 85.25 719 GLY A N 1
ATOM 5438 C CA . GLY A 1 719 ? 16.085 -12.107 3.197 1.00 85.25 719 GLY A CA 1
ATOM 5439 C C . GLY A 1 719 ? 15.610 -12.218 1.752 1.00 85.25 719 GLY A C 1
ATOM 5440 O O . GLY A 1 719 ? 14.857 -13.138 1.454 1.00 85.25 719 GLY A O 1
ATOM 5441 N N . GLU A 1 720 ? 16.021 -11.306 0.874 1.00 89.50 720 GLU A N 1
ATOM 5442 C CA . GLU A 1 720 ? 15.784 -11.410 -0.564 1.00 89.50 720 GLU A CA 1
ATOM 5443 C C . GLU A 1 720 ? 16.495 -12.618 -1.176 1.00 89.50 720 GLU A C 1
ATOM 5445 O O . GLU A 1 720 ? 17.643 -12.934 -0.845 1.00 89.50 720 GLU A O 1
ATOM 5450 N N . GLU A 1 721 ? 15.801 -13.275 -2.101 1.00 91.00 721 GLU A N 1
ATOM 5451 C CA . GLU A 1 721 ? 16.334 -14.404 -2.853 1.00 91.00 721 GLU A CA 1
ATOM 5452 C C . GLU A 1 721 ? 17.245 -13.916 -3.980 1.00 91.00 721 GLU A C 1
ATOM 5454 O O . GLU A 1 721 ? 16.939 -12.935 -4.662 1.00 91.00 721 GLU A O 1
ATOM 5459 N N . VAL A 1 722 ? 18.364 -14.615 -4.193 1.00 94.75 722 VAL A N 1
ATOM 5460 C CA . VAL A 1 722 ? 19.275 -14.337 -5.312 1.00 94.75 722 VAL A CA 1
ATOM 5461 C C . VAL A 1 722 ? 18.516 -14.461 -6.632 1.00 94.75 722 VAL A C 1
ATOM 5463 O O . VAL A 1 722 ? 17.836 -15.455 -6.867 1.00 94.75 722 VAL A O 1
ATOM 5466 N N . ALA A 1 723 ? 18.664 -13.460 -7.499 1.00 94.88 723 ALA A N 1
ATOM 5467 C CA . ALA A 1 723 ? 18.053 -13.459 -8.821 1.00 94.88 723 ALA A CA 1
ATOM 5468 C C . ALA A 1 723 ? 19.096 -13.808 -9.881 1.00 94.88 723 ALA A C 1
ATOM 5470 O O . ALA A 1 723 ? 20.025 -13.037 -10.151 1.00 94.88 723 ALA A O 1
ATOM 5471 N N . ASP A 1 724 ? 18.917 -14.961 -10.515 1.00 92.31 724 ASP A N 1
ATOM 5472 C CA . ASP A 1 724 ? 19.655 -15.350 -11.722 1.00 92.31 724 ASP A CA 1
ATOM 5473 C C . ASP A 1 724 ? 18.880 -15.063 -13.011 1.00 92.31 724 ASP A C 1
ATOM 5475 O O . ASP A 1 724 ? 19.475 -14.967 -14.085 1.00 92.31 724 ASP A O 1
ATOM 5479 N N . VAL A 1 725 ? 17.584 -14.804 -12.865 1.00 94.69 725 VAL A N 1
ATOM 5480 C CA . VAL A 1 725 ? 16.641 -14.427 -13.915 1.00 94.69 725 VAL A CA 1
ATOM 5481 C C . VAL A 1 725 ? 16.014 -13.068 -13.604 1.00 94.69 725 VAL A C 1
ATOM 5483 O O . VAL A 1 725 ? 16.145 -12.542 -12.497 1.00 94.69 725 VAL A O 1
ATOM 5486 N N . LEU A 1 726 ? 15.366 -12.453 -14.590 1.00 94.81 726 LEU A N 1
ATOM 5487 C CA . LEU A 1 726 ? 14.721 -11.154 -14.420 1.00 94.81 726 LEU A CA 1
ATOM 5488 C C . LEU A 1 726 ? 13.330 -11.306 -13.803 1.00 94.81 726 LEU A C 1
ATOM 5490 O O . LEU A 1 726 ? 12.941 -10.489 -12.969 1.00 94.81 726 LEU A O 1
ATOM 5494 N N . ILE A 1 727 ? 12.592 -12.335 -14.203 1.00 95.69 727 ILE A N 1
ATOM 5495 C CA . ILE A 1 727 ? 11.209 -12.564 -13.797 1.00 95.69 727 ILE A CA 1
ATOM 5496 C C . ILE A 1 727 ? 11.190 -13.430 -12.528 1.00 95.69 727 ILE A C 1
ATOM 5498 O O . ILE A 1 727 ? 11.722 -14.541 -12.557 1.00 95.69 727 ILE A O 1
ATOM 5502 N N . PRO A 1 728 ? 10.575 -12.973 -11.417 1.00 94.38 728 PRO A N 1
ATOM 5503 C CA . PRO A 1 728 ? 10.504 -13.759 -10.188 1.00 94.38 728 PRO A CA 1
ATOM 5504 C C . PRO A 1 728 ? 9.854 -15.138 -10.416 1.00 94.38 728 PRO A C 1
ATOM 5506 O O . PRO A 1 728 ? 8.748 -15.204 -10.967 1.00 94.38 728 PRO A O 1
ATOM 5509 N N . PRO A 1 729 ? 10.484 -16.247 -9.995 1.00 90.69 729 PRO A N 1
ATOM 5510 C CA . PRO A 1 729 ? 9.908 -17.581 -10.134 1.00 90.69 729 PRO A CA 1
ATOM 5511 C C . PRO A 1 729 ? 8.528 -17.703 -9.473 1.00 90.69 729 PRO A C 1
ATOM 5513 O O . PRO A 1 729 ? 8.283 -17.151 -8.403 1.00 90.69 729 PRO A O 1
ATOM 5516 N N . GLY A 1 730 ? 7.609 -18.431 -10.114 1.00 87.44 730 GLY A N 1
ATOM 5517 C CA . GLY A 1 730 ? 6.261 -18.670 -9.581 1.00 87.44 730 GLY A CA 1
ATOM 5518 C C . GLY A 1 730 ? 5.337 -17.446 -9.564 1.00 87.44 730 GLY A C 1
ATOM 5519 O O . GLY A 1 730 ? 4.243 -17.535 -9.022 1.00 87.44 730 GLY A O 1
ATOM 5520 N N . SER A 1 731 ? 5.746 -16.316 -10.148 1.00 89.19 731 SER A N 1
ATOM 5521 C CA . SER A 1 731 ? 4.929 -15.096 -10.192 1.00 89.19 731 SER A CA 1
ATOM 5522 C C . SER A 1 731 ? 3.936 -15.034 -11.357 1.00 89.19 731 SER A C 1
ATOM 5524 O O . SER A 1 731 ? 2.968 -14.274 -11.290 1.00 89.19 731 SER A O 1
ATOM 5526 N N . ILE A 1 732 ? 4.168 -15.820 -12.413 1.00 90.06 732 ILE A N 1
ATOM 5527 C CA . ILE A 1 732 ? 3.335 -15.891 -13.617 1.00 90.06 732 ILE A CA 1
ATOM 5528 C C . ILE A 1 732 ? 2.943 -17.358 -13.856 1.00 90.06 732 ILE A C 1
ATOM 5530 O O . ILE A 1 732 ? 3.834 -18.199 -14.033 1.00 90.06 732 ILE A O 1
ATOM 5534 N N . PRO A 1 733 ? 1.638 -17.691 -13.886 1.00 83.31 733 PRO A N 1
ATOM 5535 C CA . PRO A 1 733 ? 1.173 -19.047 -14.157 1.00 83.31 733 PRO A CA 1
ATOM 5536 C C . PRO A 1 733 ? 1.704 -19.599 -15.487 1.00 83.31 733 PRO A C 1
ATOM 5538 O O . PRO A 1 733 ? 1.619 -18.961 -16.534 1.00 83.31 733 PRO A O 1
ATOM 5541 N N . GLY A 1 734 ? 2.259 -20.813 -15.452 1.00 85.31 734 GLY A N 1
ATOM 5542 C CA . GLY A 1 734 ? 2.754 -21.507 -16.646 1.00 85.31 734 GLY A CA 1
ATOM 5543 C C . GLY A 1 734 ? 4.086 -20.995 -17.209 1.00 85.31 734 GLY A C 1
ATOM 5544 O O . GLY A 1 734 ? 4.563 -21.560 -18.192 1.00 85.31 734 GLY A O 1
ATOM 5545 N N . TYR A 1 735 ? 4.710 -19.985 -16.594 1.00 91.81 735 TYR A N 1
ATOM 5546 C CA . TYR A 1 735 ? 6.028 -19.497 -16.989 1.00 91.81 735 TYR A CA 1
ATOM 5547 C C . TYR A 1 735 ? 7.130 -20.061 -16.086 1.00 91.81 735 TYR A C 1
ATOM 5549 O O . TYR A 1 735 ? 7.058 -19.984 -14.859 1.00 91.81 735 TYR A O 1
ATOM 5557 N N . ALA A 1 736 ? 8.177 -20.598 -16.706 1.00 91.31 736 ALA A N 1
ATOM 5558 C CA . ALA A 1 736 ? 9.408 -20.985 -16.035 1.00 91.31 736 ALA A CA 1
ATOM 5559 C C . ALA A 1 736 ? 10.568 -20.263 -16.719 1.00 91.31 736 ALA A C 1
ATOM 5561 O O . ALA A 1 736 ? 10.765 -20.420 -17.925 1.00 91.31 736 ALA A O 1
ATOM 5562 N N . GLY A 1 737 ? 11.309 -19.469 -15.944 1.00 91.25 737 GLY A N 1
ATOM 5563 C CA . GLY A 1 737 ? 12.479 -18.749 -16.436 1.00 91.25 737 GLY A CA 1
ATOM 5564 C C . GLY A 1 737 ? 13.604 -19.691 -16.893 1.00 91.25 737 GLY A C 1
ATOM 5565 O O . GLY A 1 737 ? 13.546 -20.905 -16.667 1.00 91.25 737 GLY A O 1
ATOM 5566 N N . PRO A 1 738 ? 14.626 -19.153 -17.574 1.00 95.00 738 PRO A N 1
ATOM 5567 C CA . PRO A 1 738 ? 15.833 -19.899 -17.918 1.00 95.00 738 PRO A CA 1
ATOM 5568 C C . PRO A 1 738 ? 16.686 -20.199 -16.666 1.00 95.00 738 PRO A C 1
ATOM 5570 O O . PRO A 1 738 ? 16.313 -19.841 -15.552 1.00 95.00 738 PRO A O 1
ATOM 5573 N N . ASP A 1 739 ? 17.831 -20.868 -16.835 1.00 91.25 739 ASP A N 1
ATOM 5574 C CA . ASP A 1 739 ? 18.694 -21.238 -15.700 1.00 91.25 739 ASP A CA 1
ATOM 5575 C C . ASP A 1 739 ? 19.424 -20.014 -15.112 1.00 91.25 739 ASP A C 1
ATOM 5577 O O . ASP A 1 739 ? 19.742 -19.983 -13.923 1.00 91.25 739 ASP A O 1
ATOM 5581 N N . GLY A 1 740 ? 19.672 -18.992 -15.937 1.00 90.25 740 GLY A N 1
ATOM 5582 C CA . GLY A 1 740 ? 20.374 -17.778 -15.546 1.00 90.25 740 GLY A CA 1
ATOM 5583 C C . GLY A 1 740 ? 21.896 -17.950 -15.507 1.00 90.25 740 GLY A C 1
ATOM 5584 O O . GLY A 1 740 ? 22.463 -18.942 -15.972 1.00 90.25 740 GLY A O 1
ATOM 5585 N N . LEU A 1 741 ? 22.595 -16.933 -14.992 1.00 88.75 741 LEU A N 1
ATOM 5586 C CA . LEU A 1 741 ? 24.057 -16.850 -15.071 1.00 88.75 741 LEU A CA 1
ATOM 5587 C C . LEU A 1 741 ? 24.730 -16.923 -13.692 1.00 88.75 741 LEU A C 1
ATOM 5589 O O . LEU A 1 741 ? 24.741 -15.945 -12.942 1.00 88.75 741 LEU A O 1
ATOM 5593 N N . ALA A 1 742 ? 25.363 -18.065 -13.408 1.00 88.94 742 ALA A N 1
ATOM 5594 C CA . ALA A 1 742 ? 26.166 -18.279 -12.204 1.00 88.94 742 ALA A CA 1
ATOM 5595 C C . ALA A 1 742 ? 27.555 -17.611 -12.283 1.00 88.94 742 ALA A C 1
ATOM 5597 O O . ALA A 1 742 ? 28.109 -17.418 -13.364 1.00 88.94 742 ALA A O 1
ATOM 5598 N N . MET A 1 743 ? 28.144 -17.300 -11.123 1.00 93.62 743 MET A N 1
ATOM 5599 C CA . MET A 1 743 ? 29.473 -16.681 -11.015 1.00 93.62 743 MET A CA 1
ATOM 5600 C C . MET A 1 743 ? 30.582 -17.582 -11.596 1.00 93.62 743 MET A C 1
ATOM 5602 O O . MET A 1 743 ? 30.730 -18.733 -11.186 1.00 93.62 743 MET A O 1
ATOM 5606 N N . ASP A 1 744 ? 31.412 -17.035 -12.492 1.00 95.81 744 ASP A N 1
ATOM 5607 C CA . ASP A 1 744 ? 32.593 -17.699 -13.068 1.00 95.81 744 ASP A CA 1
ATOM 5608 C C . ASP A 1 744 ? 33.661 -16.658 -13.455 1.00 95.81 744 ASP A C 1
ATOM 5610 O O . ASP A 1 744 ? 33.698 -16.110 -14.563 1.00 95.81 744 ASP A O 1
ATOM 5614 N N . VAL A 1 745 ? 34.572 -16.394 -12.516 1.00 95.88 745 VAL A N 1
ATOM 5615 C CA . VAL A 1 745 ? 35.649 -15.402 -12.675 1.00 95.88 745 VAL A CA 1
ATOM 5616 C C . VAL A 1 745 ? 36.651 -15.803 -13.767 1.00 95.88 745 VAL A C 1
ATOM 5618 O O . VAL A 1 745 ? 37.229 -14.942 -14.437 1.00 95.88 745 VAL A O 1
ATOM 5621 N N . GLU A 1 746 ? 36.875 -17.100 -13.991 1.00 95.69 746 GLU A N 1
ATOM 5622 C CA . GLU A 1 746 ? 37.800 -17.555 -15.033 1.00 95.69 746 GLU A CA 1
ATOM 5623 C C . GLU A 1 746 ? 37.221 -17.309 -16.428 1.00 95.69 746 GLU A C 1
ATOM 5625 O O . GLU A 1 746 ? 37.927 -16.823 -17.323 1.00 95.69 746 GLU A O 1
ATOM 5630 N N . ALA A 1 747 ? 35.927 -17.587 -16.606 1.00 96.19 747 ALA A N 1
ATOM 5631 C CA . ALA A 1 747 ? 35.199 -17.229 -17.813 1.00 96.19 747 ALA A CA 1
ATOM 5632 C C . ALA A 1 747 ? 35.147 -15.714 -18.021 1.00 96.19 747 ALA A C 1
ATOM 5634 O O . ALA A 1 747 ? 35.384 -15.264 -19.144 1.00 96.19 747 ALA A O 1
ATOM 5635 N N . ALA A 1 748 ? 34.942 -14.925 -16.964 1.00 96.44 748 ALA A N 1
ATOM 5636 C CA . ALA A 1 748 ? 34.966 -13.468 -17.048 1.00 96.44 748 ALA A CA 1
ATOM 5637 C C . ALA A 1 748 ? 36.303 -12.936 -17.589 1.00 96.44 748 ALA A C 1
ATOM 5639 O O . ALA A 1 748 ? 36.340 -12.182 -18.564 1.00 96.44 748 ALA A O 1
ATOM 5640 N N . ARG A 1 749 ? 37.428 -13.398 -17.028 1.00 94.88 749 ARG A N 1
ATOM 5641 C CA . ARG A 1 749 ? 38.775 -13.023 -17.495 1.00 94.88 749 ARG A CA 1
ATOM 5642 C C . ARG A 1 749 ? 39.036 -13.468 -18.933 1.00 94.88 749 ARG A C 1
ATOM 5644 O O . ARG A 1 749 ? 39.727 -12.775 -19.677 1.00 94.88 749 ARG A O 1
ATOM 5651 N N . ARG A 1 750 ? 38.511 -14.627 -19.341 1.00 96.25 750 ARG A N 1
ATOM 5652 C CA . ARG A 1 750 ? 38.605 -15.103 -20.729 1.00 96.25 750 ARG A CA 1
ATOM 5653 C C . ARG A 1 750 ? 37.839 -14.187 -21.685 1.00 96.25 750 ARG A C 1
ATOM 5655 O O . ARG A 1 750 ? 38.416 -13.778 -22.688 1.00 96.25 750 ARG A O 1
ATOM 5662 N N . LEU A 1 751 ? 36.608 -13.814 -21.342 1.00 97.00 751 LEU A N 1
ATOM 5663 C CA . LEU A 1 751 ? 35.781 -12.905 -22.139 1.00 97.00 751 LEU A CA 1
ATOM 5664 C C . LEU A 1 751 ? 36.405 -11.511 -22.267 1.00 97.00 751 LEU A C 1
ATOM 5666 O O . LEU A 1 751 ? 36.401 -10.955 -23.361 1.00 97.00 751 LEU A O 1
ATOM 5670 N N . MET A 1 752 ? 37.018 -10.980 -21.201 1.00 96.44 752 MET A N 1
ATOM 5671 C CA . MET A 1 752 ? 37.767 -9.716 -21.270 1.00 96.44 752 MET A CA 1
ATOM 5672 C C . MET A 1 752 ? 38.901 -9.785 -22.301 1.00 96.44 752 MET A C 1
ATOM 5674 O O . MET A 1 752 ? 39.009 -8.904 -23.155 1.00 96.44 752 MET A O 1
ATOM 5678 N N . ARG A 1 753 ? 39.681 -10.877 -22.305 1.00 94.44 753 ARG A N 1
ATOM 5679 C CA . ARG A 1 753 ? 40.744 -11.086 -23.303 1.00 94.44 753 ARG A CA 1
ATOM 5680 C C . ARG A 1 753 ? 40.198 -11.198 -24.725 1.00 94.44 753 ARG A C 1
ATOM 5682 O O . ARG A 1 753 ? 40.762 -10.607 -25.640 1.00 94.44 753 ARG A O 1
ATOM 5689 N N . GLU A 1 754 ? 39.104 -11.933 -24.921 1.00 95.56 754 GLU A N 1
ATOM 5690 C CA . GLU A 1 754 ? 38.438 -12.067 -26.226 1.00 95.56 754 GLU A CA 1
ATOM 5691 C C . GLU A 1 754 ? 37.854 -10.735 -26.723 1.00 95.56 754 GLU A C 1
ATOM 5693 O O . GLU A 1 754 ? 37.834 -10.478 -27.930 1.00 95.56 754 GLU A O 1
ATOM 5698 N N . ALA A 1 755 ? 37.419 -9.871 -25.803 1.00 94.38 755 ALA A N 1
ATOM 5699 C CA . ALA A 1 755 ? 36.992 -8.500 -26.074 1.00 94.38 755 ALA A CA 1
ATOM 5700 C C . ALA A 1 755 ? 38.162 -7.529 -26.335 1.00 94.38 755 ALA A C 1
ATOM 5702 O O . ALA A 1 755 ? 37.935 -6.377 -26.697 1.00 94.38 755 ALA A O 1
ATOM 5703 N N . GLY A 1 756 ? 39.411 -7.992 -26.213 1.00 93.75 756 GLY A N 1
ATOM 5704 C CA . GLY A 1 756 ? 40.618 -7.212 -26.489 1.00 93.75 756 GLY A CA 1
ATOM 5705 C C . GLY A 1 756 ? 41.198 -6.470 -25.282 1.00 93.75 756 GLY A C 1
ATOM 5706 O O . GLY A 1 756 ? 42.176 -5.740 -25.458 1.00 93.75 756 GLY A O 1
ATOM 5707 N N . TRP A 1 757 ? 40.641 -6.686 -24.086 1.00 94.38 757 TRP A N 1
ATOM 5708 C CA . TRP A 1 757 ? 41.114 -6.136 -22.815 1.00 94.38 757 TRP A CA 1
ATOM 5709 C C . TRP A 1 757 ? 42.064 -7.124 -22.141 1.00 94.38 757 TRP A C 1
ATOM 5711 O O . TRP A 1 757 ? 41.657 -8.182 -21.656 1.00 94.38 757 TRP A O 1
ATOM 5721 N N . VAL A 1 758 ? 43.352 -6.799 -22.145 1.00 92.56 758 VAL A N 1
ATOM 5722 C CA . VAL A 1 758 ? 44.422 -7.663 -21.629 1.00 92.56 758 VAL A CA 1
ATOM 5723 C C . VAL A 1 758 ? 45.342 -6.805 -20.780 1.00 92.56 758 VAL A C 1
ATOM 5725 O O . VAL A 1 758 ? 45.662 -5.712 -21.212 1.00 92.56 758 VAL A O 1
ATOM 5728 N N . ASP A 1 759 ? 45.757 -7.293 -19.618 1.00 89.69 759 ASP A N 1
ATOM 5729 C CA . ASP A 1 759 ? 46.860 -6.714 -18.842 1.00 89.69 759 ASP A CA 1
ATOM 5730 C C . ASP A 1 759 ? 48.181 -7.137 -19.508 1.00 89.69 759 ASP A C 1
ATOM 5732 O O . ASP A 1 759 ? 48.529 -8.327 -19.510 1.00 89.69 759 ASP A O 1
ATOM 5736 N N . ARG A 1 760 ? 48.850 -6.206 -20.195 1.00 87.50 760 ARG A N 1
ATOM 5737 C CA . ARG A 1 760 ? 50.071 -6.495 -20.968 1.00 87.50 760 ARG A CA 1
ATOM 5738 C C . ARG A 1 760 ? 51.334 -6.131 -20.212 1.00 87.50 760 ARG A C 1
ATOM 5740 O O . ARG A 1 760 ? 52.375 -6.728 -20.500 1.00 87.50 760 ARG A O 1
ATOM 5747 N N . ASP A 1 761 ? 51.272 -5.154 -19.317 1.00 85.81 761 ASP A N 1
ATOM 5748 C CA . ASP A 1 761 ? 52.428 -4.687 -18.552 1.00 85.81 761 ASP A CA 1
ATOM 5749 C C . ASP A 1 761 ? 52.566 -5.356 -17.171 1.00 85.81 761 ASP A C 1
ATOM 5751 O O . ASP A 1 761 ? 53.633 -5.272 -16.552 1.00 85.81 761 ASP A O 1
ATOM 5755 N N . GLY A 1 762 ? 51.561 -6.130 -16.756 1.00 83.62 762 GLY A N 1
ATOM 5756 C CA . GLY A 1 762 ? 51.538 -6.896 -15.517 1.00 83.62 762 GLY A CA 1
ATOM 5757 C C . GLY A 1 762 ? 51.201 -6.055 -14.289 1.00 83.62 762 GLY A C 1
ATOM 5758 O O . GLY A 1 762 ? 51.488 -6.501 -13.173 1.00 83.62 762 GLY A O 1
ATOM 5759 N N . ASP A 1 763 ? 50.656 -4.847 -14.467 1.00 83.81 763 ASP A N 1
ATOM 5760 C CA . ASP A 1 763 ? 50.244 -3.960 -13.376 1.00 83.81 763 ASP A CA 1
ATOM 5761 C C . ASP A 1 763 ? 48.864 -4.314 -12.786 1.00 83.81 763 ASP A C 1
ATOM 5763 O O . ASP A 1 763 ? 48.472 -3.781 -11.743 1.00 83.81 763 ASP A O 1
ATOM 5767 N N . GLY A 1 764 ? 48.173 -5.281 -13.399 1.00 83.44 764 GLY A N 1
ATOM 5768 C CA . GLY A 1 764 ? 46.858 -5.759 -12.999 1.00 83.44 764 GLY A CA 1
ATOM 5769 C C . GLY A 1 764 ? 45.694 -5.031 -13.669 1.00 83.44 764 GLY A C 1
ATOM 5770 O O . GLY A 1 764 ? 44.557 -5.413 -13.406 1.00 83.44 764 GLY A O 1
ATOM 5771 N N . VAL A 1 765 ? 45.927 -4.029 -14.521 1.00 88.19 765 VAL A N 1
ATOM 5772 C CA . VAL A 1 765 ? 44.890 -3.223 -15.179 1.00 88.19 765 VAL A CA 1
ATOM 5773 C C . VAL A 1 765 ? 44.751 -3.630 -16.652 1.00 88.19 765 VAL A C 1
ATOM 5775 O O . VAL A 1 765 ? 45.694 -3.521 -17.428 1.00 88.19 765 VAL A O 1
ATOM 5778 N N . PRO A 1 766 ? 43.564 -4.062 -17.118 1.00 91.88 766 PRO A N 1
ATOM 5779 C CA . PRO A 1 766 ? 43.387 -4.410 -18.525 1.00 91.88 766 PRO A CA 1
ATOM 5780 C C . PRO A 1 766 ? 43.516 -3.189 -19.447 1.00 91.88 766 PRO A C 1
ATOM 5782 O O . PRO A 1 766 ? 42.860 -2.171 -19.216 1.00 91.88 766 PRO A O 1
ATOM 5785 N N . GLU A 1 767 ? 44.255 -3.309 -20.554 1.00 92.44 767 GLU A N 1
ATOM 5786 C CA . GLU A 1 767 ? 44.314 -2.276 -21.594 1.00 92.44 767 GLU A CA 1
ATOM 5787 C C . GLU A 1 767 ? 43.727 -2.748 -22.930 1.00 92.44 767 GLU A C 1
ATOM 5789 O O . GLU A 1 767 ? 43.708 -3.941 -23.260 1.00 92.44 767 GLU A O 1
ATOM 5794 N N . ASP A 1 768 ? 43.256 -1.796 -23.734 1.00 89.88 768 ASP A N 1
ATOM 5795 C CA . ASP A 1 768 ? 42.802 -2.058 -25.099 1.00 89.88 768 ASP A CA 1
ATOM 5796 C C . ASP A 1 768 ? 43.974 -2.334 -26.062 1.00 89.88 768 ASP A C 1
ATOM 5798 O O . ASP A 1 768 ? 45.152 -2.261 -25.711 1.00 89.88 768 ASP A O 1
ATOM 5802 N N . ALA A 1 769 ? 43.672 -2.630 -27.329 1.00 85.31 769 ALA A N 1
ATOM 5803 C CA . ALA A 1 769 ? 44.697 -2.861 -28.352 1.00 85.31 769 ALA A CA 1
ATOM 5804 C C . ALA A 1 769 ? 45.637 -1.656 -28.595 1.00 85.31 769 ALA A C 1
ATOM 5806 O O . ALA A 1 769 ? 46.710 -1.831 -29.170 1.00 85.31 769 ALA A O 1
ATOM 5807 N N . GLY A 1 770 ? 45.237 -0.447 -28.191 1.00 83.38 770 GLY A N 1
ATOM 5808 C CA . GLY A 1 770 ? 46.031 0.777 -28.278 1.00 83.38 770 GLY A CA 1
ATOM 5809 C C . GLY A 1 770 ? 46.853 1.082 -27.022 1.00 83.38 770 GLY A C 1
ATOM 5810 O O . GLY A 1 770 ? 47.495 2.131 -26.987 1.00 83.38 770 GLY A O 1
ATOM 5811 N N . GLY A 1 771 ? 46.835 0.207 -26.009 1.00 84.62 771 GLY A N 1
ATOM 5812 C CA . GLY A 1 771 ? 47.529 0.401 -24.734 1.00 84.62 771 GLY A CA 1
ATOM 5813 C C . GLY A 1 771 ? 46.844 1.402 -23.800 1.00 84.62 771 GLY A C 1
ATOM 5814 O O . GLY A 1 771 ? 47.492 1.953 -22.915 1.00 84.62 771 GLY A O 1
ATOM 5815 N N . ARG A 1 772 ? 45.554 1.700 -24.008 1.00 88.38 772 ARG A N 1
ATOM 5816 C CA . ARG A 1 772 ? 44.776 2.555 -23.101 1.00 88.38 772 ARG A CA 1
ATOM 5817 C C . ARG A 1 772 ? 44.131 1.691 -22.027 1.00 88.38 772 ARG A C 1
ATOM 5819 O O . ARG A 1 772 ? 43.393 0.764 -22.361 1.00 88.38 772 ARG A O 1
ATOM 5826 N N . ALA A 1 773 ? 44.381 2.024 -20.765 1.00 89.94 773 ALA A 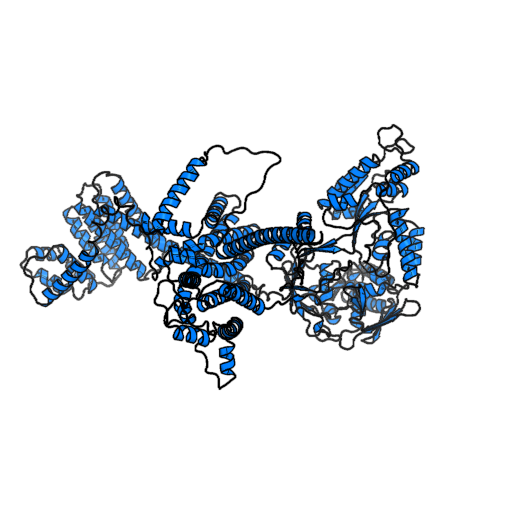N 1
ATOM 5827 C CA . ALA A 1 773 ? 43.774 1.353 -19.620 1.00 89.94 773 ALA A CA 1
ATOM 5828 C C . ALA A 1 773 ? 42.237 1.387 -19.677 1.00 89.94 773 ALA A C 1
ATOM 5830 O O . ALA A 1 773 ? 41.640 2.333 -20.210 1.00 89.94 773 ALA A O 1
ATOM 5831 N N . PHE A 1 774 ? 41.602 0.365 -19.100 1.00 93.12 774 PHE A N 1
ATOM 5832 C CA . PHE A 1 774 ? 40.152 0.303 -18.951 1.00 93.12 774 PHE A CA 1
ATOM 5833 C C . PHE A 1 774 ? 39.647 1.551 -18.197 1.00 93.12 774 PHE A C 1
ATOM 5835 O O . PHE A 1 774 ? 40.214 1.915 -17.162 1.00 93.12 774 PHE A O 1
ATOM 5842 N N . PRO A 1 775 ? 38.614 2.254 -18.699 1.00 92.06 775 PRO A N 1
ATOM 5843 C CA . PRO A 1 775 ? 38.127 3.469 -18.055 1.00 92.06 775 PRO A CA 1
ATOM 5844 C C . PRO A 1 775 ? 37.528 3.171 -16.677 1.00 92.06 775 PRO A C 1
ATOM 5846 O O . PRO A 1 775 ? 36.872 2.149 -16.491 1.00 92.06 775 PRO A O 1
ATOM 5849 N N . VAL A 1 776 ? 37.689 4.102 -15.731 1.00 93.69 776 VAL A N 1
ATOM 5850 C CA . VAL A 1 776 ? 37.050 3.997 -14.410 1.00 93.69 776 VAL A CA 1
ATOM 5851 C C . VAL A 1 776 ? 35.539 3.877 -14.588 1.00 93.69 776 VAL A C 1
ATOM 5853 O O . VAL A 1 776 ? 34.914 4.761 -15.178 1.00 93.69 776 VAL A O 1
ATOM 5856 N N . VAL A 1 777 ? 34.956 2.797 -14.072 1.00 95.50 777 VAL A N 1
ATOM 5857 C CA . VAL A 1 777 ? 33.527 2.517 -14.232 1.00 95.50 777 VAL A CA 1
ATOM 5858 C C . VAL A 1 777 ? 32.722 3.362 -13.257 1.00 95.50 777 VAL A C 1
ATOM 5860 O O . VAL A 1 777 ? 32.815 3.188 -12.044 1.00 95.50 777 VAL A O 1
ATOM 5863 N N . GLU A 1 778 ? 31.907 4.276 -13.779 1.00 95.12 778 GLU A N 1
ATOM 5864 C CA . GLU A 1 778 ? 30.962 5.035 -12.960 1.00 95.12 778 GLU A CA 1
ATOM 5865 C C . GLU A 1 778 ? 29.683 4.218 -12.707 1.00 95.12 778 GLU A C 1
ATOM 5867 O O . GLU A 1 778 ? 28.976 3.851 -13.649 1.00 95.12 778 GLU A O 1
ATOM 5872 N N . ILE A 1 779 ? 29.394 3.951 -11.428 1.00 96.25 779 ILE A N 1
ATOM 5873 C CA . ILE A 1 779 ? 28.200 3.243 -10.953 1.00 96.25 779 ILE A CA 1
ATOM 5874 C C . ILE A 1 779 ? 27.226 4.276 -10.388 1.00 96.25 779 ILE A C 1
ATOM 5876 O O . ILE A 1 779 ? 27.401 4.783 -9.278 1.00 96.25 779 ILE A O 1
ATOM 5880 N N . LEU A 1 780 ? 26.194 4.594 -11.160 1.00 96.06 780 LEU A N 1
ATOM 5881 C CA . LEU A 1 780 ? 25.183 5.583 -10.817 1.00 96.06 780 LEU A CA 1
ATOM 5882 C C . LEU A 1 780 ? 24.097 4.973 -9.911 1.00 96.06 780 LEU A C 1
ATOM 5884 O O . LEU A 1 780 ? 23.410 4.020 -10.294 1.00 96.06 780 LEU A O 1
ATOM 5888 N N . VAL A 1 781 ? 23.901 5.551 -8.724 1.00 94.69 781 VAL A N 1
ATOM 5889 C CA . VAL A 1 781 ? 22.919 5.095 -7.721 1.00 94.69 781 VAL A CA 1
ATOM 5890 C C . VAL A 1 781 ? 22.094 6.254 -7.147 1.00 94.69 781 VAL A C 1
ATOM 5892 O O . VAL A 1 781 ? 22.450 7.425 -7.297 1.00 94.69 781 VAL A O 1
ATOM 5895 N N . THR A 1 782 ? 20.979 5.937 -6.481 1.00 89.56 782 THR A N 1
ATOM 5896 C CA . THR A 1 782 ? 20.147 6.919 -5.756 1.00 89.56 782 THR A CA 1
ATOM 5897 C C . THR A 1 782 ? 20.498 6.981 -4.264 1.00 89.56 782 THR A C 1
ATOM 5899 O O . THR A 1 782 ? 21.239 6.141 -3.768 1.00 89.56 782 THR A O 1
ATOM 5902 N N . THR A 1 783 ? 19.953 7.960 -3.535 1.00 76.94 783 THR A N 1
ATOM 5903 C CA . THR A 1 783 ? 20.305 8.322 -2.143 1.00 76.94 783 THR A CA 1
ATOM 5904 C C . THR A 1 783 ? 19.895 7.334 -1.034 1.00 76.94 783 THR A C 1
ATOM 5906 O O . THR A 1 783 ? 19.973 7.703 0.135 1.00 76.94 783 THR A O 1
ATOM 5909 N N . LEU A 1 784 ? 19.427 6.119 -1.342 1.00 69.81 784 LEU A N 1
ATOM 5910 C CA . LEU A 1 784 ? 19.141 5.113 -0.305 1.00 69.81 784 LEU A CA 1
ATOM 5911 C C . LEU A 1 784 ? 20.450 4.468 0.171 1.00 69.81 784 LEU A C 1
ATOM 5913 O O . LEU A 1 784 ? 21.264 4.077 -0.663 1.00 69.81 784 LEU A O 1
ATOM 5917 N N . SER A 1 785 ? 20.623 4.325 1.490 1.00 64.81 785 SER A N 1
ATOM 5918 C CA . SER A 1 785 ? 21.871 3.867 2.134 1.00 64.81 785 SER A CA 1
ATOM 5919 C C . SER A 1 785 ? 22.425 2.577 1.519 1.00 64.81 785 SER A C 1
ATOM 5921 O O . SER A 1 785 ? 23.562 2.550 1.055 1.00 64.81 785 SER A O 1
ATOM 5923 N N . TYR A 1 786 ? 21.589 1.544 1.379 1.00 80.75 786 TYR A N 1
ATOM 5924 C CA . TYR A 1 786 ? 22.038 0.249 0.860 1.00 80.75 786 TYR A CA 1
ATOM 5925 C C . TYR A 1 786 ? 22.449 0.269 -0.625 1.00 80.75 786 TYR A C 1
ATOM 5927 O O . TYR A 1 786 ? 23.168 -0.624 -1.070 1.00 80.75 786 TYR A O 1
ATOM 5935 N N . HIS A 1 787 ? 22.012 1.250 -1.429 1.00 89.38 787 HIS A N 1
ATOM 5936 C CA . HIS A 1 787 ? 22.424 1.324 -2.836 1.00 89.38 787 HIS A CA 1
ATOM 5937 C C . HIS A 1 787 ? 23.909 1.658 -2.976 1.00 89.38 787 HIS A C 1
ATOM 5939 O O . HIS A 1 787 ? 24.577 1.125 -3.865 1.00 89.38 787 HIS A O 1
ATOM 5945 N N . GLU A 1 788 ? 24.417 2.537 -2.112 1.00 91.00 788 GLU A N 1
ATOM 5946 C CA . GLU A 1 788 ? 25.835 2.880 -2.074 1.00 91.00 788 GLU A CA 1
ATOM 5947 C C . GLU A 1 788 ? 26.664 1.683 -1.599 1.00 91.00 788 GLU A C 1
ATOM 5949 O O . GLU A 1 788 ? 27.645 1.334 -2.256 1.00 91.00 788 GLU A O 1
ATOM 5954 N N . ASP A 1 789 ? 26.213 0.987 -0.552 1.00 91.81 789 ASP A N 1
ATOM 5955 C CA . ASP A 1 789 ? 26.888 -0.201 -0.016 1.00 91.81 789 ASP A CA 1
ATOM 5956 C C . ASP A 1 789 ? 27.003 -1.326 -1.056 1.00 91.81 789 ASP A C 1
ATOM 5958 O O . ASP A 1 789 ? 28.075 -1.908 -1.241 1.00 91.81 789 ASP A O 1
ATOM 5962 N N . VAL A 1 790 ? 25.926 -1.594 -1.804 1.00 93.62 790 VAL A N 1
ATOM 5963 C CA . VAL A 1 790 ? 25.933 -2.559 -2.920 1.00 93.62 790 VAL A CA 1
ATOM 5964 C C . VAL A 1 790 ? 26.872 -2.086 -4.032 1.00 93.62 790 VAL A C 1
ATOM 5966 O O . VAL A 1 790 ? 27.635 -2.883 -4.579 1.00 93.62 790 VAL A O 1
ATOM 5969 N N . GLY A 1 791 ? 26.863 -0.783 -4.332 1.00 94.69 791 GLY A N 1
ATOM 5970 C CA . GLY A 1 791 ? 27.793 -0.137 -5.256 1.00 94.69 791 GLY A CA 1
ATOM 5971 C C . GLY A 1 791 ? 29.258 -0.416 -4.916 1.00 94.69 791 GLY A C 1
ATOM 5972 O O . GLY A 1 791 ? 30.032 -0.846 -5.771 1.00 94.69 791 GLY A O 1
ATOM 5973 N N . LEU A 1 792 ? 29.625 -0.191 -3.654 1.00 95.12 792 LEU A N 1
ATOM 5974 C CA . LEU A 1 792 ? 30.980 -0.372 -3.136 1.00 95.12 792 LEU A CA 1
ATOM 5975 C C . LEU A 1 792 ? 31.386 -1.850 -3.094 1.00 95.12 792 LEU A C 1
ATOM 5977 O O . LEU A 1 792 ? 32.522 -2.178 -3.441 1.00 95.12 792 LEU A O 1
ATOM 5981 N N . ALA A 1 793 ? 30.466 -2.743 -2.719 1.00 96.12 793 ALA A N 1
ATOM 5982 C CA . ALA A 1 793 ? 30.712 -4.181 -2.700 1.00 96.12 793 ALA A CA 1
ATOM 5983 C C . ALA A 1 793 ? 31.031 -4.717 -4.105 1.00 96.12 793 ALA A C 1
ATOM 5985 O O . ALA A 1 793 ? 32.060 -5.366 -4.300 1.00 96.12 793 ALA A O 1
ATOM 5986 N N . VAL A 1 794 ? 30.205 -4.385 -5.102 1.00 96.62 794 VAL A N 1
ATOM 5987 C CA . VAL A 1 794 ? 30.431 -4.816 -6.491 1.00 96.62 794 VAL A CA 1
ATOM 5988 C C . VAL A 1 794 ? 31.683 -4.164 -7.087 1.00 96.62 794 VAL A C 1
ATOM 5990 O O . VAL A 1 794 ? 32.452 -4.843 -7.764 1.00 96.62 794 VAL A O 1
ATOM 5993 N N . ALA A 1 795 ? 31.954 -2.887 -6.789 1.00 96.50 795 ALA A N 1
ATOM 5994 C CA . ALA A 1 795 ? 33.206 -2.233 -7.178 1.00 96.50 795 ALA A CA 1
ATOM 5995 C C . ALA A 1 795 ? 34.439 -2.991 -6.648 1.00 96.50 795 ALA A C 1
ATOM 5997 O O . ALA A 1 795 ? 35.415 -3.184 -7.375 1.00 96.50 795 ALA A O 1
ATOM 5998 N N . GLY A 1 796 ? 34.381 -3.471 -5.400 1.00 96.75 796 GLY A N 1
ATOM 5999 C CA . GLY A 1 796 ? 35.412 -4.325 -4.812 1.00 96.75 796 GLY A CA 1
ATOM 6000 C C . GLY A 1 796 ? 35.584 -5.650 -5.559 1.00 96.75 796 GLY A C 1
ATOM 6001 O O . GLY A 1 796 ? 36.715 -6.009 -5.893 1.00 96.75 796 GLY A O 1
ATOM 6002 N N . MET A 1 797 ? 34.475 -6.329 -5.878 1.00 96.62 797 MET A N 1
ATOM 6003 C CA . MET A 1 797 ? 34.475 -7.591 -6.632 1.00 96.62 797 MET A CA 1
ATOM 6004 C C . MET A 1 797 ? 35.083 -7.420 -8.032 1.00 96.62 797 MET A C 1
ATOM 6006 O O . MET A 1 797 ? 35.907 -8.230 -8.452 1.00 96.62 797 MET A O 1
ATOM 6010 N N . TRP A 1 798 ? 34.735 -6.350 -8.753 1.00 96.75 798 TRP A N 1
ATOM 6011 C CA . TRP A 1 798 ? 35.293 -6.071 -10.081 1.00 96.75 798 TRP A CA 1
ATOM 6012 C C . TRP A 1 798 ? 36.776 -5.718 -10.044 1.00 96.75 798 TRP A C 1
ATOM 6014 O O . TRP A 1 798 ? 37.529 -6.182 -10.904 1.00 96.75 798 TRP A O 1
ATOM 6024 N N . ARG A 1 799 ? 37.222 -4.969 -9.033 1.00 96.00 799 ARG A N 1
ATOM 6025 C CA . ARG A 1 799 ? 38.645 -4.678 -8.844 1.00 96.00 799 ARG A CA 1
ATOM 6026 C C . ARG A 1 799 ? 39.448 -5.951 -8.577 1.00 96.00 799 ARG A C 1
ATOM 6028 O O . ARG A 1 799 ? 40.496 -6.142 -9.180 1.00 96.00 799 ARG A O 1
ATOM 6035 N N . GLU A 1 800 ? 38.959 -6.841 -7.717 1.00 94.81 800 GLU A N 1
ATOM 6036 C CA . GLU A 1 800 ? 39.640 -8.106 -7.403 1.00 94.81 800 GLU A CA 1
ATOM 6037 C C . GLU A 1 800 ? 39.634 -9.090 -8.585 1.00 94.81 800 GLU A C 1
ATOM 6039 O O . GLU A 1 800 ? 40.645 -9.725 -8.899 1.00 94.81 800 GLU A O 1
ATOM 6044 N N . ALA A 1 801 ? 38.496 -9.222 -9.266 1.00 94.94 801 ALA A N 1
ATOM 6045 C CA . ALA A 1 801 ? 38.331 -10.200 -10.331 1.00 94.94 801 ALA A CA 1
ATOM 6046 C C . ALA A 1 801 ? 38.983 -9.757 -11.650 1.00 94.94 801 ALA A C 1
ATOM 6048 O O . ALA A 1 801 ? 39.645 -10.572 -12.302 1.00 94.94 801 ALA A O 1
ATOM 6049 N N . LEU A 1 802 ? 38.801 -8.490 -12.039 1.00 95.00 802 LEU A N 1
ATOM 6050 C CA . LEU A 1 802 ? 39.158 -7.962 -13.360 1.00 95.00 802 LEU A CA 1
ATOM 6051 C C . LEU A 1 802 ? 40.222 -6.858 -13.331 1.00 95.00 802 LEU A C 1
ATOM 6053 O O . LEU A 1 802 ? 40.661 -6.459 -14.404 1.00 95.00 802 LEU A O 1
ATOM 6057 N N . GLY A 1 803 ? 40.611 -6.346 -12.158 1.00 93.50 803 GLY A N 1
ATOM 6058 C CA . GLY A 1 803 ? 41.555 -5.226 -12.065 1.00 93.50 803 GLY A CA 1
ATOM 6059 C C . GLY A 1 803 ? 40.973 -3.877 -12.495 1.00 93.50 803 GLY A C 1
ATOM 6060 O O . GLY A 1 803 ? 41.712 -2.941 -12.789 1.00 93.50 803 GLY A O 1
ATOM 6061 N N . VAL A 1 804 ? 39.641 -3.771 -12.570 1.00 95.44 804 VAL A N 1
ATOM 6062 C CA . VAL A 1 804 ? 38.956 -2.560 -13.033 1.00 95.44 804 VAL A CA 1
ATOM 6063 C C . VAL A 1 804 ? 38.551 -1.686 -11.851 1.00 95.44 804 VAL A C 1
ATOM 6065 O O . VAL A 1 804 ? 37.766 -2.092 -10.994 1.00 95.44 804 VAL A O 1
ATOM 6068 N N . GLU A 1 805 ? 39.040 -0.448 -11.843 1.00 94.50 805 GLU A N 1
ATOM 6069 C CA . GLU A 1 805 ? 38.635 0.568 -10.874 1.00 94.50 805 GLU A CA 1
ATOM 6070 C C . GLU A 1 805 ? 37.220 1.087 -11.158 1.00 94.50 805 GLU A C 1
ATOM 6072 O O . GLU A 1 805 ? 36.837 1.339 -12.304 1.00 94.50 805 GLU A O 1
ATOM 6077 N N . SER A 1 806 ? 36.438 1.275 -10.096 1.00 96.50 806 SER A N 1
ATOM 6078 C CA . SER A 1 806 ? 35.041 1.713 -10.178 1.00 96.50 806 SER A CA 1
ATOM 6079 C C . SER A 1 806 ? 34.747 2.806 -9.156 1.00 96.50 806 SER A C 1
ATOM 6081 O O . SER A 1 806 ? 35.290 2.812 -8.052 1.00 96.50 806 SER A O 1
ATOM 6083 N N . LYS A 1 807 ? 33.860 3.736 -9.511 1.00 96.25 807 LYS A N 1
ATOM 6084 C CA . LYS A 1 807 ? 33.445 4.859 -8.671 1.00 96.25 807 LYS A CA 1
ATOM 6085 C C . LYS A 1 807 ? 31.928 4.874 -8.528 1.00 96.25 807 LYS A C 1
ATOM 6087 O O . LYS A 1 807 ? 31.216 5.036 -9.516 1.00 96.25 807 LYS A O 1
ATOM 6092 N N . VAL A 1 808 ? 31.442 4.786 -7.293 1.00 96.25 808 VAL A N 1
ATOM 6093 C CA . VAL A 1 808 ? 30.016 4.945 -6.980 1.00 96.25 808 VAL A CA 1
ATOM 6094 C C . VAL A 1 808 ? 29.659 6.427 -6.975 1.00 96.25 808 VAL A C 1
ATOM 6096 O O . VAL A 1 808 ? 30.363 7.259 -6.397 1.00 96.25 808 VAL A O 1
ATOM 6099 N N . VAL A 1 809 ? 28.573 6.769 -7.659 1.00 94.94 809 VAL A N 1
ATOM 6100 C CA . VAL A 1 809 ? 28.103 8.138 -7.824 1.00 94.94 809 VAL A CA 1
ATOM 6101 C C . VAL A 1 809 ? 26.643 8.211 -7.414 1.00 94.94 809 VAL A C 1
ATOM 6103 O O . VAL A 1 809 ? 25.746 7.775 -8.129 1.00 94.94 809 VAL A O 1
ATOM 6106 N N . VAL A 1 810 ? 26.415 8.798 -6.242 1.00 94.25 810 VAL A N 1
ATOM 6107 C CA . VAL A 1 810 ? 25.075 9.017 -5.698 1.00 94.25 810 VAL A CA 1
ATOM 6108 C C . VAL A 1 810 ? 24.466 10.280 -6.313 1.00 94.25 810 VAL A C 1
ATOM 6110 O O . VAL A 1 810 ? 25.115 11.334 -6.407 1.00 94.25 810 VAL A O 1
ATOM 6113 N N . ARG A 1 811 ? 23.208 10.190 -6.746 1.00 93.75 811 ARG A N 1
ATOM 6114 C CA . ARG A 1 811 ? 22.402 11.318 -7.230 1.00 93.75 811 ARG A CA 1
ATOM 6115 C C . ARG A 1 811 ? 21.022 11.316 -6.588 1.00 93.75 811 ARG A C 1
ATOM 6117 O O . ARG A 1 811 ? 20.470 10.271 -6.259 1.00 93.75 811 ARG A O 1
ATOM 6124 N N . GLU A 1 812 ? 20.455 12.508 -6.439 1.00 91.38 812 GLU A N 1
ATOM 6125 C CA . GLU A 1 812 ? 19.040 12.665 -6.100 1.00 91.38 812 GLU A CA 1
ATOM 6126 C C . GLU A 1 812 ? 18.171 12.056 -7.219 1.00 91.38 812 GLU A C 1
ATOM 6128 O O . GLU A 1 812 ? 18.541 12.108 -8.394 1.00 91.38 812 GLU A O 1
ATOM 6133 N N . THR A 1 813 ? 17.042 11.440 -6.853 1.00 87.38 813 THR A N 1
ATOM 6134 C CA . THR A 1 813 ? 16.191 10.615 -7.728 1.00 87.38 813 THR A CA 1
ATOM 6135 C C . THR A 1 813 ? 15.807 11.288 -9.045 1.00 87.38 813 THR A C 1
ATOM 6137 O O . THR A 1 813 ? 15.842 10.630 -10.086 1.00 87.38 813 THR A O 1
ATOM 6140 N N . LYS A 1 814 ? 15.449 12.578 -9.047 1.00 88.19 814 LYS A N 1
ATOM 6141 C CA . LYS A 1 814 ? 15.095 13.280 -10.289 1.00 88.19 814 LYS A CA 1
ATOM 6142 C C . LYS A 1 814 ? 16.304 13.434 -11.206 1.00 88.19 814 LYS A C 1
ATOM 6144 O O . LYS A 1 814 ? 16.212 13.103 -12.384 1.00 88.19 814 LYS A O 1
ATOM 6149 N N . VAL A 1 815 ? 17.437 13.881 -10.664 1.00 92.25 815 VAL A N 1
ATOM 6150 C CA . VAL A 1 815 ? 18.690 14.014 -11.429 1.00 92.25 815 VAL A CA 1
ATOM 6151 C C . VAL A 1 815 ? 19.128 12.655 -11.979 1.00 92.25 815 VAL A C 1
ATOM 6153 O O . VAL A 1 815 ? 19.454 12.542 -13.155 1.00 92.25 815 VAL A O 1
ATOM 6156 N N . TYR A 1 816 ? 19.045 11.610 -11.157 1.00 93.19 816 TYR A N 1
ATOM 6157 C CA . TYR A 1 816 ? 19.304 10.230 -11.557 1.00 93.19 816 TYR A CA 1
ATOM 6158 C C . TYR A 1 816 ? 18.433 9.797 -12.754 1.00 93.19 816 TYR A C 1
ATOM 6160 O O . TYR A 1 816 ? 18.963 9.280 -13.737 1.00 93.19 816 TYR A O 1
ATOM 6168 N N . ARG A 1 817 ? 17.115 10.056 -12.725 1.00 90.25 817 ARG A N 1
ATOM 6169 C CA . ARG A 1 817 ? 16.208 9.737 -13.847 1.00 90.25 817 ARG A CA 1
ATOM 6170 C C . ARG A 1 817 ? 16.562 10.521 -15.113 1.00 90.25 817 ARG A C 1
ATOM 6172 O O . ARG A 1 817 ? 16.543 9.952 -16.202 1.00 90.25 817 ARG A O 1
ATOM 6179 N N . ASP A 1 818 ? 16.929 11.795 -14.980 1.00 92.62 818 ASP A N 1
ATOM 6180 C CA . ASP A 1 818 ? 17.377 12.613 -16.113 1.00 92.62 818 ASP A CA 1
ATOM 6181 C C . ASP A 1 818 ? 18.676 12.060 -16.729 1.00 92.62 818 ASP A C 1
ATOM 6183 O O . ASP A 1 818 ? 18.804 12.016 -17.957 1.00 92.62 818 ASP A O 1
ATOM 6187 N N . ASN A 1 819 ? 19.622 11.595 -15.901 1.00 94.00 819 ASN A N 1
ATOM 6188 C CA . ASN A 1 819 ? 20.843 10.932 -16.367 1.00 94.00 819 ASN A CA 1
ATOM 6189 C C . ASN A 1 819 ? 20.528 9.626 -17.115 1.00 94.00 819 ASN A C 1
ATOM 6191 O O . ASN A 1 819 ? 21.090 9.405 -18.188 1.00 94.00 819 ASN A O 1
ATOM 6195 N N . LEU A 1 820 ? 19.596 8.804 -16.614 1.00 92.62 820 LEU A N 1
ATOM 6196 C CA . LEU A 1 820 ? 19.152 7.586 -17.304 1.00 92.62 820 LEU A CA 1
ATOM 6197 C C . LEU A 1 820 ? 18.563 7.892 -18.685 1.00 92.62 820 LEU A C 1
ATOM 6199 O O . LEU A 1 820 ? 19.032 7.347 -19.684 1.00 92.62 820 LEU A O 1
ATOM 6203 N N . LYS A 1 821 ? 17.602 8.822 -18.767 1.00 91.19 821 LYS A N 1
ATOM 6204 C CA . LYS A 1 821 ? 16.935 9.181 -20.032 1.00 91.19 821 LYS A CA 1
ATOM 6205 C C . LYS A 1 821 ? 17.904 9.753 -21.066 1.00 91.19 821 LYS A C 1
ATOM 6207 O O . LYS A 1 821 ? 17.740 9.534 -22.264 1.00 91.19 821 LYS A O 1
ATOM 6212 N N . ARG A 1 822 ? 18.936 10.471 -20.615 1.00 91.69 822 ARG A N 1
ATOM 6213 C CA . ARG A 1 822 ? 20.010 11.002 -21.472 1.00 91.69 822 ARG A CA 1
ATOM 6214 C C . ARG A 1 822 ? 21.123 9.995 -21.756 1.00 91.69 822 ARG A C 1
ATOM 6216 O O . ARG A 1 822 ? 22.012 10.312 -22.543 1.00 91.69 822 ARG A O 1
ATOM 6223 N N . ARG A 1 823 ? 21.077 8.807 -21.142 1.00 91.81 823 ARG A N 1
ATOM 6224 C CA . ARG A 1 823 ? 22.116 7.766 -21.213 1.00 91.81 823 ARG A CA 1
ATOM 6225 C C . ARG A 1 823 ? 23.489 8.272 -20.766 1.00 91.81 823 ARG A C 1
ATOM 6227 O O . ARG A 1 823 ? 24.524 7.884 -21.301 1.00 91.81 823 ARG A O 1
ATOM 6234 N N . ASP A 1 824 ? 23.482 9.161 -19.781 1.00 93.06 824 ASP A N 1
ATOM 6235 C CA . ASP A 1 824 ? 24.668 9.751 -19.166 1.00 93.06 824 ASP A CA 1
ATOM 6236 C C . ASP A 1 824 ? 25.100 8.923 -17.948 1.00 93.06 824 ASP A C 1
ATOM 6238 O O . ASP A 1 824 ? 24.979 9.355 -16.804 1.00 93.06 824 ASP A O 1
ATOM 6242 N N . TYR A 1 825 ? 25.496 7.676 -18.210 1.00 94.25 825 TYR A N 1
ATOM 6243 C CA . TYR A 1 825 ? 25.996 6.717 -17.222 1.00 94.25 825 TYR A CA 1
ATOM 6244 C C . TYR A 1 825 ? 26.751 5.575 -17.923 1.00 94.25 825 TYR A C 1
ATOM 6246 O O . TYR A 1 825 ? 26.574 5.353 -19.123 1.00 94.25 825 TYR A O 1
ATOM 6254 N N . MET A 1 826 ? 27.580 4.836 -17.179 1.00 96.06 826 MET A N 1
ATOM 6255 C CA . MET A 1 826 ? 28.179 3.575 -17.651 1.00 96.06 826 MET A CA 1
ATOM 6256 C C . MET A 1 826 ? 27.401 2.378 -17.110 1.00 96.06 826 MET A C 1
ATOM 6258 O O . MET A 1 826 ? 26.913 1.545 -17.874 1.00 96.06 826 MET A O 1
ATOM 6262 N N . VAL A 1 827 ? 27.242 2.347 -15.787 1.00 97.25 827 VAL A N 1
ATOM 6263 C CA . VAL A 1 827 ? 26.412 1.388 -15.062 1.00 97.25 827 VAL A CA 1
ATOM 6264 C C . VAL A 1 827 ? 25.457 2.173 -14.184 1.00 97.25 827 VAL A C 1
ATOM 6266 O O . VAL A 1 827 ? 25.851 3.158 -13.563 1.00 97.25 827 VAL A O 1
ATOM 6269 N N . ALA A 1 828 ? 24.205 1.751 -14.119 1.00 96.44 828 ALA A N 1
ATOM 6270 C CA . ALA A 1 828 ? 23.249 2.319 -13.187 1.00 96.44 828 ALA A CA 1
ATOM 6271 C C . ALA A 1 828 ? 22.535 1.211 -12.425 1.00 96.44 828 ALA A C 1
ATOM 6273 O O . ALA A 1 828 ? 22.194 0.173 -12.997 1.00 96.44 828 ALA A O 1
ATOM 6274 N N . ARG A 1 829 ? 22.241 1.450 -11.144 1.00 94.56 829 ARG A N 1
ATOM 6275 C CA . ARG A 1 829 ? 21.230 0.658 -10.428 1.00 94.56 829 ARG A CA 1
ATOM 6276 C C . ARG A 1 829 ? 19.944 0.676 -11.264 1.00 94.56 829 ARG A C 1
ATOM 6278 O O . ARG A 1 829 ? 19.654 1.681 -11.892 1.00 94.56 829 ARG A O 1
ATOM 6285 N N . GLY A 1 830 ? 19.163 -0.391 -11.274 1.00 92.69 830 GLY A N 1
ATOM 6286 C CA . GLY A 1 830 ? 17.832 -0.442 -11.865 1.00 92.69 830 GLY A CA 1
ATOM 6287 C C . GLY A 1 830 ? 16.961 -1.466 -11.146 1.00 92.69 830 GLY A C 1
ATOM 6288 O O . GLY A 1 830 ? 17.434 -2.280 -10.359 1.00 92.69 830 GLY A O 1
ATOM 6289 N N . GLY A 1 831 ? 15.656 -1.373 -11.320 1.00 92.75 831 GLY A N 1
ATOM 6290 C CA . GLY A 1 831 ? 14.741 -2.334 -10.728 1.00 92.75 831 GLY A CA 1
ATOM 6291 C C . GLY A 1 831 ? 13.342 -2.073 -11.213 1.00 92.75 831 GLY A C 1
ATOM 6292 O O . GLY A 1 831 ? 13.001 -0.929 -11.516 1.00 92.75 831 GLY A O 1
ATOM 6293 N N . TRP A 1 832 ? 12.580 -3.147 -11.305 1.00 92.31 832 TRP A N 1
ATOM 6294 C CA . TRP A 1 832 ? 11.278 -3.148 -11.939 1.00 92.31 832 TRP A CA 1
ATOM 6295 C C . TRP A 1 832 ? 10.317 -3.993 -11.123 1.00 92.31 832 TRP A C 1
ATOM 6297 O O . TRP A 1 832 ? 10.709 -5.060 -10.653 1.00 92.31 832 TRP A O 1
ATOM 6307 N N . TYR A 1 833 ? 9.096 -3.498 -10.957 1.00 90.19 833 TYR A N 1
ATOM 6308 C CA . TYR A 1 833 ? 7.957 -4.278 -10.492 1.00 90.19 833 TYR A CA 1
ATOM 6309 C C . TYR A 1 833 ? 7.086 -4.544 -11.711 1.00 90.19 833 TYR A C 1
ATOM 6311 O O . TYR A 1 833 ? 6.879 -3.629 -12.500 1.00 90.19 833 TYR A O 1
ATOM 6319 N N . GLY A 1 834 ? 6.637 -5.782 -11.892 1.00 88.69 834 GLY A N 1
ATOM 6320 C CA . GLY A 1 834 ? 5.792 -6.120 -13.027 1.00 88.69 834 GLY A CA 1
ATOM 6321 C C . GLY A 1 834 ? 4.424 -5.453 -12.904 1.00 88.69 834 GLY A C 1
ATOM 6322 O O . GLY A 1 834 ? 3.795 -5.497 -11.847 1.00 88.69 834 GLY A O 1
ATOM 6323 N N . ASP A 1 835 ? 3.967 -4.853 -13.997 1.00 79.00 835 ASP A N 1
ATOM 6324 C CA . ASP A 1 835 ? 2.705 -4.111 -14.056 1.00 79.00 835 ASP A CA 1
ATOM 6325 C C . ASP A 1 835 ? 1.502 -5.049 -14.262 1.00 79.00 835 ASP A C 1
ATOM 6327 O O . ASP A 1 835 ? 0.392 -4.765 -13.816 1.00 79.00 835 ASP A O 1
ATOM 6331 N N . TYR A 1 836 ? 1.712 -6.182 -14.940 1.00 82.75 836 TYR A N 1
ATOM 6332 C CA . TYR A 1 836 ? 0.680 -7.167 -15.273 1.00 82.75 836 TYR A CA 1
ATOM 6333 C C . TYR A 1 836 ? 1.251 -8.590 -15.340 1.00 82.75 836 TYR A C 1
ATOM 6335 O O . TYR A 1 836 ? 2.463 -8.793 -15.379 1.00 82.75 836 TYR A O 1
ATOM 6343 N N . GLY A 1 837 ? 0.365 -9.587 -15.324 1.00 85.19 837 GLY A N 1
ATOM 6344 C CA . GLY A 1 837 ? 0.671 -11.012 -15.168 1.00 85.19 837 GLY A CA 1
ATOM 6345 C C . GLY A 1 837 ? 1.301 -11.724 -16.357 1.00 85.19 837 GLY A C 1
ATOM 6346 O O . GLY A 1 837 ? 0.934 -12.862 -16.618 1.00 85.19 837 GLY A O 1
ATOM 6347 N N . ASP A 1 838 ? 2.214 -11.088 -17.086 1.00 90.94 838 ASP A N 1
ATOM 6348 C CA . ASP A 1 838 ? 2.808 -11.653 -18.297 1.00 90.94 838 ASP A CA 1
ATOM 6349 C C . ASP A 1 838 ? 4.307 -11.331 -18.390 1.00 90.94 838 ASP A C 1
ATOM 6351 O O . ASP A 1 838 ? 4.705 -10.236 -17.987 1.00 90.94 838 ASP A O 1
ATOM 6355 N N . PRO A 1 839 ? 5.154 -12.221 -18.952 1.00 94.25 839 PRO A N 1
ATOM 6356 C CA . PRO A 1 839 ? 6.594 -11.977 -19.044 1.00 94.25 839 PRO A CA 1
ATOM 6357 C C . PRO A 1 839 ? 6.950 -10.681 -19.783 1.00 94.25 839 PRO A C 1
ATOM 6359 O O . PRO A 1 839 ? 7.969 -10.058 -19.475 1.00 94.25 839 PRO A O 1
ATOM 6362 N N . LEU A 1 840 ? 6.104 -10.231 -20.721 1.00 92.44 840 LEU A N 1
ATOM 6363 C CA . LEU A 1 840 ? 6.326 -9.002 -21.484 1.00 92.44 840 LEU A CA 1
ATOM 6364 C C . LEU A 1 840 ? 6.475 -7.755 -20.606 1.00 92.44 840 LEU A C 1
ATOM 6366 O O . LEU A 1 840 ? 7.247 -6.873 -20.972 1.00 92.44 840 LEU A O 1
ATOM 6370 N N . THR A 1 841 ? 5.870 -7.708 -19.410 1.00 91.06 841 THR A N 1
ATOM 6371 C CA . THR A 1 841 ? 6.057 -6.567 -18.493 1.00 91.06 841 THR A CA 1
ATOM 6372 C C . THR A 1 841 ? 7.527 -6.345 -18.112 1.00 91.06 841 THR A C 1
ATOM 6374 O O . THR A 1 841 ? 7.933 -5.215 -17.854 1.00 91.06 841 THR A O 1
ATOM 6377 N N . PHE A 1 842 ? 8.347 -7.401 -18.122 1.00 94.94 842 PHE A N 1
ATOM 6378 C CA . PHE A 1 842 ? 9.792 -7.322 -17.905 1.00 94.94 842 PHE A CA 1
ATOM 6379 C C . PHE A 1 842 ? 10.576 -7.293 -19.221 1.00 94.94 842 PHE A C 1
ATOM 6381 O O . PHE A 1 842 ? 11.571 -6.578 -19.330 1.00 94.94 842 PHE A O 1
ATOM 6388 N N . LEU A 1 843 ? 10.150 -8.070 -20.220 1.00 96.19 843 LEU A N 1
ATOM 6389 C CA . LEU A 1 843 ? 10.909 -8.264 -21.457 1.00 96.19 843 LEU A CA 1
ATOM 6390 C C . LEU A 1 843 ? 10.812 -7.070 -22.424 1.00 96.19 843 LEU A C 1
ATOM 6392 O O . LEU A 1 843 ? 11.793 -6.767 -23.112 1.00 96.19 843 LEU A O 1
ATOM 6396 N N . ASP A 1 844 ? 9.700 -6.329 -22.443 1.00 92.19 844 ASP A N 1
ATOM 6397 C CA . ASP A 1 844 ? 9.559 -5.141 -23.301 1.00 92.19 844 ASP A CA 1
ATOM 6398 C C . ASP A 1 844 ? 10.516 -4.001 -22.900 1.00 92.19 844 ASP A C 1
ATOM 6400 O O . ASP A 1 844 ? 10.899 -3.197 -23.750 1.00 92.19 844 ASP A O 1
ATOM 6404 N N . LEU A 1 845 ? 11.044 -3.998 -21.664 1.00 91.88 845 LEU A N 1
ATOM 6405 C CA . LEU A 1 845 ? 12.082 -3.056 -21.194 1.00 91.88 845 LEU A CA 1
ATOM 6406 C C . LEU A 1 845 ? 13.376 -3.090 -22.024 1.00 91.88 845 LEU A C 1
ATOM 6408 O O . LEU A 1 845 ? 14.274 -2.255 -21.842 1.00 91.88 845 LEU A O 1
ATOM 6412 N N . HIS A 1 846 ? 13.517 -4.105 -22.875 1.00 95.00 846 HIS A N 1
ATOM 6413 C CA . HIS A 1 846 ? 14.667 -4.344 -23.735 1.00 95.00 846 HIS A CA 1
ATOM 6414 C C . HIS A 1 846 ? 14.307 -4.306 -25.222 1.00 95.00 846 HIS A C 1
ATOM 6416 O O . HIS A 1 846 ? 15.194 -4.456 -26.060 1.00 95.00 846 HIS A O 1
ATOM 6422 N N . ARG A 1 847 ? 13.041 -4.067 -25.574 1.00 94.81 847 ARG A N 1
ATOM 6423 C CA . ARG A 1 847 ? 12.634 -3.924 -26.971 1.00 94.81 847 ARG A CA 1
ATOM 6424 C C . ARG A 1 847 ? 13.257 -2.668 -27.573 1.00 94.81 847 ARG A C 1
ATOM 6426 O O . ARG A 1 847 ? 13.394 -1.627 -26.912 1.00 94.81 847 ARG A O 1
ATOM 6433 N N . THR A 1 848 ? 13.666 -2.745 -28.835 1.00 94.19 848 THR A N 1
ATOM 6434 C CA . THR A 1 848 ? 14.223 -1.581 -29.532 1.00 94.19 848 THR A CA 1
ATOM 6435 C C . THR A 1 848 ? 13.173 -0.473 -29.631 1.00 94.19 848 THR A C 1
ATOM 6437 O O . THR A 1 848 ? 12.097 -0.665 -30.188 1.00 94.19 848 THR A O 1
ATOM 6440 N N . GLY A 1 849 ? 13.509 0.721 -29.134 1.00 85.38 849 GLY A N 1
ATOM 6441 C CA . GLY A 1 849 ? 12.636 1.898 -29.206 1.00 85.38 849 GLY A CA 1
ATOM 6442 C C . GLY A 1 849 ? 11.637 2.039 -28.056 1.00 85.38 849 GLY A C 1
ATOM 6443 O O . GLY A 1 849 ? 10.970 3.070 -27.992 1.00 85.38 849 GLY A O 1
ATOM 6444 N N . ASP A 1 850 ? 11.577 1.074 -27.133 1.00 87.69 850 ASP A N 1
ATOM 6445 C CA . ASP A 1 850 ? 10.742 1.183 -25.937 1.00 87.69 850 ASP A CA 1
ATOM 6446 C C . ASP A 1 850 ? 11.175 2.358 -25.036 1.00 87.69 850 ASP A C 1
ATOM 6448 O O . ASP A 1 850 ? 12.366 2.637 -24.851 1.00 87.69 850 ASP A O 1
ATOM 6452 N N . GLY A 1 851 ? 10.195 3.064 -24.466 1.00 83.00 851 GLY A N 1
ATOM 6453 C CA . GLY A 1 851 ? 10.421 4.267 -23.661 1.00 83.00 851 GLY A CA 1
ATOM 6454 C C . GLY A 1 851 ? 11.116 4.013 -22.318 1.00 83.00 851 GLY A C 1
ATOM 6455 O O . GLY A 1 851 ? 11.711 4.943 -21.763 1.00 83.00 851 GLY A O 1
ATOM 6456 N N . ASN A 1 852 ? 11.068 2.779 -21.807 1.00 88.12 852 ASN A N 1
ATOM 6457 C CA . ASN A 1 852 ? 11.730 2.323 -20.583 1.00 88.12 852 ASN A CA 1
ATOM 6458 C C . ASN A 1 852 ? 13.069 1.616 -20.864 1.00 88.12 852 ASN A C 1
ATOM 6460 O O . ASN A 1 852 ? 13.807 1.274 -19.933 1.00 88.12 852 ASN A O 1
ATOM 6464 N N . ASN A 1 853 ? 13.453 1.473 -22.136 1.00 93.00 853 ASN A N 1
ATOM 6465 C CA . ASN A 1 853 ? 14.780 1.020 -22.542 1.00 93.00 853 ASN A CA 1
ATOM 6466 C C . ASN A 1 853 ? 15.820 2.157 -22.434 1.00 93.00 853 ASN A C 1
ATOM 6468 O O . ASN A 1 853 ? 16.428 2.621 -23.408 1.00 93.00 853 ASN A O 1
ATOM 6472 N N . ASP A 1 854 ? 16.081 2.583 -21.196 1.00 92.12 854 ASP A N 1
ATOM 6473 C CA . ASP A 1 854 ? 17.056 3.630 -20.854 1.00 92.12 854 ASP A CA 1
ATOM 6474 C C . ASP A 1 854 ? 18.518 3.208 -21.109 1.00 92.12 854 ASP A C 1
ATOM 6476 O O . ASP A 1 854 ? 19.445 4.004 -20.963 1.00 92.12 854 ASP A O 1
ATOM 6480 N N . ARG A 1 855 ? 18.746 1.953 -21.509 1.00 93.62 855 ARG A N 1
ATOM 6481 C CA . ARG A 1 855 ? 20.065 1.355 -21.793 1.00 93.62 855 ARG A CA 1
ATOM 6482 C C . ARG A 1 855 ? 20.529 1.607 -23.215 1.00 93.62 855 ARG A C 1
ATOM 6484 O O . ARG A 1 855 ? 21.720 1.512 -23.496 1.00 93.62 855 ARG A O 1
ATOM 6491 N N . GLY A 1 856 ? 19.590 1.900 -24.117 1.00 93.19 856 GLY A N 1
ATOM 6492 C CA . GLY A 1 856 ? 19.864 1.908 -25.550 1.00 93.19 856 GLY A CA 1
ATOM 6493 C C . GLY A 1 856 ? 20.243 0.523 -26.079 1.00 93.19 856 GLY A C 1
ATOM 6494 O O . GLY A 1 856 ? 21.014 0.441 -27.031 1.00 93.19 856 GLY A O 1
ATOM 6495 N N . TYR A 1 857 ? 19.749 -0.547 -25.446 1.00 96.38 857 TYR A N 1
ATOM 6496 C CA . TYR A 1 857 ? 19.910 -1.906 -25.959 1.00 96.38 857 TYR A CA 1
ATOM 6497 C C . TYR A 1 857 ? 19.066 -2.072 -27.228 1.00 96.38 857 TYR A C 1
ATOM 6499 O O . TYR A 1 857 ? 17.950 -1.562 -27.300 1.00 96.38 857 TYR A O 1
ATOM 6507 N N . SER A 1 858 ? 19.609 -2.744 -28.238 1.00 96.19 858 SER A N 1
ATOM 6508 C CA . SER A 1 858 ? 18.898 -3.029 -29.482 1.00 96.19 858 SER A CA 1
ATOM 6509 C C . SER A 1 858 ? 19.475 -4.290 -30.104 1.00 96.19 858 SER A C 1
ATOM 6511 O O . SER A 1 858 ? 20.679 -4.364 -30.361 1.00 96.19 858 SER A O 1
ATOM 6513 N N . ASN A 1 859 ? 18.619 -5.284 -30.328 1.00 97.00 859 ASN A N 1
ATOM 6514 C CA . ASN A 1 859 ? 18.986 -6.532 -30.979 1.00 97.00 859 ASN A CA 1
ATOM 6515 C C . ASN A 1 859 ? 17.804 -7.029 -31.833 1.00 97.00 859 ASN A C 1
ATOM 6517 O O . ASN A 1 859 ? 16.790 -7.446 -31.276 1.00 97.00 859 ASN A O 1
ATOM 6521 N N . PRO A 1 860 ? 17.931 -7.057 -33.174 1.00 97.31 860 PRO A N 1
ATOM 6522 C CA . PRO A 1 860 ? 16.855 -7.514 -34.053 1.00 97.31 860 PRO A CA 1
ATOM 6523 C C . PRO A 1 860 ? 16.403 -8.960 -33.806 1.00 97.31 860 PRO A C 1
ATOM 6525 O O . PRO A 1 860 ? 15.255 -9.291 -34.081 1.00 97.31 860 PRO A O 1
ATOM 6528 N N . ALA A 1 861 ? 17.287 -9.836 -33.310 1.00 97.50 861 ALA A N 1
ATOM 6529 C CA . ALA A 1 861 ? 16.922 -11.213 -32.981 1.00 97.50 861 ALA A CA 1
ATOM 6530 C C . ALA A 1 861 ? 16.052 -11.282 -31.717 1.00 97.50 861 ALA A C 1
ATOM 6532 O O . ALA A 1 861 ? 15.130 -12.092 -31.664 1.00 97.50 861 ALA A O 1
ATOM 6533 N N . TYR A 1 862 ? 16.320 -10.413 -30.739 1.00 97.69 862 TYR A N 1
ATOM 6534 C CA . TYR A 1 862 ? 15.491 -10.263 -29.545 1.00 97.69 862 TYR A CA 1
ATOM 6535 C C . TYR A 1 862 ? 14.107 -9.714 -29.902 1.00 97.69 862 TYR A C 1
ATOM 6537 O O . TYR A 1 862 ? 13.096 -10.318 -29.553 1.00 97.69 862 TYR A O 1
ATOM 6545 N N . ASP A 1 863 ? 14.060 -8.628 -30.680 1.00 97.25 863 ASP A N 1
ATOM 6546 C CA . ASP A 1 863 ? 12.795 -8.031 -31.123 1.00 97.25 863 ASP A CA 1
ATOM 6547 C C . ASP A 1 863 ? 11.949 -9.051 -31.911 1.00 97.25 863 ASP A C 1
ATOM 6549 O O . ASP A 1 863 ? 10.753 -9.189 -31.666 1.00 97.25 863 ASP A O 1
ATOM 6553 N N . ALA A 1 864 ? 12.580 -9.861 -32.771 1.00 96.62 864 ALA A N 1
ATOM 6554 C CA . ALA A 1 864 ? 11.900 -10.924 -33.509 1.00 96.62 864 ALA A CA 1
ATOM 6555 C C . ALA A 1 864 ? 11.348 -12.054 -32.616 1.00 96.62 864 ALA A C 1
ATOM 6557 O O . ALA A 1 864 ? 10.377 -12.707 -33.003 1.00 96.62 864 ALA A O 1
ATOM 6558 N N . LEU A 1 865 ? 11.945 -12.327 -31.448 1.00 97.38 865 LEU A N 1
ATOM 6559 C CA . LEU A 1 865 ? 11.379 -13.272 -30.475 1.00 97.38 865 LEU A CA 1
ATOM 6560 C C . LEU A 1 865 ? 10.104 -12.708 -29.851 1.00 97.38 865 LEU A C 1
ATOM 6562 O O . LEU A 1 865 ? 9.110 -13.428 -29.772 1.00 97.38 865 LEU A O 1
ATOM 6566 N N . LEU A 1 866 ? 10.107 -11.427 -29.477 1.00 94.69 866 LEU A N 1
ATOM 6567 C CA . LEU A 1 866 ? 8.919 -10.764 -28.938 1.00 94.69 866 LEU A CA 1
ATOM 6568 C C . LEU A 1 866 ? 7.800 -10.691 -29.986 1.00 94.69 866 LEU A C 1
ATOM 6570 O O . LEU A 1 866 ? 6.673 -11.079 -29.694 1.00 94.69 866 LEU A O 1
ATOM 6574 N N . ASP A 1 867 ? 8.121 -10.327 -31.232 1.00 91.31 867 ASP A N 1
ATOM 6575 C CA . ASP A 1 867 ? 7.160 -10.321 -32.346 1.00 91.31 867 ASP A CA 1
ATOM 6576 C C . ASP A 1 867 ? 6.560 -11.718 -32.606 1.00 91.31 867 ASP A C 1
ATOM 6578 O O . ASP A 1 867 ? 5.380 -11.858 -32.933 1.00 91.31 867 ASP A O 1
ATOM 6582 N N . ARG A 1 868 ? 7.363 -12.782 -32.457 1.00 91.88 868 ARG A N 1
ATOM 6583 C CA . ARG A 1 868 ? 6.884 -14.169 -32.562 1.00 91.88 868 ARG A CA 1
ATOM 6584 C C . ARG A 1 868 ? 5.979 -14.548 -31.395 1.00 91.88 868 ARG A C 1
ATOM 6586 O O . ARG A 1 868 ? 4.945 -15.164 -31.632 1.00 91.88 868 ARG A O 1
ATOM 6593 N N . ALA A 1 869 ? 6.351 -14.194 -30.165 1.00 91.88 869 ALA A N 1
ATOM 6594 C CA . ALA A 1 869 ? 5.526 -14.437 -28.983 1.00 91.88 869 ALA A CA 1
ATOM 6595 C C . ALA A 1 869 ? 4.184 -13.694 -29.066 1.00 91.88 869 ALA A C 1
ATOM 6597 O O . ALA A 1 869 ? 3.162 -14.218 -28.632 1.00 91.88 869 ALA A O 1
ATOM 6598 N N . ASP A 1 870 ? 4.181 -12.505 -29.670 1.00 84.88 870 ASP A N 1
ATOM 6599 C CA . ASP A 1 870 ? 2.993 -11.696 -29.936 1.00 84.88 870 ASP A CA 1
ATOM 6600 C C . ASP A 1 870 ? 2.031 -12.346 -30.953 1.00 84.88 870 ASP A C 1
ATOM 6602 O O . ASP A 1 870 ? 0.834 -12.060 -30.933 1.00 84.88 870 ASP A O 1
ATOM 6606 N N . ALA A 1 871 ? 2.532 -13.215 -31.838 1.00 84.06 871 ALA A N 1
ATOM 6607 C CA . ALA A 1 871 ? 1.744 -13.917 -32.853 1.00 84.06 871 ALA A CA 1
ATOM 6608 C C . ALA A 1 871 ? 1.380 -15.369 -32.475 1.00 84.06 871 ALA A C 1
ATOM 6610 O O . ALA A 1 871 ? 0.546 -15.985 -33.148 1.00 84.06 871 ALA A O 1
ATOM 6611 N N . GLU A 1 872 ? 2.009 -15.929 -31.438 1.00 88.62 872 GLU A N 1
ATOM 6612 C CA . GLU A 1 872 ? 1.816 -17.315 -31.004 1.00 88.62 872 GLU A CA 1
ATOM 6613 C C . GLU A 1 872 ? 0.501 -17.484 -30.231 1.00 88.62 872 GLU A C 1
ATOM 6615 O O . GLU A 1 872 ? 0.168 -16.702 -29.341 1.00 88.62 872 GLU A O 1
ATOM 6620 N N . ARG A 1 873 ? -0.258 -18.527 -30.578 1.00 80.25 873 ARG A N 1
ATOM 6621 C CA . ARG A 1 873 ? -1.593 -18.792 -30.025 1.00 80.25 873 ARG A CA 1
ATOM 6622 C C . ARG A 1 873 ? -1.596 -19.893 -28.984 1.00 80.25 873 ARG A C 1
ATOM 6624 O O . ARG A 1 873 ? -2.495 -19.908 -28.149 1.00 80.25 873 ARG A O 1
ATOM 6631 N N . ASP A 1 874 ? -0.646 -20.821 -29.049 1.00 85.56 874 ASP A N 1
ATOM 6632 C CA . ASP A 1 874 ? -0.508 -21.839 -28.018 1.00 85.56 874 ASP A CA 1
ATOM 6633 C C . ASP A 1 874 ? 0.165 -21.227 -26.776 1.00 85.56 874 ASP A C 1
ATOM 6635 O O . ASP A 1 874 ? 1.324 -20.808 -26.861 1.00 85.56 874 ASP A O 1
ATOM 6639 N N . PRO A 1 875 ? -0.515 -21.160 -25.612 1.00 84.44 875 PRO A N 1
ATOM 6640 C CA . PRO A 1 875 ? 0.039 -20.497 -24.435 1.00 84.44 875 PRO A CA 1
ATOM 6641 C C . PRO A 1 875 ? 1.367 -21.108 -23.978 1.00 84.44 875 PRO A C 1
ATOM 6643 O O . PRO A 1 875 ? 2.275 -20.374 -23.600 1.00 84.44 875 PRO A O 1
ATOM 6646 N N . ALA A 1 876 ? 1.515 -22.434 -24.062 1.00 90.12 876 ALA A N 1
ATOM 6647 C CA . ALA A 1 876 ? 2.741 -23.117 -23.655 1.00 90.12 876 ALA A CA 1
ATOM 6648 C C . ALA A 1 876 ? 3.911 -22.810 -24.605 1.00 90.12 876 ALA A C 1
ATOM 6650 O O . ALA A 1 876 ? 4.999 -22.460 -24.145 1.00 90.12 876 ALA A O 1
ATOM 6651 N N . ALA A 1 877 ? 3.691 -22.872 -25.922 1.00 92.81 877 ALA A N 1
ATOM 6652 C CA . ALA A 1 877 ? 4.696 -22.485 -26.910 1.00 92.81 877 ALA A CA 1
ATOM 6653 C C . ALA A 1 877 ? 5.093 -21.007 -26.780 1.00 92.81 877 ALA A C 1
ATOM 6655 O O . ALA A 1 877 ? 6.276 -20.681 -26.887 1.00 92.81 877 ALA A O 1
ATOM 6656 N N . ARG A 1 878 ? 4.136 -20.115 -26.489 1.00 92.75 878 ARG A N 1
ATOM 6657 C CA . ARG A 1 878 ? 4.416 -18.695 -26.242 1.00 92.75 878 ARG A CA 1
ATOM 6658 C C . ARG A 1 878 ? 5.338 -18.502 -25.038 1.00 92.75 878 ARG A C 1
ATOM 6660 O O . ARG A 1 878 ? 6.308 -17.753 -25.149 1.00 92.75 878 ARG A O 1
ATOM 6667 N N . MET A 1 879 ? 5.077 -19.187 -23.921 1.00 94.62 879 MET A N 1
ATOM 6668 C CA . MET A 1 879 ? 5.941 -19.105 -22.735 1.00 94.62 879 MET A CA 1
ATOM 6669 C C . MET A 1 879 ? 7.367 -19.580 -23.031 1.00 94.62 879 MET A C 1
ATOM 6671 O O . MET A 1 879 ? 8.315 -18.968 -22.552 1.00 94.62 879 MET A O 1
ATOM 6675 N N . GLU A 1 880 ? 7.543 -20.595 -23.879 1.00 95.88 880 GLU A N 1
ATOM 6676 C CA . GLU A 1 880 ? 8.874 -21.059 -24.293 1.00 95.88 880 GLU A CA 1
ATOM 6677 C C . GLU A 1 880 ? 9.620 -20.030 -25.163 1.00 95.88 880 GLU A C 1
ATOM 6679 O O . GLU A 1 880 ? 10.824 -19.834 -24.993 1.00 95.88 880 GLU A O 1
ATOM 6684 N N . ILE A 1 881 ? 8.920 -19.318 -26.057 1.00 96.81 881 ILE A N 1
ATOM 6685 C CA . ILE A 1 881 ? 9.516 -18.217 -26.839 1.00 96.81 881 ILE A CA 1
ATOM 6686 C C . ILE A 1 881 ? 9.958 -17.078 -25.910 1.00 96.81 881 ILE A C 1
ATOM 6688 O O . ILE A 1 881 ? 11.052 -16.535 -26.070 1.00 96.81 881 ILE A O 1
ATOM 6692 N N . LEU A 1 882 ? 9.132 -16.725 -24.921 1.00 97.12 882 LEU A N 1
ATOM 6693 C CA . LEU A 1 882 ? 9.458 -15.683 -23.941 1.00 97.12 882 LEU A CA 1
ATOM 6694 C C . LEU A 1 882 ? 10.611 -16.108 -23.024 1.00 97.12 882 LEU A C 1
ATOM 6696 O O . LEU A 1 882 ? 11.476 -15.289 -22.724 1.00 97.12 882 LEU A O 1
ATOM 6700 N N . ARG A 1 883 ? 10.696 -17.396 -22.671 1.00 97.25 883 ARG A N 1
ATOM 6701 C CA . ARG A 1 883 ? 11.838 -17.970 -21.950 1.00 97.25 883 ARG A CA 1
ATOM 6702 C C . ARG A 1 883 ? 13.130 -17.849 -22.756 1.00 97.25 883 ARG A C 1
ATOM 6704 O O . ARG A 1 883 ? 14.176 -17.532 -22.196 1.00 97.25 883 ARG A O 1
ATOM 6711 N N . GLU A 1 884 ? 13.073 -18.073 -24.069 1.00 97.62 884 GLU A N 1
ATOM 6712 C CA . GLU A 1 884 ? 14.216 -17.861 -24.965 1.00 97.62 884 GLU A CA 1
ATOM 6713 C C . GLU A 1 884 ? 14.626 -16.380 -25.039 1.00 97.62 884 GLU A C 1
ATOM 6715 O O . GLU A 1 884 ? 15.822 -16.075 -25.018 1.00 97.62 884 GLU A O 1
ATOM 6720 N N . ALA A 1 885 ? 13.660 -15.459 -25.064 1.00 97.94 885 ALA A N 1
ATOM 6721 C CA . ALA A 1 885 ? 13.936 -14.026 -24.996 1.00 97.94 885 ALA A CA 1
ATOM 6722 C C . ALA A 1 885 ? 14.599 -13.642 -23.662 1.00 97.94 885 ALA A C 1
ATOM 6724 O O . ALA A 1 885 ? 15.637 -12.979 -23.669 1.00 97.94 885 ALA A O 1
ATOM 6725 N N . GLU A 1 886 ? 14.078 -14.117 -22.525 1.00 97.81 886 GLU A N 1
ATOM 6726 C CA . GLU A 1 886 ? 14.700 -13.891 -21.217 1.00 97.81 886 GLU A CA 1
ATOM 6727 C C . GLU A 1 886 ? 16.127 -14.461 -21.169 1.00 97.81 886 GLU A C 1
ATOM 6729 O O . GLU A 1 886 ? 17.055 -13.761 -20.761 1.00 97.81 886 GLU A O 1
ATOM 6734 N N . ARG A 1 887 ? 16.342 -15.687 -21.671 1.00 97.38 887 ARG A N 1
ATOM 6735 C CA . ARG A 1 887 ? 17.677 -16.305 -21.756 1.00 97.38 887 ARG A CA 1
ATOM 6736 C C . ARG A 1 887 ? 18.666 -15.388 -22.470 1.00 97.38 887 ARG A C 1
ATOM 6738 O O . ARG A 1 887 ? 19.776 -15.175 -21.984 1.00 97.38 887 ARG A O 1
ATOM 6745 N N . MET A 1 888 ? 18.258 -14.791 -23.590 1.00 96.88 888 MET A N 1
ATOM 6746 C CA . MET A 1 888 ? 19.122 -13.893 -24.355 1.00 96.88 888 MET A CA 1
ATOM 6747 C C . MET A 1 888 ? 19.596 -12.698 -23.515 1.00 96.88 888 MET A C 1
ATOM 6749 O O . MET A 1 888 ? 20.773 -12.352 -23.562 1.00 96.88 888 MET A O 1
ATOM 6753 N N . ILE A 1 889 ? 18.730 -12.084 -22.707 1.00 96.44 889 ILE A N 1
ATOM 6754 C CA . ILE A 1 889 ? 19.085 -10.896 -21.911 1.00 96.44 889 ILE A CA 1
ATOM 6755 C C . ILE A 1 889 ? 19.777 -11.223 -20.581 1.00 96.44 889 ILE A C 1
ATOM 6757 O O . ILE A 1 889 ? 20.524 -10.375 -20.097 1.00 96.44 889 ILE A O 1
ATOM 6761 N N . VAL A 1 890 ? 19.587 -12.413 -19.997 1.00 96.06 890 VAL A N 1
ATOM 6762 C CA . VAL A 1 890 ? 20.219 -12.777 -18.711 1.00 96.06 890 VAL A CA 1
ATOM 6763 C C . VAL A 1 890 ? 21.449 -13.681 -18.840 1.00 96.06 890 VAL A C 1
ATOM 6765 O O . VAL A 1 890 ? 22.280 -13.694 -17.935 1.00 96.06 890 VAL A O 1
ATOM 6768 N N . GLU A 1 891 ? 21.628 -14.387 -19.961 1.00 95.38 891 GLU A N 1
ATOM 6769 C CA . GLU A 1 891 ? 22.755 -15.312 -20.164 1.00 95.38 891 GLU A CA 1
ATOM 6770 C C . GLU A 1 891 ? 23.679 -14.925 -21.326 1.00 95.38 891 GLU A C 1
ATOM 6772 O O . GLU A 1 891 ? 24.880 -15.211 -21.267 1.00 95.38 891 GLU A O 1
ATOM 6777 N N . GLU A 1 892 ? 23.176 -14.284 -22.384 1.00 94.25 892 GLU A N 1
ATOM 6778 C CA . GLU A 1 892 ? 23.941 -14.051 -23.620 1.00 94.25 892 GLU A CA 1
ATOM 6779 C C . GLU A 1 892 ? 24.403 -12.590 -23.758 1.00 94.25 892 GLU A C 1
ATOM 6781 O O . GLU A 1 892 ? 25.604 -12.316 -23.786 1.00 94.25 892 GLU A O 1
ATOM 6786 N N . GLU A 1 893 ? 23.455 -11.654 -23.795 1.00 95.25 893 GLU A N 1
ATOM 6787 C CA . GLU A 1 893 ? 23.669 -10.239 -24.104 1.00 95.25 893 GLU A CA 1
ATOM 6788 C C . GLU A 1 893 ? 23.864 -9.361 -22.863 1.00 95.25 893 GLU A C 1
ATOM 6790 O O . GLU A 1 893 ? 24.567 -8.354 -22.940 1.00 95.25 893 GLU A O 1
ATOM 6795 N N . LEU A 1 894 ? 23.263 -9.705 -21.722 1.00 95.75 894 LEU A N 1
ATOM 6796 C CA . LEU A 1 894 ? 23.436 -9.020 -20.430 1.00 95.75 894 LEU A CA 1
ATOM 6797 C C . LEU A 1 894 ? 23.300 -7.480 -20.502 1.00 95.75 894 LEU A C 1
ATOM 6799 O O . LEU A 1 894 ? 24.168 -6.774 -19.985 1.00 95.75 894 LEU A O 1
ATOM 6803 N N . PRO A 1 895 ? 22.257 -6.884 -21.127 1.00 96.12 895 PRO A N 1
ATOM 6804 C CA . PRO A 1 895 ? 21.988 -5.453 -20.939 1.00 96.12 895 PRO A CA 1
ATOM 6805 C C . PRO A 1 895 ? 21.685 -5.121 -19.467 1.00 96.12 895 PRO A C 1
ATOM 6807 O O . PRO A 1 895 ? 21.857 -3.979 -19.031 1.00 96.12 895 PRO A O 1
ATOM 6810 N N . ILE A 1 896 ? 21.267 -6.127 -18.696 1.00 95.12 896 ILE A N 1
ATOM 6811 C CA . ILE A 1 896 ? 21.051 -6.063 -17.256 1.00 95.12 896 ILE A CA 1
ATOM 6812 C C . ILE A 1 896 ? 21.749 -7.210 -16.524 1.00 95.12 896 ILE A C 1
ATOM 6814 O O . ILE A 1 896 ? 22.038 -8.246 -17.115 1.00 95.12 896 ILE A O 1
ATOM 6818 N N . VAL A 1 897 ? 21.953 -7.034 -15.218 1.00 95.56 897 VAL A N 1
ATOM 6819 C CA . VAL A 1 897 ? 22.381 -8.092 -14.293 1.00 95.56 897 VAL A CA 1
ATOM 6820 C C . VAL A 1 897 ? 21.426 -8.128 -13.102 1.00 95.56 897 VAL A C 1
ATOM 6822 O O . VAL A 1 897 ? 21.503 -7.232 -12.258 1.00 95.56 897 VAL A O 1
ATOM 6825 N N . PRO A 1 898 ? 20.522 -9.118 -13.019 1.00 96.00 898 PRO A N 1
ATOM 6826 C CA . PRO A 1 898 ? 19.701 -9.345 -11.833 1.00 96.00 898 PRO A CA 1
ATOM 6827 C C . PRO A 1 898 ? 20.572 -9.702 -10.626 1.00 96.00 898 PRO A C 1
ATOM 6829 O O . PRO A 1 898 ? 21.534 -10.461 -10.765 1.00 96.00 898 PRO A O 1
ATOM 6832 N N . PHE A 1 899 ? 20.259 -9.137 -9.457 1.00 95.31 899 PHE A N 1
ATOM 6833 C CA . PHE A 1 899 ? 20.938 -9.464 -8.198 1.00 95.31 899 PHE A CA 1
ATOM 6834 C C . PHE A 1 899 ? 20.016 -10.190 -7.220 1.00 95.31 899 PHE A C 1
ATOM 6836 O O . PHE A 1 899 ? 20.421 -11.212 -6.670 1.00 95.31 899 PHE A O 1
ATOM 6843 N N . TRP A 1 900 ? 18.791 -9.695 -7.019 1.00 95.12 900 TRP A N 1
ATOM 6844 C CA . TRP A 1 900 ? 17.788 -10.348 -6.173 1.00 95.12 900 TRP A CA 1
ATOM 6845 C C . TRP A 1 900 ? 16.355 -9.988 -6.566 1.00 95.12 900 TRP A C 1
ATOM 6847 O O . TRP A 1 900 ? 16.106 -8.929 -7.155 1.00 95.12 900 TRP A O 1
ATOM 6857 N N . HIS A 1 901 ? 15.416 -10.861 -6.212 1.00 95.56 901 HIS A N 1
ATOM 6858 C CA . HIS A 1 901 ? 13.987 -10.571 -6.278 1.00 95.56 901 HIS A CA 1
ATOM 6859 C C . HIS A 1 901 ? 13.577 -9.799 -5.023 1.00 95.56 901 HIS A C 1
ATOM 6861 O O . HIS A 1 901 ? 14.061 -10.073 -3.925 1.00 95.56 901 HIS A O 1
ATOM 6867 N N . TYR A 1 902 ? 12.752 -8.768 -5.188 1.00 92.56 902 TYR A N 1
ATOM 6868 C CA . TYR A 1 902 ? 12.305 -7.950 -4.065 1.00 92.56 902 TYR A CA 1
ATOM 6869 C C . TYR A 1 902 ? 11.438 -8.765 -3.100 1.00 92.56 902 TYR A C 1
ATOM 6871 O O . TYR A 1 902 ? 10.784 -9.725 -3.497 1.00 92.56 902 TYR A O 1
ATOM 6879 N N . ASN A 1 903 ? 11.387 -8.315 -1.848 1.00 91.06 903 ASN A N 1
ATOM 6880 C CA . ASN A 1 903 ? 10.409 -8.755 -0.863 1.00 91.06 903 ASN A CA 1
ATOM 6881 C C . ASN A 1 903 ? 9.564 -7.561 -0.420 1.00 91.06 903 ASN A C 1
ATOM 6883 O O . ASN A 1 903 ? 10.072 -6.444 -0.312 1.00 91.06 903 ASN A O 1
ATOM 6887 N N . TYR A 1 904 ? 8.306 -7.822 -0.087 1.00 88.06 904 TYR A N 1
ATOM 6888 C CA . TYR A 1 904 ? 7.544 -6.957 0.800 1.00 88.06 904 TYR A CA 1
ATOM 6889 C C . TYR A 1 904 ? 7.706 -7.431 2.236 1.00 88.06 904 TYR A C 1
ATOM 6891 O O . TYR A 1 904 ? 7.811 -8.630 2.507 1.00 88.06 904 TYR A O 1
ATOM 6899 N N . VAL A 1 905 ? 7.703 -6.477 3.161 1.00 91.56 905 VAL A N 1
ATOM 6900 C CA . VAL A 1 905 ? 7.724 -6.771 4.589 1.00 91.56 905 VAL A CA 1
ATOM 6901 C C . VAL A 1 905 ? 6.485 -6.175 5.228 1.00 91.56 905 VAL A C 1
ATOM 6903 O O . VAL A 1 905 ? 6.243 -4.974 5.122 1.00 91.56 905 VAL A O 1
ATOM 6906 N N . TYR A 1 906 ? 5.695 -7.027 5.873 1.00 93.12 906 TYR A N 1
ATOM 6907 C CA . TYR A 1 906 ? 4.462 -6.654 6.555 1.00 93.12 906 TYR A CA 1
ATOM 6908 C C . TYR A 1 906 ? 4.605 -6.841 8.063 1.00 93.12 906 TYR A C 1
ATOM 6910 O O . TYR A 1 906 ? 5.282 -7.767 8.513 1.00 93.12 906 TYR A O 1
ATOM 6918 N N . LEU A 1 907 ? 3.915 -5.998 8.833 1.00 94.56 907 LEU A N 1
ATOM 6919 C CA . LEU A 1 907 ? 3.607 -6.286 10.235 1.00 94.56 907 LEU A CA 1
ATOM 6920 C C . LEU A 1 907 ? 2.114 -6.564 10.365 1.00 94.56 907 LEU A C 1
ATOM 6922 O O . LEU A 1 907 ? 1.300 -5.699 10.040 1.00 94.56 907 LEU A O 1
ATOM 6926 N N . PHE A 1 908 ? 1.766 -7.768 10.801 1.00 94.19 908 PHE A N 1
ATOM 6927 C CA . PHE A 1 908 ? 0.421 -8.135 11.226 1.00 94.19 908 PHE A CA 1
ATOM 6928 C C . PHE A 1 908 ? 0.469 -9.376 12.112 1.00 94.19 908 PHE A C 1
ATOM 6930 O O . PHE A 1 908 ? 1.257 -10.298 11.890 1.00 94.19 908 PHE A O 1
ATOM 6937 N N . ASP A 1 909 ? -0.431 -9.438 13.083 1.00 91.38 909 ASP A N 1
ATOM 6938 C CA . ASP A 1 909 ? -0.566 -10.605 13.935 1.00 91.38 909 ASP A CA 1
ATOM 6939 C C . ASP A 1 909 ? -1.207 -11.743 13.128 1.00 91.38 909 ASP A C 1
ATOM 6941 O O . ASP A 1 909 ? -2.324 -11.583 12.631 1.00 91.38 909 ASP A O 1
ATOM 6945 N N . PRO A 1 910 ? -0.555 -12.906 12.960 1.00 90.00 910 PRO A N 1
ATOM 6946 C CA . PRO A 1 910 ? -1.154 -14.016 12.232 1.00 90.00 910 PRO A CA 1
ATOM 6947 C C . PRO A 1 910 ? -2.304 -14.623 13.047 1.00 90.00 910 PRO A C 1
ATOM 6949 O O . PRO A 1 910 ? -2.304 -14.518 14.273 1.00 90.00 910 PRO A O 1
ATOM 6952 N N . PRO A 1 911 ? -3.275 -15.306 12.411 1.00 85.00 911 PRO A N 1
ATOM 6953 C CA . PRO A 1 911 ? -4.406 -15.935 13.102 1.00 85.00 911 PRO A CA 1
ATOM 6954 C C . PRO A 1 911 ? -3.999 -17.170 13.922 1.00 85.00 911 PRO A C 1
ATOM 6956 O O . PRO A 1 911 ? -4.774 -17.648 14.753 1.00 85.00 911 PRO A O 1
ATOM 6959 N N . GLU A 1 912 ? -2.798 -17.688 13.684 1.00 84.19 912 GLU A N 1
ATOM 6960 C CA . GLU A 1 912 ? -2.158 -18.794 14.387 1.00 84.19 912 GLU A CA 1
ATOM 6961 C C . GLU A 1 912 ? -0.697 -18.398 14.633 1.00 84.19 912 GLU A C 1
ATOM 6963 O O . GLU A 1 912 ? -0.033 -17.901 13.722 1.00 84.19 912 GLU A O 1
ATOM 6968 N N . ARG A 1 913 ? -0.220 -18.552 15.871 1.00 80.88 913 ARG A N 1
ATOM 6969 C CA . ARG A 1 913 ? 1.167 -18.263 16.266 1.00 80.88 913 ARG A CA 1
ATOM 6970 C C . ARG A 1 913 ? 2.123 -19.320 15.717 1.00 80.88 913 ARG A C 1
ATOM 6972 O O . ARG A 1 913 ? 1.698 -20.401 15.309 1.00 80.88 913 ARG A O 1
ATOM 6979 N N . SER A 1 914 ? 3.427 -19.050 15.768 1.00 77.75 914 SER A N 1
ATOM 6980 C CA . SER A 1 914 ? 4.449 -19.995 15.287 1.00 77.75 914 SER A CA 1
ATOM 6981 C C . SER A 1 914 ? 4.454 -21.338 16.034 1.00 77.75 914 SER A C 1
ATOM 6983 O O . SER A 1 914 ? 4.894 -22.349 15.485 1.00 77.75 914 SER A O 1
ATOM 6985 N N . ASP A 1 915 ? 3.922 -21.381 17.259 1.00 77.81 915 ASP A N 1
ATOM 6986 C CA . ASP A 1 915 ? 3.756 -22.596 18.065 1.00 77.81 915 ASP A CA 1
ATOM 6987 C C . ASP A 1 915 ? 2.473 -23.400 17.756 1.00 77.81 915 ASP A C 1
ATOM 6989 O O . ASP A 1 915 ? 2.232 -24.439 18.379 1.00 77.81 915 ASP A O 1
ATOM 6993 N N . GLY A 1 916 ? 1.659 -22.941 16.798 1.00 77.62 916 GLY A N 1
ATOM 6994 C CA . GLY A 1 916 ? 0.386 -23.551 16.402 1.00 77.62 916 GLY A CA 1
ATOM 6995 C C . GLY A 1 916 ? -0.804 -23.174 17.294 1.00 77.62 916 GLY A C 1
ATOM 6996 O O . GLY A 1 916 ? -1.900 -23.722 17.153 1.00 77.62 916 GLY A O 1
ATOM 6997 N N . SER A 1 917 ? -0.620 -22.268 18.259 1.00 75.56 917 SER A N 1
ATOM 6998 C CA . SER A 1 917 ? -1.726 -21.773 19.080 1.00 75.56 917 SER A CA 1
ATOM 6999 C C . SER A 1 917 ? -2.558 -20.727 18.321 1.00 75.56 917 SER A C 1
ATOM 7001 O O . SER A 1 917 ? -2.006 -19.887 17.608 1.00 75.56 917 SER A O 1
ATOM 7003 N N . PRO A 1 918 ? -3.897 -20.721 18.466 1.00 76.75 918 PRO A N 1
ATOM 7004 C CA . PRO A 1 918 ? -4.731 -19.707 17.835 1.00 76.75 918 PRO A CA 1
ATOM 7005 C C . PRO A 1 918 ? -4.431 -18.320 18.414 1.00 76.75 918 PRO A C 1
ATOM 7007 O O . PRO A 1 918 ? -4.194 -18.167 19.617 1.00 76.75 918 PRO A O 1
ATOM 7010 N N . ASN A 1 919 ? -4.508 -17.297 17.567 1.00 78.25 919 ASN A N 1
ATOM 7011 C CA . ASN A 1 919 ? -4.316 -15.908 17.956 1.00 78.25 919 ASN A CA 1
ATOM 7012 C C . ASN A 1 919 ? -5.622 -15.100 17.816 1.00 78.25 919 ASN A C 1
ATOM 7014 O O . ASN A 1 919 ? -5.943 -14.599 16.735 1.00 78.25 919 ASN A O 1
ATOM 7018 N N . PRO A 1 920 ? -6.409 -14.983 18.901 1.00 69.50 920 PRO A N 1
ATOM 7019 C CA . PRO A 1 920 ? -7.440 -13.957 19.044 1.00 69.50 920 PRO A CA 1
ATOM 7020 C C . PRO A 1 920 ? -6.908 -12.573 18.649 1.00 69.50 920 PRO A C 1
ATOM 7022 O O . PRO A 1 920 ? -5.952 -12.107 19.254 1.00 69.50 920 PRO A O 1
ATOM 7025 N N . GLY A 1 921 ? -7.520 -11.920 17.663 1.00 74.44 921 GLY A N 1
ATOM 7026 C CA . GLY A 1 921 ? -7.061 -10.629 17.138 1.00 74.44 921 GLY A CA 1
ATOM 7027 C C . GLY A 1 921 ? -6.131 -10.721 15.925 1.00 74.44 921 GLY A C 1
ATOM 7028 O O . GLY A 1 921 ? -5.805 -9.690 15.352 1.00 74.44 921 GLY A O 1
ATOM 7029 N N . GLY A 1 922 ? -5.747 -11.926 15.491 1.00 85.00 922 GLY A N 1
ATOM 7030 C CA . GLY A 1 922 ? -4.936 -12.094 14.286 1.00 85.00 922 GLY A CA 1
ATOM 7031 C C . GLY A 1 922 ? -5.700 -11.768 12.996 1.00 85.00 922 GLY A C 1
ATOM 7032 O O . GLY A 1 922 ? -6.911 -11.981 12.906 1.00 85.00 922 GLY A O 1
ATOM 7033 N N . LEU A 1 923 ? -4.986 -11.278 11.987 1.00 90.19 923 LEU A N 1
ATOM 7034 C CA . LEU A 1 923 ? -5.499 -10.887 10.678 1.00 90.19 923 LEU A CA 1
ATOM 7035 C C . LEU A 1 923 ? -5.514 -12.071 9.701 1.00 90.19 923 LEU A C 1
ATOM 7037 O O . LEU A 1 923 ? -4.515 -12.765 9.516 1.00 90.19 923 LEU A O 1
ATOM 7041 N N . ARG A 1 924 ? -6.653 -12.290 9.042 1.00 87.88 924 ARG A N 1
ATOM 7042 C CA . ARG A 1 924 ? -6.839 -13.265 7.955 1.00 87.88 924 ARG A CA 1
ATOM 7043 C C . ARG A 1 924 ? -7.013 -12.564 6.613 1.00 87.88 924 ARG A C 1
ATOM 7045 O O . ARG A 1 924 ? -7.386 -11.399 6.578 1.00 87.88 924 ARG A O 1
ATOM 7052 N N . GLY A 1 925 ? -6.781 -13.306 5.528 1.00 85.62 925 GLY A N 1
ATOM 7053 C CA . GLY A 1 925 ? -7.038 -12.860 4.152 1.00 85.62 925 GLY A CA 1
ATOM 7054 C C . GLY A 1 925 ? -5.844 -12.221 3.435 1.00 85.62 925 GLY A C 1
ATOM 7055 O O . GLY A 1 925 ? -5.986 -11.829 2.285 1.00 85.62 925 GLY A O 1
ATOM 7056 N N . ILE A 1 926 ? -4.670 -12.121 4.074 1.00 87.75 926 ILE A N 1
ATOM 7057 C CA . ILE A 1 926 ? -3.451 -11.639 3.404 1.00 87.75 926 ILE A CA 1
ATOM 7058 C C . ILE A 1 926 ? -2.915 -12.729 2.472 1.00 87.75 926 ILE A C 1
ATOM 7060 O O . ILE A 1 926 ? -2.505 -13.796 2.939 1.00 87.75 926 ILE A O 1
ATOM 7064 N N . THR A 1 927 ? -2.857 -12.435 1.171 1.00 84.69 927 THR A N 1
ATOM 7065 C CA . THR A 1 927 ? -2.200 -13.315 0.193 1.00 84.69 927 THR A CA 1
ATOM 7066 C C . THR A 1 927 ? -0.678 -13.242 0.313 1.00 84.69 927 THR A C 1
ATOM 7068 O O . THR A 1 927 ? -0.109 -12.209 0.684 1.00 84.69 927 THR A O 1
ATOM 7071 N N . ARG A 1 928 ? -0.014 -14.354 -0.019 1.00 82.12 928 ARG A N 1
ATOM 7072 C CA . ARG A 1 928 ? 1.449 -14.475 -0.112 1.00 82.12 928 ARG A CA 1
ATOM 7073 C C . ARG A 1 928 ? 1.951 -14.647 -1.548 1.00 82.12 928 ARG A C 1
ATOM 7075 O O . ARG A 1 928 ? 3.147 -14.846 -1.747 1.00 82.12 928 ARG A O 1
ATOM 7082 N N . HIS A 1 929 ? 1.057 -14.612 -2.536 1.00 86.06 929 HIS A N 1
ATOM 7083 C CA . HIS A 1 929 ? 1.434 -14.744 -3.940 1.00 86.06 929 HIS A CA 1
ATOM 7084 C C . HIS A 1 929 ? 2.323 -13.559 -4.370 1.00 86.06 929 HIS A C 1
ATOM 7086 O O . HIS A 1 929 ? 1.948 -12.433 -4.056 1.00 86.06 929 HIS A O 1
ATOM 7092 N N . PRO A 1 930 ? 3.418 -13.739 -5.143 1.00 81.25 930 PRO A N 1
ATOM 7093 C CA . PRO A 1 930 ? 4.376 -12.665 -5.452 1.00 81.25 930 PRO A CA 1
ATOM 7094 C C . PRO A 1 930 ? 3.777 -11.383 -6.055 1.00 81.25 930 PRO A C 1
ATOM 7096 O O . PRO A 1 930 ? 4.248 -10.281 -5.781 1.00 81.25 930 PRO A O 1
ATOM 7099 N N . ARG A 1 931 ? 2.719 -11.508 -6.870 1.00 82.31 931 ARG A N 1
ATOM 7100 C CA . ARG A 1 931 ? 1.986 -10.368 -7.470 1.00 82.31 931 ARG A CA 1
ATOM 7101 C C . ARG A 1 931 ? 1.245 -9.488 -6.455 1.00 82.31 931 ARG A C 1
ATOM 7103 O O . ARG A 1 931 ? 0.932 -8.351 -6.783 1.00 82.31 931 ARG A O 1
ATOM 7110 N N . LEU A 1 932 ? 0.994 -9.995 -5.245 1.00 72.56 932 LEU A N 1
ATOM 7111 C CA . LEU A 1 932 ? 0.508 -9.260 -4.068 1.00 72.56 932 LEU A CA 1
ATOM 7112 C C . LEU A 1 932 ? -0.653 -8.292 -4.324 1.00 72.56 932 LEU A C 1
ATOM 7114 O O . LEU A 1 932 ? -0.702 -7.180 -3.788 1.00 72.56 932 LEU A O 1
ATOM 7118 N N . VAL A 1 933 ? -1.633 -8.753 -5.098 1.00 82.12 933 VAL A N 1
ATOM 7119 C CA . VAL A 1 933 ? -2.955 -8.129 -5.151 1.00 82.12 933 VAL A CA 1
ATOM 7120 C C . VAL A 1 933 ? -3.633 -8.396 -3.807 1.00 82.12 933 VAL A C 1
ATOM 7122 O O . VAL A 1 933 ? -3.943 -9.532 -3.486 1.00 82.12 933 VAL A O 1
ATOM 7125 N N . GLN A 1 934 ? -3.808 -7.358 -2.988 1.00 85.81 934 GLN A N 1
ATOM 7126 C CA . GLN A 1 934 ? -4.449 -7.472 -1.675 1.00 85.81 934 GLN A CA 1
ATOM 7127 C C . GLN A 1 934 ? -5.862 -6.885 -1.757 1.00 85.81 934 GLN A C 1
ATOM 7129 O O . GLN A 1 934 ? -6.034 -5.662 -1.781 1.00 85.81 934 GLN A O 1
ATOM 7134 N N . TYR A 1 935 ? -6.879 -7.748 -1.806 1.00 89.31 935 TYR A N 1
ATOM 7135 C CA . TYR A 1 935 ? -8.278 -7.323 -1.754 1.00 89.31 935 TYR A CA 1
ATOM 7136 C C . TYR A 1 935 ? -8.685 -6.976 -0.320 1.00 89.31 935 TYR A C 1
ATOM 7138 O O . TYR A 1 935 ? -8.897 -7.855 0.512 1.00 89.31 935 TYR A O 1
ATOM 7146 N N . LEU A 1 936 ? -8.882 -5.683 -0.040 1.00 89.81 936 LEU A N 1
ATOM 7147 C CA . LEU A 1 936 ? -9.314 -5.189 1.278 1.00 89.81 936 LEU A CA 1
ATOM 7148 C C . LEU A 1 936 ? -10.612 -5.838 1.788 1.00 89.81 936 LEU A C 1
ATOM 7150 O O . LEU A 1 936 ? -10.877 -5.838 2.987 1.00 89.81 936 LEU A O 1
ATOM 7154 N N . PHE A 1 937 ? -11.450 -6.362 0.890 1.00 89.12 937 PHE A N 1
ATOM 7155 C CA . PHE A 1 937 ? -12.690 -7.028 1.272 1.00 89.12 937 PHE A CA 1
ATOM 7156 C C . PHE A 1 937 ? -12.477 -8.414 1.876 1.00 89.12 937 PHE A C 1
ATOM 7158 O O . PHE A 1 937 ? -13.290 -8.798 2.704 1.00 89.12 937 PHE A O 1
ATOM 7165 N N . GLU A 1 938 ? -11.379 -9.112 1.581 1.00 88.44 938 GLU A N 1
ATOM 7166 C CA . GLU A 1 938 ? -11.095 -10.438 2.151 1.00 88.44 938 GLU A CA 1
ATOM 7167 C C . GLU A 1 938 ? -10.462 -10.390 3.546 1.00 88.44 938 GLU A C 1
ATOM 7169 O O . GLU A 1 938 ? -10.401 -11.410 4.235 1.00 88.44 938 GLU A O 1
ATOM 7174 N N . LEU A 1 939 ? -10.017 -9.208 3.975 1.00 89.88 939 LEU A N 1
ATOM 7175 C CA . LEU A 1 939 ? -9.330 -9.017 5.244 1.00 89.88 939 LEU A CA 1
ATOM 7176 C C . LEU A 1 939 ? -10.307 -9.024 6.425 1.00 89.88 939 LEU A C 1
ATOM 7178 O O . LEU A 1 939 ? -11.308 -8.308 6.422 1.00 89.88 939 LEU A O 1
ATOM 7182 N N . GLU A 1 940 ? -9.996 -9.803 7.463 1.00 88.31 940 GLU A N 1
ATOM 7183 C CA . GLU A 1 940 ? -10.761 -9.820 8.715 1.00 88.31 940 GLU A CA 1
ATOM 7184 C C . GLU A 1 940 ? -9.879 -10.050 9.944 1.00 88.31 940 GLU A C 1
ATOM 7186 O O . GLU A 1 940 ? -8.962 -10.871 9.932 1.00 88.31 940 GLU A O 1
ATOM 7191 N N . ILE A 1 941 ? -10.203 -9.361 11.037 1.00 84.62 941 ILE A N 1
ATOM 7192 C CA . ILE A 1 941 ? -9.622 -9.631 12.352 1.00 84.62 941 ILE A CA 1
ATOM 7193 C C . ILE A 1 941 ? -10.402 -10.767 13.010 1.00 84.62 941 ILE A C 1
ATOM 7195 O O . ILE A 1 941 ? -11.630 -10.708 13.140 1.00 84.62 941 ILE A O 1
ATOM 7199 N N . VAL A 1 942 ? -9.692 -11.801 13.464 1.00 75.38 942 VAL A N 1
ATOM 7200 C CA . VAL A 1 942 ? -10.276 -12.911 14.220 1.00 75.38 942 VAL A CA 1
ATOM 7201 C C . VAL A 1 942 ? -10.813 -12.365 15.541 1.00 75.38 942 VAL A C 1
ATOM 7203 O O . VAL A 1 942 ? -10.067 -12.159 16.497 1.00 75.38 942 VAL A O 1
ATOM 7206 N N . LYS A 1 943 ? -12.128 -12.146 15.618 1.00 62.94 943 LYS A N 1
ATOM 7207 C CA . LYS A 1 943 ? -12.814 -11.712 16.843 1.00 62.94 943 LYS A CA 1
ATOM 7208 C C . LYS A 1 943 ? -12.765 -12.837 17.886 1.00 62.94 943 LYS A C 1
ATOM 7210 O O . LYS A 1 943 ? -13.647 -13.691 17.949 1.00 62.94 943 LYS A O 1
ATOM 7215 N N . GLY A 1 944 ? -11.707 -12.875 18.692 1.00 51.19 944 GLY A N 1
ATOM 7216 C CA . GLY A 1 944 ? -11.578 -13.815 19.801 1.00 51.19 944 GLY A CA 1
ATOM 7217 C C . GLY A 1 944 ? -12.224 -13.246 21.059 1.00 51.19 944 GLY A C 1
ATOM 7218 O O . GLY A 1 944 ? -11.726 -12.300 21.659 1.00 51.19 944 GLY A O 1
ATOM 7219 N N . GLY A 1 945 ? -13.379 -13.806 21.416 1.00 50.22 945 GLY A N 1
ATOM 7220 C CA . GLY A 1 945 ? -14.311 -13.225 22.373 1.00 50.22 945 GLY A CA 1
ATOM 7221 C C . GLY A 1 945 ? -13.747 -13.006 23.779 1.00 50.22 945 GLY A C 1
ATOM 7222 O O . GLY A 1 945 ? -13.312 -13.944 24.443 1.00 50.22 945 GLY A O 1
ATOM 7223 N N . LEU A 1 946 ? -13.926 -11.783 24.279 1.00 54.41 946 LEU A N 1
ATOM 7224 C CA . LEU A 1 946 ? -13.840 -11.372 25.685 1.00 54.41 946 LEU A CA 1
ATOM 7225 C C . LEU A 1 946 ? -14.363 -12.414 26.715 1.00 54.41 946 LEU A C 1
ATOM 7227 O O . LEU A 1 946 ? -13.732 -12.564 27.766 1.00 54.41 946 LEU A O 1
ATOM 7231 N N . PRO A 1 947 ? -15.429 -13.211 26.448 1.00 60.06 947 PRO A N 1
ATOM 7232 C CA . PRO A 1 947 ? -15.853 -14.284 27.354 1.00 60.06 947 PRO A CA 1
ATOM 7233 C C . PRO A 1 947 ? -14.805 -15.388 27.564 1.00 60.06 947 PRO A C 1
ATOM 7235 O O . PRO A 1 947 ? -14.764 -15.994 28.631 1.00 60.06 947 PRO A O 1
ATOM 7238 N N . VAL A 1 948 ? -13.941 -15.644 26.576 1.00 63.19 948 VAL A N 1
ATOM 7239 C CA . VAL A 1 948 ? -12.904 -16.687 26.628 1.00 63.19 948 VAL A CA 1
ATOM 7240 C C . VAL A 1 948 ? -11.778 -16.292 27.582 1.00 63.19 948 VAL A C 1
ATOM 7242 O O . VAL A 1 948 ? -11.296 -17.139 28.328 1.00 63.19 948 VAL A O 1
ATOM 7245 N N . ILE A 1 949 ? -11.397 -15.010 27.623 1.00 64.88 949 ILE A N 1
ATOM 7246 C CA . ILE A 1 949 ? -10.344 -14.509 28.522 1.00 64.88 949 ILE A CA 1
ATOM 7247 C C . ILE A 1 949 ? -10.808 -14.578 29.980 1.00 64.88 949 ILE A C 1
ATOM 7249 O O . ILE A 1 949 ? -10.093 -15.106 30.832 1.00 64.88 949 ILE A O 1
ATOM 7253 N N . LEU A 1 950 ? -12.026 -14.110 30.272 1.00 68.94 950 LEU A N 1
ATOM 7254 C CA . LEU A 1 950 ? -12.594 -14.196 31.622 1.00 68.94 950 LEU A CA 1
ATOM 7255 C C . LEU A 1 950 ? -12.777 -15.654 32.067 1.00 68.94 950 LEU A C 1
ATOM 7257 O O . LEU A 1 950 ? -12.481 -15.984 33.216 1.00 68.94 950 LEU A O 1
ATOM 7261 N N . LEU A 1 951 ? -13.185 -16.542 31.154 1.00 74.12 951 LEU A N 1
ATOM 7262 C CA . LEU A 1 951 ? -13.269 -17.978 31.420 1.00 74.12 951 LEU A CA 1
ATOM 7263 C C . LEU A 1 951 ? -11.886 -18.604 31.665 1.00 74.12 951 LEU A C 1
ATOM 7265 O O . LEU A 1 951 ? -11.751 -19.460 32.540 1.00 74.12 951 LEU A O 1
ATOM 7269 N N . ALA A 1 952 ? -10.852 -18.173 30.939 1.00 72.56 952 ALA A N 1
ATOM 7270 C CA . ALA A 1 952 ? -9.482 -18.637 31.135 1.00 72.56 952 ALA A CA 1
ATOM 7271 C C . ALA A 1 952 ? -8.935 -18.214 32.506 1.00 72.56 952 ALA A C 1
ATOM 7273 O O . ALA A 1 952 ? -8.443 -19.069 33.241 1.00 72.56 952 ALA A O 1
ATOM 7274 N N . ILE A 1 953 ? -9.094 -16.939 32.892 1.00 77.44 953 ILE A N 1
ATOM 7275 C CA . ILE A 1 953 ? -8.704 -16.434 34.221 1.00 77.44 953 ILE A CA 1
ATOM 7276 C C . ILE A 1 953 ? -9.441 -17.212 35.312 1.00 77.44 953 ILE A C 1
ATOM 7278 O O . ILE A 1 953 ? -8.803 -17.757 36.208 1.00 77.44 953 ILE A O 1
ATOM 7282 N N . TYR A 1 954 ? -10.766 -17.342 35.195 1.00 84.56 954 TYR A N 1
ATOM 7283 C CA . TYR A 1 954 ? -11.581 -18.129 36.119 1.00 84.56 954 TYR A CA 1
ATOM 7284 C C . TYR A 1 954 ? -11.049 -19.561 36.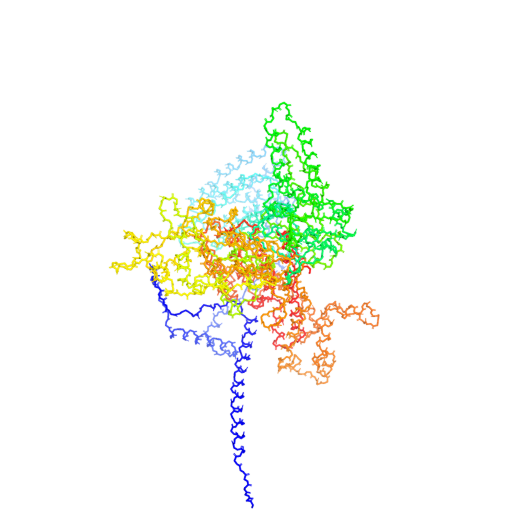286 1.00 84.56 954 TYR A C 1
ATOM 7286 O O . TYR A 1 954 ? -10.882 -20.047 37.404 1.00 84.56 954 TYR A O 1
ATOM 7294 N N . THR A 1 955 ? -10.732 -20.222 35.171 1.00 83.75 955 THR A N 1
ATOM 7295 C CA . THR A 1 955 ? -10.259 -21.611 35.170 1.00 83.75 955 THR A CA 1
ATOM 7296 C C . THR A 1 955 ? -8.883 -21.752 35.796 1.00 83.75 955 THR A C 1
ATOM 7298 O O . THR A 1 955 ? -8.671 -22.655 36.601 1.00 83.75 955 THR A O 1
ATOM 7301 N N . ILE A 1 956 ? -7.957 -20.851 35.473 1.00 80.12 956 ILE A N 1
ATOM 7302 C CA . ILE A 1 956 ? -6.607 -20.861 36.036 1.00 80.12 956 ILE A CA 1
ATOM 7303 C C . ILE A 1 956 ? -6.662 -20.599 37.544 1.00 80.12 956 ILE A C 1
ATOM 7305 O O . ILE A 1 956 ? -6.065 -21.359 38.307 1.00 80.12 956 ILE A O 1
ATOM 7309 N N . THR A 1 957 ? -7.411 -19.586 37.990 1.00 81.19 957 THR A N 1
ATOM 7310 C CA . THR A 1 957 ? -7.550 -19.267 39.418 1.00 81.19 957 THR A CA 1
ATOM 7311 C C . THR A 1 957 ? -8.178 -20.423 40.185 1.00 81.19 957 THR A C 1
ATOM 7313 O O . THR A 1 957 ? -7.662 -20.787 41.239 1.00 81.19 957 THR A O 1
ATOM 7316 N N . PHE A 1 958 ? -9.218 -21.061 39.639 1.00 86.12 958 PHE A N 1
ATOM 7317 C CA . PHE A 1 958 ? -9.818 -22.247 40.248 1.00 86.12 958 PHE A CA 1
ATOM 7318 C C . PHE A 1 958 ? -8.809 -23.392 40.382 1.00 86.12 958 PHE A C 1
ATOM 7320 O O . PHE A 1 958 ? -8.646 -23.937 41.470 1.00 86.12 958 PHE A O 1
ATOM 7327 N N . VAL A 1 959 ? -8.096 -23.739 39.303 1.00 81.94 959 VAL A N 1
ATOM 7328 C CA . VAL A 1 959 ? -7.113 -24.835 39.316 1.00 81.94 959 VAL A CA 1
ATOM 7329 C C . VAL A 1 959 ? -5.999 -24.564 40.326 1.00 81.94 959 VAL A C 1
ATOM 7331 O O . VAL A 1 959 ? -5.617 -25.470 41.062 1.00 81.94 959 VAL A O 1
ATOM 7334 N N . LEU A 1 960 ? -5.494 -23.330 40.396 1.00 78.12 960 LEU A N 1
ATOM 7335 C CA . LEU A 1 960 ? -4.458 -22.945 41.355 1.00 78.12 960 LEU A CA 1
ATOM 7336 C C . LEU A 1 960 ? -4.969 -22.988 42.797 1.00 78.12 960 LEU A C 1
ATOM 7338 O O . LEU A 1 960 ? -4.296 -23.546 43.661 1.00 78.12 960 LEU A O 1
ATOM 7342 N N . ALA A 1 961 ? -6.155 -22.435 43.051 1.00 76.88 961 ALA A N 1
ATOM 7343 C CA . ALA A 1 961 ? -6.740 -22.393 44.384 1.00 76.88 961 ALA A CA 1
ATOM 7344 C C . ALA A 1 961 ? -7.105 -23.800 44.890 1.00 76.88 961 ALA A C 1
ATOM 7346 O O . ALA A 1 961 ? -6.871 -24.111 46.053 1.00 76.88 961 ALA A O 1
ATOM 7347 N N . TRP A 1 962 ? -7.580 -24.679 44.002 1.00 80.12 962 TRP A N 1
ATOM 7348 C CA . TRP A 1 962 ? -7.896 -26.074 44.316 1.00 80.12 962 TRP A CA 1
ATOM 7349 C C . TRP A 1 962 ? -6.652 -26.966 44.464 1.00 80.12 962 TRP A C 1
ATOM 7351 O O . TRP A 1 962 ? -6.669 -27.952 45.197 1.00 80.12 962 TRP A O 1
ATOM 7361 N N . ALA A 1 963 ? -5.552 -26.648 43.772 1.00 76.25 963 ALA A N 1
ATOM 7362 C CA . ALA A 1 963 ? -4.303 -27.408 43.858 1.00 76.25 963 ALA A CA 1
ATOM 7363 C C . 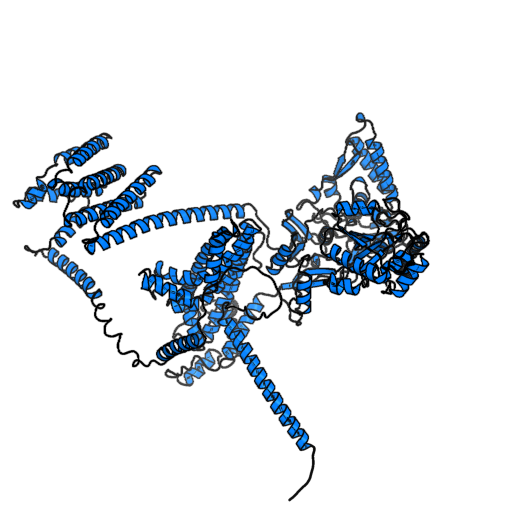ALA A 1 963 ? -3.512 -27.151 45.155 1.00 76.25 963 ALA A C 1
ATOM 7365 O O . ALA A 1 963 ? -2.602 -27.923 45.477 1.00 76.25 963 ALA A O 1
ATOM 7366 N N . LEU A 1 964 ? -3.820 -26.079 45.893 1.00 71.44 964 LEU A N 1
ATOM 7367 C CA . LEU A 1 964 ? -3.167 -25.757 47.160 1.00 71.44 964 LEU A CA 1
ATOM 7368 C C . LEU A 1 964 ? -3.657 -26.706 48.276 1.00 71.44 964 LEU A C 1
ATOM 7370 O O . LEU A 1 964 ? -4.846 -26.733 48.579 1.00 71.44 964 LEU A O 1
ATOM 7374 N N . PRO A 1 965 ? -2.770 -27.477 48.936 1.00 58.84 965 PRO A N 1
ATOM 7375 C CA . PRO A 1 965 ? -3.181 -28.434 49.963 1.00 58.84 965 PRO A CA 1
ATOM 7376 C C . PRO A 1 965 ? -3.690 -27.732 51.236 1.00 58.84 965 PRO A C 1
ATOM 7378 O O . PRO A 1 965 ? -2.951 -26.958 51.845 1.00 58.84 965 PRO A O 1
ATOM 7381 N N . GLY A 1 966 ? -4.918 -28.033 51.679 1.00 60.16 966 GLY A N 1
ATOM 7382 C CA . GLY A 1 966 ? -5.550 -27.581 52.937 1.00 60.16 966 GLY A CA 1
ATOM 7383 C C . GLY A 1 966 ? -6.970 -27.026 52.736 1.00 60.16 966 GLY A C 1
ATOM 7384 O O . GLY A 1 966 ? -7.388 -26.843 51.602 1.00 60.16 966 GLY A O 1
ATOM 7385 N N . SER A 1 967 ? -7.715 -26.758 53.815 1.00 61.38 967 SER A N 1
ATOM 7386 C CA . SER A 1 967 ? -9.123 -26.314 53.750 1.00 61.38 967 SER A CA 1
ATOM 7387 C C . SER A 1 967 ? -9.402 -25.124 54.673 1.00 61.38 967 SER A C 1
ATOM 7389 O O . SER A 1 967 ? -8.995 -25.171 55.831 1.00 61.38 967 SER A O 1
ATOM 7391 N N . ALA A 1 968 ? -10.174 -24.131 54.215 1.00 57.34 968 ALA A N 1
ATOM 7392 C CA . ALA A 1 968 ? -10.555 -22.946 55.005 1.00 57.34 968 ALA A CA 1
ATOM 7393 C C . ALA A 1 968 ? -11.349 -23.235 56.286 1.00 57.34 968 ALA A C 1
ATOM 7395 O O . ALA A 1 968 ? -11.422 -22.401 57.180 1.00 57.34 968 ALA A O 1
ATOM 7396 N N . VAL A 1 969 ? -11.953 -24.420 56.378 1.00 58.34 969 VAL A N 1
ATOM 7397 C CA . VAL A 1 969 ? -12.781 -24.829 57.521 1.00 58.34 969 VAL A CA 1
ATOM 7398 C C . VAL A 1 969 ? -11.940 -25.466 58.645 1.00 58.34 969 VAL A C 1
ATOM 7400 O O . VAL A 1 969 ? -12.429 -25.672 59.755 1.00 58.34 969 VAL A O 1
ATOM 7403 N N . ILE A 1 970 ? -10.658 -25.758 58.385 1.00 57.19 970 ILE A N 1
ATOM 7404 C CA . ILE A 1 970 ? -9.724 -26.357 59.346 1.00 57.19 970 ILE A CA 1
ATOM 7405 C C . ILE A 1 970 ? -8.651 -25.317 59.687 1.00 57.19 970 ILE A C 1
ATOM 7407 O O . ILE A 1 970 ? -7.627 -25.224 59.016 1.00 57.19 970 ILE A O 1
ATOM 7411 N N . ASN A 1 971 ? -8.894 -24.542 60.746 1.00 55.56 971 ASN A N 1
ATOM 7412 C CA . ASN A 1 971 ? -7.874 -23.700 61.370 1.00 55.56 971 ASN A CA 1
ATOM 7413 C C . ASN A 1 971 ? -7.110 -24.519 62.419 1.00 55.56 971 ASN A C 1
ATOM 7415 O O . ASN A 1 971 ? -7.720 -25.032 63.358 1.00 55.56 971 ASN A O 1
ATOM 7419 N N . ASP A 1 972 ? -5.784 -24.602 62.294 1.00 50.97 972 ASP A N 1
ATOM 7420 C CA . ASP A 1 972 ? -4.914 -25.341 63.229 1.00 50.97 972 ASP A CA 1
ATOM 7421 C C . ASP A 1 972 ? -4.900 -24.741 64.656 1.00 50.97 972 ASP A C 1
ATOM 7423 O O . ASP A 1 972 ? -4.509 -25.414 65.609 1.00 50.97 972 ASP A O 1
ATOM 7427 N N . GLU A 1 973 ? -5.378 -23.502 64.833 1.00 52.66 973 GLU A N 1
ATOM 7428 C CA . GLU A 1 973 ? -5.361 -22.760 66.107 1.00 52.66 973 GLU A CA 1
ATOM 7429 C C . GLU A 1 973 ? -6.747 -22.623 66.789 1.00 52.66 973 GLU A C 1
ATOM 7431 O O . GLU A 1 973 ? -6.849 -22.053 67.878 1.00 52.66 973 GLU A O 1
ATOM 7436 N N . GLY A 1 974 ? -7.827 -23.159 66.195 1.00 56.16 974 GLY A N 1
ATOM 7437 C CA . GLY A 1 974 ? -9.214 -23.009 66.676 1.00 56.16 974 GLY A CA 1
ATOM 7438 C C . GLY A 1 974 ? -9.921 -24.316 67.075 1.00 56.16 974 GLY A C 1
ATOM 7439 O O . GLY A 1 974 ? -9.471 -25.419 66.774 1.00 56.16 974 GLY A O 1
ATOM 7440 N N . ARG A 1 975 ? -11.083 -24.216 67.748 1.00 49.38 975 ARG A N 1
ATOM 7441 C CA . ARG A 1 975 ? -11.985 -25.371 67.954 1.00 49.38 975 ARG A CA 1
ATOM 7442 C C . ARG A 1 975 ? -12.525 -25.825 66.597 1.00 49.38 975 ARG A C 1
ATOM 7444 O O . ARG A 1 975 ? -13.311 -25.106 65.992 1.00 49.38 975 ARG A O 1
ATOM 7451 N N . GLN A 1 976 ? -12.148 -27.026 66.162 1.00 57.88 976 GLN A N 1
ATOM 7452 C CA . GLN A 1 976 ? -12.702 -27.627 64.949 1.00 57.88 976 GLN A CA 1
ATOM 7453 C C . GLN A 1 976 ? -14.222 -27.826 65.089 1.00 57.88 976 GLN A C 1
ATOM 7455 O O . GLN A 1 976 ? -14.676 -28.302 66.141 1.00 57.88 976 GLN A O 1
ATOM 7460 N N . PRO A 1 977 ? -15.020 -27.492 64.058 1.00 65.38 977 PRO A N 1
ATOM 7461 C CA . PRO A 1 977 ? -16.433 -27.841 64.033 1.00 65.38 977 PRO A CA 1
ATOM 7462 C C . PRO A 1 977 ? -16.607 -29.363 64.182 1.00 65.38 977 PRO A C 1
ATOM 7464 O O . PRO A 1 977 ? -15.759 -30.127 63.713 1.00 65.38 977 PRO A O 1
ATOM 7467 N N . PRO A 1 978 ? -17.689 -29.849 64.819 1.00 71.19 978 PRO A N 1
ATOM 7468 C CA . PRO A 1 978 ? -17.998 -31.277 64.841 1.00 71.19 978 PRO A CA 1
ATOM 7469 C C . PRO A 1 978 ? -18.005 -31.846 63.415 1.00 71.19 978 PRO A C 1
ATOM 7471 O O . PRO A 1 978 ? -18.516 -31.190 62.512 1.00 71.19 978 PRO A O 1
ATOM 7474 N N . ALA A 1 979 ? -17.508 -33.070 63.210 1.00 65.19 979 ALA A N 1
ATOM 7475 C CA . ALA A 1 979 ? -17.384 -33.678 61.875 1.00 65.19 979 ALA A CA 1
ATOM 7476 C C . ALA A 1 979 ? -18.689 -33.644 61.051 1.00 65.19 979 ALA A C 1
ATOM 7478 O O . ALA A 1 979 ? -18.650 -33.428 59.848 1.00 65.19 979 ALA A O 1
ATOM 7479 N N . ALA A 1 980 ? -19.848 -33.750 61.710 1.00 70.19 980 ALA A N 1
ATOM 7480 C CA . ALA A 1 980 ? -21.157 -33.639 61.063 1.00 70.19 980 ALA A CA 1
ATOM 7481 C C . ALA A 1 980 ? -21.451 -32.244 60.469 1.00 70.19 980 ALA A C 1
ATOM 7483 O O . ALA A 1 980 ? -22.216 -32.132 59.519 1.00 70.19 980 ALA A O 1
ATOM 7484 N N . VAL A 1 981 ? -20.873 -31.176 61.031 1.00 67.88 981 VAL A N 1
ATOM 7485 C CA . VAL A 1 981 ? -20.995 -29.803 60.513 1.00 67.88 981 VAL A CA 1
ATOM 7486 C C . VAL A 1 981 ? -20.071 -29.606 59.313 1.00 67.88 981 VAL A C 1
ATOM 7488 O O . VAL A 1 981 ? -20.493 -29.008 58.332 1.00 67.88 981 VAL A O 1
ATOM 7491 N N . LEU A 1 982 ? -18.856 -30.161 59.358 1.00 67.69 982 LEU A N 1
ATOM 7492 C CA . LEU A 1 982 ? -17.926 -30.172 58.221 1.00 67.69 982 LEU A CA 1
ATOM 7493 C C . LEU A 1 982 ? -18.533 -30.905 57.017 1.00 67.69 982 LEU A C 1
ATOM 7495 O O . LEU A 1 982 ? -18.609 -30.335 55.935 1.00 67.69 982 LEU A O 1
ATOM 7499 N N . GLU A 1 983 ? -19.067 -32.106 57.237 1.00 70.44 983 GLU A N 1
ATOM 7500 C CA . GLU A 1 983 ? -19.707 -32.923 56.197 1.00 70.44 983 GLU A CA 1
ATOM 7501 C C . GLU A 1 983 ? -20.973 -32.244 55.631 1.00 70.44 983 GLU A C 1
ATOM 7503 O O . GLU A 1 983 ? -21.232 -32.282 54.429 1.00 70.44 983 GLU A O 1
ATOM 7508 N N . ALA A 1 984 ? -21.740 -31.542 56.476 1.00 72.88 984 ALA A N 1
ATOM 7509 C CA . ALA A 1 984 ? -22.884 -30.745 56.032 1.00 72.88 984 ALA A CA 1
ATOM 7510 C C . ALA A 1 984 ? -22.470 -29.513 55.205 1.00 72.88 984 ALA A C 1
ATOM 7512 O O . ALA A 1 984 ? -23.150 -29.180 54.237 1.00 72.88 984 ALA A O 1
ATOM 7513 N N . MET A 1 985 ? -21.369 -28.844 55.561 1.00 69.25 985 MET A N 1
ATOM 7514 C CA . MET A 1 985 ? -20.837 -27.704 54.805 1.00 69.25 985 MET A CA 1
ATOM 7515 C C . MET A 1 985 ? -20.245 -28.142 53.462 1.00 69.25 985 MET A C 1
ATOM 7517 O O . MET A 1 985 ? -20.492 -27.483 52.453 1.00 69.25 985 MET A O 1
ATOM 7521 N N . GLU A 1 986 ? -19.523 -29.264 53.429 1.00 73.06 986 GLU A N 1
ATOM 7522 C CA . GLU A 1 986 ? -18.992 -29.852 52.196 1.00 73.06 986 GLU A CA 1
ATOM 7523 C C . GLU A 1 986 ? -20.120 -30.193 51.216 1.00 73.06 986 GLU A C 1
ATOM 7525 O O . GLU A 1 986 ? -20.065 -29.781 50.057 1.00 73.06 986 GLU A O 1
ATOM 7530 N N . ALA A 1 987 ? -21.192 -30.825 51.705 1.00 75.12 987 ALA A N 1
ATOM 7531 C CA . ALA A 1 987 ? -22.363 -31.168 50.900 1.00 75.12 987 ALA A CA 1
ATOM 7532 C C . ALA A 1 987 ? -23.217 -29.952 50.486 1.00 75.12 987 ALA A C 1
ATOM 7534 O O . ALA A 1 987 ? -23.841 -29.970 49.428 1.00 75.12 987 ALA A O 1
ATOM 7535 N N . GLN A 1 988 ? -23.290 -28.899 51.308 1.00 76.69 988 GLN A N 1
ATOM 7536 C CA . GLN A 1 988 ? -24.095 -27.706 51.011 1.00 76.69 988 GLN A CA 1
ATOM 7537 C C . GLN A 1 988 ? -23.460 -26.812 49.934 1.00 76.69 988 GLN A C 1
ATOM 7539 O O . GLN A 1 988 ? -24.183 -26.151 49.183 1.00 76.69 988 GLN A O 1
ATOM 7544 N N . TYR A 1 989 ? -22.127 -26.756 49.883 1.00 75.62 989 TYR A N 1
ATOM 7545 C CA . TYR A 1 989 ? -21.374 -25.860 49.001 1.00 75.62 989 TYR A CA 1
ATOM 7546 C C . TYR A 1 989 ? -20.627 -26.584 47.869 1.00 75.62 989 TYR A C 1
ATOM 7548 O O . TYR A 1 989 ? -19.858 -25.933 47.162 1.00 75.62 989 TYR A O 1
ATOM 7556 N N . ASP A 1 990 ? -20.877 -27.886 47.680 1.00 78.69 990 ASP A N 1
ATOM 7557 C CA . ASP A 1 990 ? -20.239 -28.750 46.674 1.00 78.69 990 ASP A CA 1
ATOM 7558 C C . ASP A 1 990 ? -18.696 -28.757 46.774 1.00 78.69 990 ASP A C 1
ATOM 7560 O O . ASP A 1 990 ? -17.994 -28.780 45.765 1.00 78.69 990 ASP A O 1
ATOM 7564 N N . LEU A 1 991 ? -18.140 -28.690 47.991 1.00 75.81 991 LEU A N 1
ATOM 7565 C CA . LEU A 1 991 ? -16.683 -28.620 48.212 1.00 75.81 991 LEU A CA 1
ATOM 7566 C C . LEU A 1 991 ? -15.984 -29.987 48.078 1.00 75.81 991 LEU A C 1
ATOM 7568 O O . LEU A 1 991 ? -14.757 -30.055 48.092 1.00 75.81 991 LEU A O 1
ATOM 7572 N N . ASP A 1 992 ? -16.752 -31.067 47.943 1.00 76.69 992 ASP A N 1
ATOM 7573 C CA . ASP A 1 992 ? -16.293 -32.447 47.766 1.00 76.69 992 ASP A CA 1
ATOM 7574 C C . ASP A 1 992 ? -16.010 -32.810 46.294 1.00 76.69 992 ASP A C 1
ATOM 7576 O O . ASP A 1 992 ? -15.221 -33.718 46.017 1.00 76.69 992 ASP A O 1
ATOM 7580 N N . ASP A 1 993 ? -16.618 -32.090 45.345 1.00 81.38 993 ASP A N 1
ATOM 7581 C CA . ASP A 1 993 ? -16.491 -32.331 43.907 1.00 81.38 993 ASP A CA 1
ATOM 7582 C C . ASP A 1 993 ? -16.023 -31.058 43.167 1.00 81.38 993 ASP A C 1
ATOM 7584 O O . ASP A 1 993 ? -16.818 -30.136 42.942 1.00 81.38 993 ASP A O 1
ATOM 7588 N N . PRO A 1 994 ? -14.758 -31.011 42.695 1.00 83.00 994 PRO A N 1
ATOM 7589 C CA . PR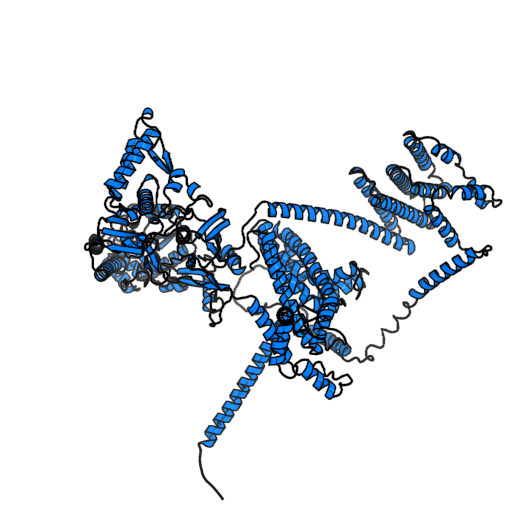O A 1 994 ? -14.225 -29.846 41.989 1.00 83.00 994 PRO A CA 1
ATOM 7590 C C . PRO A 1 994 ? -15.031 -29.475 40.742 1.00 83.00 994 PRO A C 1
ATOM 7592 O O . PRO A 1 994 ? -15.113 -28.302 40.383 1.00 83.00 994 PRO A O 1
ATOM 7595 N N . VAL A 1 995 ? -15.623 -30.457 40.057 1.00 84.44 995 VAL A N 1
ATOM 7596 C CA . VAL A 1 995 ? -16.367 -30.222 38.816 1.00 84.44 995 VAL A CA 1
ATOM 7597 C C . VAL A 1 995 ? -17.708 -29.564 39.126 1.00 84.44 995 VAL A C 1
ATOM 7599 O O . VAL A 1 995 ? -18.095 -28.608 38.448 1.00 84.44 995 VAL A O 1
ATOM 7602 N N . ARG A 1 996 ? -18.408 -30.033 40.166 1.00 83.88 996 ARG A N 1
ATOM 7603 C CA . ARG A 1 996 ? -19.669 -29.415 40.605 1.00 83.88 996 ARG A CA 1
ATOM 7604 C C . ARG A 1 996 ? -19.445 -28.011 41.136 1.00 83.88 996 ARG A C 1
ATOM 7606 O O . ARG A 1 996 ? -20.177 -27.111 40.723 1.00 83.88 996 ARG A O 1
ATOM 7613 N N . PHE A 1 997 ? -18.407 -27.809 41.950 1.00 86.00 997 PHE A N 1
ATOM 7614 C CA . PHE A 1 997 ? -18.043 -26.479 42.421 1.00 86.00 997 PHE A CA 1
ATOM 7615 C C . PHE A 1 997 ? -17.763 -25.531 41.253 1.00 86.00 997 PHE A C 1
ATOM 7617 O O . PHE A 1 997 ? -18.334 -24.445 41.201 1.00 86.00 997 PHE A O 1
ATOM 7624 N N . TYR A 1 998 ? -16.934 -25.944 40.289 1.00 87.31 998 TYR A N 1
ATOM 7625 C CA . TYR A 1 998 ? -16.566 -25.121 39.135 1.00 87.31 998 TYR A CA 1
ATOM 7626 C C . TYR A 1 998 ? -17.802 -24.638 38.359 1.00 87.31 998 TYR A C 1
ATOM 7628 O O . TYR A 1 998 ? -18.046 -23.440 38.226 1.00 87.31 998 TYR A O 1
ATOM 7636 N N . PHE A 1 999 ? -18.658 -25.547 37.887 1.00 87.88 999 PHE A N 1
ATOM 7637 C CA . PHE A 1 999 ? -19.829 -25.132 37.105 1.00 87.88 999 PHE A CA 1
ATOM 7638 C C . PHE A 1 999 ? -20.902 -24.440 37.962 1.00 87.88 999 PHE A C 1
ATOM 7640 O O . PHE A 1 999 ? -21.579 -23.526 37.482 1.00 87.88 999 PHE A O 1
ATOM 7647 N N . GLY A 1 1000 ? -21.049 -24.838 39.229 1.00 85.38 1000 GLY A N 1
ATOM 7648 C CA . GLY A 1 1000 ? -21.992 -24.242 40.174 1.00 85.38 1000 GLY A CA 1
ATOM 7649 C C . GLY A 1 1000 ? -21.625 -22.807 40.546 1.00 85.38 1000 GLY A C 1
ATOM 7650 O O . GLY A 1 1000 ? -22.473 -21.914 40.484 1.00 85.38 1000 GLY A O 1
ATOM 7651 N N . TYR A 1 1001 ? -20.356 -22.565 40.870 1.00 87.00 1001 TYR A N 1
ATOM 7652 C CA . TYR A 1 1001 ? -19.825 -21.239 41.160 1.00 87.00 1001 TYR A CA 1
ATOM 7653 C C . TYR A 1 1001 ? -19.833 -20.358 39.910 1.00 87.00 1001 TYR A C 1
ATOM 7655 O O . TYR A 1 1001 ? -20.299 -19.225 39.981 1.00 87.00 1001 TYR A O 1
ATOM 7663 N N . LEU A 1 1002 ? -19.416 -20.868 38.744 1.00 87.56 1002 LEU A N 1
ATOM 7664 C CA . LEU A 1 1002 ? -19.451 -20.106 37.492 1.00 87.56 1002 LEU A CA 1
ATOM 7665 C C . LEU A 1 1002 ? -20.869 -19.617 37.169 1.00 87.56 1002 LEU A C 1
ATOM 7667 O O . LEU A 1 1002 ? -21.058 -18.457 36.810 1.00 87.56 1002 LEU A O 1
ATOM 7671 N N . LYS A 1 1003 ? -21.889 -20.462 37.354 1.00 84.44 1003 LYS A N 1
ATOM 7672 C CA . LYS A 1 1003 ? -23.300 -20.101 37.134 1.00 84.44 1003 LYS A CA 1
ATOM 7673 C C . LYS A 1 1003 ? -23.800 -19.007 38.092 1.00 84.44 1003 LYS A C 1
ATOM 7675 O O . LYS A 1 1003 ? -24.623 -18.180 37.687 1.00 84.44 1003 LYS A O 1
ATOM 7680 N N . LYS A 1 1004 ? -23.319 -19.005 39.341 1.00 85.38 1004 LYS A N 1
ATOM 7681 C CA . LYS A 1 1004 ? -23.609 -17.984 40.366 1.00 85.38 1004 LYS A CA 1
ATOM 7682 C C . LYS A 1 1004 ? -22.894 -16.664 40.063 1.00 85.38 1004 LYS A C 1
ATOM 7684 O O . LYS A 1 1004 ? -23.538 -15.619 39.970 1.00 85.38 1004 LYS A O 1
ATOM 7689 N N . ALA A 1 1005 ? -21.591 -16.733 39.802 1.00 83.88 1005 ALA A N 1
ATOM 7690 C CA . ALA A 1 1005 ? -20.729 -15.580 39.567 1.00 83.88 1005 ALA A CA 1
ATOM 7691 C C . ALA A 1 1005 ? -21.018 -14.860 38.237 1.00 83.88 1005 ALA A C 1
ATOM 7693 O O . ALA A 1 1005 ? -20.817 -13.656 38.142 1.00 83.88 1005 ALA A O 1
ATOM 7694 N N . THR A 1 1006 ? -21.526 -15.563 37.216 1.00 82.94 1006 THR A N 1
ATOM 7695 C CA . THR A 1 1006 ? -21.915 -14.973 35.912 1.00 82.94 1006 THR A CA 1
ATOM 7696 C C . THR A 1 1006 ? -23.346 -14.433 35.878 1.00 82.94 1006 THR A C 1
ATOM 7698 O O . THR A 1 1006 ? -23.756 -13.832 34.888 1.00 82.94 1006 THR A O 1
ATOM 7701 N N . GLY A 1 1007 ? -24.137 -14.670 36.928 1.00 81.06 1007 GLY A N 1
ATOM 7702 C CA . GLY A 1 1007 ? -25.545 -14.273 36.996 1.00 81.06 1007 GLY A CA 1
ATOM 7703 C C . GLY A 1 1007 ? -26.503 -15.091 36.129 1.00 81.06 1007 GLY A C 1
ATOM 7704 O O . GLY A 1 1007 ? -27.700 -14.800 36.080 1.00 81.06 1007 GLY A O 1
ATOM 7705 N N . VAL A 1 1008 ? -26.028 -16.180 35.517 1.00 83.38 1008 VAL A N 1
ATOM 7706 C CA . VAL A 1 1008 ? -26.875 -17.153 34.808 1.00 83.38 1008 VAL A CA 1
ATOM 7707 C C . VAL A 1 1008 ? -27.927 -17.751 35.747 1.00 83.38 1008 VAL A C 1
ATOM 7709 O O . VAL A 1 1008 ? -29.060 -17.989 35.333 1.00 83.38 1008 VAL A O 1
ATOM 7712 N N . GLN A 1 1009 ? -27.604 -17.953 37.030 1.00 82.38 1009 GLN A N 1
ATOM 7713 C CA . GLN A 1 1009 ? -28.590 -18.396 38.023 1.00 82.38 1009 GLN A CA 1
ATOM 7714 C C . GLN A 1 1009 ? -29.709 -17.370 38.244 1.00 82.38 1009 GLN A C 1
ATOM 7716 O O . GLN A 1 1009 ? -30.879 -17.747 38.330 1.00 82.38 1009 GLN A O 1
ATOM 7721 N N . TRP A 1 1010 ? -29.367 -16.082 38.306 1.00 84.44 1010 TRP A N 1
ATOM 7722 C CA . TRP A 1 1010 ? -30.351 -15.012 38.422 1.00 84.44 1010 TRP A CA 1
ATOM 7723 C C . TRP A 1 1010 ? -31.236 -14.944 37.170 1.00 84.44 1010 TRP A C 1
ATOM 7725 O O . TRP A 1 1010 ? -32.459 -14.879 37.292 1.00 84.44 1010 TRP A O 1
ATOM 7735 N N . LEU A 1 1011 ? -30.657 -15.066 35.971 1.00 82.06 1011 LEU A N 1
ATOM 7736 C CA . LEU A 1 1011 ? -31.418 -15.092 34.718 1.00 82.06 1011 LEU A CA 1
ATOM 7737 C C . LEU A 1 1011 ? -32.348 -16.311 34.628 1.00 82.06 1011 LEU A C 1
ATOM 7739 O O . LEU A 1 1011 ? -33.518 -16.161 34.287 1.00 82.06 1011 LEU A O 1
ATOM 7743 N N . HIS A 1 1012 ? -31.873 -17.502 35.002 1.00 78.56 1012 HIS A N 1
ATOM 7744 C CA . HIS A 1 1012 ? -32.726 -18.690 35.084 1.00 78.56 1012 HIS A CA 1
ATOM 7745 C C . HIS A 1 1012 ? -33.906 -18.485 36.037 1.00 78.56 1012 HIS A C 1
ATOM 7747 O O . HIS A 1 1012 ? -35.011 -18.878 35.691 1.00 78.56 1012 HIS A O 1
ATOM 7753 N N . SER A 1 1013 ? -33.723 -17.793 37.167 1.00 78.31 1013 SER A N 1
ATOM 7754 C CA . SER A 1 1013 ? -34.838 -17.471 38.076 1.00 78.31 1013 SER A CA 1
ATOM 7755 C C . SER A 1 1013 ? -35.867 -16.487 37.500 1.00 78.31 1013 SER A C 1
ATOM 7757 O O . SER A 1 1013 ? -36.958 -16.339 38.042 1.00 78.31 1013 SER A O 1
ATOM 7759 N N . LYS A 1 1014 ? -35.535 -15.783 36.407 1.00 78.31 1014 LYS A N 1
ATOM 7760 C CA . LYS A 1 1014 ? -36.476 -14.923 35.669 1.00 78.31 1014 LYS A CA 1
ATOM 7761 C C . LYS A 1 1014 ? -37.234 -15.670 34.579 1.00 78.31 1014 LYS A C 1
ATOM 7763 O O . LYS A 1 1014 ? -38.313 -15.225 34.199 1.00 78.31 1014 LYS A O 1
ATOM 7768 N N . ILE A 1 1015 ? -36.663 -16.761 34.077 1.00 78.81 1015 ILE A N 1
ATOM 7769 C CA . ILE A 1 1015 ? -37.246 -17.588 33.016 1.00 78.81 1015 ILE A CA 1
ATOM 7770 C C . ILE A 1 1015 ? -38.106 -18.703 33.622 1.00 78.81 1015 ILE A C 1
ATOM 7772 O O . ILE A 1 1015 ? -39.166 -19.014 33.086 1.00 78.81 1015 ILE A O 1
ATOM 7776 N N . ASP A 1 1016 ? -37.667 -19.271 34.743 1.00 75.31 1016 ASP A N 1
ATOM 7777 C CA . ASP A 1 1016 ? -38.278 -20.433 35.376 1.00 75.31 1016 ASP A CA 1
ATOM 7778 C C . ASP A 1 1016 ? -38.903 -20.047 36.724 1.00 75.31 1016 ASP A C 1
ATOM 7780 O O . ASP A 1 1016 ? -38.207 -19.668 37.670 1.00 75.31 1016 ASP A O 1
ATOM 7784 N N . ALA A 1 1017 ? -40.236 -20.099 36.803 1.00 64.50 1017 ALA A N 1
ATOM 7785 C CA . ALA A 1 1017 ? -41.004 -19.569 37.933 1.00 64.50 1017 ALA A CA 1
ATOM 7786 C C . ALA A 1 1017 ? -40.831 -20.376 39.235 1.00 64.50 1017 ALA A C 1
ATOM 7788 O O . ALA A 1 1017 ? -41.109 -19.855 40.317 1.00 64.50 1017 ALA A O 1
ATOM 7789 N N . ASP A 1 1018 ? -40.348 -21.617 39.140 1.00 71.81 1018 ASP A N 1
ATOM 7790 C CA . ASP A 1 1018 ? -40.133 -22.511 40.284 1.00 71.81 1018 ASP A CA 1
ATOM 7791 C C . ASP A 1 1018 ? -38.774 -22.289 40.981 1.00 71.81 1018 ASP A C 1
ATOM 7793 O O . ASP A 1 1018 ? -38.500 -22.872 42.034 1.00 71.81 1018 ASP A O 1
ATOM 7797 N N . VAL A 1 1019 ? -37.912 -21.420 40.436 1.00 71.06 1019 VAL A N 1
ATOM 7798 C CA . VAL A 1 1019 ? -36.579 -21.139 40.984 1.00 71.06 1019 VAL A CA 1
ATOM 7799 C C . VAL A 1 1019 ? -36.592 -19.830 41.775 1.00 71.06 1019 VAL A C 1
ATOM 7801 O O . VAL A 1 1019 ? -36.823 -18.748 41.241 1.00 71.06 1019 VAL A O 1
ATOM 7804 N N . ARG A 1 1020 ? -36.286 -19.907 43.077 1.00 72.88 1020 ARG A N 1
ATOM 7805 C CA . ARG A 1 1020 ? -36.199 -18.727 43.951 1.00 72.88 1020 ARG A CA 1
ATOM 7806 C C . ARG A 1 1020 ? -35.102 -17.773 43.461 1.00 72.88 1020 ARG A C 1
ATOM 7808 O O . ARG A 1 1020 ? -33.955 -18.183 43.295 1.00 72.88 1020 ARG A O 1
ATOM 7815 N N . ALA A 1 1021 ? -35.453 -16.500 43.272 1.00 69.12 1021 ALA A N 1
ATOM 7816 C CA . ALA A 1 1021 ? -34.506 -15.483 42.826 1.00 69.12 1021 ALA A CA 1
ATOM 7817 C C . ALA A 1 1021 ? -33.388 -15.261 43.867 1.00 69.12 1021 ALA A C 1
ATOM 7819 O O . ALA A 1 1021 ? -33.703 -15.064 45.047 1.00 69.12 1021 ALA A O 1
ATOM 7820 N N . PRO A 1 1022 ? -32.104 -15.290 43.461 1.00 78.00 1022 PRO A N 1
ATOM 7821 C CA . PRO A 1 1022 ? -30.992 -14.986 44.355 1.00 78.00 1022 PRO A CA 1
ATOM 7822 C C . PRO A 1 1022 ? -30.993 -13.502 44.757 1.00 78.00 1022 PRO A C 1
ATOM 7824 O O . PRO A 1 1022 ? -31.553 -12.655 44.055 1.00 78.00 1022 PRO A O 1
ATOM 7827 N N . ALA A 1 1023 ? -30.367 -13.191 45.897 1.00 76.69 1023 ALA A N 1
ATOM 7828 C CA . ALA A 1 1023 ? -30.309 -11.832 46.449 1.00 76.69 1023 ALA A CA 1
ATOM 7829 C C . ALA A 1 1023 ? -29.470 -10.870 45.590 1.00 76.69 1023 ALA A C 1
ATOM 7831 O O . ALA A 1 1023 ? -29.767 -9.677 45.528 1.00 76.69 1023 ALA A O 1
ATOM 7832 N N . TYR A 1 1024 ? -28.461 -11.398 44.893 1.00 80.06 1024 TYR A N 1
ATOM 7833 C CA . TYR A 1 1024 ? -27.568 -10.646 44.018 1.00 80.06 1024 TYR A CA 1
ATOM 7834 C C . TYR A 1 1024 ? -27.642 -11.177 42.584 1.00 80.06 1024 TYR A C 1
ATOM 7836 O O . TYR A 1 1024 ? -27.893 -12.361 42.359 1.00 80.06 1024 TYR A O 1
ATOM 7844 N N . VAL A 1 1025 ? -27.425 -10.286 41.610 1.00 82.25 1025 VAL A N 1
ATOM 7845 C CA . VAL A 1 1025 ? -27.308 -10.667 40.190 1.00 82.25 1025 VAL A CA 1
ATOM 7846 C C . VAL A 1 1025 ? -26.052 -11.507 39.982 1.00 82.25 1025 VAL A C 1
ATOM 7848 O O . VAL A 1 1025 ? -26.127 -12.546 39.343 1.00 82.25 1025 VAL A O 1
ATOM 7851 N N . PHE A 1 1026 ? -24.933 -11.086 40.569 1.00 86.19 1026 PHE A N 1
ATOM 7852 C CA . PHE A 1 1026 ? -23.683 -11.839 40.619 1.00 86.19 1026 PHE A CA 1
ATOM 7853 C C . PHE A 1 1026 ? -23.464 -12.292 42.060 1.00 86.19 1026 PHE A C 1
ATOM 7855 O O . PHE A 1 1026 ? -23.312 -11.450 42.945 1.00 86.19 1026 PHE A O 1
ATOM 7862 N N . ASP A 1 1027 ? -23.508 -13.597 42.305 1.00 86.69 1027 ASP A N 1
ATOM 7863 C CA . ASP A 1 1027 ? -23.362 -14.182 43.641 1.00 86.69 1027 ASP A CA 1
ATOM 7864 C C . ASP A 1 1027 ? -21.982 -14.841 43.763 1.00 86.69 1027 ASP A C 1
ATOM 7866 O O . ASP A 1 1027 ? -21.682 -15.803 43.053 1.00 86.69 1027 ASP A O 1
ATOM 7870 N N . PHE A 1 1028 ? -21.133 -14.296 44.639 1.00 87.75 1028 PHE A N 1
ATOM 7871 C CA . PHE A 1 1028 ? -19.778 -14.789 44.892 1.00 87.75 1028 PHE A CA 1
ATOM 7872 C C . PHE A 1 1028 ? -19.704 -15.751 46.085 1.00 87.75 1028 PHE A C 1
ATOM 7874 O O . PHE A 1 1028 ? -18.615 -16.228 46.399 1.00 87.75 1028 PHE A O 1
ATOM 7881 N N . GLY A 1 1029 ? -20.839 -16.071 46.716 1.00 86.06 1029 GLY A N 1
ATOM 7882 C CA . GLY A 1 1029 ? -20.943 -17.025 47.816 1.00 86.06 1029 GLY A CA 1
ATOM 7883 C C . GLY A 1 1029 ? -20.583 -16.472 49.206 1.00 86.06 1029 GLY A C 1
ATOM 7884 O O . GLY A 1 1029 ? -20.404 -15.262 49.386 1.00 86.06 1029 GLY A O 1
ATOM 7885 N N . PRO A 1 1030 ? -20.540 -17.352 50.224 1.00 84.81 1030 PRO A N 1
ATOM 7886 C CA . PRO A 1 1030 ? -20.217 -16.989 51.604 1.00 84.81 1030 PRO A CA 1
ATOM 7887 C C . PRO A 1 1030 ? -18.712 -16.769 51.804 1.00 84.81 1030 PRO A C 1
ATOM 7889 O O . PRO A 1 1030 ? -17.902 -17.298 51.052 1.00 84.81 1030 PRO A O 1
ATOM 7892 N N . SER A 1 1031 ? -18.340 -16.033 52.850 1.00 82.69 1031 SER A N 1
ATOM 7893 C CA . SER A 1 1031 ? -16.965 -15.991 53.352 1.00 82.69 1031 SER A CA 1
ATOM 7894 C C . SER A 1 1031 ? -16.780 -17.047 54.443 1.00 82.69 1031 SER A C 1
ATOM 7896 O O . SER A 1 1031 ? -17.603 -17.154 55.351 1.00 82.69 1031 SER A O 1
ATOM 7898 N N . PHE A 1 1032 ? -15.695 -17.817 54.384 1.00 76.06 1032 PHE A N 1
ATOM 7899 C CA . PHE A 1 1032 ? -15.298 -18.733 55.459 1.00 76.06 1032 PHE A CA 1
ATOM 7900 C C . PHE A 1 1032 ? -14.338 -18.085 56.460 1.00 76.06 1032 PHE A C 1
ATOM 7902 O O . PHE A 1 1032 ? -14.261 -18.521 57.604 1.00 76.06 1032 PHE A O 1
ATOM 7909 N N . SER A 1 1033 ? -13.645 -17.018 56.060 1.00 72.75 1033 SER A N 1
ATOM 7910 C CA . SER A 1 1033 ? -12.743 -16.256 56.936 1.00 72.75 1033 SER A CA 1
ATOM 7911 C C . SER A 1 1033 ? -13.466 -15.224 57.806 1.00 72.75 1033 SER A C 1
ATOM 7913 O O . SER A 1 1033 ? -12.920 -14.785 58.816 1.00 72.75 1033 SER A O 1
ATOM 7915 N N . TYR A 1 1034 ? -14.670 -14.804 57.406 1.00 75.31 1034 TYR A N 1
ATOM 7916 C CA . TYR A 1 1034 ? -15.461 -13.771 58.079 1.00 75.31 1034 TYR A CA 1
ATOM 7917 C C . TYR A 1 1034 ? -16.849 -14.328 58.409 1.00 75.31 1034 TYR A C 1
ATOM 7919 O O . TYR A 1 1034 ? -17.689 -14.446 57.519 1.00 75.31 1034 TYR A O 1
ATOM 7927 N N . GLU A 1 1035 ? -17.069 -14.687 59.678 1.00 71.81 1035 GLU A N 1
ATOM 7928 C CA . GLU A 1 1035 ? -18.345 -15.233 60.163 1.00 71.81 1035 GLU A CA 1
ATOM 7929 C C . GLU A 1 1035 ? -19.508 -14.274 59.872 1.00 71.81 1035 GLU A C 1
ATOM 7931 O O . GLU A 1 1035 ? -19.383 -13.072 60.087 1.00 71.81 1035 GLU A O 1
ATOM 7936 N N . ASP A 1 1036 ? -20.631 -14.818 59.393 1.00 78.00 1036 ASP A N 1
ATOM 7937 C CA . ASP A 1 1036 ? -21.869 -14.108 59.023 1.00 78.00 1036 ASP A CA 1
ATOM 7938 C C . ASP A 1 1036 ? -21.773 -13.126 57.839 1.00 78.00 1036 ASP A C 1
ATOM 7940 O O . ASP A 1 1036 ? -22.725 -12.389 57.582 1.00 78.00 1036 ASP A O 1
ATOM 7944 N N . TRP A 1 1037 ? -20.668 -13.125 57.086 1.00 80.44 1037 TRP A N 1
ATOM 7945 C CA . TRP A 1 1037 ? -20.500 -12.259 55.914 1.00 80.44 1037 TRP A CA 1
ATOM 7946 C C . TRP A 1 1037 ? -20.522 -13.045 54.603 1.00 80.44 1037 TRP A C 1
ATOM 7948 O O . TRP A 1 1037 ? -19.894 -14.096 54.456 1.00 80.44 1037 TRP A O 1
ATOM 7958 N N . THR A 1 1038 ? -21.189 -12.491 53.594 1.00 87.38 1038 THR A N 1
ATOM 7959 C CA . THR A 1 1038 ? -21.016 -12.924 52.201 1.00 87.38 1038 THR A CA 1
ATOM 7960 C C . THR A 1 1038 ? -19.838 -12.206 51.544 1.00 87.38 1038 THR A C 1
ATOM 7962 O O . THR A 1 1038 ? -19.468 -11.094 51.929 1.00 87.38 1038 THR A O 1
ATOM 7965 N N . VAL A 1 1039 ? -19.255 -12.806 50.501 1.00 86.69 1039 VAL A N 1
ATOM 7966 C CA . VAL A 1 1039 ? -18.189 -12.158 49.716 1.00 86.69 1039 VAL A CA 1
ATOM 7967 C C . VAL A 1 1039 ? -18.705 -10.864 49.075 1.00 86.69 1039 VAL A C 1
ATOM 7969 O O . VAL A 1 1039 ? -17.990 -9.865 49.023 1.00 86.69 1039 VAL A O 1
ATOM 7972 N N . ASN A 1 1040 ? -19.971 -10.842 48.654 1.00 88.19 1040 ASN A N 1
ATOM 7973 C CA . ASN A 1 1040 ? -20.642 -9.652 48.134 1.00 88.19 1040 ASN A CA 1
ATOM 7974 C C . ASN A 1 1040 ? -20.682 -8.498 49.151 1.00 88.19 1040 ASN A C 1
ATOM 7976 O O . ASN A 1 1040 ? -20.381 -7.361 48.789 1.00 88.19 1040 ASN A O 1
ATOM 7980 N N . GLU A 1 1041 ? -21.032 -8.772 50.409 1.00 86.19 1041 GLU A N 1
ATOM 7981 C CA . GLU A 1 1041 ? -21.066 -7.765 51.481 1.00 86.19 1041 GLU A CA 1
ATOM 7982 C C . GLU A 1 1041 ? -19.662 -7.289 51.860 1.00 86.19 1041 GLU A C 1
ATOM 7984 O O . GLU A 1 1041 ? -19.442 -6.087 52.016 1.00 86.19 1041 GLU A O 1
ATOM 7989 N N . LEU A 1 1042 ? -18.701 -8.216 51.924 1.00 85.31 1042 LEU A N 1
ATOM 7990 C CA . LEU A 1 1042 ? -17.296 -7.921 52.204 1.00 85.31 1042 LEU A CA 1
ATOM 7991 C C . LEU A 1 1042 ? -16.704 -6.968 51.157 1.00 85.31 1042 LEU A C 1
ATOM 7993 O O . LEU A 1 1042 ? -16.055 -5.973 51.493 1.00 85.31 1042 LEU A O 1
ATOM 7997 N N . LEU A 1 1043 ? -16.958 -7.249 49.877 1.00 85.06 1043 LEU A N 1
ATOM 7998 C CA . LEU A 1 1043 ? -16.551 -6.389 48.771 1.00 85.06 1043 LEU A CA 1
ATOM 7999 C C . LEU A 1 1043 ? -17.277 -5.041 48.823 1.00 85.06 1043 LEU A C 1
ATOM 8001 O O . LEU A 1 1043 ? -16.639 -4.007 48.658 1.00 85.06 1043 LEU A O 1
ATOM 8005 N N . ALA A 1 1044 ? -18.582 -5.016 49.104 1.00 84.56 1044 ALA A N 1
ATOM 8006 C CA . ALA A 1 1044 ? -19.352 -3.773 49.158 1.00 84.56 1044 ALA A CA 1
ATOM 8007 C C . ALA A 1 1044 ? -18.841 -2.790 50.229 1.00 84.56 1044 ALA A C 1
ATOM 8009 O O . ALA A 1 1044 ? -18.880 -1.578 50.010 1.00 84.56 1044 ALA A O 1
ATOM 8010 N N . SER A 1 1045 ? -18.334 -3.285 51.364 1.00 82.69 1045 SER A N 1
ATOM 8011 C CA . SER A 1 1045 ? -17.795 -2.433 52.430 1.00 82.69 1045 SER A CA 1
ATOM 8012 C C . SER A 1 1045 ? -16.366 -1.946 52.183 1.00 82.69 1045 SER A C 1
ATOM 8014 O O . SER A 1 1045 ? -16.000 -0.879 52.672 1.00 82.69 1045 SER A O 1
ATOM 8016 N N . THR A 1 1046 ? -15.547 -2.710 51.456 1.00 83.50 1046 THR A N 1
ATOM 8017 C CA . THR A 1 1046 ? -14.091 -2.470 51.354 1.00 83.50 1046 THR A CA 1
ATOM 8018 C C . THR A 1 1046 ? -13.648 -1.973 49.982 1.00 83.50 1046 THR A C 1
ATOM 8020 O O . THR A 1 1046 ? -12.728 -1.159 49.886 1.00 83.50 1046 THR A O 1
ATOM 8023 N N . LEU A 1 1047 ? -14.341 -2.365 48.911 1.00 84.06 1047 LEU A N 1
ATOM 8024 C CA . LEU A 1 1047 ? -14.038 -1.938 47.546 1.00 84.06 1047 LEU A CA 1
ATOM 8025 C C . LEU A 1 1047 ? -14.051 -0.408 47.374 1.00 84.06 1047 LEU A C 1
ATOM 8027 O O . LEU A 1 1047 ? -13.119 0.102 46.752 1.00 84.06 1047 LEU A O 1
ATOM 8031 N N . PRO A 1 1048 ? -14.998 0.370 47.947 1.00 85.81 1048 PRO A N 1
ATOM 8032 C CA . PRO A 1 1048 ? -14.976 1.830 47.821 1.00 85.81 1048 PRO A CA 1
ATOM 8033 C C . PRO A 1 1048 ? -13.696 2.477 48.371 1.00 85.81 1048 PRO A C 1
ATOM 8035 O O . PRO A 1 1048 ? -13.244 3.498 47.849 1.00 85.81 1048 PRO A O 1
ATOM 8038 N N . VAL A 1 1049 ? -13.097 1.883 49.409 1.00 84.75 1049 VAL A N 1
ATOM 8039 C CA . VAL A 1 1049 ? -11.855 2.361 50.030 1.00 84.75 1049 VAL A CA 1
ATOM 8040 C C . VAL A 1 1049 ? -10.671 2.179 49.079 1.00 84.75 1049 VAL A C 1
ATOM 8042 O O . VAL A 1 1049 ? -9.997 3.162 48.761 1.00 84.75 1049 VAL A O 1
ATOM 8045 N N . SER A 1 1050 ? -10.467 0.964 48.559 1.00 85.56 1050 SER A N 1
ATOM 8046 C CA . SER A 1 1050 ? -9.406 0.666 47.583 1.00 85.56 1050 SER A CA 1
ATOM 8047 C C . SER A 1 1050 ? -9.597 1.440 46.273 1.00 85.56 1050 SER A C 1
ATOM 8049 O O . SER A 1 1050 ? -8.636 1.971 45.718 1.00 85.56 1050 SER A O 1
ATOM 8051 N N . VAL A 1 1051 ? -10.846 1.601 45.816 1.00 85.31 1051 VAL A N 1
ATOM 8052 C CA . VAL A 1 1051 ? -11.198 2.419 44.642 1.00 85.31 1051 VAL A CA 1
ATOM 8053 C C . VAL A 1 1051 ? -10.805 3.882 44.843 1.00 85.31 1051 VAL A C 1
ATOM 8055 O O . VAL A 1 1051 ? -10.172 4.469 43.967 1.00 85.31 1051 VAL A O 1
ATOM 8058 N N . THR A 1 1052 ? -11.140 4.467 45.997 1.00 85.38 1052 THR A N 1
ATOM 8059 C CA . THR A 1 1052 ? -10.804 5.864 46.318 1.00 85.38 1052 THR A CA 1
ATOM 8060 C C . THR A 1 1052 ? -9.291 6.061 46.341 1.00 85.38 1052 THR A C 1
ATOM 8062 O O . THR A 1 1052 ? -8.790 7.032 45.771 1.00 85.38 1052 THR A O 1
ATOM 8065 N N . LEU A 1 1053 ? -8.565 5.115 46.948 1.00 86.38 1053 LEU A N 1
ATOM 8066 C CA . LEU A 1 1053 ? -7.106 5.117 47.001 1.00 86.38 1053 LEU A CA 1
ATOM 8067 C C . LEU A 1 1053 ? -6.473 5.054 45.602 1.00 86.38 1053 LEU A C 1
ATOM 8069 O O . LEU A 1 1053 ? -5.676 5.926 45.253 1.00 86.38 1053 LEU A O 1
ATOM 8073 N N . GLY A 1 1054 ? -6.850 4.058 44.796 1.00 87.50 1054 GLY A N 1
ATOM 8074 C CA . GLY A 1 1054 ? -6.300 3.851 43.455 1.00 87.50 1054 GLY A CA 1
ATOM 8075 C C . GLY A 1 1054 ? -6.626 4.995 42.494 1.00 87.50 1054 GLY A C 1
ATOM 8076 O O . GLY A 1 1054 ? -5.731 5.511 41.825 1.00 87.50 1054 GLY A O 1
ATOM 8077 N N . PHE A 1 1055 ? -7.876 5.466 42.474 1.00 86.94 1055 PHE A N 1
ATOM 8078 C CA . PHE A 1 1055 ? -8.287 6.552 41.580 1.00 86.94 1055 PHE A CA 1
ATOM 8079 C C . PHE A 1 1055 ? -7.565 7.858 41.909 1.00 86.94 1055 PHE A C 1
ATOM 8081 O O . PHE A 1 1055 ? -7.046 8.545 41.029 1.00 86.94 1055 PHE A O 1
ATOM 8088 N N . GLY A 1 1056 ? -7.476 8.197 43.194 1.00 87.81 1056 GLY A N 1
ATOM 8089 C CA . GLY A 1 1056 ? -6.782 9.408 43.588 1.00 87.81 1056 GLY A CA 1
ATOM 8090 C C . GLY A 1 1056 ? -5.255 9.311 43.420 1.00 87.81 1056 GLY A C 1
ATOM 8091 O O . GLY A 1 1056 ? -4.626 10.322 43.115 1.00 87.81 1056 GLY A O 1
ATOM 8092 N N . ALA A 1 1057 ? -4.659 8.115 43.497 1.00 90.38 1057 ALA A N 1
ATOM 8093 C CA . ALA A 1 1057 ? -3.264 7.904 43.106 1.00 90.38 1057 ALA A CA 1
ATOM 8094 C C . ALA A 1 1057 ? -3.035 8.150 41.604 1.00 90.38 1057 ALA A C 1
ATOM 8096 O O . ALA A 1 1057 ? -2.064 8.813 41.241 1.00 90.38 1057 ALA A O 1
ATOM 8097 N N . ILE A 1 1058 ? -3.942 7.695 40.732 1.00 92.31 1058 ILE A N 1
ATOM 8098 C CA . ILE A 1 1058 ? -3.870 7.960 39.286 1.00 92.31 1058 ILE A CA 1
ATOM 8099 C C . ILE A 1 1058 ? -4.025 9.448 38.972 1.00 92.31 1058 ILE A C 1
ATOM 8101 O O . ILE A 1 1058 ? -3.271 9.976 38.159 1.00 92.31 1058 ILE A O 1
ATOM 8105 N N . LEU A 1 1059 ? -4.930 10.161 39.647 1.00 89.62 1059 LEU A N 1
ATOM 8106 C CA . LEU A 1 1059 ? -5.068 11.612 39.472 1.00 89.62 1059 LEU A CA 1
ATOM 8107 C C . LEU A 1 1059 ? -3.774 12.360 39.826 1.00 89.62 1059 LEU A C 1
ATOM 8109 O O . LEU A 1 1059 ? -3.337 13.234 39.074 1.00 89.62 1059 LEU A O 1
ATOM 8113 N N . ILE A 1 1060 ? -3.133 11.987 40.939 1.00 90.31 1060 ILE A N 1
ATOM 8114 C CA . ILE A 1 1060 ? -1.825 12.534 41.328 1.00 90.31 1060 ILE A CA 1
ATOM 8115 C C . ILE A 1 1060 ? -0.764 12.163 40.281 1.00 90.31 1060 ILE A C 1
ATOM 8117 O O . ILE A 1 1060 ? 0.034 13.014 39.884 1.00 90.31 1060 ILE A O 1
ATOM 8121 N N . ALA A 1 1061 ? -0.782 10.923 39.788 1.00 90.56 1061 ALA A N 1
ATOM 8122 C CA . ALA A 1 1061 ? 0.173 10.436 38.804 1.00 90.56 1061 ALA A CA 1
ATOM 8123 C C . ALA A 1 1061 ? 0.071 11.162 37.459 1.00 90.56 1061 ALA A C 1
ATOM 8125 O O . ALA A 1 1061 ? 1.094 11.562 36.910 1.00 90.56 1061 ALA A O 1
ATOM 8126 N N . VAL A 1 1062 ? -1.141 11.384 36.945 1.00 89.44 1062 VAL A N 1
ATOM 8127 C CA . VAL A 1 1062 ? -1.386 12.151 35.715 1.00 89.44 1062 VAL A CA 1
ATOM 8128 C C . VAL A 1 1062 ? -0.898 13.584 35.881 1.00 89.44 1062 VAL A C 1
ATOM 8130 O O . VAL A 1 1062 ? -0.197 14.095 35.011 1.00 89.44 1062 VAL A O 1
ATOM 8133 N N . PHE A 1 1063 ? -1.213 14.220 37.011 1.00 88.81 1063 PHE A N 1
ATOM 8134 C CA . PHE A 1 1063 ? -0.808 15.598 37.272 1.00 88.81 1063 PHE A CA 1
ATOM 8135 C C . PHE A 1 1063 ? 0.721 15.757 37.310 1.00 88.81 1063 PHE A C 1
ATOM 8137 O O . PHE A 1 1063 ? 1.277 16.591 36.592 1.00 88.81 1063 PHE A O 1
ATOM 8144 N N . ILE A 1 1064 ? 1.412 14.931 38.106 1.00 88.50 1064 ILE A N 1
ATOM 8145 C CA . ILE A 1 1064 ? 2.878 14.963 38.220 1.00 88.50 1064 ILE A CA 1
ATOM 8146 C C . ILE A 1 1064 ? 3.529 14.536 36.902 1.00 88.50 1064 ILE A C 1
ATOM 8148 O O . ILE A 1 1064 ? 4.487 15.167 36.450 1.00 88.50 1064 ILE A O 1
ATOM 8152 N N . GLY A 1 1065 ? 3.008 13.473 36.291 1.00 88.81 1065 GLY A N 1
ATOM 8153 C CA . GLY A 1 1065 ? 3.553 12.843 35.100 1.00 88.81 1065 GLY A CA 1
ATOM 8154 C C . GLY A 1 1065 ? 3.473 13.748 33.880 1.00 88.81 1065 GLY A C 1
ATOM 8155 O O . GLY A 1 1065 ? 4.502 14.101 33.312 1.00 88.81 1065 GLY A O 1
ATOM 8156 N N . VAL A 1 1066 ? 2.271 14.199 33.511 1.00 88.56 1066 VAL A N 1
ATOM 8157 C CA . VAL A 1 1066 ? 2.085 15.080 32.347 1.00 88.56 1066 VAL A CA 1
ATOM 8158 C C . VAL A 1 1066 ? 2.815 16.405 32.549 1.00 88.56 1066 VAL A C 1
ATOM 8160 O O . VAL A 1 1066 ? 3.508 16.859 31.641 1.00 88.56 1066 VAL A O 1
ATOM 8163 N N . GLY A 1 1067 ? 2.738 16.994 33.749 1.00 86.75 1067 GLY A N 1
ATOM 8164 C CA . GLY A 1 1067 ? 3.457 18.228 34.072 1.00 86.75 1067 GLY A CA 1
ATOM 8165 C C . GLY A 1 1067 ? 4.967 18.086 33.864 1.00 86.75 1067 GLY A C 1
ATOM 8166 O O . GLY A 1 1067 ? 5.580 18.888 33.159 1.00 86.75 1067 GLY A O 1
ATOM 8167 N N . SER A 1 1068 ? 5.557 17.023 34.414 1.00 85.75 1068 SER A N 1
ATOM 8168 C CA . SER A 1 1068 ? 6.993 16.752 34.297 1.00 85.75 1068 SER A CA 1
ATOM 8169 C C . SER A 1 1068 ? 7.405 16.412 32.859 1.00 85.75 1068 SER A C 1
ATOM 8171 O O . SER A 1 1068 ? 8.437 16.889 32.392 1.00 85.75 1068 SER A O 1
ATOM 8173 N N . GLY A 1 1069 ? 6.587 15.649 32.126 1.00 84.62 1069 GLY A N 1
ATOM 8174 C CA . GLY A 1 1069 ? 6.839 15.291 30.728 1.00 84.62 1069 GLY A CA 1
ATOM 8175 C C . GLY A 1 1069 ? 6.787 16.483 29.769 1.00 84.62 1069 GLY A C 1
ATOM 8176 O O . GLY A 1 1069 ? 7.660 16.618 28.913 1.00 84.62 1069 GLY A O 1
ATOM 8177 N N . VAL A 1 1070 ? 5.819 17.391 29.948 1.00 85.06 1070 VAL A N 1
ATOM 8178 C CA . VAL A 1 1070 ? 5.736 18.643 29.177 1.00 85.06 1070 VAL A CA 1
ATOM 8179 C C . VAL A 1 1070 ? 6.934 19.542 29.483 1.00 85.06 1070 VAL A C 1
ATOM 8181 O O . VAL A 1 1070 ? 7.564 20.047 28.556 1.00 85.06 1070 VAL A O 1
ATOM 8184 N N . ILE A 1 1071 ? 7.298 19.714 30.761 1.00 84.25 1071 ILE A N 1
ATOM 8185 C CA . ILE A 1 1071 ? 8.468 20.520 31.152 1.00 84.25 1071 ILE A CA 1
ATOM 8186 C C . ILE A 1 1071 ? 9.754 19.965 30.520 1.00 84.25 1071 ILE A C 1
ATOM 8188 O O . ILE A 1 1071 ? 10.545 20.743 29.980 1.00 84.25 1071 ILE A O 1
ATOM 8192 N N . GLY A 1 1072 ? 9.942 18.641 30.535 1.00 81.25 1072 GLY A N 1
ATOM 8193 C CA . GLY A 1 1072 ? 11.089 17.985 29.902 1.00 81.25 1072 GLY A CA 1
ATOM 8194 C C . GLY A 1 1072 ? 11.110 18.124 28.375 1.00 81.25 1072 GLY A C 1
ATOM 8195 O O . GLY A 1 1072 ? 12.177 18.301 27.790 1.00 81.25 1072 GLY A O 1
ATOM 8196 N N . ALA A 1 1073 ? 9.942 18.124 27.724 1.00 81.06 1073 ALA A N 1
ATOM 8197 C CA . ALA A 1 1073 ? 9.830 18.232 26.268 1.00 81.06 1073 ALA A CA 1
ATOM 8198 C C . ALA A 1 1073 ? 10.012 19.658 25.722 1.00 81.06 1073 ALA A C 1
ATOM 8200 O O . ALA A 1 1073 ? 10.555 19.823 24.634 1.00 81.06 1073 ALA A O 1
ATOM 8201 N N . VAL A 1 1074 ? 9.600 20.701 26.459 1.00 81.88 1074 VAL A N 1
ATOM 8202 C CA . VAL A 1 1074 ? 9.697 22.104 25.991 1.00 81.88 1074 VAL A CA 1
ATOM 8203 C C . VAL A 1 1074 ? 11.153 22.551 25.798 1.00 81.88 1074 VAL A C 1
ATOM 8205 O O . VAL A 1 1074 ? 11.431 23.407 24.957 1.00 81.88 1074 VAL A O 1
ATOM 8208 N N . ARG A 1 1075 ? 12.098 21.993 26.568 1.00 74.69 1075 ARG A N 1
ATOM 8209 C CA . ARG A 1 1075 ? 13.543 22.232 26.397 1.00 74.69 1075 ARG A CA 1
ATOM 8210 C C . ARG A 1 1075 ? 14.335 20.933 26.560 1.00 74.69 1075 ARG A C 1
ATOM 8212 O O . ARG A 1 1075 ? 14.881 20.701 27.650 1.00 74.69 1075 ARG A O 1
ATOM 8219 N N . PRO A 1 1076 ? 14.444 20.127 25.490 1.00 73.81 1076 PRO A N 1
ATOM 8220 C CA . PRO A 1 1076 ? 15.216 18.892 25.514 1.00 73.81 1076 PRO A CA 1
ATOM 8221 C C . PRO A 1 1076 ? 16.674 19.168 25.910 1.00 73.81 1076 PRO A C 1
ATOM 8223 O O . PRO A 1 1076 ? 17.251 20.173 25.493 1.00 73.81 1076 PRO A O 1
ATOM 8226 N N . ASN A 1 1077 ? 17.266 18.291 26.724 1.00 74.81 1077 ASN A N 1
ATOM 8227 C CA . ASN A 1 1077 ? 18.638 18.383 27.252 1.00 74.81 1077 ASN A CA 1
ATOM 8228 C C . ASN A 1 1077 ? 18.906 19.536 28.241 1.00 74.81 1077 ASN A C 1
ATOM 8230 O O . ASN A 1 1077 ? 20.058 19.812 28.578 1.00 74.81 1077 ASN A O 1
ATOM 8234 N N . SER A 1 1078 ? 17.874 20.209 28.752 1.00 81.62 1078 SER A N 1
ATOM 8235 C CA . SER A 1 1078 ? 18.036 21.235 29.791 1.00 81.62 1078 SER A CA 1
ATOM 8236 C C . SER A 1 1078 ? 18.207 20.637 31.197 1.00 81.62 1078 SER A C 1
ATOM 8238 O O . SER A 1 1078 ? 17.925 19.464 31.430 1.00 81.62 1078 SER A O 1
ATOM 8240 N N . LEU A 1 1079 ? 18.632 21.442 32.180 1.00 76.44 1079 LEU A N 1
ATOM 8241 C CA . LEU A 1 1079 ? 18.657 21.015 33.591 1.00 76.44 1079 LEU A CA 1
ATOM 8242 C C . LEU A 1 1079 ? 17.268 20.604 34.103 1.00 76.44 1079 LEU A C 1
ATOM 8244 O O . LEU A 1 1079 ? 17.167 19.699 34.925 1.00 76.44 1079 LEU A O 1
ATOM 8248 N N . ALA A 1 1080 ? 16.207 21.245 33.600 1.00 75.31 1080 ALA A N 1
ATOM 8249 C CA . ALA A 1 1080 ? 14.833 20.879 33.926 1.00 75.31 1080 ALA A CA 1
ATOM 8250 C C . ALA A 1 1080 ? 14.490 19.482 33.387 1.00 75.31 1080 ALA A C 1
ATOM 8252 O O . ALA A 1 1080 ? 13.926 18.675 34.118 1.00 75.31 1080 ALA A O 1
ATOM 8253 N N . ASP A 1 1081 ? 14.914 19.171 32.159 1.00 77.88 1081 ASP A N 1
ATOM 8254 C CA . ASP A 1 1081 ? 14.751 17.848 31.550 1.00 77.88 1081 ASP A CA 1
ATOM 8255 C C . ASP A 1 1081 ? 15.462 16.762 32.380 1.00 77.88 1081 ASP A C 1
ATOM 8257 O O . ASP A 1 1081 ? 14.830 15.819 32.857 1.00 77.88 1081 ASP A O 1
ATOM 8261 N N . HIS A 1 1082 ? 16.742 16.964 32.708 1.00 77.62 1082 HIS A N 1
ATOM 8262 C CA . HIS A 1 1082 ? 17.502 16.035 33.555 1.00 77.62 1082 HIS A CA 1
ATOM 8263 C C . HIS A 1 1082 ? 16.899 15.871 34.959 1.00 77.62 1082 HIS A C 1
ATOM 8265 O O . HIS A 1 1082 ? 16.858 14.758 35.483 1.00 77.62 1082 HIS A O 1
ATOM 8271 N N . ALA A 1 1083 ? 16.401 16.953 35.568 1.00 81.19 1083 ALA A N 1
ATOM 8272 C CA . ALA A 1 1083 ? 15.742 16.898 36.871 1.00 81.19 1083 ALA A CA 1
ATOM 8273 C C . ALA A 1 1083 ? 14.446 16.075 36.817 1.00 81.19 1083 ALA A C 1
ATOM 8275 O O . ALA A 1 1083 ? 14.229 15.220 37.677 1.00 81.19 1083 ALA A O 1
ATOM 8276 N N . THR A 1 1084 ? 13.614 16.272 35.789 1.00 79.88 1084 THR A N 1
ATOM 8277 C CA . THR A 1 1084 ? 12.382 15.485 35.604 1.00 79.88 1084 THR A CA 1
ATOM 8278 C C . THR A 1 1084 ? 12.676 14.002 35.374 1.00 79.88 1084 THR A C 1
ATOM 8280 O O . THR A 1 1084 ? 12.000 13.144 35.941 1.00 79.88 1084 THR A O 1
ATOM 8283 N N . LEU A 1 1085 ? 13.739 13.691 34.629 1.00 71.12 1085 LEU A N 1
ATOM 8284 C CA . LEU A 1 1085 ? 14.172 12.323 34.348 1.00 71.12 1085 LEU A CA 1
ATOM 8285 C C . LEU A 1 1085 ? 14.745 11.637 35.600 1.00 71.12 1085 LEU A C 1
ATOM 8287 O O . LEU A 1 1085 ? 14.466 10.465 35.845 1.00 71.12 1085 LEU A O 1
ATOM 8291 N N . GLY A 1 1086 ? 15.470 12.382 36.441 1.00 77.69 1086 GLY A N 1
ATOM 8292 C CA . GLY A 1 1086 ? 15.959 11.907 37.736 1.00 77.69 1086 GLY A CA 1
ATOM 8293 C C . GLY A 1 1086 ? 14.833 11.599 38.729 1.00 77.69 1086 GLY A C 1
ATOM 8294 O O . GLY A 1 1086 ? 14.845 10.545 39.362 1.00 77.69 1086 GLY A O 1
ATOM 8295 N N . VAL A 1 1087 ? 13.825 12.472 38.832 1.00 74.81 1087 VAL A N 1
ATOM 8296 C CA . VAL A 1 1087 ? 12.644 12.236 39.686 1.00 74.81 1087 VAL A CA 1
ATOM 8297 C C . VAL A 1 1087 ? 11.850 11.019 39.203 1.00 74.81 1087 VAL A C 1
ATOM 8299 O O . VAL A 1 1087 ? 11.468 10.177 40.016 1.00 74.81 1087 VAL A O 1
ATOM 8302 N N . ALA A 1 1088 ? 11.656 10.879 37.888 1.00 73.00 1088 ALA A N 1
ATOM 8303 C CA . ALA A 1 1088 ? 11.003 9.710 37.304 1.00 73.00 1088 ALA A CA 1
ATOM 8304 C C . ALA A 1 1088 ? 11.783 8.412 37.591 1.00 73.00 1088 ALA A C 1
ATOM 8306 O O . ALA A 1 1088 ? 11.194 7.408 37.989 1.00 73.00 1088 ALA A O 1
ATOM 8307 N N . LEU A 1 1089 ? 13.115 8.441 37.466 1.00 74.81 1089 LEU A N 1
ATOM 8308 C CA . LEU A 1 1089 ? 13.972 7.294 37.766 1.00 74.81 1089 LEU A CA 1
ATOM 8309 C C . LEU A 1 1089 ? 13.846 6.859 39.231 1.00 74.81 1089 LEU A C 1
ATOM 8311 O O . LEU A 1 1089 ? 13.724 5.666 39.499 1.00 74.81 1089 LEU A O 1
ATOM 8315 N N . ILE A 1 1090 ? 13.822 7.804 40.175 1.00 75.50 1090 ILE A N 1
ATOM 8316 C CA . ILE A 1 1090 ? 13.622 7.511 41.604 1.00 75.50 1090 ILE A CA 1
ATOM 8317 C C . ILE A 1 1090 ? 12.248 6.869 41.844 1.00 75.50 1090 ILE A C 1
ATOM 8319 O O . ILE A 1 1090 ? 12.165 5.874 42.563 1.00 75.50 1090 ILE A O 1
ATOM 8323 N N . GLY A 1 1091 ? 11.190 7.394 41.215 1.00 71.81 1091 GLY A N 1
ATOM 8324 C CA . GLY A 1 1091 ? 9.828 6.864 41.338 1.00 71.81 1091 GLY A CA 1
ATOM 8325 C C . GLY A 1 1091 ? 9.667 5.423 40.841 1.00 71.81 1091 GLY A C 1
ATOM 8326 O O . GLY A 1 1091 ? 8.851 4.687 41.385 1.00 71.81 1091 GLY A O 1
ATOM 8327 N N . ILE A 1 1092 ? 10.464 5.006 39.851 1.00 76.19 1092 ILE A N 1
ATOM 8328 C CA . ILE A 1 1092 ? 10.488 3.622 39.342 1.00 76.19 1092 ILE A CA 1
ATOM 8329 C C . ILE A 1 1092 ? 11.415 2.733 40.181 1.00 76.19 1092 ILE A C 1
ATOM 8331 O O . ILE A 1 1092 ? 11.154 1.545 40.346 1.00 76.19 1092 ILE A O 1
ATOM 8335 N N . SER A 1 1093 ? 12.505 3.294 40.710 1.00 78.69 1093 SER A N 1
ATOM 8336 C CA . SER A 1 1093 ? 13.570 2.516 41.357 1.00 78.69 1093 SER A CA 1
ATOM 8337 C C . SER A 1 1093 ? 13.275 2.152 42.814 1.00 78.69 1093 SER A C 1
ATOM 8339 O O . SER A 1 1093 ? 13.895 1.229 43.342 1.00 78.69 1093 SER A O 1
ATOM 8341 N N . LEU A 1 1094 ? 12.378 2.880 43.489 1.00 81.69 1094 LEU A N 1
ATOM 8342 C CA . LEU A 1 1094 ? 12.024 2.623 44.885 1.00 81.69 1094 LEU A CA 1
ATOM 8343 C C . LEU A 1 1094 ? 10.727 1.808 44.990 1.00 81.69 1094 LEU A C 1
ATOM 8345 O O . LEU A 1 1094 ? 9.680 2.274 44.537 1.00 81.69 1094 LEU A O 1
ATOM 8349 N N . PRO A 1 1095 ? 10.748 0.635 45.651 1.00 81.44 1095 PRO A N 1
ATOM 8350 C CA . PRO A 1 1095 ? 9.527 -0.103 45.952 1.00 81.44 1095 PRO A CA 1
ATOM 8351 C C . PRO A 1 1095 ? 8.536 0.745 46.764 1.00 81.44 1095 PRO A C 1
ATOM 8353 O O . PRO A 1 1095 ? 8.934 1.469 47.680 1.00 81.44 1095 PRO A O 1
ATOM 8356 N N . SER A 1 1096 ? 7.234 0.611 46.497 1.00 83.62 1096 SER A N 1
ATOM 8357 C CA . SER A 1 1096 ? 6.193 1.428 47.143 1.00 83.62 1096 SER A CA 1
ATOM 8358 C C . SER A 1 1096 ? 6.195 1.328 48.671 1.00 83.62 1096 SER A C 1
ATOM 8360 O O . SER A 1 1096 ? 5.925 2.322 49.335 1.00 83.62 1096 SER A O 1
ATOM 8362 N N . PHE A 1 1097 ? 6.555 0.178 49.256 1.00 83.69 1097 PHE A N 1
ATOM 8363 C CA . PHE A 1 1097 ? 6.671 0.059 50.715 1.00 83.69 1097 PHE A CA 1
ATOM 8364 C C . PHE A 1 1097 ? 7.827 0.896 51.281 1.00 83.69 1097 PHE A C 1
ATOM 8366 O O . PHE A 1 1097 ? 7.687 1.479 52.350 1.00 83.69 1097 PHE A O 1
ATOM 8373 N N . VAL A 1 1098 ? 8.951 1.005 50.561 1.00 88.00 1098 VAL A N 1
ATOM 8374 C CA . VAL A 1 1098 ? 10.090 1.841 50.975 1.00 88.00 1098 VAL A CA 1
ATOM 8375 C C . VAL A 1 1098 ? 9.670 3.300 50.944 1.00 88.00 1098 VAL A C 1
ATOM 8377 O O . VAL A 1 1098 ? 9.833 4.017 51.929 1.00 88.00 1098 VAL A O 1
ATOM 8380 N N . THR A 1 1099 ? 9.069 3.723 49.835 1.00 87.00 1099 THR A N 1
ATOM 8381 C CA . THR A 1 1099 ? 8.585 5.091 49.658 1.00 87.00 1099 THR A CA 1
ATOM 8382 C C . THR A 1 1099 ? 7.521 5.446 50.696 1.00 87.00 1099 THR A C 1
ATOM 8384 O O . THR A 1 1099 ? 7.607 6.503 51.316 1.00 87.00 1099 THR A O 1
ATOM 8387 N N . GLY A 1 1100 ? 6.573 4.544 50.958 1.00 88.31 1100 GLY A N 1
ATOM 8388 C CA . GLY A 1 1100 ? 5.537 4.723 51.974 1.00 88.31 1100 GLY A CA 1
ATOM 8389 C C . GLY A 1 1100 ? 6.116 4.872 53.376 1.00 88.31 1100 GLY A C 1
ATOM 8390 O O . GLY A 1 1100 ? 5.780 5.822 54.080 1.00 88.31 1100 GLY A O 1
ATOM 8391 N N . THR A 1 1101 ? 7.055 4.005 53.758 1.00 89.50 1101 THR A N 1
ATOM 8392 C CA . THR A 1 1101 ? 7.736 4.082 55.058 1.00 89.50 1101 THR A CA 1
ATOM 8393 C C . THR A 1 1101 ? 8.556 5.364 55.203 1.00 89.50 1101 THR A C 1
ATOM 8395 O O . THR A 1 1101 ? 8.518 5.997 56.257 1.00 89.50 1101 THR A O 1
ATOM 8398 N N . VAL A 1 1102 ? 9.261 5.801 54.153 1.00 88.88 1102 VAL A N 1
ATOM 8399 C CA . VAL A 1 1102 ? 9.993 7.079 54.163 1.00 88.88 1102 VAL A CA 1
ATOM 8400 C C . VAL A 1 1102 ? 9.029 8.253 54.311 1.00 88.88 1102 VAL A C 1
ATOM 8402 O O . VAL A 1 1102 ? 9.284 9.146 55.115 1.00 88.88 1102 VAL A O 1
ATOM 8405 N N . LEU A 1 1103 ? 7.904 8.253 53.594 1.00 88.00 1103 LEU A N 1
ATOM 8406 C CA . LEU A 1 1103 ? 6.891 9.301 53.712 1.00 88.00 1103 LEU A CA 1
ATOM 8407 C C . LEU A 1 1103 ? 6.258 9.330 55.111 1.00 88.00 1103 LEU A C 1
ATOM 8409 O O . LEU A 1 1103 ? 6.083 10.412 55.667 1.00 88.00 1103 LEU A O 1
ATOM 8413 N N . LEU A 1 1104 ? 5.986 8.172 55.719 1.00 88.00 1104 LEU A N 1
ATOM 8414 C CA . LEU A 1 1104 ? 5.524 8.076 57.109 1.00 88.00 1104 LEU A CA 1
ATOM 8415 C C . LEU A 1 1104 ? 6.566 8.597 58.110 1.00 88.00 1104 LEU A C 1
ATOM 8417 O O . LEU A 1 1104 ? 6.215 9.280 59.072 1.00 88.00 1104 LEU A O 1
ATOM 8421 N N . MET A 1 1105 ? 7.847 8.314 57.869 1.00 85.06 1105 MET A N 1
ATOM 8422 C CA . MET A 1 1105 ? 8.941 8.808 58.702 1.00 85.06 1105 MET A CA 1
ATOM 8423 C C . MET A 1 1105 ? 9.113 10.326 58.563 1.00 85.06 1105 MET A C 1
ATOM 8425 O O . MET A 1 1105 ? 9.265 11.038 59.547 1.00 85.06 1105 MET A O 1
ATOM 8429 N N . VAL A 1 1106 ? 9.073 10.863 57.347 1.00 84.44 1106 VAL A N 1
ATOM 8430 C CA . VAL A 1 1106 ? 9.322 12.290 57.116 1.00 84.44 1106 VAL A CA 1
ATOM 8431 C C . VAL A 1 1106 ? 8.137 13.142 57.552 1.00 84.44 1106 VAL A C 1
ATOM 8433 O O . VAL A 1 1106 ? 8.323 14.120 58.267 1.00 84.44 1106 VAL A O 1
ATOM 8436 N N . PHE A 1 1107 ? 6.917 12.791 57.155 1.00 85.88 1107 PHE A N 1
ATOM 8437 C CA . PHE A 1 1107 ? 5.769 13.670 57.356 1.00 85.88 1107 PHE A CA 1
ATOM 8438 C C . PHE A 1 1107 ? 5.174 13.515 58.767 1.00 85.88 1107 PHE A C 1
ATOM 8440 O O . PHE A 1 1107 ? 5.367 14.431 59.570 1.00 85.88 1107 PHE A O 1
ATOM 8447 N N . PRO A 1 1108 ? 4.526 12.390 59.132 1.00 82.69 1108 PRO A N 1
ATOM 8448 C CA . PRO A 1 1108 ? 3.985 12.216 60.476 1.00 82.69 1108 PRO A CA 1
ATOM 8449 C C . PRO A 1 1108 ? 5.033 12.261 61.590 1.00 82.69 1108 PRO A C 1
ATOM 8451 O O . PRO A 1 1108 ? 4.769 12.862 62.628 1.00 82.69 1108 PRO A O 1
ATOM 8454 N N . VAL A 1 1109 ? 6.198 11.626 61.401 1.00 81.38 1109 VAL A N 1
ATOM 8455 C CA . VAL A 1 1109 ? 7.174 11.446 62.492 1.00 81.38 1109 VAL A CA 1
ATOM 8456 C C . VAL A 1 1109 ? 8.134 12.632 62.622 1.00 81.38 1109 VAL A C 1
ATOM 8458 O O . VAL A 1 1109 ? 8.249 13.185 63.713 1.00 81.38 1109 VAL A O 1
ATOM 8461 N N . LEU A 1 1110 ? 8.814 13.050 61.547 1.00 78.56 1110 LEU A N 1
ATOM 8462 C CA . LEU A 1 1110 ? 9.815 14.127 61.618 1.00 78.56 1110 LEU A CA 1
ATOM 8463 C C . LEU A 1 1110 ? 9.204 15.534 61.543 1.00 78.56 1110 LEU A C 1
ATOM 8465 O O . LEU A 1 1110 ? 9.621 16.416 62.288 1.00 78.56 1110 LEU A O 1
ATOM 8469 N N . LEU A 1 1111 ? 8.232 15.760 60.653 1.00 79.25 1111 LEU A N 1
ATOM 8470 C CA . LEU A 1 1111 ? 7.629 17.082 60.429 1.00 79.25 1111 LEU A CA 1
ATOM 8471 C C . LEU A 1 1111 ? 6.344 17.317 61.241 1.00 79.25 1111 LEU A C 1
ATOM 8473 O O . LEU A 1 1111 ? 5.862 18.448 61.303 1.00 79.25 1111 LEU A O 1
ATOM 8477 N N . GLY A 1 1112 ? 5.769 16.275 61.850 1.00 77.50 1112 GLY A N 1
ATOM 8478 C CA . GLY A 1 1112 ? 4.483 16.350 62.554 1.00 77.50 1112 GLY A CA 1
ATOM 8479 C C . GLY A 1 1112 ? 3.289 16.650 61.636 1.00 77.50 1112 GLY A C 1
ATOM 8480 O O . GLY A 1 1112 ? 2.265 17.155 62.097 1.00 77.50 1112 GLY A O 1
ATOM 8481 N N . ILE A 1 1113 ? 3.422 16.386 60.331 1.00 76.31 1113 ILE A N 1
ATOM 8482 C CA . ILE A 1 1113 ? 2.406 16.641 59.305 1.00 76.31 1113 ILE A CA 1
ATOM 8483 C C . ILE A 1 1113 ? 1.729 15.320 58.930 1.00 76.31 1113 ILE A C 1
ATOM 8485 O O . ILE A 1 1113 ? 2.357 14.420 58.381 1.00 76.31 1113 ILE A O 1
ATOM 8489 N N . GLY A 1 1114 ? 0.421 15.221 59.160 1.00 76.88 1114 GLY A N 1
ATOM 8490 C CA . GLY A 1 1114 ? -0.349 14.006 58.881 1.00 76.88 1114 GLY A CA 1
ATOM 8491 C C . GLY A 1 1114 ? -0.421 13.054 60.077 1.00 76.88 1114 GLY A C 1
ATOM 8492 O O . GLY A 1 1114 ? 0.071 13.349 61.164 1.00 76.88 1114 GLY A O 1
ATOM 8493 N N . ARG A 1 1115 ? -1.113 11.925 59.900 1.00 75.88 1115 ARG A N 1
ATOM 8494 C CA . ARG A 1 1115 ? -1.391 10.942 60.959 1.00 75.88 1115 ARG A CA 1
ATOM 8495 C C . ARG A 1 1115 ? -0.966 9.553 60.503 1.00 75.88 1115 ARG A C 1
ATOM 8497 O O . ARG A 1 1115 ? -1.038 9.242 59.319 1.00 75.88 1115 ARG A O 1
ATOM 8504 N N . VAL A 1 1116 ? -0.538 8.726 61.453 1.00 76.81 1116 VAL A N 1
ATOM 8505 C CA . VAL A 1 1116 ? -0.161 7.330 61.202 1.00 76.81 1116 VAL A CA 1
ATOM 8506 C C . VAL A 1 1116 ? -1.374 6.434 61.451 1.00 76.81 1116 VAL A C 1
ATOM 8508 O O . VAL A 1 1116 ? -1.999 6.535 62.505 1.00 76.81 1116 VAL A O 1
ATOM 8511 N N . GLY A 1 1117 ? -1.702 5.569 60.489 1.00 70.38 1117 GLY A N 1
ATOM 8512 C CA . GLY A 1 1117 ? -2.687 4.494 60.656 1.00 70.38 1117 GLY A CA 1
ATOM 8513 C C . GLY A 1 1117 ? -4.142 4.933 60.852 1.00 70.38 1117 GLY A C 1
ATOM 8514 O O . GLY A 1 1117 ? -4.907 4.202 61.479 1.00 70.38 1117 GLY A O 1
ATOM 8515 N N . SER A 1 1118 ? -4.537 6.117 60.365 1.00 75.38 1118 SER A N 1
ATOM 8516 C CA . SER A 1 1118 ? -5.936 6.570 60.376 1.00 75.38 1118 SER A CA 1
ATOM 8517 C C . SER A 1 1118 ? -6.526 6.656 58.972 1.00 75.38 1118 SER A C 1
ATOM 8519 O O . SER A 1 1118 ? -5.819 7.001 58.033 1.00 75.38 1118 SER A O 1
ATOM 8521 N N . TRP A 1 1119 ? -7.831 6.400 58.848 1.00 79.75 1119 TRP A N 1
ATOM 8522 C CA . TRP A 1 1119 ? -8.594 6.529 57.604 1.00 79.75 1119 TRP A CA 1
ATOM 8523 C C . TRP A 1 1119 ? -9.920 7.265 57.851 1.00 79.75 1119 TRP A C 1
ATOM 8525 O O . TRP A 1 1119 ? -10.522 7.116 58.916 1.00 79.75 1119 TRP A O 1
ATOM 8535 N N . GLY A 1 1120 ? -10.386 8.054 56.874 1.00 71.19 1120 GLY A N 1
ATOM 8536 C CA . GLY A 1 1120 ? -11.708 8.702 56.891 1.00 71.19 1120 GLY A CA 1
ATOM 8537 C C . GLY A 1 1120 ? -11.717 10.237 56.895 1.00 71.19 1120 GLY A C 1
ATOM 8538 O O . GLY A 1 1120 ? -12.768 10.827 56.647 1.00 71.19 1120 GLY A O 1
ATOM 8539 N N . ARG A 1 1121 ? -10.582 10.918 57.123 1.00 77.69 1121 ARG A N 1
ATOM 8540 C CA . ARG A 1 1121 ? -10.468 12.375 56.895 1.00 77.69 1121 ARG A CA 1
ATOM 8541 C C . ARG A 1 1121 ? -9.802 12.675 55.547 1.00 77.69 1121 ARG A C 1
ATOM 8543 O O . ARG A 1 1121 ? -8.926 11.918 55.141 1.00 77.69 1121 ARG A O 1
ATOM 8550 N N . PRO A 1 1122 ? -10.103 13.818 54.896 1.00 72.69 1122 PRO A N 1
ATOM 8551 C CA . PRO A 1 1122 ? -9.493 14.175 53.609 1.00 72.69 1122 PRO A CA 1
ATOM 8552 C C . PRO A 1 1122 ? -7.953 14.173 53.599 1.00 72.69 1122 PRO A C 1
ATOM 8554 O O . PRO A 1 1122 ? -7.346 13.881 52.575 1.00 72.69 1122 PRO A O 1
ATOM 8557 N N . GLY A 1 1123 ? -7.311 14.473 54.735 1.00 74.44 1123 GLY A N 1
ATOM 8558 C CA . GLY A 1 1123 ? -5.847 14.471 54.860 1.00 74.44 1123 GLY A CA 1
ATOM 8559 C C . GLY A 1 1123 ? -5.214 13.083 55.017 1.00 74.44 1123 GLY A C 1
ATOM 8560 O O . GLY A 1 1123 ? -4.046 12.918 54.677 1.00 74.44 1123 GLY A O 1
ATOM 8561 N N . ASP A 1 1124 ? -5.973 12.088 55.482 1.00 79.69 1124 ASP A N 1
ATOM 8562 C CA . ASP A 1 1124 ? -5.471 10.729 55.735 1.00 79.69 1124 ASP A CA 1
ATOM 8563 C C . ASP A 1 1124 ? -5.179 9.973 54.421 1.00 79.69 1124 ASP A C 1
ATOM 8565 O O . ASP A 1 1124 ? -4.367 9.055 54.375 1.00 79.69 1124 ASP A O 1
ATOM 8569 N N . PHE A 1 1125 ? -5.805 10.409 53.327 1.00 84.06 1125 PHE A N 1
ATOM 8570 C CA . PHE A 1 1125 ? -5.672 9.836 51.989 1.00 84.06 1125 PHE A CA 1
ATOM 8571 C C . PHE A 1 1125 ? -4.371 10.251 51.261 1.00 84.06 1125 PHE A C 1
ATOM 8573 O O . PHE A 1 1125 ? -3.894 9.531 50.385 1.00 84.06 1125 PHE A O 1
ATOM 8580 N N . VAL A 1 1126 ? -3.767 11.392 51.620 1.00 86.38 1126 VAL A N 1
ATOM 8581 C CA . VAL A 1 1126 ? -2.719 12.046 50.810 1.00 86.38 1126 VAL A CA 1
ATOM 8582 C C . VAL A 1 1126 ? -1.430 11.225 50.714 1.00 86.38 1126 VAL A C 1
ATOM 8584 O O . VAL A 1 1126 ? -0.921 11.015 49.616 1.00 86.38 1126 VAL A O 1
ATOM 8587 N N . LEU A 1 1127 ? -0.887 10.763 51.845 1.00 89.19 1127 LEU A N 1
ATOM 8588 C CA . LEU A 1 1127 ? 0.380 10.016 51.865 1.00 89.19 1127 LEU A CA 1
ATOM 8589 C C . LEU A 1 1127 ? 0.260 8.618 51.226 1.00 89.19 1127 LEU A C 1
ATOM 8591 O O . LEU A 1 1127 ? 1.131 8.279 50.415 1.00 89.19 1127 LEU A O 1
ATOM 8595 N N . PRO A 1 1128 ? -0.804 7.831 51.500 1.00 89.69 1128 PRO A N 1
ATOM 8596 C CA . PRO A 1 1128 ? -1.053 6.583 50.781 1.00 89.69 1128 PRO A CA 1
ATOM 8597 C C . PRO A 1 1128 ? -1.145 6.786 49.261 1.00 89.69 1128 PRO A C 1
ATOM 8599 O O . PRO A 1 1128 ? -0.463 6.103 48.497 1.00 89.69 1128 PRO A O 1
ATOM 8602 N N . ALA A 1 1129 ? -1.931 7.766 48.807 1.00 90.12 1129 ALA A N 1
ATOM 8603 C CA . ALA A 1 1129 ? -2.134 8.009 47.382 1.00 90.12 1129 ALA A CA 1
ATOM 8604 C C . ALA A 1 1129 ? -0.869 8.515 46.681 1.00 90.12 1129 ALA A C 1
ATOM 8606 O O . ALA A 1 1129 ? -0.562 8.080 45.573 1.00 90.12 1129 ALA A O 1
ATOM 8607 N N . LEU A 1 1130 ? -0.092 9.381 47.341 1.00 89.62 1130 LEU A N 1
ATOM 8608 C CA . LEU A 1 1130 ? 1.195 9.843 46.825 1.00 89.62 1130 LEU A CA 1
ATOM 8609 C C . LEU A 1 1130 ? 2.169 8.671 46.653 1.00 89.62 1130 LEU A C 1
ATOM 8611 O O . LEU A 1 1130 ? 2.778 8.539 45.595 1.00 89.62 1130 LEU A O 1
ATOM 8615 N N . THR A 1 1131 ? 2.259 7.788 47.651 1.00 90.00 1131 THR A N 1
ATOM 8616 C CA . THR A 1 1131 ? 3.105 6.583 47.604 1.00 90.00 1131 THR A CA 1
ATOM 8617 C C . THR A 1 1131 ? 2.760 5.698 46.411 1.00 90.00 1131 THR A C 1
ATOM 8619 O O . THR A 1 1131 ? 3.649 5.249 45.688 1.00 90.00 1131 THR A O 1
ATOM 8622 N N . LEU A 1 1132 ? 1.465 5.470 46.197 1.00 90.12 1132 LEU A N 1
ATOM 8623 C CA . LEU A 1 1132 ? 0.963 4.642 45.109 1.00 90.12 1132 LEU A CA 1
ATOM 8624 C C . LEU A 1 1132 ? 1.146 5.317 43.738 1.00 90.12 1132 LEU A C 1
ATOM 8626 O O . LEU A 1 1132 ? 1.393 4.629 42.758 1.00 90.12 1132 LEU A O 1
ATOM 8630 N N . SER A 1 1133 ? 1.082 6.651 43.662 1.00 91.44 1133 SER A N 1
ATOM 8631 C CA . SER A 1 1133 ? 1.130 7.407 42.400 1.00 91.44 1133 SER A CA 1
ATOM 8632 C C . SER A 1 1133 ? 2.497 7.436 41.700 1.00 91.44 1133 SER A C 1
ATOM 8634 O O . SER A 1 1133 ? 2.556 7.552 40.476 1.00 91.44 1133 SER A O 1
ATOM 8636 N N . LEU A 1 1134 ? 3.602 7.357 42.450 1.00 88.88 1134 LEU A N 1
ATOM 8637 C CA . LEU A 1 1134 ? 4.942 7.703 41.951 1.00 88.88 1134 LEU A CA 1
ATOM 8638 C C . LEU A 1 1134 ? 5.447 6.832 40.781 1.00 88.88 1134 LEU A C 1
ATOM 8640 O O . LEU A 1 1134 ? 5.953 7.411 39.814 1.00 88.88 1134 LEU A O 1
ATOM 8644 N N . PRO A 1 1135 ? 5.278 5.493 40.787 1.00 85.38 1135 PRO A N 1
ATOM 8645 C CA . PRO A 1 1135 ? 5.674 4.656 39.653 1.00 85.38 1135 PRO A CA 1
ATOM 8646 C C . PRO A 1 1135 ? 4.896 4.997 38.373 1.00 85.38 1135 PRO A C 1
ATOM 8648 O O . PRO A 1 1135 ? 5.474 5.092 37.290 1.00 85.38 1135 PRO A O 1
ATOM 8651 N N . PHE A 1 1136 ? 3.589 5.255 38.494 1.00 89.12 1136 PHE A N 1
ATOM 8652 C CA . PHE A 1 1136 ? 2.748 5.638 37.358 1.00 89.12 1136 PHE A CA 1
ATOM 8653 C C . PHE A 1 1136 ? 3.093 7.036 36.843 1.00 89.12 1136 PHE A C 1
ATOM 8655 O O . PHE A 1 1136 ? 3.158 7.238 35.634 1.00 89.12 1136 PHE A O 1
ATOM 8662 N N . ALA A 1 1137 ? 3.366 7.987 37.743 1.00 88.69 1137 ALA A N 1
ATOM 8663 C CA . ALA A 1 1137 ? 3.749 9.352 37.392 1.00 88.69 1137 ALA A CA 1
ATOM 8664 C C . ALA A 1 1137 ? 5.018 9.378 36.532 1.00 88.69 1137 ALA A C 1
ATOM 8666 O O . ALA A 1 1137 ? 5.083 10.084 35.527 1.00 88.69 1137 ALA A O 1
ATOM 8667 N N . ALA A 1 1138 ? 6.012 8.569 36.902 1.00 84.94 1138 ALA A N 1
ATOM 8668 C CA . ALA A 1 1138 ? 7.259 8.437 36.163 1.00 84.94 1138 ALA A CA 1
ATOM 8669 C C . ALA A 1 1138 ? 7.043 7.889 34.742 1.00 84.94 1138 ALA A C 1
ATOM 8671 O O . ALA A 1 1138 ? 7.621 8.403 33.780 1.00 84.94 1138 ALA A O 1
ATOM 8672 N N . TYR A 1 1139 ? 6.180 6.880 34.595 1.00 81.31 1139 TYR A N 1
ATOM 8673 C CA . TYR A 1 1139 ? 5.858 6.299 33.291 1.00 81.31 1139 TYR A CA 1
ATOM 8674 C C . TYR A 1 1139 ? 5.071 7.277 32.404 1.00 81.31 1139 TYR A C 1
ATOM 8676 O O . TYR A 1 1139 ? 5.435 7.501 31.248 1.00 81.31 1139 TYR A O 1
ATOM 8684 N N . ILE A 1 1140 ? 4.060 7.947 32.968 1.00 85.50 1140 ILE A N 1
ATOM 8685 C CA . ILE A 1 1140 ? 3.275 8.984 32.282 1.00 85.50 1140 ILE A CA 1
ATOM 8686 C C . ILE A 1 1140 ? 4.174 10.147 31.838 1.00 85.50 1140 ILE A C 1
ATOM 8688 O O . ILE A 1 1140 ? 4.030 10.631 30.714 1.00 85.50 1140 ILE A O 1
ATOM 8692 N N . ALA A 1 1141 ? 5.134 10.574 32.668 1.00 85.31 1141 ALA A N 1
ATOM 8693 C CA . ALA A 1 1141 ? 6.100 11.611 32.301 1.00 85.31 1141 ALA A CA 1
ATOM 8694 C C . ALA A 1 1141 ? 6.939 11.219 31.084 1.00 85.31 1141 ALA A C 1
ATOM 8696 O O . ALA A 1 1141 ? 7.120 12.032 30.176 1.00 85.31 1141 ALA A O 1
ATOM 8697 N N . ARG A 1 1142 ? 7.409 9.968 31.034 1.00 80.00 1142 ARG A N 1
ATOM 8698 C CA . ARG A 1 1142 ? 8.198 9.449 29.911 1.00 80.00 1142 ARG A CA 1
ATOM 8699 C C . ARG A 1 1142 ? 7.392 9.427 28.611 1.00 80.00 1142 ARG A C 1
ATOM 8701 O O . ARG A 1 1142 ? 7.884 9.923 27.601 1.00 80.00 1142 ARG A O 1
ATOM 8708 N N . LEU A 1 1143 ? 6.168 8.895 28.646 1.00 78.75 1143 LEU A N 1
ATOM 8709 C CA . LEU A 1 1143 ? 5.277 8.842 27.481 1.00 78.75 1143 LEU A CA 1
ATOM 8710 C C . LEU A 1 1143 ? 4.913 10.241 26.974 1.00 78.75 1143 LEU A C 1
ATOM 8712 O O . LEU A 1 1143 ? 5.050 10.524 25.786 1.00 78.75 1143 LEU A O 1
ATOM 8716 N N . THR A 1 1144 ? 4.531 11.137 27.889 1.00 83.31 1144 THR A N 1
ATOM 8717 C CA . THR A 1 1144 ? 4.190 12.529 27.557 1.00 83.31 1144 THR A CA 1
ATOM 8718 C C . THR A 1 1144 ? 5.379 13.245 26.921 1.00 83.31 1144 THR A C 1
ATOM 8720 O O . THR A 1 1144 ? 5.210 13.954 25.932 1.00 83.31 1144 THR A O 1
ATOM 8723 N N . ARG A 1 1145 ? 6.592 13.051 27.461 1.00 79.75 1145 ARG A N 1
ATOM 8724 C CA . ARG A 1 1145 ? 7.817 13.658 26.925 1.00 79.75 1145 ARG A CA 1
ATOM 8725 C C . ARG A 1 1145 ? 8.116 13.175 25.505 1.00 79.75 1145 ARG A C 1
ATOM 8727 O O . ARG A 1 1145 ? 8.417 14.005 24.658 1.00 79.75 1145 ARG A O 1
ATOM 8734 N N . LEU A 1 1146 ? 8.036 11.864 25.250 1.00 71.69 1146 LEU A N 1
ATOM 8735 C CA . LEU A 1 1146 ? 8.278 11.277 23.923 1.00 71.69 1146 LEU A CA 1
ATOM 8736 C C . LEU A 1 1146 ? 7.289 11.820 22.887 1.00 71.69 1146 LEU A C 1
ATOM 8738 O O . LEU A 1 1146 ? 7.705 12.341 21.857 1.00 71.69 1146 LEU A O 1
ATOM 8742 N N . GLY A 1 1147 ? 5.993 11.803 23.207 1.00 67.19 1147 GLY A N 1
ATOM 8743 C CA . GLY A 1 1147 ? 4.966 12.314 22.303 1.00 67.19 1147 GLY A CA 1
ATOM 8744 C C . GLY A 1 1147 ? 5.086 13.818 22.027 1.00 67.19 1147 GLY A C 1
ATOM 8745 O O . GLY A 1 1147 ? 4.876 14.246 20.898 1.00 67.19 1147 GLY A O 1
ATOM 8746 N N . MET A 1 1148 ? 5.444 14.626 23.034 1.00 76.19 1148 MET A N 1
ATOM 8747 C CA . MET A 1 1148 ? 5.560 16.090 22.912 1.00 76.19 1148 MET A CA 1
ATOM 8748 C C . MET A 1 1148 ? 6.794 16.566 22.136 1.00 76.19 1148 MET A C 1
ATOM 8750 O O . MET A 1 1148 ? 6.816 17.710 21.687 1.00 76.19 1148 MET A O 1
ATOM 8754 N N . ILE A 1 1149 ? 7.835 15.736 22.022 1.00 64.19 1149 ILE A N 1
ATOM 8755 C CA . ILE A 1 1149 ? 9.049 16.073 21.263 1.00 64.19 1149 ILE A CA 1
ATOM 8756 C C . ILE A 1 1149 ? 8.789 15.996 19.753 1.00 64.19 1149 ILE A C 1
ATOM 8758 O O . ILE A 1 1149 ? 9.325 16.807 19.002 1.00 64.19 1149 ILE A O 1
ATOM 8762 N N . GLU A 1 1150 ? 7.948 15.059 19.316 1.00 44.38 1150 GLU A N 1
ATOM 8763 C CA . GLU A 1 1150 ? 7.657 14.821 17.896 1.00 44.38 1150 GLU A CA 1
ATOM 8764 C C . GLU A 1 1150 ? 6.321 15.429 17.442 1.00 44.38 1150 GLU A C 1
ATOM 8766 O O . GLU A 1 1150 ? 6.155 15.774 16.273 1.00 44.38 1150 GLU A O 1
ATOM 8771 N N . HIS A 1 1151 ? 5.364 15.596 18.362 1.00 55.94 1151 HIS A N 1
ATOM 8772 C CA . HIS A 1 1151 ? 3.993 15.997 18.055 1.00 55.94 1151 HIS A CA 1
ATOM 8773 C C . HIS A 1 1151 ? 3.458 17.077 19.015 1.00 55.94 1151 HIS A C 1
ATOM 8775 O O . HIS A 1 1151 ? 4.014 17.358 20.073 1.00 55.94 1151 HIS A O 1
ATOM 8781 N N . ALA A 1 1152 ? 2.317 17.681 18.666 1.00 59.72 1152 ALA A N 1
ATOM 8782 C CA . ALA A 1 1152 ? 1.573 18.562 19.569 1.00 59.72 1152 ALA A CA 1
ATOM 8783 C C . ALA A 1 1152 ? 0.836 17.768 20.672 1.00 59.72 1152 ALA A C 1
ATOM 8785 O O . ALA A 1 1152 ? 0.487 16.600 20.487 1.00 59.72 1152 ALA A O 1
ATOM 8786 N N . LEU A 1 1153 ? 0.516 18.433 21.790 1.00 56.94 1153 LEU A N 1
ATOM 8787 C CA . LEU A 1 1153 ? 0.000 17.830 23.033 1.00 56.94 1153 LEU A CA 1
ATOM 8788 C C . LEU A 1 1153 ? -1.153 16.832 22.867 1.00 56.94 1153 LEU A C 1
ATOM 8790 O O . LEU A 1 1153 ? -1.196 15.835 23.582 1.00 56.94 1153 LEU A O 1
ATOM 8794 N N . LYS A 1 1154 ? -2.068 17.065 21.920 1.00 54.62 1154 LYS A N 1
ATOM 8795 C CA . LYS A 1 1154 ? -3.213 16.173 21.684 1.00 54.62 1154 LYS A CA 1
ATOM 8796 C C . LYS A 1 1154 ? -2.776 14.777 21.223 1.00 54.62 1154 LYS A C 1
ATOM 8798 O O . LYS A 1 1154 ? -3.275 13.789 21.746 1.00 54.62 1154 LYS A O 1
ATOM 8803 N N . ASN A 1 1155 ? -1.807 14.696 20.312 1.00 55.09 1155 ASN A N 1
ATOM 8804 C CA . ASN A 1 1155 ? -1.284 13.417 19.823 1.00 55.09 1155 ASN A CA 1
ATOM 8805 C C . ASN A 1 1155 ? -0.340 12.776 20.854 1.00 55.09 1155 ASN A C 1
ATOM 8807 O O . ASN A 1 1155 ? -0.304 11.559 20.987 1.00 55.09 1155 ASN A O 1
ATOM 8811 N N . ALA A 1 1156 ? 0.363 13.597 21.641 1.00 62.88 1156 ALA A N 1
ATOM 8812 C CA . ALA A 1 1156 ? 1.237 13.132 22.717 1.00 62.88 1156 ALA A CA 1
ATOM 8813 C C . ALA A 1 1156 ? 0.488 12.482 23.899 1.00 62.88 1156 ALA A C 1
ATOM 8815 O O . ALA A 1 1156 ? 1.092 11.744 24.676 1.00 62.88 1156 ALA A O 1
ATOM 8816 N N . PHE A 1 1157 ? -0.812 12.761 24.056 1.00 71.69 1157 PHE A N 1
ATOM 8817 C CA . PHE A 1 1157 ? -1.635 12.234 25.149 1.00 71.69 1157 PHE A CA 1
ATOM 8818 C C . PHE A 1 1157 ? -2.224 10.844 24.855 1.00 71.69 1157 PHE A C 1
ATOM 8820 O O . PHE A 1 1157 ? -2.642 10.159 25.784 1.00 71.69 1157 PHE A O 1
ATOM 8827 N N . LEU A 1 1158 ? -2.223 10.394 23.594 1.00 70.12 1158 LEU A N 1
ATOM 8828 C CA . LEU A 1 1158 ? -2.773 9.086 23.219 1.00 70.12 1158 LEU A CA 1
ATOM 8829 C C . LEU A 1 1158 ? -2.068 7.915 23.918 1.00 70.12 1158 LEU A C 1
ATOM 8831 O O . LEU A 1 1158 ? -2.773 7.152 24.574 1.00 70.12 1158 LEU A O 1
ATOM 8835 N N . PRO A 1 1159 ? -0.720 7.813 23.914 1.00 68.50 1159 PRO A N 1
ATOM 8836 C CA . PRO A 1 1159 ? -0.021 6.748 24.639 1.00 68.50 1159 PRO A CA 1
ATOM 8837 C C . PRO A 1 1159 ? -0.260 6.794 26.154 1.00 68.50 1159 PRO A C 1
ATOM 8839 O O . PRO A 1 1159 ? -0.294 5.767 26.830 1.00 68.50 1159 PRO A O 1
ATOM 8842 N N . VAL A 1 1160 ? -0.423 8.003 26.711 1.00 79.25 1160 VAL A N 1
ATOM 8843 C CA . VAL A 1 1160 ? -0.729 8.200 28.136 1.00 79.25 1160 VAL A CA 1
ATOM 8844 C C . VAL A 1 1160 ? -2.101 7.621 28.457 1.00 79.25 1160 VAL A C 1
ATOM 8846 O O . VAL A 1 1160 ? -2.256 6.941 29.468 1.00 79.25 1160 VAL A O 1
ATOM 8849 N N . LEU A 1 1161 ? -3.080 7.858 27.588 1.00 78.62 1161 LEU A N 1
ATOM 8850 C CA . LEU A 1 1161 ? -4.433 7.357 27.757 1.00 78.62 1161 LEU A CA 1
ATOM 8851 C C . LEU A 1 1161 ? -4.516 5.831 27.642 1.00 78.62 1161 LEU A C 1
ATOM 8853 O O . LEU A 1 1161 ? -5.159 5.224 28.494 1.00 78.62 1161 LEU A O 1
ATOM 8857 N N . SER A 1 1162 ? -3.801 5.216 26.690 1.00 75.31 1162 SER A N 1
ATOM 8858 C CA . SER A 1 1162 ? -3.661 3.751 26.583 1.00 75.31 1162 SER A CA 1
ATOM 8859 C C . SER A 1 1162 ? -3.193 3.140 27.894 1.00 75.31 1162 SER A C 1
ATOM 8861 O O . SER A 1 1162 ? -3.725 2.141 28.371 1.00 75.31 1162 SER A O 1
ATOM 8863 N N . TYR A 1 1163 ? -2.174 3.764 28.485 1.00 80.88 1163 TYR A N 1
ATOM 8864 C CA . TYR A 1 1163 ? -1.565 3.289 29.713 1.00 80.88 1163 TYR A CA 1
ATOM 8865 C C . TYR A 1 1163 ? -2.496 3.447 30.918 1.00 80.88 1163 TYR A C 1
ATOM 8867 O O . TYR A 1 1163 ? -2.461 2.615 31.824 1.00 80.88 1163 TYR A O 1
ATOM 8875 N N . LEU A 1 1164 ? -3.352 4.477 30.939 1.00 81.25 1164 LEU A N 1
ATOM 8876 C CA . LEU A 1 1164 ? -4.217 4.770 32.082 1.00 81.25 1164 LEU A CA 1
ATOM 8877 C C . LEU A 1 1164 ? -5.195 3.641 32.418 1.00 81.25 1164 LEU A C 1
ATOM 8879 O O . LEU A 1 1164 ? -5.552 3.519 33.584 1.00 81.25 1164 LEU A O 1
ATOM 8883 N N . GLY A 1 1165 ? -5.600 2.801 31.467 1.00 79.56 1165 GLY A N 1
ATOM 8884 C CA . GLY A 1 1165 ? -6.582 1.730 31.689 1.00 79.56 1165 GLY A CA 1
ATOM 8885 C C . GLY A 1 1165 ? -5.993 0.623 32.557 1.00 79.56 1165 GLY A C 1
ATOM 8886 O O . GLY A 1 1165 ? -6.393 0.480 33.721 1.00 79.56 1165 GLY A O 1
ATOM 8887 N N . PRO A 1 1166 ? -4.950 -0.071 32.061 1.00 75.44 1166 PRO A N 1
ATOM 8888 C CA . PRO A 1 1166 ? -4.203 -1.041 32.846 1.00 75.44 1166 PRO A CA 1
ATOM 8889 C C . PRO A 1 1166 ? -3.584 -0.419 34.099 1.00 75.44 1166 PRO A C 1
ATOM 8891 O O . PRO A 1 1166 ? -3.594 -1.052 35.149 1.00 75.44 1166 PRO A O 1
ATOM 8894 N N . ALA A 1 1167 ? -3.095 0.826 34.038 1.00 81.88 1167 ALA A N 1
ATOM 8895 C CA . ALA A 1 1167 ? -2.528 1.504 35.203 1.00 81.88 1167 ALA A CA 1
ATOM 8896 C C . ALA A 1 1167 ? -3.570 1.775 36.294 1.00 81.88 1167 ALA A C 1
ATOM 8898 O O . ALA A 1 1167 ? -3.257 1.611 37.468 1.00 81.88 1167 ALA A O 1
ATOM 8899 N N . THR A 1 1168 ? -4.800 2.159 35.938 1.00 84.81 1168 THR A N 1
ATOM 8900 C CA . THR A 1 1168 ? -5.873 2.406 36.915 1.00 84.81 1168 THR A CA 1
ATOM 8901 C C . THR A 1 1168 ? -6.322 1.109 37.561 1.00 84.81 1168 THR A C 1
ATOM 8903 O O . THR A 1 1168 ? -6.391 1.038 38.788 1.00 84.81 1168 THR A O 1
ATOM 8906 N N . ALA A 1 1169 ? -6.528 0.059 36.763 1.00 80.31 1169 ALA A N 1
ATOM 8907 C CA . ALA A 1 1169 ? -6.795 -1.271 37.292 1.00 80.31 1169 ALA A CA 1
ATOM 8908 C C . ALA A 1 1169 ? -5.657 -1.727 38.222 1.00 80.31 1169 ALA A C 1
ATOM 8910 O O . ALA A 1 1169 ? -5.911 -2.092 39.366 1.00 80.31 1169 ALA A O 1
ATOM 8911 N N . TYR A 1 1170 ? -4.402 -1.587 37.785 1.00 79.56 1170 TYR A N 1
ATOM 8912 C CA . TYR A 1 1170 ? -3.222 -1.955 38.566 1.00 79.56 1170 TYR A CA 1
ATOM 8913 C C . TYR A 1 1170 ? -3.033 -1.096 39.821 1.00 79.56 1170 TYR A C 1
ATOM 8915 O O . TYR A 1 1170 ? -2.564 -1.601 40.830 1.00 79.56 1170 TYR A O 1
ATOM 8923 N N . ALA A 1 1171 ? -3.406 0.183 39.825 1.00 84.06 1171 ALA A N 1
ATOM 8924 C CA . ALA A 1 1171 ? -3.362 1.013 41.029 1.00 84.06 1171 ALA A CA 1
ATOM 8925 C C . ALA A 1 1171 ? -4.392 0.543 42.064 1.00 84.06 1171 ALA A C 1
ATOM 8927 O O . ALA A 1 1171 ? -4.125 0.563 43.262 1.00 84.06 1171 ALA A O 1
ATOM 8928 N N . MET A 1 1172 ? -5.559 0.095 41.607 1.00 82.38 1172 MET A N 1
ATOM 8929 C CA . MET A 1 1172 ? -6.642 -0.367 42.474 1.00 82.38 1172 MET A CA 1
ATOM 8930 C C . MET A 1 1172 ? -6.418 -1.791 42.989 1.00 82.38 1172 MET A C 1
ATOM 8932 O O . MET A 1 1172 ? -6.861 -2.106 44.089 1.00 82.38 1172 MET A O 1
ATOM 8936 N N . THR A 1 1173 ? -5.722 -2.639 42.227 1.00 72.69 1173 THR A N 1
ATOM 8937 C CA . THR A 1 1173 ? -5.324 -3.986 42.662 1.00 72.69 1173 THR A CA 1
ATOM 8938 C C . THR A 1 1173 ? -3.982 -3.979 43.391 1.00 72.69 1173 THR A C 1
ATOM 8940 O O . THR A 1 1173 ? -3.793 -4.672 44.371 1.00 72.69 1173 THR A O 1
ATOM 8943 N N . GLY A 1 1174 ? -3.015 -3.183 42.950 1.00 66.31 1174 GLY A N 1
ATOM 8944 C CA . GLY A 1 1174 ? -1.661 -3.102 43.508 1.00 66.31 1174 GLY A CA 1
ATOM 8945 C C . GLY A 1 1174 ? -1.561 -2.278 44.792 1.00 66.31 1174 GLY A C 1
ATOM 8946 O O . GLY A 1 1174 ? -0.476 -2.160 45.366 1.00 66.31 1174 GLY A O 1
ATOM 8947 N N . SER A 1 1175 ? -2.675 -1.719 45.274 1.00 76.19 1175 SER A N 1
ATOM 8948 C CA . SER A 1 1175 ? -2.724 -0.956 46.520 1.00 76.19 1175 SER A CA 1
ATOM 8949 C C . SER A 1 1175 ? -2.457 -1.811 47.754 1.00 76.19 1175 SER A C 1
ATOM 8951 O O . SER A 1 1175 ? -2.148 -1.232 48.785 1.00 76.19 1175 SER A O 1
ATOM 8953 N N . PHE A 1 1176 ? -2.502 -3.147 47.685 1.00 81.06 1176 PHE A N 1
ATOM 8954 C CA . PHE A 1 1176 ? -2.405 -4.036 48.855 1.00 81.06 1176 PHE A CA 1
ATOM 8955 C C . PHE A 1 1176 ? -1.217 -3.725 49.772 1.00 81.06 1176 PHE A C 1
ATOM 8957 O O . PHE A 1 1176 ? -1.349 -3.677 50.993 1.00 81.06 1176 PHE A O 1
ATOM 8964 N N . VAL A 1 1177 ? -0.049 -3.470 49.177 1.00 79.12 1177 VAL A N 1
ATOM 8965 C CA . VAL A 1 1177 ? 1.173 -3.141 49.922 1.00 79.12 1177 VAL A CA 1
ATOM 8966 C C . VAL A 1 1177 ? 1.045 -1.776 50.599 1.00 79.12 1177 VAL A C 1
ATOM 8968 O O . VAL A 1 1177 ? 1.445 -1.608 51.747 1.00 79.12 1177 VAL A O 1
ATOM 8971 N N . VAL A 1 1178 ? 0.463 -0.798 49.905 1.00 85.00 1178 VAL A N 1
ATOM 8972 C CA . VAL A 1 1178 ? 0.230 0.549 50.441 1.00 85.00 1178 VAL A CA 1
ATOM 8973 C C . VAL A 1 1178 ? -0.852 0.517 51.521 1.00 85.00 1178 VAL A C 1
ATOM 8975 O O . VAL A 1 1178 ? -0.698 1.157 52.557 1.00 85.00 1178 VAL A O 1
ATOM 8978 N N . GLU A 1 1179 ? -1.909 -0.269 51.329 1.00 87.69 1179 GLU A N 1
ATOM 8979 C CA . GLU A 1 1179 ? -2.973 -0.476 52.307 1.00 87.69 1179 GLU A CA 1
ATOM 8980 C C . GLU A 1 1179 ? -2.420 -1.079 53.597 1.00 87.69 1179 GLU A C 1
ATOM 8982 O O . GLU A 1 1179 ? -2.743 -0.594 54.677 1.00 87.69 1179 GLU A O 1
ATOM 8987 N N . LEU A 1 1180 ? -1.509 -2.050 53.495 1.00 82.44 1180 LEU A N 1
ATOM 8988 C CA . LEU A 1 1180 ? -0.844 -2.640 54.653 1.00 82.44 1180 LEU A CA 1
ATOM 8989 C C . LEU A 1 1180 ? 0.078 -1.637 55.369 1.00 82.44 1180 LEU A C 1
ATOM 8991 O O . LEU A 1 1180 ? 0.008 -1.499 56.587 1.00 82.44 1180 LEU A O 1
ATOM 8995 N N . VAL A 1 1181 ? 0.919 -0.910 54.624 1.00 85.44 1181 VAL A N 1
ATOM 8996 C CA . VAL A 1 1181 ? 1.885 0.055 55.191 1.00 85.44 1181 VAL A CA 1
ATOM 8997 C C . VAL A 1 1181 ? 1.184 1.217 55.898 1.00 85.44 1181 VAL A C 1
ATOM 8999 O O . VAL A 1 1181 ? 1.643 1.673 56.944 1.00 85.44 1181 VAL A O 1
ATOM 9002 N N . PHE A 1 1182 ? 0.068 1.695 55.347 1.00 86.25 1182 PHE A N 1
ATOM 9003 C CA . PHE A 1 1182 ? -0.690 2.819 55.900 1.00 86.25 1182 PHE A CA 1
ATOM 9004 C C . PHE A 1 1182 ? -1.893 2.397 56.759 1.00 86.25 1182 PHE A C 1
ATOM 9006 O O . PHE A 1 1182 ? -2.590 3.270 57.279 1.00 86.25 1182 PHE A O 1
ATOM 9013 N N . ASN A 1 1183 ? -2.115 1.091 56.947 1.00 86.12 1183 ASN A N 1
ATOM 9014 C CA . ASN A 1 1183 ? -3.256 0.513 57.664 1.00 86.12 1183 ASN A CA 1
ATOM 9015 C C . ASN A 1 1183 ? -4.619 1.018 57.139 1.00 86.12 1183 ASN A C 1
ATOM 9017 O O . ASN A 1 1183 ? -5.481 1.472 57.894 1.00 86.12 1183 ASN A O 1
ATOM 9021 N N . VAL A 1 1184 ? -4.784 0.991 55.816 1.00 86.06 1184 VAL A N 1
ATOM 9022 C CA . VAL A 1 1184 ? -6.013 1.382 55.116 1.00 86.06 1184 VAL A CA 1
ATOM 9023 C C . VAL A 1 1184 ? -6.965 0.179 55.067 1.00 86.06 1184 VAL A C 1
ATOM 9025 O O . VAL A 1 1184 ? -6.539 -0.893 54.641 1.00 86.06 1184 VAL A O 1
ATOM 9028 N N . PRO A 1 1185 ? -8.251 0.331 55.443 1.00 84.50 1185 PRO A N 1
ATOM 9029 C CA . PRO A 1 1185 ? -9.218 -0.771 55.485 1.00 84.50 1185 PRO A CA 1
ATOM 9030 C C . PRO A 1 1185 ? -9.763 -1.115 54.083 1.00 84.50 1185 PRO A C 1
ATOM 9032 O O . PRO A 1 1185 ? -10.941 -0.900 53.793 1.00 84.50 1185 PRO A O 1
ATOM 9035 N N . GLY A 1 1186 ? -8.886 -1.574 53.188 1.00 85.38 1186 GLY A N 1
ATOM 9036 C CA . GLY A 1 1186 ? -9.203 -1.930 51.802 1.00 85.38 1186 GLY A CA 1
ATOM 9037 C C . GLY A 1 1186 ? -9.330 -3.438 51.548 1.00 85.38 1186 GLY A C 1
ATOM 9038 O O . GLY A 1 1186 ? -9.156 -4.270 52.439 1.00 85.38 1186 GLY A O 1
ATOM 9039 N N . VAL A 1 1187 ? -9.645 -3.797 50.299 1.00 84.38 1187 VAL A N 1
ATOM 9040 C CA . VAL A 1 1187 ? -9.857 -5.190 49.850 1.00 84.38 1187 VAL A CA 1
ATOM 9041 C C . VAL A 1 1187 ? -8.579 -6.027 49.976 1.00 84.38 1187 VAL A C 1
ATOM 9043 O O . VAL A 1 1187 ? -8.652 -7.242 50.162 1.00 84.38 1187 VAL A O 1
ATOM 9046 N N . GLY A 1 1188 ? -7.400 -5.400 49.908 1.00 79.50 1188 GLY A N 1
ATOM 9047 C CA . GLY A 1 1188 ? -6.122 -6.104 49.901 1.00 79.50 1188 GLY A CA 1
ATOM 9048 C C . GLY A 1 1188 ? -5.852 -6.920 51.142 1.00 79.50 1188 GLY A C 1
ATOM 9049 O O . GLY A 1 1188 ? -5.402 -8.061 51.053 1.00 79.50 1188 GLY A O 1
ATOM 9050 N N . GLN A 1 1189 ? -6.180 -6.360 52.302 1.00 79.31 1189 GLN A N 1
ATOM 9051 C CA . GLN A 1 1189 ? -6.010 -7.053 53.571 1.00 79.31 1189 GLN A CA 1
ATOM 9052 C C . GLN A 1 1189 ? -6.883 -8.314 53.629 1.00 79.31 1189 GLN A C 1
ATOM 9054 O O . GLN A 1 1189 ? -6.416 -9.377 54.034 1.00 79.31 1189 GLN A O 1
ATOM 9059 N N . HIS A 1 1190 ? -8.128 -8.220 53.155 1.00 82.19 1190 HIS A N 1
ATOM 9060 C CA . HIS A 1 1190 ? -9.052 -9.351 53.089 1.00 82.19 1190 HIS A CA 1
ATOM 9061 C C . HIS A 1 1190 ? -8.598 -10.421 52.097 1.00 82.19 1190 HIS A C 1
ATOM 9063 O O . HIS A 1 1190 ? -8.707 -11.607 52.394 1.00 82.19 1190 HIS A O 1
ATOM 9069 N N . PHE A 1 1191 ? -8.045 -10.019 50.952 1.00 80.62 1191 PHE A N 1
ATOM 9070 C CA . PHE A 1 1191 ? -7.513 -10.948 49.960 1.00 80.62 1191 PHE A CA 1
ATOM 9071 C C . PHE A 1 1191 ? -6.288 -11.713 50.478 1.00 80.62 1191 PHE A C 1
ATOM 9073 O O . PHE A 1 1191 ? -6.237 -12.935 50.362 1.00 80.62 1191 PHE A O 1
ATOM 9080 N N . VAL A 1 1192 ? -5.329 -11.025 51.110 1.00 79.38 1192 VAL A N 1
ATOM 9081 C CA . VAL A 1 1192 ? -4.147 -11.668 51.713 1.00 79.38 1192 VAL A CA 1
ATOM 9082 C C . VAL A 1 1192 ? -4.564 -12.651 52.808 1.00 79.38 1192 VAL A C 1
ATOM 9084 O O . VAL A 1 1192 ? -4.100 -13.792 52.813 1.00 79.38 1192 VAL A O 1
ATOM 9087 N N . ASN A 1 1193 ? -5.489 -12.246 53.680 1.00 78.38 1193 ASN A N 1
ATOM 9088 C CA . ASN A 1 1193 ? -6.023 -13.120 54.722 1.00 78.38 1193 ASN A CA 1
ATOM 9089 C C . ASN A 1 1193 ? -6.765 -14.324 54.127 1.00 78.38 1193 ASN A C 1
ATOM 9091 O O . ASN A 1 1193 ? -6.585 -15.439 54.598 1.00 78.38 1193 ASN A O 1
ATOM 9095 N N . ALA A 1 1194 ? -7.552 -14.135 53.065 1.00 80.00 1194 ALA A N 1
ATOM 9096 C CA . ALA A 1 1194 ? -8.245 -15.221 52.378 1.00 80.00 1194 ALA A CA 1
ATOM 9097 C C . ALA A 1 1194 ? -7.280 -16.221 51.731 1.00 80.00 1194 ALA A C 1
ATOM 9099 O O . ALA A 1 1194 ? -7.529 -17.419 51.783 1.00 80.00 1194 ALA A O 1
ATOM 9100 N N . VAL A 1 1195 ? -6.159 -15.760 51.165 1.00 78.06 1195 VAL A N 1
ATOM 9101 C CA . VAL A 1 1195 ? -5.106 -16.643 50.636 1.00 78.06 1195 VAL A CA 1
ATOM 9102 C C . VAL A 1 1195 ? -4.436 -17.432 51.762 1.00 78.06 1195 VAL A C 1
ATOM 9104 O O . VAL A 1 1195 ? -4.232 -18.638 51.623 1.00 78.06 1195 VAL A O 1
ATOM 9107 N N . GLN A 1 1196 ? -4.134 -16.785 52.891 1.00 78.62 1196 GLN A N 1
ATOM 9108 C CA . GLN A 1 1196 ? -3.560 -17.451 54.067 1.00 78.62 1196 GLN A CA 1
ATOM 9109 C C . GLN A 1 1196 ? -4.529 -18.479 54.673 1.00 78.62 1196 GLN A C 1
ATOM 9111 O O . GLN A 1 1196 ? -4.117 -19.594 54.994 1.00 78.62 1196 GLN A O 1
ATOM 9116 N N . ASN A 1 1197 ? -5.817 -18.137 54.732 1.00 75.50 1197 ASN A N 1
ATOM 9117 C CA . ASN A 1 1197 ? -6.893 -18.969 55.272 1.00 75.50 1197 ASN A CA 1
ATOM 9118 C C . ASN A 1 1197 ? -7.533 -19.899 54.226 1.00 75.50 1197 ASN A C 1
ATOM 9120 O O . ASN A 1 1197 ? -8.466 -20.622 54.549 1.00 75.50 1197 ASN A O 1
ATOM 9124 N N . LYS A 1 1198 ? -7.051 -19.907 52.976 1.00 77.19 1198 LYS A N 1
ATOM 9125 C CA . LYS A 1 1198 ? -7.535 -20.749 51.857 1.00 77.19 1198 LYS A CA 1
ATOM 9126 C C . LYS A 1 1198 ? -9.031 -20.616 51.552 1.00 77.19 1198 LYS A C 1
ATOM 9128 O O . LYS A 1 1198 ? -9.678 -21.580 51.140 1.00 77.19 1198 LYS A O 1
ATOM 9133 N N . ASP A 1 1199 ? -9.586 -19.425 51.737 1.00 82.88 1199 ASP A N 1
ATOM 9134 C CA . ASP A 1 1199 ? -10.994 -19.132 51.484 1.00 82.88 1199 ASP A CA 1
ATOM 9135 C C . ASP A 1 1199 ? -11.273 -19.030 49.978 1.00 82.88 1199 ASP A C 1
ATOM 9137 O O . ASP A 1 1199 ? -11.095 -17.983 49.347 1.00 82.88 1199 ASP A O 1
ATOM 9141 N N . LEU A 1 1200 ? -11.689 -20.157 49.397 1.00 81.44 1200 LEU A N 1
ATOM 9142 C CA . LEU A 1 1200 ? -11.890 -20.314 47.958 1.00 81.44 1200 LEU A CA 1
ATOM 9143 C C . LEU A 1 1200 ? -12.907 -19.304 47.397 1.00 81.44 1200 LEU A C 1
ATOM 9145 O O . LEU A 1 1200 ? -12.706 -18.782 46.301 1.00 81.44 1200 LEU A O 1
ATOM 9149 N N . PHE A 1 1201 ? -13.968 -18.988 48.145 1.00 85.94 1201 PHE A N 1
ATOM 9150 C CA . PHE A 1 1201 ? -15.008 -18.053 47.712 1.00 85.94 1201 PHE A CA 1
ATOM 9151 C C . PHE A 1 1201 ? -14.475 -16.619 47.632 1.00 85.94 1201 PHE A C 1
ATOM 9153 O O . PHE A 1 1201 ? -14.698 -15.939 46.625 1.00 85.94 1201 PHE A O 1
ATOM 9160 N N . VAL A 1 1202 ? -13.716 -16.176 48.643 1.00 85.62 1202 VAL A N 1
ATOM 9161 C CA . VAL A 1 1202 ? -13.112 -14.834 48.660 1.00 85.62 1202 VAL A CA 1
ATOM 9162 C C . VAL A 1 1202 ? -12.011 -14.710 47.601 1.00 85.62 1202 VAL A C 1
ATOM 9164 O O . VAL A 1 1202 ? -11.985 -13.716 46.878 1.00 85.62 1202 VAL A O 1
ATOM 9167 N N . ILE A 1 1203 ? -11.146 -15.720 47.435 1.00 85.81 1203 ILE A N 1
ATOM 9168 C CA . ILE A 1 1203 ? -10.083 -15.715 46.410 1.00 85.81 1203 ILE A CA 1
ATOM 9169 C C . ILE A 1 1203 ? -10.686 -15.585 45.003 1.00 85.81 1203 ILE A C 1
ATOM 9171 O O . ILE A 1 1203 ? -10.277 -14.717 44.225 1.00 85.81 1203 ILE A O 1
ATOM 9175 N N . MET A 1 1204 ? -11.672 -16.428 44.681 1.00 86.12 1204 MET A N 1
ATOM 9176 C CA . MET A 1 1204 ? -12.333 -16.430 43.374 1.00 86.12 1204 MET A CA 1
ATOM 9177 C C . MET A 1 1204 ? -13.129 -15.141 43.138 1.00 86.12 1204 MET A C 1
ATOM 9179 O O . MET A 1 1204 ? -13.012 -14.546 42.066 1.00 86.12 1204 MET A O 1
ATOM 9183 N N . GLY A 1 1205 ? -13.884 -14.672 44.137 1.00 86.19 1205 GLY A N 1
ATOM 9184 C CA . GLY A 1 1205 ? -14.712 -13.472 44.018 1.00 86.19 1205 GLY A CA 1
ATOM 9185 C C . GLY A 1 1205 ? -13.879 -12.208 43.831 1.00 86.19 1205 GLY A C 1
ATOM 9186 O O . GLY A 1 1205 ? -14.124 -11.438 42.905 1.00 86.19 1205 GLY A O 1
ATOM 9187 N N . VAL A 1 1206 ? -12.835 -12.028 44.645 1.00 85.00 1206 VAL A N 1
ATOM 9188 C CA . VAL A 1 1206 ? -11.925 -10.879 44.538 1.00 85.00 1206 VAL A CA 1
ATOM 9189 C C . VAL A 1 1206 ? -11.173 -10.890 43.198 1.00 85.00 1206 VAL A C 1
ATOM 9191 O O . VAL A 1 1206 ? -11.090 -9.857 42.535 1.00 85.00 1206 VAL A O 1
ATOM 9194 N N . THR A 1 1207 ? -10.692 -12.054 42.742 1.00 84.25 1207 THR A N 1
ATOM 9195 C CA . THR A 1 1207 ? -9.975 -12.168 41.457 1.00 84.25 1207 THR A CA 1
ATOM 9196 C C . THR A 1 1207 ? -10.879 -11.848 40.266 1.00 84.25 1207 THR A C 1
ATOM 9198 O O . THR A 1 1207 ? -10.463 -11.134 39.355 1.00 84.25 1207 THR A O 1
ATOM 9201 N N . LEU A 1 1208 ? -12.126 -12.331 40.273 1.00 83.50 1208 LEU A N 1
ATOM 9202 C CA . LEU A 1 1208 ? -13.101 -12.033 39.220 1.00 83.50 1208 LEU A CA 1
ATOM 9203 C C . LEU A 1 1208 ? -13.498 -10.556 39.196 1.00 83.50 1208 LEU A C 1
ATOM 9205 O O . LEU A 1 1208 ? -13.620 -9.983 38.116 1.00 83.50 1208 LEU A O 1
ATOM 9209 N N . VAL A 1 1209 ? -13.659 -9.925 40.362 1.00 85.19 1209 VAL A N 1
ATOM 9210 C CA . VAL A 1 1209 ? -13.937 -8.485 40.452 1.00 85.19 1209 VAL A CA 1
ATOM 9211 C C . VAL A 1 1209 ? -12.773 -7.674 39.897 1.00 85.19 1209 VAL A C 1
ATOM 9213 O O . VAL A 1 1209 ? -13.004 -6.748 39.126 1.00 85.19 1209 VAL A O 1
ATOM 9216 N N . PHE A 1 1210 ? -11.529 -8.043 40.201 1.00 80.81 1210 PHE A N 1
ATOM 9217 C CA . PHE A 1 1210 ? -10.356 -7.361 39.655 1.00 80.81 1210 PHE A CA 1
ATOM 9218 C C . PHE A 1 1210 ? -10.166 -7.581 38.154 1.00 80.81 1210 PHE A C 1
ATOM 9220 O O . PHE A 1 1210 ? -9.903 -6.620 37.432 1.00 80.81 1210 PHE A O 1
ATOM 9227 N N . ALA A 1 1211 ? -10.360 -8.806 37.662 1.00 78.00 1211 ALA A N 1
ATOM 9228 C CA . ALA A 1 1211 ? -10.358 -9.083 36.228 1.00 78.00 1211 ALA A CA 1
ATOM 9229 C C . ALA A 1 1211 ? -11.464 -8.288 35.511 1.00 78.00 1211 ALA A C 1
ATOM 9231 O O . ALA A 1 1211 ? -11.221 -7.685 34.467 1.00 78.00 1211 ALA A O 1
ATOM 9232 N N . GLY A 1 1212 ? -12.653 -8.211 36.115 1.00 81.12 1212 GLY A N 1
ATOM 9233 C CA . GLY A 1 1212 ? -13.758 -7.386 35.637 1.00 81.12 1212 GLY A CA 1
ATOM 9234 C C . GLY A 1 1212 ? -13.426 -5.895 35.638 1.00 81.12 1212 GLY A C 1
ATOM 9235 O O . GLY A 1 1212 ? -13.702 -5.216 34.657 1.00 81.12 1212 GLY A O 1
ATOM 9236 N N . MET A 1 1213 ? -12.779 -5.379 36.687 1.00 80.81 1213 MET A N 1
ATOM 9237 C CA . MET A 1 1213 ? -12.324 -3.987 36.745 1.00 80.81 1213 MET A CA 1
ATOM 9238 C C . MET A 1 1213 ? -11.301 -3.679 35.655 1.00 80.81 1213 MET A C 1
ATOM 9240 O O . MET A 1 1213 ? -11.417 -2.638 35.025 1.00 80.81 1213 MET A O 1
ATOM 9244 N N . LEU A 1 1214 ? -10.336 -4.563 35.391 1.00 76.50 1214 LEU A N 1
ATOM 9245 C CA . LEU A 1 1214 ? -9.371 -4.380 34.303 1.00 76.50 1214 LEU A CA 1
ATOM 9246 C C . LEU A 1 1214 ? -10.070 -4.287 32.945 1.00 76.50 1214 LEU A C 1
ATOM 9248 O O . LEU A 1 1214 ? -9.782 -3.374 32.177 1.00 76.50 1214 LEU A O 1
ATOM 9252 N N . VAL A 1 1215 ? -11.032 -5.174 32.681 1.00 73.94 1215 VAL A N 1
ATOM 9253 C CA . VAL A 1 1215 ? -11.859 -5.113 31.467 1.00 73.94 1215 VAL A CA 1
ATOM 9254 C C . VAL A 1 1215 ? -12.647 -3.806 31.411 1.00 73.94 1215 VAL A C 1
ATOM 9256 O O . VAL A 1 1215 ? -12.641 -3.140 30.384 1.00 73.94 1215 VAL A O 1
ATOM 9259 N N . VAL A 1 1216 ? -13.284 -3.403 32.512 1.00 81.12 1216 VAL A N 1
ATOM 9260 C CA . VAL A 1 1216 ? -14.059 -2.157 32.582 1.00 81.12 1216 VAL A CA 1
ATOM 9261 C C . VAL A 1 1216 ? -13.169 -0.935 32.387 1.00 81.12 1216 VAL A C 1
ATOM 9263 O O . VAL A 1 1216 ? -13.576 -0.030 31.679 1.00 81.12 1216 VAL A O 1
ATOM 9266 N N . PHE A 1 1217 ? -11.973 -0.873 32.973 1.00 79.00 1217 PHE A N 1
ATOM 9267 C CA . PHE A 1 1217 ? -11.078 0.275 32.819 1.00 79.00 1217 PHE A CA 1
ATOM 9268 C C . PHE A 1 1217 ? -10.412 0.326 31.454 1.00 79.00 1217 PHE A C 1
ATOM 9270 O O . PHE A 1 1217 ? -10.220 1.424 30.944 1.00 79.00 1217 PHE A O 1
ATOM 9277 N N . ASN A 1 1218 ? -10.112 -0.822 30.848 1.00 71.00 1218 ASN A N 1
ATOM 9278 C CA . ASN A 1 1218 ? -9.694 -0.869 29.453 1.00 71.00 1218 ASN A CA 1
ATOM 9279 C C . ASN A 1 1218 ? -10.835 -0.402 28.551 1.00 71.00 1218 ASN A C 1
ATOM 9281 O O . ASN A 1 1218 ? -10.617 0.520 27.785 1.00 71.00 1218 ASN A O 1
ATOM 9285 N N . LEU A 1 1219 ? -12.067 -0.877 28.761 1.00 70.69 1219 LEU A N 1
ATOM 9286 C CA . LEU A 1 1219 ? -13.247 -0.394 28.038 1.00 70.69 1219 LEU A CA 1
ATOM 9287 C C . LEU A 1 1219 ? -13.492 1.103 28.273 1.00 70.69 1219 LEU A C 1
ATOM 9289 O O . LEU A 1 1219 ? -13.836 1.834 27.355 1.00 70.69 1219 LEU A O 1
ATOM 9293 N N . VAL A 1 1220 ? -13.312 1.594 29.501 1.00 74.69 1220 VAL A N 1
ATOM 9294 C CA . VAL A 1 1220 ? -13.399 3.024 29.821 1.00 74.69 1220 VAL A CA 1
ATOM 9295 C C . VAL A 1 1220 ? -12.283 3.783 29.124 1.00 74.69 1220 VAL A C 1
ATOM 9297 O O . VAL A 1 1220 ? -12.542 4.885 28.673 1.00 74.69 1220 VAL A O 1
ATOM 9300 N N . VAL A 1 1221 ? -11.076 3.235 28.998 1.00 68.69 1221 VAL A N 1
ATOM 9301 C CA . VAL A 1 1221 ? -10.011 3.834 28.190 1.00 68.69 1221 VAL A CA 1
ATOM 9302 C C . VAL A 1 1221 ? -10.349 3.803 26.716 1.00 68.69 1221 VAL A C 1
ATOM 9304 O O . VAL A 1 1221 ? -10.149 4.815 26.071 1.00 68.69 1221 VAL A O 1
ATOM 9307 N N . ASP A 1 1222 ? -10.954 2.741 26.208 1.00 60.53 1222 ASP A N 1
ATOM 9308 C CA . ASP A 1 1222 ? -11.467 2.648 24.845 1.00 60.53 1222 ASP A CA 1
ATOM 9309 C C . ASP A 1 1222 ? -12.562 3.712 24.607 1.00 60.53 1222 ASP A C 1
ATOM 9311 O O . ASP A 1 1222 ? -12.583 4.399 23.585 1.00 60.53 1222 ASP A O 1
ATOM 9315 N N . VAL A 1 1223 ? -13.407 3.976 25.611 1.00 68.12 1223 VAL A N 1
ATOM 9316 C CA . VAL A 1 1223 ? -14.387 5.076 25.605 1.00 68.12 1223 VAL A CA 1
ATOM 9317 C C . VAL A 1 1223 ? -13.705 6.438 25.751 1.00 68.12 1223 VAL A C 1
ATOM 9319 O O . VAL A 1 1223 ? -14.084 7.393 25.079 1.00 68.12 1223 VAL A O 1
ATOM 9322 N N . LEU A 1 1224 ? -12.691 6.579 26.597 1.00 64.56 1224 LEU A N 1
ATOM 9323 C CA . LEU A 1 1224 ? -11.964 7.832 26.776 1.00 64.56 1224 LEU A CA 1
ATOM 9324 C C . LEU A 1 1224 ? -11.092 8.143 25.563 1.00 64.56 1224 LEU A C 1
ATOM 9326 O O . LEU A 1 1224 ? -10.921 9.318 25.257 1.00 64.56 1224 LEU A O 1
ATOM 9330 N N . TYR A 1 1225 ? -10.589 7.138 24.850 1.00 59.66 1225 TYR A N 1
ATOM 9331 C CA . TYR A 1 1225 ? -9.950 7.273 23.548 1.00 59.66 1225 TYR A CA 1
ATOM 9332 C C . TYR A 1 1225 ? -10.919 7.953 22.600 1.00 59.66 1225 TYR A C 1
ATOM 9334 O O . TYR A 1 1225 ? -10.564 8.998 22.065 1.00 59.66 1225 TYR A O 1
ATOM 9342 N N . SER A 1 1226 ? -12.173 7.492 22.552 1.00 53.06 1226 SER A N 1
ATOM 9343 C CA . SER A 1 1226 ? -13.236 8.146 21.776 1.00 53.06 1226 SER A CA 1
ATOM 9344 C C . SER A 1 1226 ? -13.551 9.570 22.240 1.00 53.06 1226 SER A C 1
ATOM 9346 O O . SER A 1 1226 ? -14.114 10.371 21.498 1.00 53.06 1226 SER A O 1
ATOM 9348 N N . TRP A 1 1227 ? -13.165 9.928 23.464 1.00 55.44 1227 TRP A N 1
ATOM 9349 C CA . TRP A 1 1227 ? -13.328 11.273 24.001 1.00 55.44 1227 TRP A CA 1
ATOM 9350 C C . TRP A 1 1227 ? -12.108 12.170 23.750 1.00 55.44 1227 TRP A C 1
ATOM 9352 O O . TRP A 1 1227 ? -12.280 13.356 23.521 1.00 55.44 1227 TRP A O 1
ATOM 9362 N N . VAL A 1 1228 ? -10.882 11.644 23.774 1.00 57.59 1228 VAL A N 1
ATOM 9363 C CA . VAL A 1 1228 ? -9.619 12.394 23.613 1.00 57.59 1228 VAL A CA 1
ATOM 9364 C C . VAL A 1 1228 ? -9.225 12.529 22.142 1.00 57.59 1228 VAL A C 1
ATOM 9366 O O . VAL A 1 1228 ? -8.877 13.623 21.681 1.00 57.59 1228 VAL A O 1
ATOM 9369 N N . ASP A 1 1229 ? -9.308 11.434 21.394 1.00 48.94 1229 ASP A N 1
ATOM 9370 C CA . ASP A 1 1229 ? -9.262 11.412 19.938 1.00 48.94 1229 ASP A CA 1
ATOM 9371 C C . ASP A 1 1229 ? -10.471 10.623 19.446 1.00 48.94 1229 ASP A C 1
ATOM 9373 O O . ASP A 1 1229 ? -10.407 9.401 19.308 1.00 48.94 1229 ASP A O 1
ATOM 9377 N N . PRO A 1 1230 ? -11.578 11.311 19.135 1.00 45.22 1230 PRO A N 1
ATOM 9378 C CA . PRO A 1 1230 ? -12.806 10.648 18.704 1.00 45.22 1230 PRO A CA 1
ATOM 9379 C C . PRO A 1 1230 ? -12.694 9.842 17.387 1.00 45.22 1230 PRO A C 1
ATOM 9381 O O . PRO A 1 1230 ? -13.716 9.482 16.824 1.00 45.22 1230 PRO A O 1
ATOM 9384 N N . ARG A 1 1231 ? -11.470 9.620 16.858 1.00 41.16 1231 ARG A N 1
ATOM 9385 C CA . ARG A 1 1231 ? -11.100 8.693 15.764 1.00 41.16 1231 ARG A CA 1
ATOM 9386 C C . ARG A 1 1231 ? -11.047 7.237 16.218 1.00 41.16 1231 ARG A C 1
ATOM 9388 O O . ARG A 1 1231 ? -10.987 6.339 15.385 1.00 41.16 1231 ARG A O 1
ATOM 9395 N N . ILE A 1 1232 ? -10.993 7.007 17.526 1.00 40.91 1232 ILE A N 1
ATOM 9396 C CA . ILE A 1 1232 ? -10.883 5.685 18.134 1.00 40.91 1232 ILE A CA 1
ATOM 9397 C C . ILE A 1 1232 ? -12.161 5.471 18.950 1.00 40.91 1232 ILE A C 1
ATOM 9399 O O . ILE A 1 1232 ? -12.268 5.977 20.056 1.00 40.91 1232 ILE A O 1
ATOM 9403 N N . GLU A 1 1233 ? -13.165 4.782 18.405 1.00 42.16 1233 GLU A N 1
ATOM 9404 C CA . GLU A 1 1233 ? -14.317 4.324 19.207 1.00 42.16 1233 GLU A CA 1
ATOM 9405 C C . GLU A 1 1233 ? -13.911 3.163 20.098 1.00 42.16 1233 GLU A C 1
ATOM 9407 O O . GLU A 1 1233 ? -13.072 2.341 19.721 1.00 42.16 1233 GLU A O 1
ATOM 9412 N N . ALA A 1 1234 ? -14.581 3.085 21.248 1.00 35.78 1234 ALA A N 1
ATOM 9413 C CA . ALA A 1 1234 ? -14.505 1.926 22.103 1.00 35.78 1234 ALA A CA 1
ATOM 9414 C C . ALA A 1 1234 ? -15.005 0.697 21.348 1.00 35.78 1234 ALA A C 1
ATOM 9416 O O . ALA A 1 1234 ? -16.194 0.616 21.033 1.00 35.78 1234 ALA A O 1
ATOM 9417 N N . GLY A 1 1235 ? -14.103 -0.232 21.032 1.00 31.62 1235 GLY A N 1
ATOM 9418 C CA . GLY A 1 1235 ? -14.491 -1.533 20.507 1.00 31.62 1235 GLY A CA 1
ATOM 9419 C C . GLY A 1 1235 ? -15.442 -2.203 21.497 1.00 31.62 1235 GLY A C 1
ATOM 9420 O O . GLY A 1 1235 ? -15.110 -2.341 22.674 1.00 31.62 1235 GLY A O 1
ATOM 9421 N N . GLY A 1 1236 ? -16.641 -2.549 21.031 1.00 28.67 1236 GLY A N 1
ATOM 9422 C CA . GLY A 1 1236 ? -17.538 -3.455 21.748 1.00 28.67 1236 GLY A CA 1
ATOM 9423 C C . GLY A 1 1236 ? -17.021 -4.884 21.724 1.00 28.67 1236 GLY A C 1
ATOM 9424 O O . GLY A 1 1236 ? -16.493 -5.290 20.660 1.00 28.67 1236 GLY A O 1
#

pLDDT: mean 72.61, std 23.7, range [21.83, 98.5]